Protein AF-0000000086145807 (afdb_homodimer)

pLDDT: mean 91.55, std 13.52, range [29.84, 98.88]

Radius of gyration: 33.83 Å; Cα contacts (8 Å, |Δi|>4): 3509; chains: 2; bounding box: 156×99×66 Å

Foldseek 3Di:
DPPPPPPPPPPPPPPPPPPAFDWDKAFPDLFFFFFALKAWEDDPQKIWIWGADFQKPPGTWIWIANWSRWIDGQEGLRHDCVLPPPLLLLQQAQGWAWARWYWDDDDQKIKIKTKGGSDPPDDIKIWIWMFNDSNDHVRIDRTQIADDPDGQWEWDQDPVRWIWIFFKLGKIWTADRVHRDTHDIARADRPPPFATWGNWYWDDDPLKIKIKTWGNDQWQRIFIWMWIDNDPSDNTHTDPPPPLEACHPHQWQWGSWYSKYWYAGPVRWIKMKTWTFRCGPVLQFTQSFIGIHIWGWDDDPPDIHTDYTFRMYIYGDTDDRPDDDDDDTDILLDKDWAQLAPPDDDGNQKIFGSDRDDPQAWDGQPPPFGSWIKGAAFQADLLFDPVDSLNNCSLHFSKMWGTDRALWKKWKKWKQAFADDFQKKKFKWFDQGSQFIWTWIWGFHDDPDDGTFIKIKIWTGHPDDDDDTDIDIDTDDPVLVPARTKMWMWTAPGNFKIWIWIDRPVDCVRIDTPDMDTSSSSDDTSRPRRHIIIIMGIHSNNPDDPSRHHDDPRSMMIIGRGIMHHQWHDRTPPDIDGSCNNDVPD/DPPPPPPPPPPPPPPPPPPAFDWDKAFPDLFFFFFALKAWEDDPQKIWIWGADFQKPPGTWIWIANWSRWIDGQEGLRHDCVLPPPLLLLQQAQGWAWARWYWDDDDQKIKIKTWGGSDPPDDIKIWIWMFNDSNDHVRIDRTQIADDPDGQWEWDQDPVRWIWIFFKLGKIWTADRVHRDTHDIARADRPPPFATWGNWYWDDDPLKIKIKTWGNDQFQRIFIWMWIDNDPSDNTHTDPPPPLEACHPHQWQWGSWYSKYWYAGPVRWIKMKTWTFRCGPVLQFTQSFIGIHIWGWDDDPPDIHTDYDFRMYIYGDTDDRPDDDDDDTDILLDKDWAQLAPPDDDGNQKIFGNDRDDPQAWDGQPPPFGSWIKGAAFQAALLADPVDSLNNCSLHFSKMWGTDRALWKKWKKWKQAFADDFQKKKFKWFDQGSQFIWTWIWGFHDDPDDGTFIKIKIWTGHPDDDDDTDIDIDTDDPVLVPARTKMWMWTAPGNFKIWIWIDRPVDCVRIDTPDMDTSSSSDDTSRPRRHIIIIMGIHSNNPDDGSRHHDDPRSMMIIGRGIMHHQWHDRTPPDIDGSCRNDDPD

Organism: NCBI:txid717836

Secondary structure (DSSP, 8-state):
-------------------PPPPEEEES-SB-SS--S-EEEEETTEEEEE---BTEESEEEEEEESSSSS-EEEEEEE--GGGSTTGGGG--STT-EEEEEEEEEETTEEEEEEEEEEETTTEEEEEEEEES-TT-GGGSPPPEEE--SSS----EE-TTS-EEEEETTTEEEEB-TTT--B---EE---TTS-SS-EEEEEEEETTEEEEEEEES-SSTT-EEEEEEESSTT-PPEEPTT--SEE-TTS--SEEEEEEEEEEE-TTS-EEEEEEEEE-TTTT---TT-SEEEEEEEEEETTEEEEPPP-SEEEES------SPPPSSSPBTTS-EEE---TT----TT-EEESS---TTTEEES-TT-TTSEEEPPBSS-SS--TTSGGGSSTT--SEEEEE---SEEEEEEEEEE---STT-EEEEEEEEETTEEEEEEEEE---SSSSPPEEEEEEEEE-STT---EEEEEEPPGGGTT-S-EEEEEEEEETTEEEEEEEETT-GGG-EEEEEEEGGGGSBTTBTT---EEEEEEE-TT-SEETTEE-STT--EEEEEEEEEEEEEE-SSS-EEEHHHHSS--/-------------------PPPPEEEES-SB-SS--S-EEEEETTEEEEE---BTEESEEEEEEESSSSS-EEEEEEE--GGGSTTGGGG--STT-EEEEEEEEEETTEEEEEEEEEEETTTEEEEEEEEES-TT-GGGSPPPEEE--SSS----EE-TTS-EEEEETTTEEEEB-TTT--B---EE---TTS-SS-EEEEEEEETTEEEEEEEES-SSTT-EEEEEEESSTT-PPEEPTT--SEE-TTS--SEEEEEEEEEEE-TTS-EEEEEEEEE-TTTT---TT-SEEEEEEEEEETTEEEEPPP-SEEEES------SPPPSSSPBTTS-EEE---TT----TT-EEESS---TTTEEES-TT-TTSEEEPPBSS-SS--TTSGGGSSTT--SEEEEE---SEEEEEEEEEE---STT-EEEEEEEEETTEEEEEEEEE---SSSSPPEEEEEEEEE-STTPPPEEEEEEPPGGGTT-S-EEEEEEEEETTEEEEEEEETT-GGG-EEEEEEEGGGGSBTTBTT---EEEEEEE-TT-SEETTEE-STT--EEEEEEEEEEEEEE-SSS-EEEHHHHH---

Sequence (1172 aa):
MYVISCWTLLLSRLLAISAEAVNSTFYNPILPGWNSDPTCTQVNGTFFCATSTFDAFPGLPIYASNDLINWKLISHAWNREEQLPGIGEKTIDQQAGMYAPTLRYHDGEFYIICTYLLNRVNSSVGVLFRTSDPFSNAAWSQPVLFDAPTIDPDLFWDDDGKLYMAYMGIGLAELNAETGELGKETRIWNGTGGVWPEGPHIYKKNDWYYLLIAEGGTELNHMATIARSRNITGPYEAYEKNPILSNANTTEYFQTVGHADLFQDQNGKWWGSALATRSGPEWDAYPMGREAVLYAAFWDGDWPVLDPVRGVMTGWPLRSASTELPGDVPYTWEPERLDFRPGSSLPANLYTWRYAPSDSAFQISPPGHENSLAILPSRANLTGSLESPEVSGLQGIAFVSRKQEHSLFTFAVDLTFNPRKAGQEAGISAFLTQQQHIDLSVRLANSSGTHGTRQLVLRTYADSANLTSSIETMPLPASWSSSAAVRLQIHTANEASYVFSAWPADNANERLVLGSVSAKILSGGTGPFTGTLLGAFATCNGANGRNNTCADAGGEAYFSVWRYTGAAQKISASEFVPSAALHEALMYVISCWTLLLSRLLAISAEAVNSTFYNPILPGWNSDPTCTQVNGTFFCATSTFDAFPGLPIYASNDLINWKLISHAWNREEQLPGIGEKTIDQQAGMYAPTLRYHDGEFYIICTYLLNRVNSSVGVLFRTSDPFSNAAWSQPVLFDAPTIDPDLFWDDDGKLYMAYMGIGLAELNAETGELGKETRIWNGTGGVWPEGPHIYKKNDWYYLLIAEGGTELNHMATIARSRNITGPYEAYEKNPILSNANTTEYFQTVGHADLFQDQNGKWWGSALATRSGPEWDAYPMGREAVLYAAFWDGDWPVLDPVRGVMTGWPLRSASTELPGDVPYTWEPERLDFRPGSSLPANLYTWRYAPSDSAFQISPPGHENSLAILPSRANLTGSLESPEVSGLQGIAFVSRKQEHSLFTFAVDLTFNPRKAGQEAGISAFLTQQQHIDLSVRLANSSGTHGTRQLVLRTYADSANLTSSIETMPLPASWSSSAAVRLQIHTANEASYVFSAWPADNANERLVLGSVSAKILSGGTGPFTGTLLGAFATCNGANGRNNTCADAGGEAYFSVWRYTGAAQKISASEFVPSAALHEAL

Nearest PDB structures (foldseek):
  5z5d-assembly1_A  TM=9.013E-01  e=6.586E-47  Geobacillus thermoleovorans
  6ms3-assembly1_B  TM=8.762E-01  e=3.606E-43  Bacillus licheniformis DSM 13 = ATCC 14580
  1yrz-assembly2_B  TM=8.719E-01  e=3.519E-41  Halalkalibacterium halodurans C-125
  6ms2-assembly1_A-2  TM=8.717E-01  e=2.383E-40  Bacillus licheniformis DSM 13 = ATCC 14580
  6mly-assembly3_C  TM=8.225E-01  e=1.097E-30  Bacteroides eggerthii

Structure (mmCIF, N/CA/C/O backbone):
data_AF-0000000086145807-model_v1
#
loop_
_entity.id
_entity.type
_entity.pdbx_description
1 polymer 'Glycoside hydrolase family 43 protein'
#
loop_
_atom_site.group_PDB
_atom_site.id
_atom_site.type_symbol
_atom_site.label_atom_id
_atom_site.label_alt_id
_atom_site.label_comp_id
_atom_site.label_asym_id
_atom_site.label_entity_id
_atom_site.label_seq_id
_atom_site.pdbx_PDB_ins_code
_atom_site.Cartn_x
_atom_site.Cartn_y
_atom_site.Cartn_z
_atom_site.occupancy
_atom_site.B_iso_or_equiv
_atom_site.auth_seq_id
_atom_site.auth_comp_id
_atom_site.auth_asym_id
_atom_site.auth_atom_id
_atom_site.pdbx_PDB_model_num
ATOM 1 N N . MET A 1 1 ? -75.812 -39 15.547 1 31.22 1 MET A N 1
ATOM 2 C CA . MET A 1 1 ? -75.375 -38.094 14.492 1 31.22 1 MET A CA 1
ATOM 3 C C . MET A 1 1 ? -74.125 -37.312 14.93 1 31.22 1 MET A C 1
ATOM 5 O O . MET A 1 1 ? -74.25 -36.344 15.656 1 31.22 1 MET A O 1
ATOM 9 N N . TYR A 1 2 ? -73.062 -38.062 15.289 1 32.16 2 TYR A N 1
ATOM 10 C CA . TYR A 1 2 ? -71.75 -37.719 15.797 1 32.16 2 TYR A CA 1
ATOM 11 C C . TYR A 1 2 ? -71 -36.844 14.797 1 32.16 2 TYR A C 1
ATOM 13 O O . TYR A 1 2 ? -70.75 -37.25 13.664 1 32.16 2 TYR A O 1
ATOM 21 N N . VAL A 1 3 ? -71.312 -35.531 14.812 1 33.19 3 VAL A N 1
ATOM 22 C CA . VAL A 1 3 ? -70.625 -34.5 14.008 1 33.19 3 VAL A CA 1
ATOM 23 C C . VAL A 1 3 ? -69.125 -34.531 14.273 1 33.19 3 VAL A C 1
ATOM 25 O O . VAL A 1 3 ? -68.688 -34.281 15.398 1 33.19 3 VAL A O 1
ATOM 28 N N . ILE A 1 4 ? -68.375 -35.438 13.719 1 33.44 4 ILE A N 1
ATOM 29 C CA . ILE A 1 4 ? -66.938 -35.531 13.711 1 33.44 4 ILE A CA 1
ATOM 30 C C . ILE A 1 4 ? -66.375 -34.25 13.094 1 33.44 4 ILE A C 1
ATOM 32 O O . ILE A 1 4 ? -66.625 -33.969 11.922 1 33.44 4 ILE A O 1
ATOM 36 N N . SER A 1 5 ? -66.312 -33.156 13.914 1 30.75 5 SER A N 1
ATOM 37 C CA . SER A 1 5 ? -65.688 -31.922 13.461 1 30.75 5 SER A CA 1
ATOM 38 C C . SER A 1 5 ? -64.25 -32.156 12.977 1 30.75 5 SER A C 1
ATOM 40 O O . SER A 1 5 ? -63.469 -32.844 13.648 1 30.75 5 SER A O 1
ATOM 42 N N . CYS A 1 6 ? -64 -32.219 11.641 1 34.5 6 CYS A N 1
ATOM 43 C CA . CYS A 1 6 ? -62.75 -32.219 10.875 1 34.5 6 CYS A CA 1
ATOM 44 C C . CYS A 1 6 ? -61.875 -31.047 11.242 1 34.5 6 CYS A C 1
ATOM 46 O O . CYS A 1 6 ? -62.25 -29.891 10.977 1 34.5 6 CYS A O 1
ATOM 48 N N . TRP A 1 7 ? -61.219 -31.125 12.352 1 31.22 7 TRP A N 1
ATOM 49 C CA . TRP A 1 7 ? -60.219 -30.109 12.633 1 31.22 7 TRP A CA 1
ATOM 50 C C . TRP A 1 7 ? -59.188 -30.016 11.5 1 31.22 7 TRP A C 1
ATOM 52 O O . TRP A 1 7 ? -58.531 -31 11.172 1 31.22 7 TRP A O 1
ATOM 62 N N . THR A 1 8 ? -59.5 -29.219 10.438 1 30.56 8 THR A N 1
ATOM 63 C CA . THR A 1 8 ? -58.531 -28.828 9.414 1 30.56 8 THR A CA 1
ATOM 64 C C . THR A 1 8 ? -57.281 -28.281 10.047 1 30.56 8 THR A C 1
ATOM 66 O O . THR A 1 8 ? -57.312 -27.328 10.812 1 30.56 8 THR A O 1
ATOM 69 N N . LEU A 1 9 ? -56.281 -29.156 10.352 1 31.44 9 LEU A N 1
ATOM 70 C CA . LEU A 1 9 ? -54.906 -28.719 10.68 1 31.44 9 LEU A CA 1
ATOM 71 C C . LEU A 1 9 ? -54.375 -27.797 9.602 1 31.44 9 LEU A C 1
ATOM 73 O O . LEU A 1 9 ? -54.156 -28.234 8.461 1 31.44 9 LEU A O 1
ATOM 77 N N . LEU A 1 10 ? -54.719 -26.547 9.633 1 32.22 10 LEU A N 1
ATOM 78 C CA . LEU A 1 10 ? -54 -25.562 8.844 1 32.22 10 LEU A CA 1
ATOM 79 C C . LEU A 1 10 ? -52.5 -25.688 9.07 1 32.22 10 LEU A C 1
ATOM 81 O O . LEU A 1 10 ? -52 -25.406 10.172 1 32.22 10 LEU A O 1
ATOM 85 N N . LEU A 1 11 ? -51.875 -26.656 8.344 1 31.38 11 LEU A N 1
ATOM 86 C CA . LEU A 1 11 ? -50.406 -26.625 8.258 1 31.38 11 LEU A CA 1
ATOM 87 C C . LEU A 1 11 ? -49.906 -25.266 7.773 1 31.38 11 LEU A C 1
ATOM 89 O O . LEU A 1 11 ? -50.25 -24.859 6.656 1 31.38 11 LEU A O 1
ATOM 93 N N . SER A 1 12 ? -49.688 -24.359 8.656 1 29.84 12 SER A N 1
ATOM 94 C CA . SER A 1 12 ? -48.938 -23.156 8.344 1 29.84 12 SER A CA 1
ATOM 95 C C . SER A 1 12 ? -47.656 -23.484 7.555 1 29.84 12 SER A C 1
ATOM 97 O O . SER A 1 12 ? -46.844 -24.266 8.008 1 29.84 12 SER A O 1
ATOM 99 N N . ARG A 1 13 ? -47.781 -23.547 6.25 1 32.03 13 ARG A N 1
ATOM 100 C CA . ARG A 1 13 ? -46.562 -23.438 5.453 1 32.03 13 ARG A CA 1
ATOM 101 C C . ARG A 1 13 ? -45.688 -22.312 5.957 1 32.03 13 ARG A C 1
ATOM 103 O O . ARG A 1 13 ? -46 -21.125 5.789 1 32.03 13 ARG A O 1
ATOM 110 N N . LEU A 1 14 ? -44.938 -22.578 6.938 1 32.72 14 LEU A N 1
ATOM 111 C CA . LEU A 1 14 ? -43.812 -21.688 7.203 1 32.72 14 LEU A CA 1
ATOM 112 C C . LEU A 1 14 ? -43.062 -21.359 5.914 1 32.72 14 LEU A C 1
ATOM 114 O O . LEU A 1 14 ? -42.469 -22.234 5.301 1 32.72 14 LEU A O 1
ATOM 118 N N . LEU A 1 15 ? -43.562 -20.469 5.195 1 32.03 15 LEU A N 1
ATOM 119 C CA . LEU A 1 15 ? -42.75 -19.859 4.164 1 32.03 15 LEU A CA 1
ATOM 120 C C . LEU A 1 15 ? -41.375 -19.469 4.73 1 32.03 15 LEU A C 1
ATOM 122 O O . LEU A 1 15 ? -41.281 -18.5 5.48 1 32.03 15 LEU A O 1
ATOM 126 N N . ALA A 1 16 ? -40.625 -20.5 4.934 1 37.5 16 ALA A N 1
ATOM 127 C CA . ALA A 1 16 ? -39.25 -20.078 5.047 1 37.5 16 ALA A CA 1
ATOM 128 C C . ALA A 1 16 ? -38.875 -19.078 3.961 1 37.5 16 ALA A C 1
ATOM 130 O O . ALA A 1 16 ? -38.781 -19.422 2.783 1 37.5 16 ALA A O 1
ATOM 131 N N . ILE A 1 17 ? -39.219 -17.922 4.082 1 37.69 17 ILE A N 1
ATOM 132 C CA . ILE A 1 17 ? -38.562 -16.891 3.271 1 37.69 17 ILE A CA 1
ATOM 133 C C . ILE A 1 17 ? -37.062 -17.062 3.303 1 37.69 17 ILE A C 1
ATOM 135 O O . ILE A 1 17 ? -36.438 -16.844 4.34 1 37.69 17 ILE A O 1
ATOM 139 N N . SER A 1 18 ? -36.562 -17.984 2.658 1 41.16 18 SER A N 1
ATOM 140 C CA . SER A 1 18 ? -35.125 -18.188 2.508 1 41.16 18 SER A CA 1
ATOM 141 C C . SER A 1 18 ? -34.438 -16.859 2.221 1 41.16 18 SER A C 1
ATOM 143 O O . SER A 1 18 ? -34.75 -16.188 1.24 1 41.16 18 SER A O 1
ATOM 145 N N . ALA A 1 19 ? -33.969 -16.172 3.168 1 53.16 19 ALA A N 1
ATOM 146 C CA . ALA A 1 19 ? -33.062 -15.047 3.041 1 53.16 19 ALA A CA 1
ATOM 147 C C . ALA A 1 19 ? -32.031 -15.289 1.937 1 53.16 19 ALA A C 1
ATOM 149 O O . ALA A 1 19 ? -31.109 -16.078 2.104 1 53.16 19 ALA A O 1
ATOM 150 N N . GLU A 1 20 ? -32.375 -15.086 0.693 1 61.97 20 GLU A N 1
ATOM 151 C CA . GLU A 1 20 ? -31.469 -15.289 -0.445 1 61.97 20 GLU A CA 1
ATOM 152 C C . GLU A 1 20 ? -30.156 -14.562 -0.251 1 61.97 20 GLU A C 1
ATOM 154 O O . GLU A 1 20 ? -30.141 -13.352 0.003 1 61.97 20 GLU A O 1
ATOM 159 N N . ALA A 1 21 ? -29.016 -15.297 -0.219 1 71.81 21 ALA A N 1
ATOM 160 C CA . ALA A 1 21 ? -27.672 -14.75 -0.091 1 71.81 21 ALA A CA 1
ATOM 161 C C . ALA A 1 21 ? -27.344 -13.836 -1.263 1 71.81 21 ALA A C 1
ATOM 163 O O . ALA A 1 21 ? -27.781 -14.062 -2.389 1 71.81 21 ALA A O 1
ATOM 164 N N . VAL A 1 22 ? -26.719 -12.789 -0.971 1 81.56 22 VAL A N 1
ATOM 165 C CA . VAL A 1 22 ? -26.297 -11.812 -1.973 1 81.56 22 VAL A CA 1
ATOM 166 C C . VAL A 1 22 ? -25.062 -12.328 -2.715 1 81.56 22 VAL A C 1
ATOM 168 O O . VAL A 1 22 ? -24.203 -12.984 -2.123 1 81.56 22 VAL A O 1
ATOM 171 N N . ASN A 1 23 ? -25.094 -12.117 -4.035 1 90.25 23 ASN A N 1
ATOM 172 C CA . ASN A 1 23 ? -23.891 -12.422 -4.812 1 90.25 23 ASN A CA 1
ATOM 173 C C . ASN A 1 23 ? -22.656 -11.766 -4.215 1 90.25 23 ASN A C 1
ATOM 175 O O . ASN A 1 23 ? -22.734 -10.688 -3.623 1 90.25 23 ASN A O 1
ATOM 179 N N . SER A 1 24 ? -21.609 -12.484 -4.359 1 91.5 24 SER A N 1
ATOM 180 C CA . SER A 1 24 ? -20.359 -12 -3.785 1 91.5 24 SER A CA 1
ATOM 181 C C . SER A 1 24 ? -19.578 -11.141 -4.785 1 91.5 24 SER A C 1
ATOM 183 O O . SER A 1 24 ? -19.562 -11.438 -5.98 1 91.5 24 SER A O 1
ATOM 185 N N . THR A 1 25 ? -19.031 -10.07 -4.301 1 92.62 25 THR A N 1
ATOM 186 C CA . THR A 1 25 ? -18.062 -9.281 -5.062 1 92.62 25 THR A CA 1
ATOM 187 C C . THR A 1 25 ? -16.641 -9.633 -4.664 1 92.62 25 THR A C 1
ATOM 189 O O . THR A 1 25 ? -16.328 -9.742 -3.477 1 92.62 25 THR A O 1
ATOM 192 N N . PHE A 1 26 ? -15.773 -9.883 -5.688 1 92.69 26 PHE A N 1
ATOM 193 C CA . PHE A 1 26 ? -14.383 -10.234 -5.402 1 92.69 26 PHE A CA 1
ATOM 194 C C . PHE A 1 26 ? -13.453 -9.641 -6.449 1 92.69 26 PHE A C 1
ATOM 196 O O . PHE A 1 26 ? -13.906 -9.086 -7.453 1 92.69 26 PHE A O 1
ATOM 203 N N . TYR A 1 27 ? -12.172 -9.703 -6.172 1 93.94 27 TYR A N 1
ATOM 204 C CA . TYR A 1 27 ? -11.18 -9.117 -7.059 1 93.94 27 TYR A CA 1
ATOM 205 C C . TYR A 1 27 ? -10.336 -10.195 -7.73 1 93.94 27 TYR A C 1
ATOM 207 O O . TYR A 1 27 ? -10.016 -11.211 -7.113 1 93.94 27 TYR A O 1
ATOM 215 N N . ASN A 1 28 ? -10.078 -10 -9 1 96.81 28 ASN A N 1
ATOM 216 C CA . ASN A 1 28 ? -9.008 -10.727 -9.68 1 96.81 28 ASN A CA 1
ATOM 217 C C . ASN A 1 28 ? -7.703 -9.938 -9.68 1 96.81 28 ASN A C 1
ATOM 219 O O . ASN A 1 28 ? -7.719 -8.703 -9.703 1 96.81 28 ASN A O 1
ATOM 223 N N . PRO A 1 29 ? -6.547 -10.734 -9.68 1 97.44 29 PRO A N 1
ATOM 224 C CA . PRO A 1 29 ? -6.445 -12.195 -9.664 1 97.44 29 PRO A CA 1
ATOM 225 C C . PRO A 1 29 ? -6.625 -12.797 -8.273 1 97.44 29 PRO A C 1
ATOM 227 O O . PRO A 1 29 ? -6.371 -12.117 -7.27 1 97.44 29 PRO A O 1
ATOM 230 N N . ILE A 1 30 ? -7 -14.031 -8.203 1 96.5 30 ILE A N 1
ATOM 231 C CA . ILE A 1 30 ? -7.125 -14.703 -6.914 1 96.5 30 ILE A CA 1
ATOM 232 C C . ILE A 1 30 ? -5.762 -15.234 -6.48 1 96.5 30 ILE A C 1
ATOM 234 O O . ILE A 1 30 ? -5.52 -15.43 -5.285 1 96.5 30 ILE A O 1
ATOM 238 N N . LEU A 1 31 ? -4.953 -15.539 -7.395 1 97.75 31 LEU A N 1
ATOM 239 C CA . LEU A 1 31 ? -3.539 -15.812 -7.152 1 97.75 31 LEU A CA 1
ATOM 240 C C . LEU A 1 31 ? -2.658 -14.82 -7.906 1 97.75 31 LEU A C 1
ATOM 242 O O . LEU A 1 31 ? -2.219 -15.102 -9.023 1 97.75 31 LEU A O 1
ATOM 246 N N . PRO A 1 32 ? -2.381 -13.711 -7.281 1 96.81 32 PRO A N 1
ATOM 247 C CA . PRO A 1 32 ? -1.571 -12.688 -7.949 1 96.81 32 PRO A CA 1
ATOM 248 C C . PRO A 1 32 ? -0.103 -13.086 -8.078 1 96.81 32 PRO A C 1
ATOM 250 O O . PRO A 1 32 ? 0.416 -13.82 -7.234 1 96.81 32 PRO A O 1
ATOM 253 N N . GLY A 1 33 ? 0.536 -12.508 -9.109 1 97.12 33 GLY A N 1
ATOM 254 C CA . GLY A 1 33 ? 1.882 -12.938 -9.445 1 97.12 33 GLY A CA 1
ATOM 255 C C . GLY A 1 33 ? 1.905 -14.164 -10.344 1 97.12 33 GLY A C 1
ATOM 256 O O . GLY A 1 33 ? 0.861 -14.602 -10.828 1 97.12 33 GLY A O 1
ATOM 257 N N . TRP A 1 34 ? 3.088 -14.656 -10.617 1 98 34 TRP A N 1
ATOM 258 C CA . TRP A 1 34 ? 3.254 -15.789 -11.516 1 98 34 TRP A CA 1
ATOM 259 C C . TRP A 1 34 ? 2.541 -17.031 -10.977 1 98 34 TRP A C 1
ATOM 261 O O . TRP A 1 34 ? 2.996 -17.641 -10.016 1 98 34 TRP A O 1
ATOM 271 N N . ASN A 1 35 ? 1.433 -17.391 -11.602 1 98.5 35 ASN A N 1
ATOM 272 C CA . ASN A 1 35 ? 0.638 -18.594 -11.391 1 98.5 35 ASN A CA 1
ATOM 273 C C . ASN A 1 35 ? -0.044 -19.047 -12.68 1 98.5 35 ASN A C 1
ATOM 275 O O . ASN A 1 35 ? -1.269 -18.969 -12.797 1 98.5 35 ASN A O 1
ATOM 279 N N . SER A 1 36 ? 0.708 -19.641 -13.484 1 98.38 36 SER A N 1
ATOM 280 C CA . SER A 1 36 ? 0.3 -19.984 -14.844 1 98.38 36 SER A CA 1
ATOM 281 C C . SER A 1 36 ? -0.521 -21.266 -14.867 1 98.38 36 SER A C 1
ATOM 283 O O . SER A 1 36 ? -0.265 -22.188 -14.086 1 98.38 36 SER A O 1
ATOM 285 N N . ASP A 1 37 ? -1.487 -21.297 -15.789 1 98.5 37 ASP A N 1
ATOM 286 C CA . ASP A 1 37 ? -2.225 -22.516 -16.156 1 98.5 37 ASP A CA 1
ATOM 287 C C . ASP A 1 37 ? -2.92 -23.109 -14.938 1 98.5 37 ASP A C 1
ATOM 289 O O . ASP A 1 37 ? -2.734 -24.297 -14.625 1 98.5 37 ASP A O 1
ATOM 293 N N . PRO A 1 38 ? -3.742 -22.344 -14.312 1 98.75 38 PRO A N 1
ATOM 294 C CA . PRO A 1 38 ? -4.359 -22.844 -13.086 1 98.75 38 PRO A CA 1
ATOM 295 C C . PRO A 1 38 ? -5.316 -24 -13.344 1 98.75 38 PRO A C 1
ATOM 297 O O . PRO A 1 38 ? -6 -24.031 -14.375 1 98.75 38 PRO A O 1
ATOM 300 N N . THR A 1 39 ? -5.34 -24.938 -12.469 1 98.81 39 THR A N 1
ATOM 301 C CA . THR A 1 39 ? -6.309 -26.016 -12.375 1 98.81 39 THR A CA 1
ATOM 302 C C . THR A 1 39 ? -6.82 -26.172 -10.945 1 98.81 39 THR A C 1
ATOM 304 O O . THR A 1 39 ? -6.043 -26.094 -9.992 1 98.81 39 THR A O 1
ATOM 307 N N . CYS A 1 40 ? -8.125 -26.266 -10.797 1 98.62 40 CYS A N 1
ATOM 308 C CA . CYS A 1 40 ? -8.688 -26.266 -9.445 1 98.62 40 CYS A CA 1
ATOM 309 C C . CYS A 1 40 ? -9.68 -27.406 -9.266 1 98.62 40 CYS A C 1
ATOM 311 O O . CYS A 1 40 ? -10.227 -27.922 -10.25 1 98.62 40 CYS A O 1
ATOM 313 N N . THR A 1 41 ? -9.875 -27.797 -8.109 1 98.25 41 THR A N 1
ATOM 314 C CA . THR A 1 41 ? -10.906 -28.75 -7.695 1 98.25 41 THR A CA 1
ATOM 315 C C . THR A 1 41 ? -11.383 -28.453 -6.281 1 98.25 41 THR A C 1
ATOM 317 O O . THR A 1 41 ? -10.836 -27.562 -5.609 1 98.25 41 THR A O 1
ATOM 320 N N . GLN A 1 42 ? -12.438 -28.984 -5.879 1 97.44 42 GLN A N 1
ATOM 321 C CA . GLN A 1 42 ? -13.023 -28.797 -4.559 1 97.44 42 GLN A CA 1
ATOM 322 C C . GLN A 1 42 ? -13.273 -30.125 -3.865 1 97.44 42 GLN A C 1
ATOM 324 O O . GLN A 1 42 ? -13.789 -31.062 -4.477 1 97.44 42 GLN A O 1
ATOM 329 N N . VAL A 1 43 ? -12.828 -30.281 -2.666 1 97 43 VAL A N 1
ATOM 330 C CA . VAL A 1 43 ? -13.055 -31.484 -1.864 1 97 43 VAL A CA 1
ATOM 331 C C . VAL A 1 43 ? -13.516 -31.094 -0.465 1 97 43 VAL A C 1
ATOM 333 O O . VAL A 1 43 ? -12.797 -30.422 0.273 1 97 43 VAL A O 1
ATOM 336 N N . ASN A 1 44 ? -14.703 -31.484 -0.083 1 93.38 44 ASN A N 1
ATOM 337 C CA . ASN A 1 44 ? -15.266 -31.297 1.248 1 93.38 44 ASN A CA 1
ATOM 338 C C . ASN A 1 44 ? -15.266 -29.828 1.656 1 93.38 44 ASN A C 1
ATOM 340 O O . ASN A 1 44 ? -14.859 -29.484 2.77 1 93.38 44 ASN A O 1
ATOM 344 N N . GLY A 1 45 ? -15.484 -29.016 0.762 1 92.88 45 GLY A N 1
ATOM 345 C CA . GLY A 1 45 ? -15.664 -27.609 1.064 1 92.88 45 GLY A CA 1
ATOM 346 C C . GLY A 1 45 ? -14.383 -26.797 0.931 1 92.88 45 GLY A C 1
ATOM 347 O O . GLY A 1 45 ? -14.406 -25.578 1.018 1 92.88 45 GLY A O 1
ATOM 348 N N . THR A 1 46 ? -13.266 -27.469 0.734 1 95.94 46 THR A N 1
ATOM 349 C CA . THR A 1 46 ? -11.992 -26.781 0.516 1 95.94 46 THR A CA 1
ATOM 350 C C . THR A 1 46 ? -11.625 -26.797 -0.965 1 95.94 46 THR A C 1
ATOM 352 O O . THR A 1 46 ? -11.781 -27.812 -1.646 1 95.94 46 THR A O 1
ATOM 355 N N . PHE A 1 47 ? -11.281 -25.672 -1.432 1 97.25 47 PHE A N 1
ATOM 356 C CA . PHE A 1 47 ? -10.836 -25.531 -2.814 1 97.25 47 PHE A CA 1
ATOM 357 C C . PHE A 1 47 ? -9.32 -25.688 -2.918 1 97.25 47 PHE A C 1
ATOM 359 O O . PHE A 1 47 ? -8.586 -25.203 -2.064 1 97.25 47 PHE A O 1
ATOM 366 N N . PHE A 1 48 ? -8.883 -26.375 -3.955 1 98.44 48 PHE A N 1
ATOM 367 C CA . PHE A 1 48 ? -7.465 -26.594 -4.23 1 98.44 48 PHE A CA 1
ATOM 368 C C . PHE A 1 48 ? -7.125 -26.188 -5.66 1 98.44 48 PHE A C 1
ATOM 370 O O . PHE A 1 48 ? -7.852 -26.531 -6.598 1 98.44 48 PHE A O 1
ATOM 377 N N . CYS A 1 49 ? -6.07 -25.438 -5.82 1 98.69 49 CYS A N 1
ATOM 378 C CA . CYS A 1 49 ? -5.586 -25.078 -7.145 1 98.69 49 CYS A CA 1
ATOM 379 C C . CYS A 1 49 ? -4.098 -25.391 -7.285 1 98.69 49 CYS A C 1
ATOM 381 O O . CYS A 1 49 ? -3.35 -25.312 -6.309 1 98.69 49 CYS A O 1
ATOM 383 N N . ALA A 1 50 ? -3.699 -25.734 -8.445 1 98.81 50 ALA A N 1
ATOM 384 C CA . ALA A 1 50 ? -2.295 -25.938 -8.797 1 98.81 50 ALA A CA 1
ATOM 385 C C . ALA A 1 50 ? -1.923 -25.141 -10.047 1 98.81 50 ALA A C 1
ATOM 387 O O . ALA A 1 50 ? -2.791 -24.781 -10.844 1 98.81 50 ALA A O 1
ATOM 388 N N . THR A 1 51 ? -0.652 -24.844 -10.18 1 98.75 51 THR A N 1
ATOM 389 C CA . THR A 1 51 ? -0.184 -24.031 -11.305 1 98.75 51 THR A CA 1
ATOM 390 C C . THR A 1 51 ? 1.163 -24.547 -11.812 1 98.75 51 THR A C 1
ATOM 392 O O . THR A 1 51 ? 1.81 -25.359 -11.156 1 98.75 51 THR A O 1
ATOM 395 N N . SER A 1 52 ? 1.536 -24.078 -12.984 1 98.5 52 SER A N 1
ATOM 396 C CA . SER A 1 52 ? 2.838 -24.406 -13.562 1 98.5 52 SER A CA 1
ATOM 397 C C . SER A 1 52 ? 3.965 -23.703 -12.812 1 98.5 52 SER A C 1
ATOM 399 O O . SER A 1 52 ? 3.762 -22.641 -12.234 1 98.5 52 SER A O 1
ATOM 401 N N . THR A 1 53 ? 5.148 -24.359 -12.867 1 97.5 53 THR A N 1
ATOM 402 C CA . THR A 1 53 ? 6.289 -23.719 -12.227 1 97.5 53 THR A CA 1
ATOM 403 C C . THR A 1 53 ? 7.473 -23.641 -13.18 1 97.5 53 THR A C 1
ATOM 405 O O . THR A 1 53 ? 8.484 -23.016 -12.875 1 97.5 53 THR A O 1
ATOM 408 N N . PHE A 1 54 ? 7.371 -24.375 -14.312 1 96.88 54 PHE A N 1
ATOM 409 C CA . PHE A 1 54 ? 8.438 -24.328 -15.312 1 96.88 54 PHE A CA 1
ATOM 410 C C . PHE A 1 54 ? 9.781 -24.703 -14.688 1 96.88 54 PHE A C 1
ATOM 412 O O . PHE A 1 54 ? 9.93 -25.781 -14.109 1 96.88 54 PHE A O 1
ATOM 419 N N . ASP A 1 55 ? 10.789 -23.797 -14.75 1 95.12 55 ASP A N 1
ATOM 420 C CA . ASP A 1 55 ? 12.141 -24.141 -14.336 1 95.12 55 ASP A CA 1
ATOM 421 C C . ASP A 1 55 ? 12.297 -24.031 -12.82 1 95.12 55 ASP A C 1
ATOM 423 O O . ASP A 1 55 ? 13.297 -24.469 -12.258 1 95.12 55 ASP A O 1
ATOM 427 N N . ALA A 1 56 ? 11.359 -23.516 -12.117 1 96.62 56 ALA A N 1
ATOM 428 C CA . ALA A 1 56 ? 11.523 -23.234 -10.695 1 96.62 56 ALA A CA 1
ATOM 429 C C . ALA A 1 56 ? 11.305 -24.484 -9.852 1 96.62 56 ALA A C 1
ATOM 431 O O . ALA A 1 56 ? 10.516 -25.359 -10.219 1 96.62 56 ALA A O 1
ATOM 432 N N . PHE A 1 57 ? 12.016 -24.562 -8.773 1 96.5 57 PHE A N 1
ATOM 433 C CA . PHE A 1 57 ? 11.867 -25.578 -7.734 1 96.5 57 PHE A CA 1
ATOM 434 C C . PHE A 1 57 ? 11.578 -24.922 -6.387 1 96.5 57 PHE A C 1
ATOM 436 O O . PHE A 1 57 ? 12.211 -23.922 -6.031 1 96.5 57 PHE A O 1
ATOM 443 N N . PRO A 1 58 ? 10.75 -25.531 -5.535 1 97.12 58 PRO A N 1
ATOM 444 C CA . PRO A 1 58 ? 9.875 -26.672 -5.781 1 97.12 58 PRO A CA 1
ATOM 445 C C . PRO A 1 58 ? 8.82 -26.391 -6.848 1 97.12 58 PRO A C 1
ATOM 447 O O . PRO A 1 58 ? 8.68 -25.266 -7.301 1 97.12 58 PRO A O 1
ATOM 450 N N . GLY A 1 59 ? 8.195 -27.484 -7.246 1 98.25 59 GLY A N 1
ATOM 451 C CA . GLY A 1 59 ? 7.262 -27.344 -8.352 1 98.25 59 GLY A CA 1
ATOM 452 C C . GLY A 1 59 ? 5.875 -27.875 -8.039 1 98.25 59 GLY A C 1
ATOM 453 O O . GLY A 1 59 ? 5.684 -28.578 -7.051 1 98.25 59 GLY A O 1
ATOM 454 N N . LEU A 1 60 ? 4.961 -27.422 -8.891 1 98.69 60 LEU A N 1
ATOM 455 C CA . LEU A 1 60 ? 3.562 -27.828 -8.805 1 98.69 60 LEU A CA 1
ATOM 456 C C . LEU A 1 60 ? 2.967 -27.453 -7.449 1 98.69 60 LEU A C 1
ATOM 458 O O . LEU A 1 60 ? 2.471 -28.312 -6.723 1 98.69 60 LEU A O 1
ATOM 462 N N . PRO A 1 61 ? 2.953 -26.156 -7.234 1 98.31 61 PRO A N 1
ATOM 463 C CA . PRO A 1 61 ? 2.385 -25.672 -5.969 1 98.31 61 PRO A CA 1
ATOM 464 C C . PRO A 1 61 ? 0.897 -25.984 -5.836 1 98.31 61 PRO A C 1
ATOM 466 O O . PRO A 1 61 ? 0.156 -25.922 -6.82 1 98.31 61 PRO A O 1
ATOM 469 N N . ILE A 1 62 ? 0.52 -26.359 -4.613 1 98.38 62 ILE A N 1
ATOM 470 C CA . ILE A 1 62 ? -0.879 -26.578 -4.262 1 98.38 62 ILE A CA 1
ATOM 471 C C . ILE A 1 62 ? -1.36 -25.453 -3.342 1 98.38 62 ILE A C 1
ATOM 473 O O . ILE A 1 62 ? -0.833 -25.281 -2.24 1 98.38 62 ILE A O 1
ATOM 477 N N . TYR A 1 63 ? -2.316 -24.734 -3.809 1 97.75 63 TYR A N 1
ATOM 478 C CA . TYR A 1 63 ? -2.979 -23.703 -3.016 1 97.75 63 TYR A CA 1
ATOM 479 C C . TYR A 1 63 ? -4.324 -24.188 -2.494 1 97.75 63 TYR A C 1
ATOM 481 O O . TYR A 1 63 ? -5.02 -24.953 -3.172 1 97.75 63 TYR A O 1
ATOM 489 N N . ALA A 1 64 ? -4.68 -23.703 -1.326 1 97.06 64 ALA A N 1
ATOM 490 C CA . ALA A 1 64 ? -5.977 -24.047 -0.751 1 97.06 64 ALA A CA 1
ATOM 491 C C . ALA A 1 64 ? -6.738 -22.797 -0.319 1 97.06 64 ALA A C 1
ATOM 493 O O . ALA A 1 64 ? -6.129 -21.797 0.077 1 97.06 64 ALA A O 1
ATOM 494 N N . SER A 1 65 ? -7.969 -22.844 -0.387 1 95.44 65 SER A N 1
ATOM 495 C CA . SER A 1 65 ? -8.891 -21.797 0.062 1 95.44 65 SER A CA 1
ATOM 496 C C . SER A 1 65 ? -10.203 -22.406 0.56 1 95.44 65 SER A C 1
ATOM 498 O O . SER A 1 65 ? -10.695 -23.391 -0.001 1 95.44 65 SER A O 1
ATOM 500 N N . ASN A 1 66 ? -10.805 -21.797 1.547 1 93.5 66 ASN A N 1
ATOM 501 C CA . ASN A 1 66 ? -12.117 -22.219 2.016 1 93.5 66 ASN A CA 1
ATOM 502 C C . ASN A 1 66 ? -13.234 -21.328 1.466 1 93.5 66 ASN A C 1
ATOM 504 O O . ASN A 1 66 ? -14.414 -21.625 1.636 1 93.5 66 ASN A O 1
ATOM 508 N N . ASP A 1 67 ? -12.859 -20.281 0.719 1 92.56 67 ASP A N 1
ATOM 509 C CA . ASP A 1 67 ? -13.898 -19.344 0.314 1 92.56 67 ASP A CA 1
ATOM 510 C C . ASP A 1 67 ? -13.656 -18.828 -1.105 1 92.56 67 ASP A C 1
ATOM 512 O O . ASP A 1 67 ? -14.305 -17.891 -1.554 1 92.56 67 ASP A O 1
ATOM 516 N N . LEU A 1 68 ? -12.594 -19.344 -1.818 1 94.25 68 LEU A N 1
ATOM 517 C CA . LEU A 1 68 ? -12.227 -19.031 -3.191 1 94.25 68 LEU A CA 1
ATOM 518 C C . LEU A 1 68 ? -11.578 -17.641 -3.27 1 94.25 68 LEU A C 1
ATOM 520 O O . LEU A 1 68 ? -11.234 -17.172 -4.355 1 94.25 68 LEU A O 1
ATOM 524 N N . ILE A 1 69 ? -11.391 -16.984 -2.172 1 91.12 69 ILE A N 1
ATOM 525 C CA . ILE A 1 69 ? -10.859 -15.625 -2.18 1 91.12 69 ILE A CA 1
ATOM 526 C C . ILE A 1 69 ? -9.508 -15.594 -1.476 1 91.12 69 ILE A C 1
ATOM 528 O O . ILE A 1 69 ? -8.531 -15.062 -2.016 1 91.12 69 ILE A O 1
ATOM 532 N N . ASN A 1 70 ? -9.469 -16.156 -0.323 1 91.62 70 ASN A N 1
ATOM 533 C CA . ASN A 1 70 ? -8.242 -16.234 0.457 1 91.62 70 ASN A CA 1
ATOM 534 C C . ASN A 1 70 ? -7.496 -17.531 0.219 1 91.62 70 ASN A C 1
ATOM 536 O O . ASN A 1 70 ? -7.98 -18.609 0.592 1 91.62 70 ASN A O 1
ATOM 540 N N . TRP A 1 71 ? -6.328 -17.406 -0.3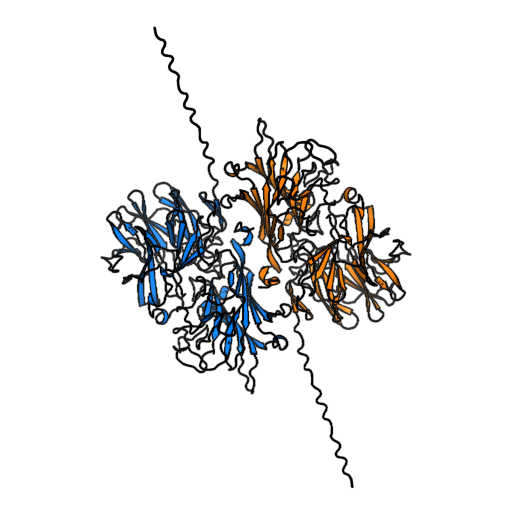12 1 94.56 71 TRP A N 1
ATOM 541 C CA . TRP A 1 71 ? -5.598 -18.609 -0.711 1 94.56 71 TRP A CA 1
ATOM 542 C C . TRP A 1 71 ? -4.293 -18.734 0.067 1 94.56 71 TRP A C 1
ATOM 544 O O . TRP A 1 71 ? -3.654 -17.734 0.39 1 94.56 71 TRP A O 1
ATOM 554 N N . LYS A 1 72 ? -3.951 -19.938 0.327 1 94.56 72 LYS A N 1
ATOM 555 C CA . LYS A 1 72 ? -2.703 -20.281 1.004 1 94.56 72 LYS A CA 1
ATOM 556 C C . LYS A 1 72 ? -1.933 -21.344 0.231 1 94.56 72 LYS A C 1
ATOM 558 O O . LYS A 1 72 ? -2.514 -22.328 -0.227 1 94.56 72 LYS A O 1
ATOM 563 N N . LEU A 1 73 ? -0.646 -21.094 0.024 1 97 73 LEU A N 1
ATOM 564 C CA . LEU A 1 73 ? 0.209 -22.172 -0.465 1 97 73 LEU A CA 1
ATOM 565 C C . LEU A 1 73 ? 0.412 -23.234 0.61 1 97 73 LEU A C 1
ATOM 567 O O . LEU A 1 73 ? 0.951 -22.953 1.681 1 97 73 LEU A O 1
ATOM 571 N N . ILE A 1 74 ? 0.071 -24.453 0.347 1 96.88 74 ILE A N 1
ATOM 572 C CA . ILE A 1 74 ? 0.031 -25.422 1.436 1 96.88 74 ILE A CA 1
ATOM 573 C C . ILE A 1 74 ? 1.062 -26.531 1.185 1 96.88 74 ILE A C 1
ATOM 575 O O . ILE A 1 74 ? 1.516 -27.188 2.123 1 96.88 74 ILE A O 1
ATOM 579 N N . SER A 1 75 ? 1.403 -26.734 -0.069 1 97.44 75 SER A N 1
ATOM 580 C CA . SER A 1 75 ? 2.416 -27.734 -0.395 1 97.44 75 SER A CA 1
ATOM 581 C C . SER A 1 75 ? 2.846 -27.625 -1.854 1 97.44 75 SER A C 1
ATOM 583 O O . SER A 1 75 ? 2.359 -26.766 -2.59 1 97.44 75 SER A O 1
ATOM 585 N N . HIS A 1 76 ? 3.812 -28.469 -2.199 1 98.19 76 HIS A N 1
ATOM 586 C CA . HIS A 1 76 ? 4.219 -28.75 -3.572 1 98.19 76 HIS A CA 1
ATOM 587 C C . HIS A 1 76 ? 4.199 -30.25 -3.859 1 98.19 76 HIS A C 1
ATOM 589 O O . HIS A 1 76 ? 4.656 -31.047 -3.041 1 98.19 76 HIS A O 1
ATOM 595 N N . ALA A 1 77 ? 3.703 -30.562 -5.012 1 98.75 77 ALA A N 1
ATOM 596 C CA . ALA A 1 77 ? 3.736 -31.984 -5.371 1 98.75 77 ALA A CA 1
ATOM 597 C C . ALA A 1 77 ? 5.16 -32.438 -5.668 1 98.75 77 ALA A C 1
ATOM 599 O O . ALA A 1 77 ? 5.543 -33.562 -5.332 1 98.75 77 ALA A O 1
ATOM 600 N N . TRP A 1 78 ? 5.926 -31.609 -6.332 1 98.38 78 TRP A N 1
ATOM 601 C CA . TRP A 1 78 ? 7.348 -31.828 -6.551 1 98.38 78 TRP A CA 1
ATOM 602 C C . TRP A 1 78 ? 8.188 -30.984 -5.602 1 98.38 78 TRP A C 1
ATOM 604 O O . TRP A 1 78 ? 8.352 -29.781 -5.82 1 98.38 78 TRP A O 1
ATOM 614 N N . ASN A 1 79 ? 8.742 -31.641 -4.543 1 97.12 79 ASN A N 1
ATOM 615 C CA . ASN A 1 79 ? 9.352 -30.844 -3.486 1 97.12 79 ASN A CA 1
ATOM 616 C C . ASN A 1 79 ? 10.633 -31.484 -2.967 1 97.12 79 ASN A C 1
ATOM 618 O O . ASN A 1 79 ? 11.25 -30.969 -2.027 1 97.12 79 ASN A O 1
ATOM 622 N N . ARG A 1 80 ? 10.961 -32.625 -3.609 1 95.31 80 ARG A N 1
ATOM 623 C CA . ARG A 1 80 ? 12.195 -33.281 -3.256 1 95.31 80 ARG A CA 1
ATOM 624 C C . ARG A 1 80 ? 12.969 -33.719 -4.504 1 95.31 80 ARG A C 1
ATOM 626 O O . ARG A 1 80 ? 12.367 -34.156 -5.492 1 95.31 80 ARG A O 1
ATOM 633 N N . GLU A 1 81 ? 14.266 -33.688 -4.324 1 93 81 GLU A N 1
ATOM 634 C CA . GLU A 1 81 ? 15.125 -34.062 -5.449 1 93 81 GLU A CA 1
ATOM 635 C C . GLU A 1 81 ? 14.914 -35.5 -5.859 1 93 81 GLU A C 1
ATOM 637 O O . GLU A 1 81 ? 15.008 -35.844 -7.043 1 93 81 GLU A O 1
ATOM 642 N N . GLU A 1 82 ? 14.656 -36.344 -4.93 1 95.19 82 GLU A N 1
ATOM 643 C CA . GLU A 1 82 ? 14.57 -37.781 -5.176 1 95.19 82 GLU A CA 1
ATOM 644 C C . GLU A 1 82 ? 13.367 -38.125 -6.055 1 95.19 82 GLU A C 1
ATOM 646 O O . GLU A 1 82 ? 13.289 -39.219 -6.613 1 95.19 82 GLU A O 1
ATOM 651 N N . GLN A 1 83 ? 12.414 -37.25 -6.141 1 97.06 83 GLN A N 1
ATOM 652 C CA . GLN A 1 83 ? 11.234 -37.5 -6.957 1 97.06 83 GLN A CA 1
ATOM 653 C C . GLN A 1 83 ? 11.57 -37.469 -8.445 1 97.06 83 GLN A C 1
ATOM 655 O O . GLN A 1 83 ? 10.945 -38.156 -9.25 1 97.06 83 GLN A O 1
ATOM 660 N N . LEU A 1 84 ? 12.461 -36.625 -8.797 1 95.62 84 LEU A N 1
ATOM 661 C CA . LEU A 1 84 ? 12.992 -36.562 -10.156 1 95.62 84 LEU A CA 1
ATOM 662 C C . LEU A 1 84 ? 14.5 -36.344 -10.141 1 95.62 84 LEU A C 1
ATOM 664 O O . LEU A 1 84 ? 14.977 -35.281 -10.562 1 95.62 84 LEU A O 1
ATOM 668 N N . PRO A 1 85 ? 15.195 -37.375 -9.812 1 93.19 85 PRO A N 1
ATOM 669 C CA . PRO A 1 85 ? 16.641 -37.219 -9.609 1 93.19 85 PRO A CA 1
ATOM 670 C C . PRO A 1 85 ? 17.359 -36.75 -10.867 1 93.19 85 PRO A C 1
ATOM 672 O O . PRO A 1 85 ? 17.25 -37.375 -11.922 1 93.19 85 PRO A O 1
ATOM 675 N N . GLY A 1 86 ? 18.062 -35.656 -10.766 1 88.38 86 GLY A N 1
ATOM 676 C CA . GLY A 1 86 ? 18.969 -35.188 -11.805 1 88.38 86 GLY A CA 1
ATOM 677 C C . GLY A 1 86 ? 18.266 -34.406 -12.906 1 88.38 86 GLY A C 1
ATOM 678 O O . GLY A 1 86 ? 18.891 -33.969 -13.875 1 88.38 86 GLY A O 1
ATOM 679 N N . ILE A 1 87 ? 17.031 -34.188 -12.797 1 91 87 ILE A N 1
ATOM 680 C CA . ILE A 1 87 ? 16.266 -33.594 -13.883 1 91 87 ILE A CA 1
ATOM 681 C C . ILE A 1 87 ? 16.688 -32.125 -14.086 1 91 87 ILE A C 1
ATOM 683 O O . ILE A 1 87 ? 16.656 -31.625 -15.211 1 91 87 ILE A O 1
ATOM 687 N N . GLY A 1 88 ? 17.125 -31.484 -13.062 1 86.88 88 GLY A N 1
ATOM 688 C CA . GLY A 1 88 ? 17.562 -30.094 -13.148 1 86.88 88 GLY A CA 1
ATOM 689 C C . GLY A 1 88 ? 18.734 -29.906 -14.094 1 86.88 88 GLY A C 1
ATOM 690 O O . GLY A 1 88 ? 18.781 -28.938 -14.859 1 86.88 88 GLY A O 1
ATOM 691 N N . GLU A 1 89 ? 19.672 -30.766 -14.062 1 84.25 89 GLU A N 1
ATOM 692 C CA . GLU A 1 89 ? 20.859 -30.672 -14.898 1 84.25 89 GLU A CA 1
ATOM 693 C C . GLU A 1 89 ? 20.5 -30.828 -16.375 1 84.25 89 GLU A C 1
ATOM 695 O O . GLU A 1 89 ? 21.219 -30.344 -17.25 1 84.25 89 GLU A O 1
ATOM 700 N N . LYS A 1 90 ? 19.422 -31.406 -16.578 1 85.94 90 LYS A N 1
ATOM 701 C CA . LYS A 1 90 ? 19 -31.672 -17.953 1 85.94 90 LYS A CA 1
ATOM 702 C C . LYS A 1 90 ? 18.078 -30.578 -18.469 1 85.94 90 LYS A C 1
ATOM 704 O O . LYS A 1 90 ? 17.672 -30.594 -19.641 1 85.94 90 LYS A O 1
ATOM 709 N N . THR A 1 91 ? 17.75 -29.672 -17.672 1 89.56 91 THR A N 1
ATOM 710 C CA . THR A 1 91 ? 16.859 -28.578 -18.047 1 89.56 91 THR A CA 1
ATOM 711 C C . THR A 1 91 ? 17.656 -27.375 -18.516 1 89.56 91 THR A C 1
ATOM 713 O O . THR A 1 91 ? 18.016 -26.516 -17.719 1 89.56 91 THR A O 1
ATOM 716 N N . ILE A 1 92 ? 17.828 -27.25 -19.781 1 83.38 92 ILE A N 1
ATOM 717 C CA . ILE A 1 92 ? 18.797 -26.312 -20.328 1 83.38 92 ILE A CA 1
ATOM 718 C C . ILE A 1 92 ? 18.109 -24.984 -20.625 1 83.38 92 ILE A C 1
ATOM 720 O O . ILE A 1 92 ? 18.672 -23.906 -20.375 1 83.38 92 ILE A O 1
ATOM 724 N N . ASP A 1 93 ? 16.891 -25.031 -21.094 1 87.25 93 ASP A N 1
ATOM 725 C CA . ASP A 1 93 ? 16.188 -23.844 -21.547 1 87.25 93 ASP A CA 1
ATOM 726 C C . ASP A 1 93 ? 15.719 -22.984 -20.375 1 87.25 93 ASP A C 1
ATOM 728 O O . ASP A 1 93 ? 15.609 -23.484 -19.25 1 87.25 93 ASP A O 1
ATOM 732 N N . GLN A 1 94 ? 15.484 -21.719 -20.625 1 89.19 94 GLN A N 1
ATOM 733 C CA . GLN A 1 94 ? 15.047 -20.766 -19.609 1 89.19 94 GLN A CA 1
ATOM 734 C C . GLN A 1 94 ? 13.57 -20.922 -19.297 1 89.19 94 GLN A C 1
ATOM 736 O O . GLN A 1 94 ? 13.078 -20.406 -18.297 1 89.19 94 GLN A O 1
ATOM 741 N N . GLN A 1 95 ? 12.891 -21.625 -20.141 1 91.12 95 GLN A N 1
ATOM 742 C CA . GLN A 1 95 ? 11.453 -21.844 -20 1 91.12 95 GLN A CA 1
ATOM 743 C C . GLN A 1 95 ? 11.094 -23.297 -20.266 1 91.12 95 GLN A C 1
ATOM 745 O O . GLN A 1 95 ? 10.359 -23.609 -21.219 1 91.12 95 GLN A O 1
ATOM 750 N N . ALA A 1 96 ? 11.586 -24.188 -19.547 1 94.06 96 ALA A N 1
ATOM 751 C CA . ALA A 1 96 ? 11.273 -25.609 -19.531 1 94.06 96 ALA A CA 1
ATOM 752 C C . ALA A 1 96 ? 10.641 -26.031 -18.203 1 94.06 96 ALA A C 1
ATOM 754 O O . ALA A 1 96 ? 9.883 -25.266 -17.609 1 94.06 96 ALA A O 1
ATOM 755 N N . GLY A 1 97 ? 10.797 -27.203 -17.891 1 95.44 97 GLY A N 1
ATOM 756 C CA . GLY A 1 97 ? 10.305 -27.656 -16.609 1 95.44 97 GLY A CA 1
ATOM 757 C C . GLY A 1 97 ? 8.852 -28.078 -16.641 1 95.44 97 GLY A C 1
ATOM 758 O O . GLY A 1 97 ? 8.422 -28.781 -17.562 1 95.44 97 GLY A O 1
ATOM 759 N N . MET A 1 98 ? 8.086 -27.797 -15.594 1 97.06 98 MET A N 1
ATOM 760 C CA . MET A 1 98 ? 6.723 -28.281 -15.383 1 97.06 98 MET A CA 1
ATOM 761 C C . MET A 1 98 ? 5.715 -27.422 -16.141 1 97.06 98 MET A C 1
ATOM 763 O O . MET A 1 98 ? 5.512 -26.25 -15.805 1 97.06 98 MET A O 1
ATOM 767 N N . TYR A 1 99 ? 4.934 -28.047 -17.062 1 96.5 99 TYR A N 1
ATOM 768 C CA . TYR A 1 99 ? 4.016 -27.312 -17.922 1 96.5 99 TYR A CA 1
ATOM 769 C C . TYR A 1 99 ? 2.578 -27.766 -17.688 1 96.5 99 TYR A C 1
ATOM 771 O O . TYR A 1 99 ? 2.229 -28.922 -17.969 1 96.5 99 TYR A O 1
ATOM 779 N N . ALA A 1 100 ? 1.768 -26.859 -17.188 1 97.94 100 ALA A N 1
ATOM 780 C CA . ALA A 1 100 ? 0.308 -26.906 -17.219 1 97.94 100 ALA A CA 1
ATOM 781 C C . ALA A 1 100 ? -0.211 -28.172 -16.547 1 97.94 100 ALA A C 1
ATOM 783 O O . ALA A 1 100 ? -0.725 -29.062 -17.203 1 97.94 100 ALA A O 1
ATOM 784 N N . PRO A 1 101 ? -0.227 -28.188 -15.25 1 98.69 101 PRO A N 1
ATOM 785 C CA . PRO A 1 101 ? -0.729 -29.344 -14.523 1 98.69 101 PRO A CA 1
ATOM 786 C C . PRO A 1 101 ? -2.25 -29.469 -14.562 1 98.69 101 PRO A C 1
ATOM 788 O O . PRO A 1 101 ? -2.936 -28.5 -14.922 1 98.69 101 PRO A O 1
ATOM 791 N N . THR A 1 102 ? -2.713 -30.672 -14.281 1 98.88 102 THR A N 1
ATOM 792 C CA . THR A 1 102 ? -4.113 -30.891 -13.961 1 98.88 102 THR A CA 1
ATOM 793 C C . THR A 1 102 ? -4.25 -31.578 -12.594 1 98.88 102 THR A C 1
ATOM 795 O O . THR A 1 102 ? -3.623 -32.594 -12.344 1 98.88 102 THR A O 1
ATOM 798 N N . LEU A 1 103 ? -4.961 -30.938 -11.711 1 98.88 103 LEU A N 1
ATOM 799 C CA . LEU A 1 103 ? -5.242 -31.438 -10.375 1 98.88 103 LEU A CA 1
ATOM 800 C C . LEU A 1 103 ? -6.652 -32 -10.289 1 98.88 103 LEU A C 1
ATOM 802 O O . LEU A 1 103 ? -7.625 -31.344 -10.633 1 98.88 103 LEU A O 1
ATOM 806 N N . ARG A 1 104 ? -6.781 -33.312 -9.867 1 98.75 104 ARG A N 1
ATOM 807 C CA . ARG A 1 104 ? -8.078 -33.969 -9.695 1 98.75 104 ARG A CA 1
ATOM 808 C C . ARG A 1 104 ? -8.109 -34.781 -8.398 1 98.75 104 ARG A C 1
ATOM 810 O O . ARG A 1 104 ? -7.066 -35.094 -7.84 1 98.75 104 ARG A O 1
ATOM 817 N N . TYR A 1 105 ? -9.242 -34.938 -7.918 1 98.44 105 TYR A N 1
ATOM 818 C CA . TYR A 1 105 ? -9.508 -35.781 -6.77 1 98.44 105 TYR A CA 1
ATOM 819 C C . TYR A 1 105 ? -10.328 -37 -7.18 1 98.44 105 TYR A C 1
ATOM 821 O O . TYR A 1 105 ? -11.336 -36.875 -7.879 1 98.44 105 TYR A O 1
ATOM 829 N N . HIS A 1 106 ? -9.867 -38.219 -6.809 1 97.75 106 HIS A N 1
ATOM 830 C CA . HIS A 1 106 ? -10.547 -39.438 -7.145 1 97.75 106 HIS A CA 1
ATOM 831 C C . HIS A 1 106 ? -10.312 -40.5 -6.074 1 97.75 106 HIS A C 1
ATOM 833 O O . HIS A 1 106 ? -9.164 -40.812 -5.723 1 97.75 106 HIS A O 1
ATOM 839 N N . ASP A 1 107 ? -11.375 -41.031 -5.523 1 96.75 107 ASP A N 1
ATOM 840 C CA . ASP A 1 107 ? -11.367 -42.156 -4.602 1 96.75 107 ASP A CA 1
ATOM 841 C C . ASP A 1 107 ? -10.438 -41.906 -3.418 1 96.75 107 ASP A C 1
ATOM 843 O O . ASP A 1 107 ? -9.562 -42.719 -3.117 1 96.75 107 ASP A O 1
ATOM 847 N N . GLY A 1 108 ? -10.484 -40.781 -2.881 1 97.5 108 GLY A N 1
ATOM 848 C CA . GLY A 1 108 ? -9.812 -40.5 -1.625 1 97.5 108 GLY A CA 1
ATOM 849 C C . GLY A 1 108 ? -8.422 -39.906 -1.812 1 97.5 108 GLY A C 1
ATOM 850 O O . GLY A 1 108 ? -7.727 -39.625 -0.835 1 97.5 108 GLY A O 1
ATOM 851 N N . GLU A 1 109 ? -8.039 -39.719 -3.078 1 97.94 109 GLU A N 1
ATOM 852 C CA . GLU A 1 109 ? -6.688 -39.219 -3.32 1 97.94 109 GLU A CA 1
ATOM 853 C C . GLU A 1 109 ? -6.703 -38.031 -4.289 1 97.94 109 GLU A C 1
ATOM 855 O O . GLU A 1 109 ? -7.539 -38 -5.191 1 97.94 109 GLU A O 1
ATOM 860 N N . PHE A 1 110 ? -5.797 -37.156 -4.027 1 98.81 110 PHE A N 1
ATOM 861 C CA . PHE A 1 110 ? -5.48 -36.125 -5.012 1 98.81 110 PHE A CA 1
ATOM 862 C C . PHE A 1 110 ? -4.469 -36.625 -6.027 1 98.81 110 PHE A C 1
ATOM 864 O O . PHE A 1 110 ? -3.506 -37.312 -5.66 1 98.81 110 PHE A O 1
ATOM 871 N N . TYR A 1 111 ? -4.738 -36.375 -7.305 1 98.88 111 TYR A N 1
ATOM 872 C CA . TYR A 1 111 ? -3.822 -36.656 -8.406 1 98.88 111 TYR A CA 1
ATOM 873 C C . TYR A 1 111 ? -3.41 -35.375 -9.109 1 98.88 111 TYR A C 1
ATOM 875 O O . TYR A 1 111 ? -4.242 -34.5 -9.344 1 98.88 111 TYR A O 1
ATOM 883 N N . ILE A 1 112 ? -2.168 -35.25 -9.367 1 98.88 112 ILE A N 1
ATOM 884 C CA . ILE A 1 112 ? -1.725 -34.156 -10.219 1 98.88 112 ILE A CA 1
ATOM 885 C C . ILE A 1 112 ? -0.828 -34.688 -11.328 1 98.88 112 ILE A C 1
ATOM 887 O O . ILE A 1 112 ? 0.135 -35.406 -11.062 1 98.88 112 ILE A O 1
ATOM 891 N N . ILE A 1 113 ? -1.224 -34.438 -12.57 1 98.88 113 ILE A N 1
ATOM 892 C CA . ILE A 1 113 ? -0.492 -34.875 -13.758 1 98.88 113 ILE A CA 1
ATOM 893 C C . ILE A 1 113 ? 0.13 -33.656 -14.445 1 98.88 113 ILE A C 1
ATOM 895 O O . ILE A 1 113 ? -0.444 -32.562 -14.43 1 98.88 113 ILE A O 1
ATOM 899 N N . CYS A 1 114 ? 1.301 -33.844 -14.953 1 98.5 114 CYS A N 1
ATOM 900 C CA . CYS A 1 114 ? 2.006 -32.75 -15.648 1 98.5 114 CYS A CA 1
ATOM 901 C C . CYS A 1 114 ? 3.053 -33.312 -16.609 1 98.5 114 CYS A C 1
ATOM 903 O O . CYS A 1 114 ? 3.318 -34.531 -16.594 1 98.5 114 CYS A O 1
ATOM 905 N N . THR A 1 115 ? 3.508 -32.5 -17.5 1 97.38 115 THR A N 1
ATOM 906 C CA . THR A 1 115 ? 4.652 -32.844 -18.344 1 97.38 115 THR A CA 1
ATOM 907 C C . THR A 1 115 ? 5.852 -31.969 -17.984 1 97.38 115 THR A C 1
ATOM 909 O O . THR A 1 115 ? 5.719 -30.75 -17.875 1 97.38 115 THR A O 1
ATOM 912 N N . TYR A 1 116 ? 6.957 -32.594 -17.75 1 96.5 116 TYR A N 1
ATOM 913 C CA . TYR A 1 116 ? 8.219 -31.891 -17.562 1 96.5 116 TYR A CA 1
ATOM 914 C C . TYR A 1 116 ? 9 -31.812 -18.875 1 96.5 116 TYR A C 1
ATOM 916 O O . TYR A 1 116 ? 9.359 -32.844 -19.453 1 96.5 116 TYR A O 1
ATOM 924 N N . LEU A 1 117 ? 9.266 -30.625 -19.312 1 94.31 117 LEU A N 1
ATOM 925 C CA . LEU A 1 117 ? 10.055 -30.422 -20.516 1 94.31 117 LEU A CA 1
ATOM 926 C C . LEU A 1 117 ? 11.539 -30.328 -20.188 1 94.31 117 LEU A C 1
ATOM 928 O O . LEU A 1 117 ? 11.938 -29.547 -19.312 1 94.31 117 LEU A O 1
ATOM 932 N N . LEU A 1 118 ? 12.367 -31.156 -20.75 1 85.06 118 LEU A N 1
ATOM 933 C CA . LEU A 1 118 ? 13.812 -31.094 -20.562 1 85.06 118 LEU A CA 1
ATOM 934 C C . LEU A 1 118 ? 14.43 -30.016 -21.453 1 85.06 118 LEU A C 1
ATOM 936 O O . LEU A 1 118 ? 15.359 -29.312 -21.016 1 85.06 118 LEU A O 1
ATOM 940 N N . ASN A 1 119 ? 14.125 -30.047 -22.656 1 73.81 119 ASN A N 1
ATOM 941 C CA . ASN A 1 119 ? 14.398 -29 -23.625 1 73.81 119 ASN A CA 1
ATOM 942 C C . ASN A 1 119 ? 13.188 -28.719 -24.516 1 73.81 119 ASN A C 1
ATOM 944 O O . ASN A 1 119 ? 12.32 -29.594 -24.688 1 73.81 119 ASN A O 1
ATOM 948 N N . ARG A 1 120 ? 12.953 -27.562 -24.906 1 56.59 120 ARG A N 1
ATOM 949 C CA . ARG A 1 120 ? 11.719 -27.234 -25.609 1 56.59 120 ARG A CA 1
ATOM 950 C C . ARG A 1 120 ? 11.555 -28.125 -26.844 1 56.59 120 ARG A C 1
ATOM 952 O O . ARG A 1 120 ? 10.453 -28.234 -27.391 1 56.59 120 ARG A O 1
ATOM 959 N N . VAL A 1 121 ? 12.477 -28.625 -27.406 1 50.97 121 VAL A N 1
ATOM 960 C CA . VAL A 1 121 ? 12.258 -29.266 -28.703 1 50.97 121 VAL A CA 1
ATOM 961 C C . VAL A 1 121 ? 12.172 -30.781 -28.531 1 50.97 121 VAL A C 1
ATOM 963 O O . VAL A 1 121 ? 11.414 -31.438 -29.234 1 50.97 121 VAL A O 1
ATOM 966 N N . ASN A 1 122 ? 13.031 -31.344 -27.641 1 58.47 122 ASN A N 1
ATOM 967 C CA . ASN A 1 122 ? 13.047 -32.75 -28.016 1 58.47 122 ASN A CA 1
ATOM 968 C C . ASN A 1 122 ? 13.102 -33.656 -26.797 1 58.47 122 ASN A C 1
ATOM 970 O O . ASN A 1 122 ? 13.516 -34.812 -26.906 1 58.47 122 ASN A O 1
ATOM 974 N N . SER A 1 123 ? 12.484 -33.281 -25.656 1 78.88 123 SER A N 1
ATOM 975 C CA . SER A 1 123 ? 12.508 -34.312 -24.609 1 78.88 123 SER A CA 1
ATOM 976 C C . SER A 1 123 ? 11.648 -33.875 -23.422 1 78.88 123 SER A C 1
ATOM 978 O O . SER A 1 123 ? 11.828 -32.812 -22.859 1 78.88 123 SER A O 1
ATOM 980 N N . SER A 1 124 ? 10.555 -34.781 -23.328 1 89.25 124 SER A N 1
ATOM 981 C CA . SER A 1 124 ? 9.648 -34.562 -22.203 1 89.25 124 SER A CA 1
ATOM 982 C C . SER A 1 124 ? 9.375 -35.844 -21.438 1 89.25 124 SER A C 1
ATOM 984 O O . SER A 1 124 ? 9.578 -36.938 -21.953 1 89.25 124 SER A O 1
ATOM 986 N N . VAL A 1 125 ? 9.094 -35.688 -20.25 1 92.88 125 VAL A N 1
ATOM 987 C CA . VAL A 1 125 ? 8.672 -36.781 -19.406 1 92.88 125 VAL A CA 1
ATOM 988 C C . VAL A 1 125 ? 7.355 -36.438 -18.719 1 92.88 125 VAL A C 1
ATOM 990 O O . VAL A 1 125 ? 7.203 -35.344 -18.188 1 92.88 125 VAL A O 1
ATOM 993 N N . GLY A 1 126 ? 6.391 -37.375 -18.844 1 97.25 126 GLY A N 1
ATOM 994 C CA . GLY A 1 126 ? 5.16 -37.219 -18.078 1 97.25 126 GLY A CA 1
ATOM 995 C C . GLY A 1 126 ? 5.293 -37.656 -16.625 1 97.25 126 GLY A C 1
ATOM 996 O O . GLY A 1 126 ? 5.973 -38.625 -16.328 1 97.25 126 GLY A O 1
ATOM 997 N N . VAL A 1 127 ? 4.691 -36.875 -15.734 1 98.44 127 VAL A N 1
ATOM 998 C CA . VAL A 1 127 ? 4.758 -37.188 -14.305 1 98.44 127 VAL A CA 1
ATOM 999 C C . VAL A 1 127 ? 3.35 -37.219 -13.711 1 98.44 127 VAL A C 1
ATOM 1001 O O . VAL A 1 127 ? 2.518 -36.375 -14.055 1 98.44 127 VAL A O 1
ATOM 1004 N N . LEU A 1 128 ? 3.037 -38.156 -12.93 1 98.88 128 LEU A N 1
ATOM 1005 C CA . LEU A 1 128 ? 1.797 -38.281 -12.172 1 98.88 128 LEU A CA 1
ATOM 1006 C C . LEU A 1 128 ? 2.084 -38.469 -10.688 1 98.88 128 LEU A C 1
ATOM 1008 O O . LEU A 1 128 ? 2.645 -39.5 -10.289 1 98.88 128 LEU A O 1
ATOM 1012 N N . PHE A 1 129 ? 1.761 -37.438 -9.852 1 98.88 129 PHE A N 1
ATOM 1013 C CA . PHE A 1 129 ? 1.879 -37.531 -8.398 1 98.88 129 PHE A CA 1
ATOM 1014 C C . PHE A 1 129 ? 0.522 -37.781 -7.762 1 98.88 129 PHE A C 1
ATOM 1016 O O . PHE A 1 129 ? -0.519 -37.5 -8.352 1 98.88 129 PHE A O 1
ATOM 1023 N N . ARG A 1 130 ? 0.494 -38.375 -6.594 1 98.69 130 ARG A N 1
ATOM 1024 C CA . ARG A 1 130 ? -0.743 -38.562 -5.84 1 98.69 130 ARG A CA 1
ATOM 1025 C C . ARG A 1 130 ? -0.502 -38.375 -4.344 1 98.69 130 ARG A C 1
ATOM 1027 O O . ARG A 1 130 ? 0.631 -38.5 -3.873 1 98.69 130 ARG A O 1
ATOM 1034 N N . THR A 1 131 ? -1.458 -38 -3.564 1 98.75 131 THR A N 1
ATOM 1035 C CA . THR A 1 131 ? -1.4 -37.875 -2.111 1 98.75 131 THR A CA 1
ATOM 1036 C C . THR A 1 131 ? -2.799 -37.969 -1.505 1 98.75 131 THR A C 1
ATOM 1038 O O . THR A 1 131 ? -3.785 -37.625 -2.146 1 98.75 131 THR A O 1
ATOM 1041 N N . SER A 1 132 ? -2.877 -38.5 -0.309 1 98.19 132 SER A N 1
ATOM 1042 C CA . SER A 1 132 ? -4.117 -38.469 0.458 1 98.19 132 SER A CA 1
ATOM 1043 C C . SER A 1 132 ? -4.148 -37.25 1.385 1 98.19 132 SER A C 1
ATOM 1045 O O . SER A 1 132 ? -5.191 -36.938 1.954 1 98.19 132 SER A O 1
ATOM 1047 N N . ASP A 1 133 ? -3.004 -36.594 1.506 1 98 133 ASP A N 1
ATOM 1048 C CA . ASP A 1 133 ? -2.908 -35.406 2.344 1 98 133 ASP A CA 1
ATOM 1049 C C . ASP A 1 133 ? -2.248 -34.25 1.589 1 98 133 ASP A C 1
ATOM 1051 O O . ASP A 1 133 ? -1.038 -34.031 1.696 1 98 133 ASP A O 1
ATOM 1055 N N . PRO A 1 134 ? -3.055 -33.438 0.953 1 97.38 134 PRO A N 1
ATOM 1056 C CA . PRO A 1 134 ? -2.488 -32.375 0.125 1 97.38 134 PRO A CA 1
ATOM 1057 C C . PRO A 1 134 ? -1.821 -31.281 0.952 1 97.38 134 PRO A C 1
ATOM 1059 O O . PRO A 1 134 ? -1.146 -30.406 0.398 1 97.38 134 PRO A O 1
ATOM 1062 N N . PHE A 1 135 ? -1.929 -31.266 2.305 1 96.75 135 PHE A N 1
ATOM 1063 C CA . PHE A 1 135 ? -1.397 -30.203 3.158 1 96.75 135 PHE A CA 1
ATOM 1064 C C . PHE A 1 135 ? 0.037 -30.516 3.568 1 96.75 135 PHE A C 1
ATOM 1066 O O . PHE A 1 135 ? 0.669 -29.719 4.273 1 96.75 135 PHE A O 1
ATOM 1073 N N . SER A 1 136 ? 0.565 -31.625 3.096 1 96.62 136 SER A N 1
ATOM 1074 C CA . SER A 1 136 ? 1.894 -32.062 3.518 1 96.62 136 SER A CA 1
ATOM 1075 C C . SER A 1 136 ? 2.811 -32.281 2.318 1 96.62 136 SER A C 1
ATOM 1077 O O . SER A 1 136 ? 2.547 -33.125 1.477 1 96.62 136 SER A O 1
ATOM 1079 N N . ASN A 1 137 ? 3.881 -31.609 2.326 1 96.31 137 ASN A N 1
ATOM 1080 C CA . ASN A 1 137 ? 4.887 -31.844 1.295 1 96.31 137 ASN A CA 1
ATOM 1081 C C . ASN A 1 137 ? 5.348 -33.281 1.273 1 96.31 137 ASN A C 1
ATOM 1083 O O . ASN A 1 137 ? 5.461 -33.906 0.205 1 96.31 137 ASN A O 1
ATOM 1087 N N . ALA A 1 138 ? 5.555 -33.812 2.408 1 96.12 138 ALA A N 1
ATOM 1088 C CA . ALA A 1 138 ? 6.121 -35.156 2.557 1 96.12 138 ALA A CA 1
ATOM 1089 C C . ALA A 1 138 ? 5.133 -36.219 2.086 1 96.12 138 ALA A C 1
ATOM 1091 O O . ALA A 1 138 ? 5.531 -37.344 1.749 1 96.12 138 ALA A O 1
ATOM 1092 N N . ALA A 1 139 ? 3.902 -35.844 2.018 1 98.06 139 ALA A N 1
ATOM 1093 C CA . ALA A 1 139 ? 2.865 -36.844 1.729 1 98.06 139 ALA A CA 1
ATOM 1094 C C . ALA A 1 139 ? 2.738 -37.062 0.228 1 98.06 139 ALA A C 1
ATOM 1096 O O . ALA A 1 139 ? 2.096 -38.031 -0.202 1 98.06 139 ALA A O 1
ATOM 1097 N N . TRP A 1 140 ? 3.299 -36.281 -0.554 1 98.69 140 TRP A N 1
ATOM 1098 C CA . TRP A 1 140 ? 3.217 -36.469 -1.997 1 98.69 140 TRP A CA 1
ATOM 1099 C C . TRP A 1 140 ? 4.105 -37.625 -2.441 1 98.69 140 TRP A C 1
ATOM 1101 O O . TRP A 1 140 ? 5.242 -37.781 -1.975 1 98.69 140 TRP A O 1
ATOM 1111 N N . SER A 1 141 ? 3.707 -38.438 -3.32 1 98.62 141 SER A N 1
ATOM 1112 C CA . SER A 1 141 ? 4.348 -39.688 -3.744 1 98.62 141 SER A CA 1
ATOM 1113 C C . SER A 1 141 ? 5.551 -39.406 -4.641 1 98.62 141 SER A C 1
ATOM 1115 O O . SER A 1 141 ? 5.762 -38.281 -5.07 1 98.62 141 SER A O 1
ATOM 1117 N N . GLN A 1 142 ? 6.305 -40.5 -4.809 1 98.12 142 GLN A N 1
ATOM 1118 C CA . GLN A 1 142 ? 7.098 -40.531 -6.035 1 98.12 142 GLN A CA 1
ATOM 1119 C C . GLN A 1 142 ? 6.199 -40.5 -7.27 1 98.12 142 GLN A C 1
ATOM 1121 O O . GLN A 1 142 ? 5.105 -41.062 -7.258 1 98.12 142 GLN A O 1
ATOM 1126 N N . PRO A 1 143 ? 6.668 -39.875 -8.289 1 98.44 143 PRO A N 1
ATOM 1127 C CA . PRO A 1 143 ? 5.793 -39.844 -9.461 1 98.44 143 PRO A CA 1
ATOM 1128 C C . PRO A 1 143 ? 5.805 -41.156 -10.266 1 98.44 143 PRO A C 1
ATOM 1130 O O . PRO A 1 143 ? 6.836 -41.812 -10.336 1 98.44 143 PRO A O 1
ATOM 1133 N N . VAL A 1 144 ? 4.668 -41.469 -10.836 1 98.44 144 VAL A N 1
ATOM 1134 C CA . VAL A 1 144 ? 4.621 -42.406 -11.953 1 98.44 144 VAL A CA 1
ATOM 1135 C C . VAL A 1 144 ? 5.02 -41.719 -13.242 1 98.44 144 VAL A C 1
ATOM 1137 O O . VAL A 1 144 ? 4.406 -40.719 -13.625 1 98.44 144 VAL A O 1
ATOM 1140 N N . LEU A 1 145 ? 6.082 -42.188 -13.82 1 97 145 LEU A N 1
ATOM 1141 C CA . LEU A 1 145 ? 6.555 -41.594 -15.062 1 97 145 LEU A CA 1
ATOM 1142 C C . LEU A 1 145 ? 5.875 -42.25 -16.266 1 97 145 LEU A C 1
ATOM 1144 O O . LEU A 1 145 ? 5.578 -43.438 -16.25 1 97 145 LEU A O 1
ATOM 1148 N N . PHE A 1 146 ? 5.59 -41.5 -17.25 1 96.25 146 PHE A N 1
ATOM 1149 C CA . PHE A 1 146 ? 5.035 -42.031 -18.5 1 96.25 146 PHE A CA 1
ATOM 1150 C C . PHE A 1 146 ? 5.57 -41.25 -19.703 1 96.25 146 PHE A C 1
ATOM 1152 O O . PHE A 1 146 ? 6.105 -40.156 -19.562 1 96.25 146 PHE A O 1
ATOM 1159 N N . ASP A 1 147 ? 5.508 -41.906 -20.859 1 93.75 147 ASP A N 1
ATOM 1160 C CA . ASP A 1 147 ? 5.945 -41.281 -22.109 1 93.75 147 ASP A CA 1
ATOM 1161 C C . ASP A 1 147 ? 4.891 -40.312 -22.625 1 93.75 147 ASP A C 1
ATOM 1163 O O . ASP A 1 147 ? 4.023 -40.688 -23.422 1 93.75 147 ASP A O 1
ATOM 1167 N N . ALA A 1 148 ? 5.016 -39.094 -22.234 1 91.5 148 ALA A N 1
ATOM 1168 C CA . ALA A 1 148 ? 4.016 -38.094 -22.578 1 91.5 148 ALA A CA 1
ATOM 1169 C C . ALA A 1 148 ? 4.066 -37.781 -24.078 1 91.5 148 ALA A C 1
ATOM 1171 O O . ALA A 1 148 ? 5.121 -37.406 -24.594 1 91.5 148 ALA A O 1
ATOM 1172 N N . PRO A 1 149 ? 2.936 -37.844 -24.766 1 93.5 149 PRO A N 1
ATOM 1173 C CA . PRO A 1 149 ? 2.941 -37.469 -26.172 1 93.5 149 PRO A CA 1
ATOM 1174 C C . PRO A 1 149 ? 3.262 -36 -26.406 1 93.5 149 PRO A C 1
ATOM 1176 O O . PRO A 1 149 ? 3.936 -35.656 -27.375 1 93.5 149 PRO A O 1
ATOM 1179 N N . THR A 1 150 ? 2.736 -35.156 -25.625 1 94.31 150 THR A N 1
ATOM 1180 C CA . THR A 1 150 ? 2.971 -33.719 -25.641 1 94.31 150 THR A CA 1
ATOM 1181 C C . THR A 1 150 ? 2.73 -33.125 -24.25 1 94.31 150 THR A C 1
ATOM 1183 O O . THR A 1 150 ? 2.82 -33.812 -23.234 1 94.31 150 THR A O 1
ATOM 1186 N N . ILE A 1 151 ? 2.477 -31.812 -24.203 1 95.38 151 ILE A N 1
ATOM 1187 C CA . ILE A 1 151 ? 2.297 -31.109 -22.938 1 95.38 151 ILE A CA 1
ATOM 1188 C C . ILE A 1 151 ? 0.813 -31.062 -22.578 1 95.38 151 ILE A C 1
ATOM 1190 O O . ILE A 1 151 ? -0.028 -31.562 -23.328 1 95.38 151 ILE A O 1
ATOM 1194 N N . ASP A 1 152 ? 0.516 -30.562 -21.391 1 97.69 152 ASP A N 1
ATOM 1195 C CA . ASP A 1 152 ? -0.811 -30.203 -20.891 1 97.69 152 ASP A CA 1
ATOM 1196 C C . ASP A 1 152 ? -1.694 -31.438 -20.734 1 97.69 152 ASP A C 1
ATOM 1198 O O . ASP A 1 152 ? -2.824 -31.469 -21.234 1 97.69 152 ASP A O 1
ATOM 1202 N N . PRO A 1 153 ? -1.271 -32.406 -20.047 1 98.44 153 PRO A N 1
ATOM 1203 C CA . PRO A 1 153 ? -2.123 -33.594 -19.859 1 98.44 153 PRO A CA 1
ATOM 1204 C C . PRO A 1 153 ? -3.297 -33.344 -18.922 1 98.44 153 PRO A C 1
ATOM 1206 O O . PRO A 1 153 ? -3.154 -32.594 -17.938 1 98.44 153 PRO A O 1
ATOM 1209 N N . ASP A 1 154 ? -4.438 -33.938 -19.203 1 98.5 154 ASP A N 1
ATOM 1210 C CA . ASP A 1 154 ? -5.641 -33.938 -18.391 1 98.5 154 ASP A CA 1
ATOM 1211 C C . ASP A 1 154 ? -5.906 -35.312 -17.766 1 98.5 154 ASP A C 1
ATOM 1213 O O . ASP A 1 154 ? -5.363 -36.312 -18.234 1 98.5 154 ASP A O 1
ATOM 1217 N N . LEU A 1 155 ? -6.676 -35.312 -16.672 1 98.62 155 LEU A N 1
ATOM 1218 C CA . LEU A 1 155 ? -7.152 -36.531 -16.047 1 98.62 155 LEU A CA 1
ATOM 1219 C C . LEU A 1 155 ? -8.672 -36.594 -16.031 1 98.62 155 LEU A C 1
ATOM 1221 O O . LEU A 1 155 ? -9.32 -35.688 -15.492 1 98.62 155 LEU A O 1
ATOM 1225 N N . PHE A 1 156 ? -9.203 -37.656 -16.531 1 98.62 156 PHE A N 1
ATOM 1226 C CA . PHE A 1 156 ? -10.641 -37.875 -16.484 1 98.62 156 PHE A CA 1
ATOM 1227 C C . PHE A 1 156 ? -10.977 -39.312 -16.188 1 98.62 156 PHE A C 1
ATOM 1229 O O . PHE A 1 156 ? -10.703 -40.219 -16.984 1 98.62 156 PHE A O 1
ATOM 1236 N N . TRP A 1 157 ? -11.523 -39.562 -15.023 1 98.19 157 TRP A N 1
ATOM 1237 C CA . TRP A 1 157 ? -12.062 -40.875 -14.695 1 98.19 157 TRP A CA 1
ATOM 1238 C C . TRP A 1 157 ? -13.492 -41.031 -15.211 1 98.19 157 TRP A C 1
ATOM 1240 O O . TRP A 1 157 ? -14.398 -40.312 -14.758 1 98.19 157 TRP A O 1
ATOM 1250 N N . ASP A 1 158 ? -13.688 -42 -15.992 1 97.25 158 ASP A N 1
ATOM 1251 C CA . ASP A 1 158 ? -15.016 -42.188 -16.578 1 97.25 158 ASP A CA 1
ATOM 1252 C C . ASP A 1 158 ? -15.828 -43.219 -15.812 1 97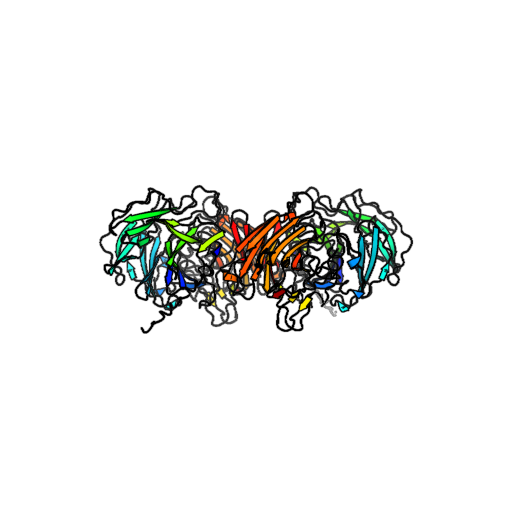.25 158 ASP A C 1
ATOM 1254 O O . ASP A 1 158 ? -15.312 -43.844 -14.898 1 97.25 158 ASP A O 1
ATOM 1258 N N . ASP A 1 159 ? -17.109 -43.375 -16.203 1 94.5 159 ASP A N 1
ATOM 1259 C CA . ASP A 1 159 ? -18.062 -44.25 -15.523 1 94.5 159 ASP A CA 1
ATOM 1260 C C . ASP A 1 159 ? -17.703 -45.719 -15.75 1 94.5 159 ASP A C 1
ATOM 1262 O O . ASP A 1 159 ? -18.109 -46.594 -14.977 1 94.5 159 ASP A O 1
ATOM 1266 N N . ASP A 1 160 ? -17.016 -46 -16.75 1 93.25 160 ASP A N 1
ATOM 1267 C CA . ASP A 1 160 ? -16.625 -47.375 -17.047 1 93.25 160 ASP A CA 1
ATOM 1268 C C . ASP A 1 160 ? -15.445 -47.844 -16.188 1 93.25 160 ASP A C 1
ATOM 1270 O O . ASP A 1 160 ? -14.961 -48.969 -16.312 1 93.25 160 ASP A O 1
ATOM 1274 N N . GLY A 1 161 ? -14.984 -46.875 -15.367 1 92.81 161 GLY A N 1
ATOM 1275 C CA . GLY A 1 161 ? -13.906 -47.188 -14.438 1 92.81 161 GLY A CA 1
ATOM 1276 C C . GLY A 1 161 ? -12.531 -46.906 -15 1 92.81 161 GLY A C 1
ATOM 1277 O O . GLY A 1 161 ? -11.523 -47 -14.297 1 92.81 161 GLY A O 1
ATOM 1278 N N . LYS A 1 162 ? -12.484 -46.469 -16.234 1 96 162 LYS A N 1
ATOM 1279 C CA . LYS A 1 162 ? -11.195 -46.219 -16.875 1 96 162 LYS A CA 1
ATOM 1280 C C . LYS A 1 162 ? -10.75 -44.781 -16.641 1 96 162 LYS A C 1
ATOM 1282 O O . LYS A 1 162 ? -11.578 -43.875 -16.438 1 96 162 LYS A O 1
ATOM 1287 N N . LEU A 1 163 ? -9.398 -44.594 -16.609 1 98.44 163 LEU A N 1
ATOM 1288 C CA . LEU A 1 163 ? -8.789 -43.281 -16.562 1 98.44 163 LEU A CA 1
ATOM 1289 C C . LEU A 1 163 ? -8.312 -42.844 -17.953 1 98.44 163 LEU A C 1
ATOM 1291 O O . LEU A 1 163 ? -7.57 -43.562 -18.609 1 98.44 163 LEU A O 1
ATOM 1295 N N . TYR A 1 164 ? -8.82 -41.719 -18.422 1 98.62 164 TYR A N 1
ATOM 1296 C CA . TYR A 1 164 ? -8.414 -41.125 -19.703 1 98.62 164 TYR A CA 1
ATOM 1297 C C . TYR A 1 164 ? -7.539 -39.906 -19.5 1 98.62 164 TYR A C 1
ATOM 1299 O O . TYR A 1 164 ? -7.742 -39.156 -18.547 1 98.62 164 TYR A O 1
ATOM 1307 N N . MET A 1 165 ? -6.582 -39.781 -20.359 1 98.69 165 MET A N 1
ATOM 1308 C CA . MET A 1 165 ? -5.703 -38.625 -20.406 1 98.69 165 MET A CA 1
ATOM 1309 C C . MET A 1 165 ? -5.852 -37.875 -21.734 1 98.69 165 MET A C 1
ATOM 1311 O O . MET A 1 165 ? -5.555 -38.438 -22.797 1 98.69 165 MET A O 1
ATOM 1315 N N . ALA A 1 166 ? -6.387 -36.688 -21.781 1 98.5 166 ALA A N 1
ATOM 1316 C CA . ALA A 1 166 ? -6.316 -35.812 -22.938 1 98.5 166 ALA A CA 1
ATOM 1317 C C . ALA A 1 166 ? -5.066 -34.938 -22.875 1 98.5 166 ALA A C 1
ATOM 1319 O O . ALA A 1 166 ? -4.5 -34.719 -21.797 1 98.5 166 ALA A O 1
ATOM 1320 N N . TYR A 1 167 ? -4.543 -34.469 -23.938 1 97.75 167 TYR A N 1
ATOM 1321 C CA . TYR A 1 167 ? -3.312 -33.688 -23.969 1 97.75 167 TYR A CA 1
ATOM 1322 C C . TYR A 1 167 ? -3.293 -32.75 -25.172 1 97.75 167 TYR A C 1
ATOM 1324 O O . TYR A 1 167 ? -4.195 -32.781 -26 1 97.75 167 TYR A O 1
ATOM 1332 N N . MET A 1 168 ? -2.312 -31.844 -25.188 1 97.12 168 MET A N 1
ATOM 1333 C CA . MET A 1 168 ? -2.184 -30.859 -26.25 1 97.12 168 MET A CA 1
ATOM 1334 C C . MET A 1 168 ? -2.232 -31.531 -27.625 1 97.12 168 MET A C 1
ATOM 1336 O O . MET A 1 168 ? -1.704 -32.625 -27.797 1 97.12 168 MET A O 1
ATOM 1340 N N . GLY A 1 169 ? -2.627 -30.781 -28.688 1 95.38 169 GLY A N 1
ATOM 1341 C CA . GLY A 1 169 ? -2.988 -31.391 -29.953 1 95.38 169 GLY A CA 1
ATOM 1342 C C . GLY A 1 169 ? -4.301 -32.156 -29.906 1 95.38 169 GLY A C 1
ATOM 1343 O O . GLY A 1 169 ? -4.766 -32.688 -30.922 1 95.38 169 GLY A O 1
ATOM 1344 N N . ILE A 1 170 ? -4.785 -32.156 -28.875 1 97.12 170 ILE A N 1
ATOM 1345 C CA . ILE A 1 170 ? -6.062 -32.656 -28.391 1 97.12 170 ILE A CA 1
ATOM 1346 C C . ILE A 1 170 ? -6.172 -34.125 -28.672 1 97.12 170 ILE A C 1
ATOM 1348 O O . ILE A 1 170 ? -7.125 -34.594 -29.312 1 97.12 170 ILE A O 1
ATOM 1352 N N . GLY A 1 171 ? -5.27 -34.844 -28.25 1 97.56 171 GLY A N 1
ATOM 1353 C CA . GLY A 1 171 ? -5.262 -36.281 -28.25 1 97.56 171 GLY A CA 1
ATOM 1354 C C . GLY A 1 171 ? -5.832 -36.906 -26.984 1 97.56 171 GLY A C 1
ATOM 1355 O O . GLY A 1 171 ? -6.027 -36.188 -25.984 1 97.56 171 GLY A O 1
ATOM 1356 N N . LEU A 1 172 ? -6.215 -38.156 -27.078 1 98.25 172 LEU A N 1
ATOM 1357 C CA . LEU A 1 172 ? -6.797 -38.906 -25.969 1 98.25 172 LEU A CA 1
ATOM 1358 C C . LEU A 1 172 ? -6.191 -40.312 -25.891 1 98.25 172 LEU A C 1
ATOM 1360 O O . LEU A 1 172 ? -5.98 -40.969 -26.922 1 98.25 172 LEU A O 1
ATOM 1364 N N . ALA A 1 173 ? -5.867 -40.75 -24.734 1 98.31 173 ALA A N 1
ATOM 1365 C CA . ALA A 1 173 ? -5.41 -42.094 -24.469 1 98.31 173 ALA A CA 1
ATOM 1366 C C . ALA A 1 173 ? -5.84 -42.562 -23.078 1 98.31 173 ALA A C 1
ATOM 1368 O O . ALA A 1 173 ? -6.02 -41.75 -22.172 1 98.31 173 ALA A O 1
ATOM 1369 N N . GLU A 1 174 ? -6.055 -43.875 -22.969 1 98.12 174 GLU A N 1
ATOM 1370 C CA . GLU A 1 174 ? -6.172 -44.438 -21.625 1 98.12 174 GLU A CA 1
ATOM 1371 C C . GLU A 1 174 ? -4.844 -44.344 -20.875 1 98.12 174 GLU A C 1
ATOM 1373 O O . GLU A 1 174 ? -3.779 -44.531 -21.484 1 98.12 174 GLU A O 1
ATOM 1378 N N . LEU A 1 175 ? -4.902 -44.094 -19.594 1 98.56 175 LEU A N 1
ATOM 1379 C CA . LEU A 1 175 ? -3.707 -44.031 -18.766 1 98.56 175 LEU A CA 1
ATOM 1380 C C . LEU A 1 175 ? -3.834 -44.969 -17.562 1 98.56 175 LEU A C 1
ATOM 1382 O O . LEU A 1 175 ? -4.855 -44.969 -16.875 1 98.56 175 LEU A O 1
ATOM 1386 N N . ASN A 1 176 ? -2.832 -45.812 -17.391 1 98.25 176 ASN A N 1
ATOM 1387 C CA . ASN A 1 176 ? -2.729 -46.594 -16.156 1 98.25 176 ASN A CA 1
ATOM 1388 C C . ASN A 1 176 ? -2.029 -45.781 -15.062 1 98.25 176 ASN A C 1
ATOM 1390 O O . ASN A 1 176 ? -0.827 -45.531 -15.148 1 98.25 176 ASN A O 1
ATOM 1394 N N . ALA A 1 177 ? -2.736 -45.406 -14.055 1 97.69 177 ALA A N 1
ATOM 1395 C CA . ALA A 1 177 ? -2.229 -44.5 -13.023 1 97.69 177 ALA A CA 1
ATOM 1396 C C . ALA A 1 177 ? -1.143 -45.156 -12.195 1 97.69 177 ALA A C 1
ATOM 1398 O O . ALA A 1 177 ? -0.381 -44.5 -11.492 1 97.69 177 ALA A O 1
ATOM 1399 N N . GLU A 1 178 ? -1.059 -46.469 -12.211 1 97.06 178 GLU A N 1
ATOM 1400 C CA . GLU A 1 178 ? -0.084 -47.188 -11.414 1 97.06 178 GLU A CA 1
ATOM 1401 C C . GLU A 1 178 ? 1.224 -47.406 -12.172 1 97.06 178 GLU A C 1
ATOM 1403 O O . GLU A 1 178 ? 2.305 -47.344 -11.586 1 97.06 178 GLU A O 1
ATOM 1408 N N . THR A 1 179 ? 1.085 -47.562 -13.469 1 97.56 179 THR A N 1
ATOM 1409 C CA . THR A 1 179 ? 2.275 -47.969 -14.219 1 97.56 179 THR A CA 1
ATOM 1410 C C . THR A 1 179 ? 2.713 -46.844 -15.156 1 97.56 179 THR A C 1
ATOM 1412 O O . THR A 1 179 ? 3.85 -46.844 -15.633 1 97.56 179 THR A O 1
ATOM 1415 N N . GLY A 1 180 ? 1.784 -46.031 -15.516 1 97.69 180 GLY A N 1
ATOM 1416 C CA . GLY A 1 180 ? 2.078 -44.969 -16.484 1 97.69 180 GLY A CA 1
ATOM 1417 C C . GLY A 1 180 ? 1.861 -45.406 -17.922 1 97.69 180 GLY A C 1
ATOM 1418 O O . GLY A 1 180 ? 2.029 -44.625 -18.844 1 97.69 180 GLY A O 1
ATOM 1419 N N . GLU A 1 181 ? 1.436 -46.625 -18.078 1 97.88 181 GLU A N 1
ATOM 1420 C CA . GLU A 1 181 ? 1.228 -47.125 -19.422 1 97.88 181 GLU A CA 1
ATOM 1421 C C . GLU A 1 181 ? 0.089 -46.406 -20.125 1 97.88 181 GLU A C 1
ATOM 1423 O O . GLU A 1 181 ? -0.948 -46.125 -19.516 1 97.88 181 GLU A O 1
ATOM 1428 N N . LEU A 1 182 ? 0.315 -46.094 -21.375 1 97.56 182 LEU A N 1
ATOM 1429 C CA . LEU A 1 182 ? -0.681 -45.438 -22.203 1 97.56 182 LEU A CA 1
ATOM 1430 C C . LEU A 1 182 ? -1.326 -46.406 -23.188 1 97.56 182 LEU A C 1
ATOM 1432 O O . LEU A 1 182 ? -0.651 -47.25 -23.75 1 97.56 182 LEU A O 1
ATOM 1436 N N . GLY A 1 183 ? -2.578 -46.219 -23.391 1 97.44 183 GLY A N 1
ATOM 1437 C CA . GLY A 1 183 ? -3.273 -46.969 -24.438 1 97.44 183 GLY A CA 1
ATOM 1438 C C . GLY A 1 183 ? -3.129 -46.312 -25.797 1 97.44 183 GLY A C 1
ATOM 1439 O O . GLY A 1 183 ? -2.254 -45.469 -26 1 97.44 183 GLY A O 1
ATOM 1440 N N . LYS A 1 184 ? -4 -46.812 -26.719 1 96.38 184 LYS A N 1
ATOM 1441 C CA . LYS A 1 184 ? -3.994 -46.281 -28.078 1 96.38 184 LYS A CA 1
ATOM 1442 C C . LYS A 1 184 ? -4.395 -44.812 -28.109 1 96.38 184 LYS A C 1
ATOM 1444 O O . LYS A 1 184 ? -5.379 -44.438 -27.469 1 96.38 184 LYS A O 1
ATOM 1449 N N . GLU A 1 185 ? -3.57 -44.031 -28.766 1 95.94 185 GLU A N 1
ATOM 1450 C CA . GLU A 1 185 ? -3.836 -42.594 -28.891 1 95.94 185 GLU A CA 1
ATOM 1451 C C . GLU A 1 185 ? -4.848 -42.312 -30 1 95.94 185 GLU A C 1
ATOM 1453 O O . GLU A 1 185 ? -4.828 -42.969 -31.047 1 95.94 185 GLU A O 1
ATOM 1458 N N . THR A 1 186 ? -5.727 -41.375 -29.812 1 95.94 186 THR A N 1
ATOM 1459 C CA . THR A 1 186 ? -6.695 -40.906 -30.797 1 95.94 186 THR A CA 1
ATOM 1460 C C . THR A 1 186 ? -6.855 -39.375 -30.719 1 95.94 186 THR A C 1
ATOM 1462 O O . THR A 1 186 ? -7 -38.812 -29.641 1 95.94 186 THR A O 1
ATOM 1465 N N . ARG A 1 187 ? -6.797 -38.719 -31.859 1 96.44 1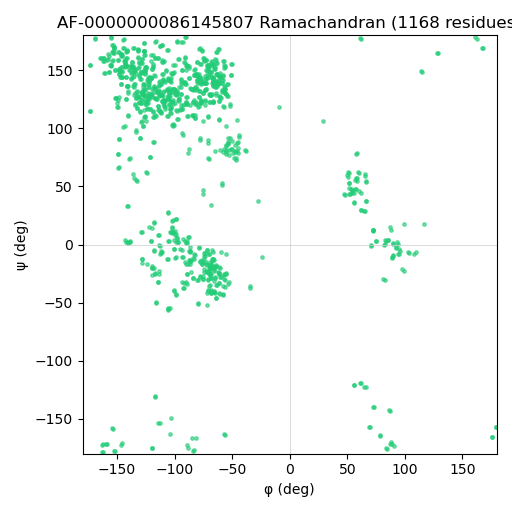87 ARG A N 1
ATOM 1466 C CA . ARG A 1 187 ? -7.145 -37.312 -31.906 1 96.44 187 ARG A CA 1
ATOM 1467 C C . ARG A 1 187 ? -8.656 -37.094 -31.922 1 96.44 187 ARG A C 1
ATOM 1469 O O . ARG A 1 187 ? -9.352 -37.688 -32.75 1 96.44 187 ARG A O 1
ATOM 1476 N N . ILE A 1 188 ? -9.133 -36.219 -31.094 1 97.12 188 ILE A N 1
ATOM 1477 C CA . ILE A 1 188 ? -10.586 -36.219 -30.922 1 97.12 188 ILE A CA 1
ATOM 1478 C C . ILE A 1 188 ? -11.188 -34.906 -31.359 1 97.12 188 ILE A C 1
ATOM 1480 O O . ILE A 1 188 ? -12.391 -34.812 -31.625 1 97.12 188 ILE A O 1
ATOM 1484 N N . TRP A 1 189 ? -10.461 -33.812 -31.453 1 97.12 189 TRP A N 1
ATOM 1485 C CA . TRP A 1 189 ? -10.969 -32.5 -31.859 1 97.12 189 TRP A CA 1
ATOM 1486 C C . TRP A 1 189 ? -9.828 -31.609 -32.312 1 97.12 189 TRP A C 1
ATOM 1488 O O . TRP A 1 189 ? -8.695 -31.734 -31.828 1 97.12 189 TRP A O 1
ATOM 1498 N N . ASN A 1 190 ? -10.062 -30.766 -33.219 1 94.62 190 ASN A N 1
ATOM 1499 C CA . ASN A 1 190 ? -9.023 -29.891 -33.75 1 94.62 190 ASN A CA 1
ATOM 1500 C C . ASN A 1 190 ? -9.172 -28.453 -33.25 1 94.62 190 ASN A C 1
ATOM 1502 O O . ASN A 1 190 ? -8.359 -27.594 -33.562 1 94.62 190 ASN A O 1
ATOM 1506 N N . GLY A 1 191 ? -10.125 -28.234 -32.406 1 96.44 191 GLY A N 1
ATOM 1507 C CA . GLY A 1 191 ? -10.406 -26.875 -31.984 1 96.44 191 GLY A CA 1
ATOM 1508 C C . GLY A 1 191 ? -11.188 -26.078 -33 1 96.44 191 GLY A C 1
ATOM 1509 O O . GLY A 1 191 ? -11.844 -26.672 -33.875 1 96.44 191 GLY A O 1
ATOM 1510 N N . THR A 1 192 ? -11.227 -24.75 -32.875 1 96.88 192 THR A N 1
ATOM 1511 C CA . THR A 1 192 ? -12.008 -23.875 -33.75 1 96.88 192 THR A CA 1
ATOM 1512 C C . THR A 1 192 ? -11.102 -23.219 -34.781 1 96.88 192 THR A C 1
ATOM 1514 O O . THR A 1 192 ? -11.508 -22.266 -35.469 1 96.88 192 THR A O 1
ATOM 1517 N N . GLY A 1 193 ? -9.938 -23.672 -34.844 1 93.44 193 GLY A N 1
ATOM 1518 C CA . GLY A 1 193 ? -9.023 -23.125 -35.844 1 93.44 193 GLY A CA 1
ATOM 1519 C C . GLY A 1 193 ? -7.941 -22.25 -35.25 1 93.44 193 GLY A C 1
ATOM 1520 O O . GLY A 1 193 ? -7.023 -21.812 -35.938 1 93.44 193 GLY A O 1
ATOM 1521 N N . GLY A 1 194 ? -8 -21.938 -34 1 92.81 194 GLY A N 1
ATOM 1522 C CA . GLY A 1 194 ? -6.957 -21.156 -33.344 1 92.81 194 GLY A CA 1
ATOM 1523 C C . GLY A 1 194 ? -5.637 -21.906 -33.25 1 92.81 194 GLY A C 1
ATOM 1524 O O . GLY A 1 194 ? -5.613 -23.141 -33.188 1 92.81 194 GLY A O 1
ATOM 1525 N N . VAL A 1 195 ? -4.633 -21.094 -33.156 1 93.38 195 VAL A N 1
ATOM 1526 C CA . VAL A 1 195 ? -3.293 -21.672 -33.094 1 93.38 195 VAL A CA 1
ATOM 1527 C C . VAL A 1 195 ? -3.076 -22.328 -31.719 1 93.38 195 VAL A C 1
ATOM 1529 O O . VAL A 1 195 ? -3.52 -21.797 -30.688 1 93.38 195 VAL A O 1
ATOM 1532 N N . TRP A 1 196 ? -2.42 -23.547 -31.672 1 93.19 196 TRP A N 1
ATOM 1533 C CA . TRP A 1 196 ? -1.961 -24.281 -30.5 1 93.19 196 TRP A CA 1
ATOM 1534 C C . TRP A 1 196 ? -3.139 -24.734 -29.641 1 93.19 196 TRP A C 1
ATOM 1536 O O . TRP A 1 196 ? -3.268 -24.312 -28.484 1 93.19 196 TRP A O 1
ATOM 1546 N N . PRO A 1 197 ? -4.012 -25.531 -30.188 1 97 197 PRO A N 1
ATOM 1547 C CA . PRO A 1 197 ? -5.02 -26.125 -29.312 1 97 197 PRO A CA 1
ATOM 1548 C C . PRO A 1 197 ? -4.402 -26.938 -28.188 1 97 197 PRO A C 1
ATOM 1550 O O . PRO A 1 197 ? -3.678 -27.906 -28.438 1 97 197 PRO A O 1
ATOM 1553 N N . GLU A 1 198 ? -4.66 -26.547 -26.953 1 97.38 198 GLU A N 1
ATOM 1554 C CA . GLU A 1 198 ? -3.955 -27.109 -25.812 1 97.38 198 GLU A CA 1
ATOM 1555 C C . GLU A 1 198 ? -4.789 -27 -24.531 1 97.38 198 GLU A C 1
ATOM 1557 O O . GLU A 1 198 ? -5.926 -26.531 -24.578 1 97.38 198 GLU A O 1
ATOM 1562 N N . GLY A 1 199 ? -4.23 -27.531 -23.469 1 98 199 GLY A N 1
ATOM 1563 C CA . GLY A 1 199 ? -4.848 -27.422 -22.156 1 98 199 GLY A CA 1
ATOM 1564 C C . GLY A 1 199 ? -6.223 -28.047 -22.094 1 98 199 GLY A C 1
ATOM 1565 O O . GLY A 1 199 ? -7.176 -27.422 -21.609 1 98 199 GLY A O 1
ATOM 1566 N N . PRO A 1 200 ? -6.422 -29.219 -22.609 1 98.56 200 PRO A N 1
ATOM 1567 C CA . PRO A 1 200 ? -7.75 -29.828 -22.609 1 98.56 200 PRO A CA 1
ATOM 1568 C C . PRO A 1 200 ? -8.203 -30.25 -21.203 1 98.56 200 PRO A C 1
ATOM 1570 O O . PRO A 1 200 ? -7.391 -30.672 -20.391 1 98.56 200 PRO A O 1
ATOM 1573 N N . HIS A 1 201 ? -9.445 -30.109 -20.953 1 98.69 201 HIS A N 1
ATOM 1574 C CA . HIS A 1 201 ? -10.148 -30.656 -19.812 1 98.69 201 HIS A CA 1
ATOM 1575 C C . HIS A 1 201 ? -11.469 -31.297 -20.219 1 98.69 201 HIS A C 1
ATOM 1577 O O . HIS A 1 201 ? -12.281 -30.672 -20.906 1 98.69 201 HIS A O 1
ATOM 1583 N N . ILE A 1 202 ? -11.68 -32.5 -19.766 1 98.69 202 ILE A N 1
ATOM 1584 C CA . ILE A 1 202 ? -12.922 -33.188 -20.078 1 98.69 202 ILE A CA 1
ATOM 1585 C C . ILE A 1 202 ? -13.836 -33.188 -18.859 1 98.69 202 ILE A C 1
ATOM 1587 O O . ILE A 1 202 ? -13.383 -33.406 -17.734 1 98.69 202 ILE A O 1
ATOM 1591 N N . TYR A 1 203 ? -15.07 -32.875 -19.094 1 97.81 203 TYR A N 1
ATOM 1592 C CA . TYR A 1 203 ? -16.141 -32.906 -18.109 1 97.81 203 TYR A CA 1
ATOM 1593 C C . TYR A 1 203 ? -17.297 -33.781 -18.609 1 97.81 203 TYR A C 1
ATOM 1595 O O . TYR A 1 203 ? -17.5 -33.938 -19.812 1 97.81 203 TYR A O 1
ATOM 1603 N N . LYS A 1 204 ? -17.969 -34.312 -17.672 1 97.19 204 LYS A N 1
ATOM 1604 C CA . LYS A 1 204 ? -19.188 -35.031 -18.031 1 97.19 204 LYS A CA 1
ATOM 1605 C C . LYS A 1 204 ? -20.406 -34.469 -17.328 1 97.19 204 LYS A C 1
ATOM 1607 O O . LYS A 1 204 ? -20.375 -34.219 -16.109 1 97.19 204 LYS A O 1
ATOM 1612 N N . LYS A 1 205 ? -21.406 -34.156 -18.062 1 95.5 205 LYS A N 1
ATOM 1613 C CA . LYS A 1 205 ? -22.672 -33.625 -17.562 1 95.5 205 LYS A CA 1
ATOM 1614 C C . LYS A 1 205 ? -23.844 -34.062 -18.438 1 95.5 205 LYS A C 1
ATOM 1616 O O . LYS A 1 205 ? -23.797 -33.875 -19.656 1 95.5 205 LYS A O 1
ATOM 1621 N N . ASN A 1 206 ? -24.891 -34.656 -17.844 1 94.69 206 ASN A N 1
ATOM 1622 C CA . ASN A 1 206 ? -26.094 -35.125 -18.547 1 94.69 206 ASN A CA 1
ATOM 1623 C C . ASN A 1 206 ? -25.766 -36 -19.734 1 94.69 206 ASN A C 1
ATOM 1625 O O . ASN A 1 206 ? -26.234 -35.781 -20.844 1 94.69 206 ASN A O 1
ATOM 1629 N N . ASP A 1 207 ? -24.875 -36.875 -19.578 1 93.75 207 ASP A N 1
ATOM 1630 C CA . ASP A 1 207 ? -24.484 -37.938 -20.516 1 93.75 207 ASP A CA 1
ATOM 1631 C C . ASP A 1 207 ? -23.734 -37.344 -21.703 1 93.75 207 ASP A C 1
ATOM 1633 O O . ASP A 1 207 ? -23.625 -38 -22.766 1 93.75 207 ASP A O 1
ATOM 1637 N N . TRP A 1 208 ? -23.344 -36.062 -21.547 1 97.62 208 TRP A N 1
ATOM 1638 C CA . TRP A 1 208 ? -22.438 -35.469 -22.516 1 97.62 208 TRP A CA 1
ATOM 1639 C C . TRP A 1 208 ? -21.031 -35.375 -21.953 1 97.62 208 TRP A C 1
ATOM 1641 O O . TRP A 1 208 ? -20.844 -35.062 -20.781 1 97.62 208 TRP A O 1
ATOM 1651 N N . TYR A 1 209 ? -20.094 -35.656 -22.844 1 98.44 209 TYR A N 1
ATOM 1652 C CA . TYR A 1 209 ? -18.719 -35.25 -22.562 1 98.44 209 TYR A CA 1
ATOM 1653 C C . TYR A 1 209 ? -18.422 -33.875 -23.109 1 98.44 209 TYR A C 1
ATOM 1655 O O . TYR A 1 209 ? -18.609 -33.594 -24.297 1 98.44 209 TYR A O 1
ATOM 1663 N N . TYR A 1 210 ? -18.062 -33.031 -22.297 1 98.69 210 TYR A N 1
ATOM 1664 C CA . TYR A 1 210 ? -17.641 -31.688 -22.688 1 98.69 210 TYR A CA 1
ATOM 1665 C C . TYR A 1 210 ? -16.109 -31.578 -22.688 1 98.69 210 TYR A C 1
ATOM 1667 O O . TYR A 1 210 ? -15.453 -32.094 -21.781 1 98.69 210 TYR A O 1
ATOM 1675 N N . LEU A 1 211 ? -15.586 -31.016 -23.703 1 98.81 211 LEU A N 1
ATOM 1676 C CA . LEU A 1 211 ? -14.148 -30.781 -23.844 1 98.81 211 LEU A CA 1
ATOM 1677 C C . LEU A 1 211 ? -13.836 -29.297 -23.938 1 98.81 211 LEU A C 1
ATOM 1679 O O . LEU A 1 211 ? -14.234 -28.625 -24.891 1 98.81 211 LEU A O 1
ATOM 1683 N N . LEU A 1 212 ? -13.234 -28.766 -22.906 1 98.81 212 LEU A N 1
ATOM 1684 C CA . LEU A 1 212 ? -12.75 -27.391 -22.844 1 98.81 212 LEU A CA 1
ATOM 1685 C C . LEU A 1 212 ? -11.266 -27.328 -23.203 1 98.81 212 LEU A C 1
ATOM 1687 O O . LEU A 1 212 ? -10.453 -28.094 -22.672 1 98.81 212 LEU A O 1
ATOM 1691 N N . ILE A 1 213 ? -10.875 -26.484 -24.188 1 98.69 213 ILE A N 1
ATOM 1692 C CA . ILE A 1 213 ? -9.469 -26.359 -24.547 1 98.69 213 ILE A CA 1
ATOM 1693 C C . ILE A 1 213 ? -9.086 -24.891 -24.625 1 98.69 213 ILE A C 1
ATOM 1695 O O . ILE A 1 213 ? -9.945 -24.016 -24.562 1 98.69 213 ILE A O 1
ATOM 1699 N N . ALA A 1 214 ? -7.816 -24.609 -24.703 1 98.56 214 ALA A N 1
ATOM 1700 C CA . ALA A 1 214 ? -7.262 -23.297 -25.047 1 98.56 214 ALA A CA 1
ATOM 1701 C C . ALA A 1 214 ? -6.77 -23.281 -26.484 1 98.56 214 ALA A C 1
ATOM 1703 O O . ALA A 1 214 ? -6.297 -24.281 -27 1 98.56 214 ALA A O 1
ATOM 1704 N N . GLU A 1 215 ? -6.875 -22.172 -27.062 1 98.06 215 GLU A N 1
ATOM 1705 C CA . GLU A 1 215 ? -6.289 -21.969 -28.391 1 98.06 215 GLU A CA 1
ATOM 1706 C C . GLU A 1 215 ? -6.176 -20.484 -28.719 1 98.06 215 GLU A C 1
ATOM 1708 O O . GLU A 1 215 ? -6.387 -19.625 -27.844 1 98.06 215 GLU A O 1
ATOM 1713 N N . GLY A 1 216 ? -5.668 -20.109 -29.938 1 97.06 216 GLY A N 1
ATOM 1714 C CA . GLY A 1 216 ? -5.441 -18.719 -30.328 1 97.06 216 GLY A CA 1
ATOM 1715 C C . GLY A 1 216 ? -4.074 -18.203 -29.922 1 97.06 216 GLY A C 1
ATOM 1716 O O . GLY A 1 216 ? -3.82 -17 -29.969 1 97.06 216 GLY A O 1
ATOM 1717 N N . GLY A 1 217 ? -3.291 -19.141 -29.547 1 93.69 217 GLY A N 1
ATOM 1718 C CA . GLY A 1 217 ? -1.974 -18.766 -29.062 1 93.69 217 GLY A CA 1
ATOM 1719 C C . GLY A 1 217 ? -1.939 -18.531 -27.562 1 93.69 217 GLY A C 1
ATOM 1720 O O . GLY A 1 217 ? -2.85 -18.953 -26.844 1 93.69 217 GLY A O 1
ATOM 1721 N N . THR A 1 218 ? -0.807 -18.047 -27.078 1 92.5 218 THR A N 1
ATOM 1722 C CA . THR A 1 218 ? -0.61 -17.922 -25.641 1 92.5 218 THR A CA 1
ATOM 1723 C C . THR A 1 218 ? -0.524 -16.438 -25.234 1 92.5 218 THR A C 1
ATOM 1725 O O . THR A 1 218 ? -0.175 -16.125 -24.109 1 92.5 218 THR A O 1
ATOM 1728 N N . GLU A 1 219 ? -0.789 -15.555 -26.156 1 96.5 219 GLU A N 1
ATOM 1729 C CA . GLU A 1 219 ? -0.631 -14.117 -25.938 1 96.5 219 GLU A CA 1
ATOM 1730 C C . GLU A 1 219 ? -1.97 -13.391 -26.047 1 96.5 219 GLU A C 1
ATOM 1732 O O . GLU A 1 219 ? -2.953 -13.797 -25.422 1 96.5 219 GLU A O 1
ATOM 1737 N N . LEU A 1 220 ? -2.061 -12.328 -26.812 1 97.44 220 LEU A N 1
ATOM 1738 C CA . LEU A 1 220 ? -3.213 -11.43 -26.797 1 97.44 220 LEU A CA 1
ATOM 1739 C C . LEU A 1 220 ? -4.422 -12.086 -27.469 1 97.44 220 LEU A C 1
ATOM 1741 O O . LEU A 1 220 ? -5.559 -11.664 -27.25 1 97.44 220 LEU A O 1
ATOM 1745 N N . ASN A 1 221 ? -4.223 -13.125 -28.234 1 97.94 221 ASN A N 1
ATOM 1746 C CA . ASN A 1 221 ? -5.332 -13.773 -28.938 1 97.94 221 ASN A CA 1
ATOM 1747 C C . ASN A 1 221 ? -5.797 -15.023 -28.188 1 97.94 221 ASN A C 1
ATOM 1749 O O . ASN A 1 221 ? -6.621 -15.781 -28.719 1 97.94 221 ASN A O 1
ATOM 1753 N N . HIS A 1 222 ? -5.289 -15.227 -27.031 1 98.25 222 HIS A N 1
ATOM 1754 C CA . HIS A 1 222 ? -5.598 -16.422 -26.25 1 98.25 222 HIS A CA 1
ATOM 1755 C C . HIS A 1 222 ? -7.094 -16.516 -25.969 1 98.25 222 HIS A C 1
ATOM 1757 O O . HIS A 1 222 ? -7.777 -15.5 -25.844 1 98.25 222 HIS A O 1
ATOM 1763 N N . MET A 1 223 ? -7.605 -17.734 -25.969 1 98.56 223 MET A N 1
ATOM 1764 C CA . MET A 1 223 ? -9.031 -17.938 -25.719 1 98.56 223 MET A CA 1
ATOM 1765 C C . MET A 1 223 ? -9.305 -19.359 -25.25 1 98.56 223 MET A C 1
ATOM 1767 O O . MET A 1 223 ? -8.492 -20.266 -25.484 1 98.56 223 MET A O 1
ATOM 1771 N N . ALA A 1 224 ? -10.414 -19.547 -24.609 1 98.75 224 ALA A N 1
ATOM 1772 C CA . ALA A 1 224 ? -10.969 -20.859 -24.297 1 98.75 224 ALA A CA 1
ATOM 1773 C C . ALA A 1 224 ? -12.148 -21.203 -25.203 1 98.75 224 ALA A C 1
ATOM 1775 O O . ALA A 1 224 ? -13.039 -20.359 -25.406 1 98.75 224 ALA A O 1
ATOM 1776 N N . THR A 1 225 ? -12.133 -22.406 -25.75 1 98.69 225 THR A N 1
ATOM 1777 C CA . THR A 1 225 ? -13.219 -22.906 -26.578 1 98.69 225 THR A CA 1
ATOM 1778 C C . THR A 1 225 ? -13.688 -24.266 -26.078 1 98.69 225 THR A C 1
ATOM 1780 O O . THR A 1 225 ? -12.969 -24.953 -25.359 1 98.69 225 THR A O 1
ATOM 1783 N N . ILE A 1 226 ? -14.906 -24.625 -26.469 1 98.75 226 ILE A N 1
ATOM 1784 C CA . ILE A 1 226 ? -15.492 -25.828 -25.906 1 98.75 226 ILE A CA 1
ATOM 1785 C C . ILE A 1 226 ? -16.234 -26.609 -27 1 98.75 226 ILE A C 1
ATOM 1787 O O . ILE A 1 226 ? -16.719 -26.016 -27.969 1 98.75 226 ILE A O 1
ATOM 1791 N N . ALA A 1 227 ? -16.281 -27.906 -26.859 1 98.75 227 ALA A N 1
ATOM 1792 C CA . ALA A 1 227 ? -17.031 -28.844 -27.688 1 98.75 227 ALA A CA 1
ATOM 1793 C C . ALA A 1 227 ? -17.641 -29.969 -26.859 1 98.75 227 ALA A C 1
ATOM 1795 O O . ALA A 1 227 ? -17.344 -30.094 -25.672 1 98.75 227 ALA A O 1
ATOM 1796 N N . ARG A 1 228 ? -18.547 -30.734 -27.453 1 98.56 228 ARG A N 1
ATOM 1797 C CA . ARG A 1 228 ? -19.156 -31.844 -26.703 1 98.56 228 ARG A CA 1
ATOM 1798 C C . ARG A 1 228 ? -19.359 -33.062 -27.609 1 98.56 228 ARG A C 1
ATOM 1800 O O . ARG A 1 228 ? -19.344 -32.938 -28.844 1 98.56 228 ARG A O 1
ATOM 1807 N N . SER A 1 229 ? -19.5 -34.188 -26.953 1 98.5 229 SER A N 1
ATOM 1808 C CA . SER A 1 229 ? -19.766 -35.438 -27.625 1 98.5 229 SER A CA 1
ATOM 1809 C C . SER A 1 229 ? -20.5 -36.406 -26.703 1 98.5 229 SER A C 1
ATOM 1811 O O . SER A 1 229 ? -20.453 -36.25 -25.469 1 98.5 229 SER A O 1
ATOM 1813 N N . ARG A 1 230 ? -21.172 -37.375 -27.281 1 97.31 230 ARG A N 1
ATOM 1814 C CA . ARG A 1 230 ? -21.812 -38.438 -26.5 1 97.31 230 ARG A CA 1
ATOM 1815 C C . ARG A 1 230 ? -20.844 -39.594 -26.25 1 97.31 230 ARG A C 1
ATOM 1817 O O . ARG A 1 230 ? -21.078 -40.438 -25.375 1 97.31 230 ARG A O 1
ATOM 1824 N N . ASN A 1 231 ? -19.812 -39.562 -27.047 1 96.88 231 ASN A N 1
ATOM 1825 C CA . ASN A 1 231 ? -18.734 -40.531 -26.891 1 96.88 231 ASN A CA 1
ATOM 1826 C C . ASN A 1 231 ? -17.422 -39.844 -26.562 1 96.88 231 ASN A C 1
ATOM 1828 O O . ASN A 1 231 ? -17.031 -38.875 -27.219 1 96.88 231 ASN A O 1
ATOM 1832 N N . ILE A 1 232 ? -16.688 -40.375 -25.562 1 97.75 232 ILE A N 1
ATOM 1833 C CA . ILE A 1 232 ? -15.492 -39.719 -25.094 1 97.75 232 ILE A CA 1
ATOM 1834 C C . ILE A 1 232 ? -14.461 -39.625 -26.219 1 97.75 232 ILE A C 1
ATOM 1836 O O . ILE A 1 232 ? -13.625 -38.719 -26.234 1 97.75 232 ILE A O 1
ATOM 1840 N N . THR A 1 233 ? -14.531 -40.531 -27.25 1 96.69 233 THR A N 1
ATOM 1841 C CA . THR A 1 233 ? -13.562 -40.531 -28.344 1 96.69 233 THR A CA 1
ATOM 1842 C C . THR A 1 233 ? -14.062 -39.688 -29.5 1 96.69 233 THR A C 1
ATOM 1844 O O . THR A 1 233 ? -13.422 -39.625 -30.562 1 96.69 233 THR A O 1
ATOM 1847 N N . GLY A 1 234 ? -15.156 -39.062 -29.281 1 94.06 234 GLY A N 1
ATOM 1848 C CA . GLY A 1 234 ? -15.688 -38.188 -30.312 1 94.06 234 GLY A CA 1
ATOM 1849 C C . GLY A 1 234 ? -16.578 -38.906 -31.312 1 94.06 234 GLY A C 1
ATOM 1850 O O . GLY A 1 234 ? -17 -40.031 -31.078 1 94.06 234 GLY A O 1
ATOM 1851 N N . PRO A 1 235 ? -16.953 -38.156 -32.406 1 93.31 235 PRO A N 1
ATOM 1852 C CA . PRO A 1 235 ? -16.531 -36.781 -32.781 1 93.31 235 PRO A CA 1
ATOM 1853 C C . PRO A 1 235 ? -17.141 -35.719 -31.859 1 93.31 235 PRO A C 1
ATOM 1855 O O . PRO A 1 235 ? -18.281 -35.844 -31.422 1 93.31 235 PRO A O 1
ATOM 1858 N N . TYR A 1 236 ? -16.359 -34.656 -31.625 1 98.12 236 TYR A N 1
ATOM 1859 C CA . TYR A 1 236 ? -16.812 -33.531 -30.797 1 98.12 236 TYR A CA 1
ATOM 1860 C C . TYR A 1 236 ? -17.406 -32.438 -31.641 1 98.12 236 TYR A C 1
ATOM 1862 O O . TYR A 1 236 ? -16.875 -32.094 -32.688 1 98.12 236 TYR A O 1
ATOM 1870 N N . GLU A 1 237 ? -18.516 -31.875 -31.266 1 96.88 237 GLU A N 1
ATOM 1871 C CA . GLU A 1 237 ? -19.172 -30.734 -31.906 1 96.88 237 GLU A CA 1
ATOM 1872 C C . GLU A 1 237 ? -18.859 -29.438 -31.172 1 96.88 237 GLU A C 1
ATOM 1874 O O . GLU A 1 237 ? -19.094 -29.344 -29.953 1 96.88 237 GLU A O 1
ATOM 1879 N N . ALA A 1 238 ? -18.438 -28.516 -31.891 1 98.25 238 ALA A N 1
ATOM 1880 C CA . ALA A 1 238 ? -18.047 -27.234 -31.312 1 98.25 238 ALA A CA 1
ATOM 1881 C C . ALA A 1 238 ? -19.281 -26.438 -30.875 1 98.25 238 ALA A C 1
ATOM 1883 O O . ALA A 1 238 ? -20.297 -26.438 -31.562 1 98.25 238 ALA A O 1
ATOM 1884 N N . TYR A 1 239 ? -19.172 -25.734 -29.766 1 98.19 239 TYR A N 1
ATOM 1885 C CA . TYR A 1 239 ? -20.188 -24.75 -29.406 1 98.19 239 TYR A CA 1
ATOM 1886 C C . TYR A 1 239 ? -20.25 -23.625 -30.438 1 98.19 239 TYR A C 1
ATOM 1888 O O . TYR A 1 239 ? -19.219 -23.031 -30.781 1 98.19 239 TYR A O 1
ATOM 1896 N N . GLU A 1 240 ? -21.406 -23.234 -30.812 1 97.06 240 GLU A N 1
ATOM 1897 C CA . GLU A 1 240 ? -21.578 -22.266 -31.891 1 97.06 240 GLU A CA 1
ATOM 1898 C C . GLU A 1 240 ? -21.141 -20.859 -31.453 1 97.06 240 GLU A C 1
ATOM 1900 O O . GLU A 1 240 ? -20.766 -20.031 -32.281 1 97.06 240 GLU A O 1
ATOM 1905 N N . LYS A 1 241 ? -21.141 -20.562 -30.188 1 96.88 241 LYS A N 1
ATOM 1906 C CA . LYS A 1 241 ? -20.828 -19.234 -29.703 1 96.88 241 LYS A CA 1
ATOM 1907 C C . LYS A 1 241 ? -19.406 -19.172 -29.156 1 96.88 241 LYS A C 1
ATOM 1909 O O . LYS A 1 241 ? -19.062 -18.266 -28.391 1 96.88 241 LYS A O 1
ATOM 1914 N N . ASN A 1 242 ? -18.578 -20.062 -29.516 1 98.31 242 ASN A N 1
ATOM 1915 C CA . ASN A 1 242 ? -17.156 -19.953 -29.172 1 98.31 242 ASN A CA 1
ATOM 1916 C C . ASN A 1 242 ? -16.562 -18.641 -29.672 1 98.31 242 ASN A C 1
ATOM 1918 O O . ASN A 1 242 ? -16.938 -18.156 -30.75 1 98.31 242 ASN A O 1
ATOM 1922 N N . PRO A 1 243 ? -15.5 -18.125 -29 1 98.38 243 PRO A N 1
ATOM 1923 C CA . PRO A 1 243 ? -14.922 -18.625 -27.75 1 98.38 243 PRO A CA 1
ATOM 1924 C C . PRO A 1 243 ? -15.828 -18.391 -26.547 1 98.38 243 PRO A C 1
ATOM 1926 O O . PRO A 1 243 ? -16.562 -17.391 -26.516 1 98.38 243 PRO A O 1
ATOM 1929 N N . ILE A 1 244 ? -15.734 -19.234 -25.641 1 98.38 244 ILE A N 1
ATOM 1930 C CA . ILE A 1 244 ? -16.625 -19.141 -24.484 1 98.38 244 ILE A CA 1
ATOM 1931 C C . ILE A 1 244 ? -15.969 -18.281 -23.406 1 98.38 244 ILE A C 1
ATOM 1933 O O . ILE A 1 244 ? -16.641 -17.828 -22.469 1 98.38 244 ILE A O 1
ATOM 1937 N N . LEU A 1 245 ? -14.711 -18.031 -23.453 1 98.75 245 LEU A N 1
ATOM 1938 C CA . LEU A 1 245 ? -13.992 -17.125 -22.562 1 98.75 245 LEU A CA 1
ATOM 1939 C C . LEU A 1 245 ? -12.773 -16.516 -23.266 1 98.75 245 LEU A C 1
ATOM 1941 O O . LEU A 1 245 ? -11.922 -17.25 -23.766 1 98.75 245 LEU A O 1
ATOM 1945 N N . SER A 1 246 ? -12.625 -15.227 -23.312 1 98.62 246 SER A N 1
ATOM 1946 C CA . SER A 1 246 ? -11.484 -14.523 -23.891 1 98.62 246 SER A CA 1
ATOM 1947 C C . SER A 1 246 ? -11.57 -13.023 -23.625 1 98.62 246 SER A C 1
ATOM 1949 O O . SER A 1 246 ? -12.633 -12.5 -23.281 1 98.62 246 SER A O 1
ATOM 1951 N N . ASN A 1 247 ? -10.453 -12.375 -23.609 1 98.56 247 ASN A N 1
ATOM 1952 C CA . ASN A 1 247 ? -10.414 -10.914 -23.688 1 98.56 247 ASN A CA 1
ATOM 1953 C C . ASN A 1 247 ? -9.688 -10.438 -24.938 1 98.56 247 ASN A C 1
ATOM 1955 O O . ASN A 1 247 ? -9.195 -9.312 -24.984 1 98.56 247 ASN A O 1
ATOM 1959 N N . ALA A 1 248 ? -9.562 -11.344 -25.922 1 98.12 248 ALA A N 1
ATOM 1960 C CA . ALA A 1 248 ? -8.906 -10.977 -27.172 1 98.12 248 ALA A CA 1
ATOM 1961 C C . ALA A 1 248 ? -9.656 -9.844 -27.875 1 98.12 248 ALA A C 1
ATOM 1963 O O . ALA A 1 248 ? -10.891 -9.828 -27.906 1 98.12 248 ALA A O 1
ATOM 1964 N N . ASN A 1 249 ? -8.891 -8.914 -28.422 1 97.31 249 ASN A N 1
ATOM 1965 C CA . ASN A 1 249 ? -9.414 -7.801 -29.219 1 97.31 249 ASN A CA 1
ATOM 1966 C C . ASN A 1 249 ? -10.281 -6.871 -28.375 1 97.31 249 ASN A C 1
ATOM 1968 O O . ASN A 1 249 ? -11.297 -6.359 -28.844 1 97.31 249 ASN A O 1
ATOM 1972 N N . THR A 1 250 ? -10.008 -6.781 -27.078 1 97.88 250 THR A N 1
ATOM 1973 C CA . THR A 1 250 ? -10.656 -5.82 -26.203 1 97.88 250 THR A CA 1
ATOM 1974 C C . THR A 1 250 ? -9.641 -4.836 -25.641 1 97.88 250 THR A C 1
ATOM 1976 O O . THR A 1 250 ? -8.438 -4.969 -25.875 1 97.88 250 THR A O 1
ATOM 1979 N N . THR A 1 251 ? -10.148 -3.854 -24.906 1 97.56 251 THR A N 1
ATOM 1980 C CA . THR A 1 251 ? -9.281 -2.887 -24.234 1 97.56 251 THR A CA 1
ATOM 1981 C C . THR A 1 251 ? -9.164 -3.203 -22.75 1 97.56 251 THR A C 1
ATOM 1983 O O . THR A 1 251 ? -8.766 -2.344 -21.953 1 97.56 251 THR A O 1
ATOM 1986 N N . GLU A 1 252 ? -9.57 -4.41 -22.359 1 98 252 GLU A N 1
ATOM 1987 C CA . GLU A 1 252 ? -9.523 -4.797 -20.953 1 98 252 GLU A CA 1
ATOM 1988 C C . GLU A 1 252 ? -8.094 -4.82 -20.422 1 98 252 GLU A C 1
ATOM 1990 O O . GLU A 1 252 ? -7.152 -5.074 -21.188 1 98 252 GLU A O 1
ATOM 1995 N N . TYR A 1 253 ? -7.969 -4.469 -19.141 1 98.25 253 TYR A N 1
ATOM 1996 C CA . TYR A 1 253 ? -6.66 -4.496 -18.5 1 98.25 253 TYR A CA 1
ATOM 1997 C C . TYR A 1 253 ? -6.129 -5.918 -18.391 1 98.25 253 TYR A C 1
ATOM 1999 O O . TYR A 1 253 ? -4.934 -6.16 -18.578 1 98.25 253 TYR A O 1
ATOM 2007 N N . PHE A 1 254 ? -7.016 -6.867 -18.062 1 98.69 254 PHE A N 1
ATOM 2008 C CA . PHE A 1 254 ? -6.676 -8.281 -18.078 1 98.69 254 PHE A CA 1
ATOM 2009 C C . PHE A 1 254 ? -6.676 -8.82 -19.5 1 98.69 254 PHE A C 1
ATOM 2011 O O . PHE A 1 254 ? -7.695 -8.766 -20.188 1 98.69 254 PHE A O 1
ATOM 2018 N N . GLN A 1 255 ? -5.527 -9.359 -19.891 1 98.5 255 GLN A N 1
ATOM 2019 C CA . GLN A 1 255 ? -5.355 -9.898 -21.234 1 98.5 255 GLN A CA 1
ATOM 2020 C C . GLN A 1 255 ? -4.852 -11.336 -21.188 1 98.5 255 GLN A C 1
ATOM 2022 O O . GLN A 1 255 ? -4.617 -11.891 -20.109 1 98.5 255 GLN A O 1
ATOM 2027 N N . THR A 1 256 ? -4.789 -11.969 -22.359 1 98.44 256 THR A N 1
ATOM 2028 C CA . THR A 1 256 ? -4.297 -13.328 -22.562 1 98.44 256 THR A CA 1
ATOM 2029 C C . THR A 1 256 ? -5.152 -14.336 -21.797 1 98.44 256 THR A C 1
ATOM 2031 O O . THR A 1 256 ? -4.641 -15.336 -21.297 1 98.44 256 THR A O 1
ATOM 2034 N N . VAL A 1 257 ? -6.383 -13.992 -21.641 1 98.69 257 VAL A N 1
ATOM 2035 C CA . VAL A 1 257 ? -7.297 -14.852 -20.891 1 98.69 257 VAL A CA 1
ATOM 2036 C C . VAL A 1 257 ? -7.516 -16.156 -21.641 1 98.69 257 VAL A C 1
ATOM 2038 O O . VAL A 1 257 ? -7.895 -16.156 -22.812 1 98.69 257 VAL A O 1
ATOM 2041 N N . GLY A 1 258 ? -7.242 -17.219 -21.047 1 98.25 258 GLY A N 1
ATOM 2042 C CA . GLY A 1 258 ? -7.398 -18.547 -21.609 1 98.25 258 GLY A CA 1
ATOM 2043 C C . GLY A 1 258 ? -6.895 -19.656 -20.703 1 98.25 258 GLY A C 1
ATOM 2044 O O . GLY A 1 258 ? -6.762 -19.453 -19.484 1 98.25 258 GLY A O 1
ATOM 2045 N N . HIS A 1 259 ? -6.75 -20.844 -21.312 1 98 259 HIS A N 1
ATOM 2046 C CA . HIS A 1 259 ? -6.312 -22 -20.531 1 98 259 HIS A CA 1
ATOM 2047 C C . HIS A 1 259 ? -7.156 -22.172 -19.266 1 98 259 HIS A C 1
ATOM 2049 O O . HIS A 1 259 ? -6.621 -22.234 -18.156 1 98 259 HIS A O 1
ATOM 2055 N N . ALA A 1 260 ? -8.375 -22.391 -19.438 1 98.5 260 ALA A N 1
ATOM 2056 C CA . ALA A 1 260 ? -9.383 -22.328 -18.391 1 98.5 260 ALA A CA 1
ATOM 2057 C C . ALA A 1 260 ? -9.68 -23.703 -17.828 1 98.5 260 ALA A C 1
ATOM 2059 O O . ALA A 1 260 ? -9.375 -24.719 -18.469 1 98.5 260 ALA A O 1
ATOM 2060 N N . ASP A 1 261 ? -10.203 -23.75 -16.703 1 98.5 261 ASP A N 1
ATOM 2061 C CA . ASP A 1 261 ? -10.711 -24.922 -15.992 1 98.5 261 ASP A CA 1
ATOM 2062 C C . ASP A 1 261 ? -12.055 -24.625 -15.336 1 98.5 261 ASP A C 1
ATOM 2064 O O . ASP A 1 261 ? -12.406 -23.469 -15.117 1 98.5 261 ASP A O 1
ATOM 2068 N N . LEU A 1 262 ? -12.875 -25.672 -15.164 1 98.5 262 LEU A N 1
ATOM 2069 C CA . LEU A 1 262 ? -14.172 -25.562 -14.5 1 98.5 262 LEU A CA 1
ATOM 2070 C C . LEU A 1 262 ? -14.258 -26.5 -13.305 1 98.5 262 LEU A C 1
ATOM 2072 O O . LEU A 1 262 ? -13.734 -27.609 -13.352 1 98.5 262 LEU A O 1
ATOM 2076 N N . PHE A 1 263 ? -14.914 -26.062 -12.266 1 98.12 263 PHE A N 1
ATOM 2077 C CA . PHE A 1 263 ? -15.172 -26.859 -11.078 1 98.12 263 PHE A CA 1
ATOM 2078 C C . PHE A 1 263 ? -16.422 -26.391 -10.359 1 98.12 263 PHE A C 1
ATOM 2080 O O . PHE A 1 263 ? -17 -25.359 -10.719 1 98.12 263 PHE A O 1
ATOM 2087 N N . GLN A 1 264 ? -16.875 -27.188 -9.477 1 97.19 264 GLN A N 1
ATOM 2088 C CA . GLN A 1 264 ? -18.062 -26.828 -8.711 1 97.19 264 GLN A CA 1
ATOM 2089 C C . GLN A 1 264 ? -17.719 -26.547 -7.254 1 97.19 264 GLN A C 1
ATOM 2091 O O . GLN A 1 264 ? -16.812 -27.172 -6.703 1 97.19 264 GLN A O 1
ATOM 2096 N N . ASP A 1 265 ? -18.438 -25.641 -6.664 1 95.56 265 ASP A N 1
ATOM 2097 C CA . ASP A 1 265 ? -18.312 -25.453 -5.219 1 95.56 265 ASP A CA 1
ATOM 2098 C C . ASP A 1 265 ? -19.188 -26.453 -4.469 1 95.56 265 ASP A C 1
ATOM 2100 O O . ASP A 1 265 ? -19.781 -27.359 -5.074 1 95.56 265 ASP A O 1
ATOM 2104 N N . GLN A 1 266 ? -19.219 -26.375 -3.16 1 91.81 266 GLN A N 1
ATOM 2105 C CA . GLN A 1 266 ? -19.891 -27.359 -2.32 1 91.81 266 GLN A CA 1
ATOM 2106 C C . GLN A 1 266 ? -21.406 -27.312 -2.531 1 91.81 266 GLN A C 1
ATOM 2108 O O . GLN A 1 266 ? -22.109 -28.281 -2.207 1 91.81 266 GLN A O 1
ATOM 2113 N N . ASN A 1 267 ? -21.938 -26.234 -3.09 1 92.75 267 ASN A N 1
ATOM 2114 C CA . ASN A 1 267 ? -23.375 -26.078 -3.338 1 92.75 267 ASN A CA 1
ATOM 2115 C C . ASN A 1 267 ? -23.719 -26.422 -4.781 1 92.75 267 ASN A C 1
ATOM 2117 O O . ASN A 1 267 ? -24.844 -26.156 -5.227 1 92.75 267 ASN A O 1
ATOM 2121 N N . GLY A 1 268 ? -22.797 -26.875 -5.508 1 94.81 268 GLY A N 1
ATOM 2122 C CA . GLY A 1 268 ? -23.031 -27.297 -6.875 1 94.81 268 GLY A CA 1
ATOM 2123 C C . GLY A 1 268 ? -22.953 -26.156 -7.875 1 94.81 268 GLY A C 1
ATOM 2124 O O . GLY A 1 268 ? -23.266 -26.344 -9.055 1 94.81 268 GLY A O 1
ATOM 2125 N N . LYS A 1 269 ? -22.609 -25 -7.379 1 96.44 269 LYS A N 1
ATOM 2126 C CA . LYS A 1 269 ? -22.438 -23.875 -8.289 1 96.44 269 LYS A CA 1
ATOM 2127 C C . LYS A 1 269 ? -21.125 -23.984 -9.055 1 96.44 269 LYS A C 1
ATOM 2129 O O . LYS A 1 269 ? -20.094 -24.375 -8.492 1 96.44 269 LYS A O 1
ATOM 2134 N N . TRP A 1 270 ? -21.172 -23.641 -10.359 1 98 270 TRP A N 1
ATOM 2135 C CA . TRP A 1 270 ? -20 -23.781 -11.227 1 98 270 TRP A CA 1
ATOM 2136 C C . TRP A 1 270 ? -19.125 -22.531 -11.148 1 98 270 TRP A C 1
ATOM 2138 O O . TRP A 1 270 ? -19.625 -21.406 -11.133 1 98 270 TRP A O 1
ATOM 2148 N N . TRP A 1 271 ? -17.922 -22.75 -11.031 1 98.38 271 TRP A N 1
ATOM 2149 C CA . TRP A 1 271 ? -16.844 -21.766 -11.078 1 98.38 271 TRP A CA 1
ATOM 2150 C C . TRP A 1 271 ? -15.781 -22.156 -12.102 1 98.38 271 TRP A C 1
ATOM 2152 O O . TRP A 1 271 ? -15.789 -23.281 -12.609 1 98.38 271 TRP A O 1
ATOM 2162 N N . GLY A 1 272 ? -14.953 -21.219 -12.383 1 98.44 272 GLY A N 1
ATOM 2163 C CA . GLY A 1 272 ? -13.797 -21.562 -13.203 1 98.44 272 GLY A CA 1
ATOM 2164 C C . GLY A 1 272 ? -12.578 -20.719 -12.898 1 98.44 272 GLY A C 1
ATOM 2165 O O . GLY A 1 272 ? -12.68 -19.672 -12.242 1 98.44 272 GLY A O 1
ATOM 2166 N N . SER A 1 273 ? -11.43 -21.219 -13.25 1 98.56 273 SER A N 1
ATOM 2167 C CA . SER A 1 273 ? -10.156 -20.516 -13.219 1 98.56 273 SER A CA 1
ATOM 2168 C C . SER A 1 273 ? -9.547 -20.406 -14.609 1 98.56 273 SER A C 1
ATOM 2170 O O . SER A 1 273 ? -9.883 -21.188 -15.5 1 98.56 273 SER A O 1
ATOM 2172 N N . ALA A 1 274 ? -8.75 -19.406 -14.844 1 98.81 274 ALA A N 1
ATOM 2173 C CA . ALA A 1 274 ? -8.016 -19.203 -16.078 1 98.81 274 ALA A CA 1
ATOM 2174 C C . ALA A 1 274 ? -6.738 -18.391 -15.844 1 98.81 274 ALA A C 1
ATOM 2176 O O . ALA A 1 274 ? -6.52 -17.875 -14.742 1 98.81 274 ALA A O 1
ATOM 2177 N N . LEU A 1 275 ? -5.883 -18.422 -16.797 1 98.56 275 LEU A N 1
ATOM 2178 C CA . LEU A 1 275 ? -4.738 -17.531 -16.703 1 98.56 275 LEU A CA 1
ATOM 2179 C C . LEU A 1 275 ? -5.039 -16.188 -17.344 1 98.56 275 LEU A C 1
ATOM 2181 O O . LEU A 1 275 ? -5.918 -16.094 -18.203 1 98.56 275 LEU A O 1
ATOM 2185 N N . ALA A 1 276 ? -4.398 -15.156 -16.922 1 98.69 276 ALA A N 1
ATOM 2186 C CA . ALA A 1 276 ? -4.465 -13.812 -17.484 1 98.69 276 ALA A CA 1
ATOM 2187 C C . ALA A 1 276 ? -3.201 -13.023 -17.156 1 98.69 276 ALA A C 1
ATOM 2189 O O . ALA A 1 276 ? -2.473 -13.352 -16.219 1 98.69 276 ALA A O 1
ATOM 2190 N N . THR A 1 277 ? -2.908 -12.086 -17.969 1 98.44 277 THR A N 1
ATOM 2191 C CA . THR A 1 277 ? -1.857 -11.117 -17.672 1 98.44 277 THR A CA 1
ATOM 2192 C C . THR A 1 277 ? -2.447 -9.719 -17.484 1 98.44 277 THR A C 1
ATOM 2194 O O . THR A 1 277 ? -3.402 -9.344 -18.156 1 98.44 277 THR A O 1
ATOM 2197 N N . ARG A 1 278 ? -1.984 -9 -16.562 1 97.81 278 ARG A N 1
ATOM 2198 C CA . ARG A 1 278 ? -2.324 -7.586 -16.391 1 97.81 278 ARG A CA 1
ATOM 2199 C C . ARG A 1 278 ? -1.394 -6.699 -17.219 1 97.81 278 ARG A C 1
ATOM 2201 O O . ARG A 1 278 ? -0.446 -6.121 -16.688 1 97.81 278 ARG A O 1
ATOM 2208 N N . SER A 1 279 ? -1.651 -6.531 -18.438 1 97.19 279 SER A N 1
ATOM 2209 C CA . SER A 1 279 ? -0.77 -5.871 -19.406 1 97.19 279 SER A CA 1
ATOM 2210 C C . SER A 1 279 ? -1.503 -4.773 -20.172 1 97.19 279 SER A C 1
ATOM 2212 O O . SER A 1 279 ? -0.873 -3.91 -20.781 1 97.19 279 SER A O 1
ATOM 2214 N N . GLY A 1 280 ? -2.834 -4.805 -20.094 1 96.69 280 GLY A N 1
ATOM 2215 C CA . GLY A 1 280 ? -3.572 -4.016 -21.078 1 96.69 280 GLY A CA 1
ATOM 2216 C C . GLY A 1 280 ? -3.322 -4.449 -22.5 1 96.69 280 GLY A C 1
ATOM 2217 O O . GLY A 1 280 ? -2.543 -5.371 -22.75 1 96.69 280 GLY A O 1
ATOM 2218 N N . PRO A 1 281 ? -4.027 -3.771 -23.375 1 96.12 281 PRO A N 1
ATOM 2219 C CA . PRO A 1 281 ? -3.906 -4.188 -24.766 1 96.12 281 PRO A CA 1
ATOM 2220 C C . PRO A 1 281 ? -2.529 -3.887 -25.359 1 96.12 281 PRO A C 1
ATOM 2222 O O . PRO A 1 281 ? -2.158 -4.449 -26.391 1 96.12 281 PRO A O 1
ATOM 2225 N N . GLU A 1 282 ? -1.798 -3.021 -24.719 1 94.69 282 GLU A N 1
ATOM 2226 C CA . GLU A 1 282 ? -0.478 -2.662 -25.219 1 94.69 282 GLU A CA 1
ATOM 2227 C C . GLU A 1 282 ? 0.513 -3.809 -25.047 1 94.69 282 GLU A C 1
ATOM 2229 O O . GLU A 1 282 ? 1.463 -3.941 -25.828 1 94.69 282 GLU A O 1
ATOM 2234 N N . TRP A 1 283 ? 0.312 -4.621 -24.016 1 95.19 283 TRP A N 1
ATOM 2235 C CA . TRP A 1 283 ? 1.145 -5.793 -23.766 1 95.19 283 TRP A CA 1
ATOM 2236 C C . TRP A 1 283 ? 2.623 -5.422 -23.766 1 95.19 283 TRP A C 1
ATOM 2238 O O . TRP A 1 283 ? 3.434 -6.051 -24.438 1 95.19 283 TRP A O 1
ATOM 2248 N N . ASP A 1 284 ? 2.922 -4.363 -23.016 1 92.69 284 ASP A N 1
ATOM 2249 C CA . ASP A 1 284 ? 4.273 -3.811 -22.969 1 92.69 284 ASP A CA 1
ATOM 2250 C C . ASP A 1 284 ? 4.977 -4.191 -21.672 1 92.69 284 ASP A C 1
ATOM 2252 O O . ASP A 1 284 ? 6.074 -4.75 -21.703 1 92.69 284 ASP A O 1
ATOM 2256 N N . ALA A 1 285 ? 4.43 -3.926 -20.547 1 95.44 285 ALA A N 1
ATOM 2257 C CA . ALA A 1 285 ? 4.977 -4.238 -19.234 1 95.44 285 ALA A CA 1
ATOM 2258 C C . ALA A 1 285 ? 3.996 -5.074 -18.422 1 95.44 285 ALA A C 1
ATOM 2260 O O . ALA A 1 285 ? 2.895 -4.617 -18.109 1 95.44 285 ALA A O 1
ATOM 2261 N N . TYR A 1 286 ? 4.363 -6.25 -18.094 1 97.38 286 TYR A N 1
ATOM 2262 C CA . TYR A 1 286 ? 3.557 -7.16 -17.297 1 97.38 286 TYR A CA 1
ATOM 2263 C C . TYR A 1 286 ? 4.438 -8.07 -16.453 1 97.38 286 TYR A C 1
ATOM 2265 O O . TYR A 1 286 ? 4.391 -9.297 -16.578 1 97.38 286 TYR A O 1
ATOM 2273 N N . PRO A 1 287 ? 5.152 -7.477 -15.469 1 97.88 287 PRO A N 1
ATOM 2274 C CA . PRO A 1 287 ? 6.145 -8.219 -14.688 1 97.88 287 PRO A CA 1
ATOM 2275 C C . PRO A 1 287 ? 5.516 -9.289 -13.797 1 97.88 287 PRO A C 1
ATOM 2277 O O . PRO A 1 287 ? 6.223 -10.156 -13.281 1 97.88 287 PRO A O 1
ATOM 2280 N N . MET A 1 288 ? 4.207 -9.242 -13.641 1 97.62 288 MET A N 1
ATOM 2281 C CA . MET A 1 288 ? 3.518 -10.227 -12.812 1 97.62 288 MET A CA 1
ATOM 2282 C C . MET A 1 288 ? 3.4 -11.562 -13.547 1 97.62 288 MET A C 1
ATOM 2284 O O . MET A 1 288 ? 3.104 -12.586 -12.93 1 97.62 288 MET A O 1
ATOM 2288 N N . GLY A 1 289 ? 3.604 -11.547 -14.891 1 98 289 GLY A N 1
ATOM 2289 C CA . GLY A 1 289 ? 3.447 -12.742 -15.703 1 98 289 GLY A CA 1
ATOM 2290 C C . GLY A 1 289 ? 2.006 -13.211 -15.805 1 98 289 GLY A C 1
ATOM 2291 O O . GLY A 1 289 ? 1.083 -12.391 -15.797 1 98 289 GLY A O 1
ATOM 2292 N N . ARG A 1 290 ? 1.87 -14.523 -16.109 1 98.56 290 ARG A N 1
ATOM 2293 C CA . ARG A 1 290 ? 0.543 -15.133 -16.141 1 98.56 290 ARG A CA 1
ATOM 2294 C C . ARG A 1 290 ? 0.041 -15.414 -14.719 1 98.56 290 ARG A C 1
ATOM 2296 O O . ARG A 1 290 ? 0.723 -16.062 -13.93 1 98.56 290 ARG A O 1
ATOM 2303 N N . GLU A 1 291 ? -1.081 -14.867 -14.461 1 98.5 291 GLU A N 1
ATOM 2304 C CA . GLU A 1 291 ? -1.69 -15.008 -13.141 1 98.5 291 GLU A CA 1
ATOM 2305 C C . GLU A 1 291 ? -2.939 -15.883 -13.203 1 98.5 291 GLU A C 1
ATOM 2307 O O . GLU A 1 291 ? -3.332 -16.344 -14.273 1 98.5 291 GLU A O 1
ATOM 2312 N N . ALA A 1 292 ? -3.492 -16.219 -12.016 1 98.75 292 ALA A N 1
ATOM 2313 C CA . ALA A 1 292 ? -4.703 -17.031 -11.977 1 98.75 292 ALA A CA 1
ATOM 2314 C C . ALA A 1 292 ? -5.918 -16.172 -11.609 1 98.75 292 ALA A C 1
ATOM 2316 O O . ALA A 1 292 ? -5.91 -15.469 -10.602 1 98.75 292 ALA A O 1
ATOM 2317 N N . VAL A 1 293 ? -6.906 -16.234 -12.43 1 98.62 293 VAL A N 1
ATOM 2318 C CA . VAL A 1 293 ? -8.141 -15.477 -12.219 1 98.62 293 VAL A CA 1
ATOM 2319 C C . VAL A 1 293 ? -9.297 -16.438 -11.977 1 98.62 293 VAL A C 1
ATOM 2321 O O . VAL A 1 293 ? -9.195 -17.641 -12.266 1 98.62 293 VAL A O 1
ATOM 2324 N N . LEU A 1 294 ? -10.336 -15.914 -11.391 1 98.44 294 LEU A N 1
ATOM 2325 C CA . LEU A 1 294 ? -11.555 -16.641 -11.078 1 98.44 294 LEU A CA 1
ATOM 2326 C C . LEU A 1 294 ? -12.758 -16.016 -11.766 1 98.44 294 LEU A C 1
ATOM 2328 O O . LEU A 1 294 ? -12.828 -14.789 -11.906 1 98.44 294 LEU A O 1
ATOM 2332 N N . TYR A 1 295 ? -13.664 -16.844 -12.203 1 98.44 295 TYR A N 1
ATOM 2333 C CA . TYR A 1 295 ? -14.938 -16.375 -12.75 1 98.44 295 TYR A CA 1
ATOM 2334 C C . TYR A 1 295 ? -16.078 -17.312 -12.359 1 98.44 295 TYR A C 1
ATOM 2336 O O . TYR A 1 295 ? -15.844 -18.5 -12.078 1 98.44 295 TYR A O 1
ATOM 2344 N N . ALA A 1 296 ? -17.234 -16.828 -12.281 1 98.12 296 ALA A N 1
ATOM 2345 C CA . ALA A 1 296 ? -18.422 -17.656 -12.094 1 98.12 296 ALA A CA 1
ATOM 2346 C C . ALA A 1 296 ? -18.906 -18.234 -13.422 1 98.12 296 ALA A C 1
ATOM 2348 O O . ALA A 1 296 ? -18.609 -17.703 -14.492 1 98.12 296 ALA A O 1
ATOM 2349 N N . ALA A 1 297 ? -19.5 -19.359 -13.305 1 98.19 297 ALA A N 1
ATOM 2350 C CA . ALA A 1 297 ? -20.062 -20.031 -14.469 1 98.19 297 ALA A CA 1
ATOM 2351 C C . ALA A 1 297 ? -21.453 -20.562 -14.156 1 98.19 297 ALA A C 1
ATOM 2353 O O . ALA A 1 297 ? -21.781 -20.844 -13 1 98.19 297 ALA A O 1
ATOM 2354 N N . PHE A 1 298 ? -22.266 -20.609 -15.172 1 96.69 298 PHE A N 1
ATOM 2355 C CA . PHE A 1 298 ? -23.562 -21.234 -15.07 1 96.69 298 PHE A CA 1
ATOM 2356 C C . PHE A 1 298 ? -23.969 -21.891 -16.391 1 96.69 298 PHE A C 1
ATOM 2358 O O . PHE A 1 298 ? -23.312 -21.672 -17.406 1 96.69 298 PHE A O 1
ATOM 2365 N N . TRP A 1 299 ? -24.938 -22.75 -16.344 1 96.06 299 TRP A N 1
ATOM 2366 C CA . TRP A 1 299 ? -25.375 -23.469 -17.531 1 96.06 299 TRP A CA 1
ATOM 2367 C C . TRP A 1 299 ? -26.672 -22.875 -18.078 1 96.06 299 TRP A C 1
ATOM 2369 O O . TRP A 1 299 ? -27.656 -22.75 -17.359 1 96.06 299 TRP A O 1
ATOM 2379 N N . ASP A 1 300 ? -26.578 -22.422 -19.203 1 91.81 300 ASP A N 1
ATOM 2380 C CA . ASP A 1 300 ? -27.734 -22.031 -20 1 91.81 300 ASP A CA 1
ATOM 2381 C C . ASP A 1 300 ? -28.062 -23.109 -21.031 1 91.81 300 ASP A C 1
ATOM 2383 O O . ASP A 1 300 ? -27.453 -23.172 -22.094 1 91.81 300 ASP A O 1
ATOM 2387 N N . GLY A 1 301 ? -29.047 -23.844 -20.719 1 92.56 301 GLY A N 1
ATOM 2388 C CA . GLY A 1 301 ? -29.281 -25.031 -21.531 1 92.56 301 GLY A CA 1
ATOM 2389 C C . GLY A 1 301 ? -28.172 -26.062 -21.406 1 92.56 301 GLY A C 1
ATOM 2390 O O . GLY A 1 301 ? -27.812 -26.469 -20.297 1 92.56 301 GLY A O 1
ATOM 2391 N N . ASP A 1 302 ? -27.594 -26.359 -22.672 1 93.81 302 ASP A N 1
ATOM 2392 C CA . ASP A 1 302 ? -26.641 -27.469 -22.656 1 93.81 302 ASP A CA 1
ATOM 2393 C C . ASP A 1 302 ? -25.203 -26.938 -22.641 1 93.81 302 ASP A C 1
ATOM 2395 O O . ASP A 1 302 ? -24.25 -27.719 -22.719 1 93.81 302 ASP A O 1
ATOM 2399 N N . TRP A 1 303 ? -25.062 -25.703 -22.562 1 97.69 303 TRP A N 1
ATOM 2400 C CA . TRP A 1 303 ? -23.703 -25.172 -22.625 1 97.69 303 TRP A CA 1
ATOM 2401 C C . TRP A 1 303 ? -23.406 -24.281 -21.422 1 97.69 303 TRP A C 1
ATOM 2403 O O . TRP A 1 303 ? -24.281 -23.578 -20.938 1 97.69 303 TRP A O 1
ATOM 2413 N N . PRO A 1 304 ? -22.203 -24.297 -21.016 1 97.75 304 PRO A N 1
ATOM 2414 C CA . PRO A 1 304 ? -21.828 -23.375 -19.938 1 97.75 304 PRO A CA 1
ATOM 2415 C C . PRO A 1 304 ? -21.609 -21.938 -20.406 1 97.75 304 PRO A C 1
ATOM 2417 O O . PRO A 1 304 ? -21.109 -21.734 -21.516 1 97.75 304 PRO A O 1
ATOM 2420 N N . VAL A 1 305 ? -22.016 -21.016 -19.641 1 98 305 VAL A N 1
ATOM 2421 C CA . VAL A 1 305 ? -21.766 -19.594 -19.812 1 98 305 VAL A CA 1
ATOM 2422 C C . VAL A 1 305 ? -20.781 -19.109 -18.734 1 98 305 VAL A C 1
ATOM 2424 O O . VAL A 1 305 ? -21.016 -19.297 -17.547 1 98 305 VAL A O 1
ATOM 2427 N N . LEU A 1 306 ? -19.703 -18.562 -19.172 1 98.5 306 LEU A N 1
ATOM 2428 C CA . LEU A 1 306 ? -18.641 -18.109 -18.266 1 98.5 306 LEU A CA 1
ATOM 2429 C C . LEU A 1 306 ? -18.625 -16.594 -18.172 1 98.5 306 LEU A C 1
ATOM 2431 O O . LEU A 1 306 ? -18.656 -15.898 -19.203 1 98.5 306 LEU A O 1
ATOM 2435 N N . ASP A 1 307 ? -18.531 -16.016 -16.938 1 98.12 307 ASP A N 1
ATOM 2436 C CA . ASP A 1 307 ? -18.438 -14.578 -16.766 1 98.12 307 ASP A CA 1
ATOM 2437 C C . ASP A 1 307 ? -17.125 -14.047 -17.328 1 98.12 307 ASP A C 1
ATOM 2439 O O . ASP A 1 307 ? -16.062 -14.648 -17.141 1 98.12 307 ASP A O 1
ATOM 2443 N N . PRO A 1 308 ? -17.156 -12.914 -18.062 1 98.19 308 PRO A N 1
ATOM 2444 C CA . PRO A 1 308 ? -15.906 -12.336 -18.562 1 98.19 308 PRO A CA 1
ATOM 2445 C C . PRO A 1 308 ? -14.953 -11.93 -17.453 1 98.19 308 PRO A C 1
ATOM 2447 O O . PRO A 1 308 ? -15.391 -11.445 -16.406 1 98.19 308 PRO A O 1
ATOM 2450 N N . VAL A 1 309 ? -13.742 -12.094 -17.672 1 98.62 309 VAL A N 1
ATOM 2451 C CA . VAL A 1 309 ? -12.719 -11.828 -16.656 1 98.62 309 VAL A CA 1
ATOM 2452 C C . VAL A 1 309 ? -12.492 -10.32 -16.547 1 98.62 309 VAL A C 1
ATOM 2454 O O . VAL A 1 309 ? -12.203 -9.656 -17.547 1 98.62 309 VAL A O 1
ATOM 2457 N N . ARG A 1 310 ? -12.672 -9.758 -15.375 1 98.19 310 ARG A N 1
ATOM 2458 C CA . ARG A 1 310 ? -12.43 -8.367 -15.008 1 98.19 310 ARG A CA 1
ATOM 2459 C C . ARG A 1 310 ? -11.719 -8.273 -13.664 1 98.19 310 ARG A C 1
ATOM 2461 O O . ARG A 1 310 ? -11.586 -9.273 -12.953 1 98.19 310 ARG A O 1
ATOM 2468 N N . GLY A 1 311 ? -11.266 -7.043 -13.375 1 96.94 311 GLY A N 1
ATOM 2469 C CA . GLY A 1 311 ? -10.648 -6.832 -12.07 1 96.94 311 GLY A CA 1
ATOM 2470 C C . GLY A 1 311 ? -11.641 -6.93 -10.922 1 96.94 311 GLY A C 1
ATOM 2471 O O . GLY A 1 311 ? -11.305 -7.43 -9.852 1 96.94 311 GLY A O 1
ATOM 2472 N N . VAL A 1 312 ? -12.75 -6.402 -11.086 1 95.19 312 VAL A N 1
ATOM 2473 C CA . VAL A 1 312 ? -13.859 -6.547 -10.148 1 95.19 312 VAL A CA 1
ATOM 2474 C C . VAL A 1 312 ? -14.875 -7.551 -10.703 1 95.19 312 VAL A C 1
ATOM 2476 O O . VAL A 1 312 ? -15.375 -7.391 -11.812 1 95.19 312 VAL A O 1
ATOM 2479 N N . MET A 1 313 ? -15.125 -8.578 -9.922 1 96.25 313 MET A N 1
ATOM 2480 C CA . MET A 1 313 ? -16.016 -9.641 -10.352 1 96.25 313 MET A CA 1
ATOM 2481 C C . MET A 1 313 ? -17.203 -9.766 -9.398 1 96.25 313 MET A C 1
ATOM 2483 O O . MET A 1 313 ? -17.125 -9.375 -8.234 1 96.25 313 MET A O 1
ATOM 2487 N N . THR A 1 314 ? -18.281 -10.203 -9.922 1 93.5 314 THR A N 1
ATOM 2488 C CA . THR A 1 314 ? -19.406 -10.688 -9.141 1 93.5 314 THR A CA 1
ATOM 2489 C C . THR A 1 314 ? -19.672 -12.156 -9.43 1 93.5 314 THR A C 1
ATOM 2491 O O . THR A 1 314 ? -19.594 -12.594 -10.578 1 93.5 314 THR A O 1
ATOM 2494 N N . GLY A 1 315 ? -19.906 -12.891 -8.406 1 94.69 315 GLY A N 1
ATOM 2495 C CA . GLY A 1 315 ? -20.172 -14.312 -8.57 1 94.69 315 GLY A CA 1
ATOM 2496 C C . GLY A 1 315 ? -21.172 -14.852 -7.559 1 94.69 315 GLY A C 1
ATOM 2497 O O . GLY A 1 315 ? -21.906 -14.086 -6.934 1 94.69 315 GLY A O 1
ATOM 2498 N N . TRP A 1 316 ? -21.312 -16.172 -7.539 1 95.81 316 TRP A N 1
ATOM 2499 C CA . TRP A 1 316 ? -22.219 -16.844 -6.617 1 95.81 316 TRP A CA 1
ATOM 2500 C C . TRP A 1 316 ? -21.891 -16.484 -5.172 1 95.81 316 TRP A C 1
ATOM 2502 O O . TRP A 1 316 ? -20.766 -16.094 -4.867 1 95.81 316 TRP A O 1
ATOM 2512 N N . PRO A 1 317 ? -22.906 -16.562 -4.262 1 91.81 317 PRO A N 1
ATOM 2513 C CA . PRO A 1 317 ? -22.609 -16.328 -2.846 1 91.81 317 PRO A CA 1
ATOM 2514 C C . PRO A 1 317 ? -21.5 -17.234 -2.309 1 91.81 317 PRO A C 1
ATOM 2516 O O . PRO A 1 317 ? -21.516 -18.438 -2.572 1 91.81 317 PRO A O 1
ATOM 2519 N N . LEU A 1 318 ? -20.609 -16.625 -1.714 1 89.25 318 LEU A N 1
ATOM 2520 C CA . LEU A 1 318 ? -19.5 -17.359 -1.105 1 89.25 318 LEU A CA 1
ATOM 2521 C C . LEU A 1 318 ? -19.625 -17.359 0.415 1 89.25 318 LEU A C 1
ATOM 2523 O O . LEU A 1 318 ? -20.172 -16.438 1 1 89.25 318 LEU A O 1
ATOM 2527 N N . ARG A 1 319 ? -19.109 -18.438 1.048 1 83.06 319 ARG A N 1
ATOM 2528 C CA . ARG A 1 319 ? -19.109 -18.531 2.504 1 83.06 319 ARG A CA 1
ATOM 2529 C C . ARG A 1 319 ? -18.016 -17.688 3.111 1 83.06 319 ARG A C 1
ATOM 2531 O O . ARG A 1 319 ? -17.047 -17.328 2.43 1 83.06 319 ARG A O 1
ATOM 2538 N N . SER A 1 320 ? -18.234 -17.297 4.387 1 79.69 320 SER A N 1
ATOM 2539 C CA . SER A 1 320 ? -17.172 -16.594 5.102 1 79.69 320 SER A CA 1
ATOM 2540 C C . SER A 1 320 ? -15.969 -17.484 5.336 1 79.69 320 SER A C 1
ATOM 2542 O O . SER A 1 320 ? -16.109 -18.719 5.438 1 79.69 320 SER A O 1
ATOM 2544 N N . ALA A 1 321 ? -14.734 -16.734 5.406 1 69.25 321 ALA A N 1
ATOM 2545 C CA . ALA A 1 321 ? -13.5 -17.5 5.613 1 69.25 321 ALA A CA 1
ATOM 2546 C C . ALA A 1 321 ? -13.391 -17.969 7.059 1 69.25 321 ALA A C 1
ATOM 2548 O O . ALA A 1 321 ? -12.523 -17.516 7.805 1 69.25 321 ALA A O 1
ATOM 2549 N N . SER A 1 322 ? -14.234 -18.469 7.652 1 66.38 322 SER A N 1
ATOM 2550 C CA . SER A 1 322 ? -14.32 -18.625 9.102 1 66.38 322 SER A CA 1
ATOM 2551 C C . SER A 1 322 ? -13.289 -19.609 9.617 1 66.38 322 SER A C 1
ATOM 2553 O O . SER A 1 322 ? -12.945 -19.609 10.805 1 66.38 322 SER A O 1
ATOM 2555 N N . THR A 1 323 ? -12.664 -20.406 8.797 1 74.25 323 THR A N 1
ATOM 2556 C CA . THR A 1 323 ? -11.719 -21.359 9.359 1 74.25 323 THR A CA 1
ATOM 2557 C C . THR A 1 323 ? -10.336 -21.172 8.742 1 74.25 323 THR A C 1
ATOM 2559 O O . THR A 1 323 ? -10.203 -21.094 7.516 1 74.25 323 THR A O 1
ATOM 2562 N N . GLU A 1 324 ? -9.336 -21.078 9.656 1 82.31 324 GLU A N 1
ATOM 2563 C CA . GLU A 1 324 ? -7.961 -20.938 9.188 1 82.31 324 GLU A CA 1
ATOM 2564 C C . GLU A 1 324 ? -7.43 -22.234 8.609 1 82.31 324 GLU A C 1
ATOM 2566 O O . GLU A 1 324 ? -7.664 -23.312 9.172 1 82.31 324 GLU A O 1
ATOM 2571 N N . LEU A 1 325 ? -6.781 -22.156 7.426 1 89.19 325 LEU A N 1
ATOM 2572 C CA . LEU A 1 325 ? -6.133 -23.297 6.797 1 89.19 325 LEU A CA 1
ATOM 2573 C C . LEU A 1 325 ? -4.793 -23.609 7.461 1 89.19 325 LEU A C 1
ATOM 2575 O O . LEU A 1 325 ? -4.082 -22.688 7.871 1 89.19 325 LEU A O 1
ATOM 2579 N N . PRO A 1 326 ? -4.461 -24.781 7.582 1 87.62 326 PRO A N 1
ATOM 2580 C CA . PRO A 1 326 ? -3.15 -25.125 8.148 1 87.62 326 PRO A CA 1
ATOM 2581 C C . PRO A 1 326 ? -1.993 -24.719 7.238 1 87.62 326 PRO A C 1
ATOM 2583 O O . PRO A 1 326 ? -2.188 -24.5 6.039 1 87.62 326 PRO A O 1
ATOM 2586 N N . GLY A 1 327 ? -0.834 -24.578 7.902 1 84.75 327 GLY A N 1
ATOM 2587 C CA . GLY A 1 327 ? 0.375 -24.266 7.156 1 84.75 327 GLY A CA 1
ATOM 2588 C C . GLY A 1 327 ? 1.128 -23.062 7.711 1 84.75 327 GLY A C 1
ATOM 2589 O O . GLY A 1 327 ? 0.548 -22.234 8.406 1 84.75 327 GLY A O 1
ATOM 2590 N N . ASP A 1 328 ? 2.375 -22.953 7.25 1 82.94 328 ASP A N 1
ATOM 2591 C CA . ASP A 1 328 ? 3.238 -21.938 7.824 1 82.94 328 ASP A CA 1
ATOM 2592 C C . ASP A 1 328 ? 3.432 -20.766 6.848 1 82.94 328 ASP A C 1
ATOM 2594 O O . ASP A 1 328 ? 3.988 -19.734 7.215 1 82.94 328 ASP A O 1
ATOM 2598 N N . VAL A 1 329 ? 3.016 -21.016 5.645 1 88.12 329 VAL A N 1
ATOM 2599 C CA . VAL A 1 329 ? 3.107 -19.938 4.664 1 88.12 329 VAL A CA 1
ATOM 2600 C C . VAL A 1 329 ? 1.919 -19 4.824 1 88.12 329 VAL A C 1
ATOM 2602 O O . VAL A 1 329 ? 0.776 -19.438 4.953 1 88.12 329 VAL A O 1
ATOM 2605 N N . PRO A 1 330 ? 2.195 -17.75 4.836 1 84.25 330 PRO A N 1
ATOM 2606 C CA . PRO A 1 330 ? 1.091 -16.781 4.949 1 84.25 330 PRO A CA 1
ATOM 2607 C C . PRO A 1 330 ? 0.148 -16.828 3.748 1 84.25 330 PRO A C 1
ATOM 2609 O O . PRO A 1 330 ? 0.507 -17.375 2.695 1 84.25 330 PRO A O 1
ATOM 2612 N N . TYR A 1 331 ? -1.036 -16.328 4.008 1 88 331 TYR A N 1
ATOM 2613 C CA . TYR A 1 331 ? -1.928 -16.094 2.877 1 88 331 TYR A CA 1
ATOM 2614 C C . TYR A 1 331 ? -1.283 -15.164 1.854 1 88 331 TYR A C 1
ATOM 2616 O O . TYR A 1 331 ? -0.37 -14.406 2.186 1 88 331 TYR A O 1
ATOM 2624 N N . THR A 1 332 ? -1.724 -15.211 0.653 1 83.38 332 THR A N 1
ATOM 2625 C CA . THR A 1 332 ? -1.085 -14.539 -0.475 1 83.38 332 THR A CA 1
ATOM 2626 C C . THR A 1 332 ? -1.11 -13.031 -0.291 1 83.38 332 THR A C 1
ATOM 2628 O O . THR A 1 332 ? -0.319 -12.312 -0.904 1 83.38 332 THR A O 1
ATOM 2631 N N . TRP A 1 333 ? -1.969 -12.5 0.566 1 82.5 333 TRP A N 1
ATOM 2632 C CA . TRP A 1 333 ? -2.088 -11.062 0.749 1 82.5 333 TRP A CA 1
ATOM 2633 C C . TRP A 1 333 ? -1.312 -10.602 1.977 1 82.5 333 TRP A C 1
ATOM 2635 O O . TRP A 1 333 ? -1.131 -9.398 2.191 1 82.5 333 TRP A O 1
ATOM 2645 N N . GLU A 1 334 ? -0.851 -11.492 2.799 1 88.06 334 GLU A N 1
ATOM 2646 C CA . GLU A 1 334 ? -0.146 -11.156 4.031 1 88.06 334 GLU A CA 1
ATOM 2647 C C . GLU A 1 334 ? 1.319 -10.828 3.758 1 88.06 334 GLU A C 1
ATOM 2649 O O . GLU A 1 334 ? 1.928 -11.391 2.848 1 88.06 334 GLU A O 1
ATOM 2654 N N . PRO A 1 335 ? 1.84 -9.93 4.527 1 91.44 335 PRO A N 1
ATOM 2655 C CA . PRO A 1 335 ? 3.279 -9.695 4.402 1 91.44 335 PRO A CA 1
ATOM 2656 C C . PRO A 1 335 ? 4.117 -10.906 4.816 1 91.44 335 PRO A C 1
ATOM 2658 O O . PRO A 1 335 ? 3.645 -11.758 5.574 1 91.44 335 PRO A O 1
ATOM 2661 N N . GLU A 1 336 ? 5.277 -11.008 4.262 1 93.88 336 GLU A N 1
ATOM 2662 C CA . GLU A 1 336 ? 6.227 -12.047 4.633 1 93.88 336 GLU A CA 1
ATOM 2663 C C . GLU A 1 336 ? 7.371 -11.484 5.469 1 93.88 336 GLU A C 1
ATOM 2665 O O . GLU A 1 336 ? 7.984 -10.484 5.094 1 93.88 336 GLU A O 1
ATOM 2670 N N . ARG A 1 337 ? 7.617 -12.078 6.59 1 94.75 337 ARG A N 1
ATOM 2671 C CA . ARG A 1 337 ? 8.719 -11.734 7.484 1 94.75 337 ARG A CA 1
ATOM 2672 C C . ARG A 1 337 ? 9.547 -12.961 7.84 1 94.75 337 ARG A C 1
ATOM 2674 O O . ARG A 1 337 ? 9.18 -13.727 8.734 1 94.75 337 ARG A O 1
ATOM 2681 N N . LEU A 1 338 ? 10.672 -13.102 7.227 1 96.5 338 LEU A N 1
ATOM 2682 C CA . LEU A 1 338 ? 11.547 -14.242 7.496 1 96.5 338 LEU A CA 1
ATOM 2683 C C . LEU A 1 338 ? 12.789 -13.805 8.266 1 96.5 338 LEU A C 1
ATOM 2685 O O . LEU A 1 338 ? 13.562 -12.977 7.789 1 96.5 338 LEU A O 1
ATOM 2689 N N . ASP A 1 339 ? 13.016 -14.422 9.43 1 97.06 339 ASP A N 1
ATOM 2690 C CA . ASP A 1 339 ? 14.172 -14.102 10.258 1 97.06 339 ASP A CA 1
ATOM 2691 C C . ASP A 1 339 ? 15.141 -15.281 10.32 1 97.06 339 ASP A C 1
ATOM 2693 O O . ASP A 1 339 ? 16.188 -15.195 10.977 1 97.06 339 ASP A O 1
ATOM 2697 N N . PHE A 1 340 ? 14.758 -16.281 9.688 1 97.81 340 PHE A N 1
ATOM 2698 C CA . PHE A 1 340 ? 15.602 -17.469 9.562 1 97.81 340 PHE A CA 1
ATOM 2699 C C . PHE A 1 340 ? 16.125 -17.906 10.93 1 97.81 340 PHE A C 1
ATOM 2701 O O . PHE A 1 340 ? 17.312 -18.125 11.109 1 97.81 340 PHE A O 1
ATOM 2708 N N . ARG A 1 341 ? 15.305 -18.219 11.852 1 96.94 341 ARG A N 1
ATOM 2709 C CA . ARG A 1 341 ? 15.641 -18.594 13.219 1 96.94 341 ARG A CA 1
ATOM 2710 C C . ARG A 1 341 ? 16.328 -19.969 13.25 1 96.94 341 ARG A C 1
ATOM 2712 O O . ARG A 1 341 ? 16.078 -20.797 12.375 1 96.94 341 ARG A O 1
ATOM 2719 N N . PRO A 1 342 ? 17.109 -20.156 14.289 1 97.31 342 PRO A N 1
ATOM 2720 C CA . PRO A 1 342 ? 17.719 -21.484 14.406 1 97.31 342 PRO A CA 1
ATOM 2721 C C . PRO A 1 342 ? 16.688 -22.609 14.422 1 97.31 342 PRO A C 1
ATOM 2723 O O . PRO A 1 342 ? 15.664 -22.516 15.109 1 97.31 342 PRO A O 1
ATOM 2726 N N . GLY A 1 343 ? 16.969 -23.625 13.648 1 94.69 343 GLY A N 1
ATOM 2727 C CA . GLY A 1 343 ? 16.078 -24.781 13.625 1 94.69 343 GLY A CA 1
ATOM 2728 C C . GLY A 1 343 ? 14.969 -24.672 12.609 1 94.69 343 GLY A C 1
ATOM 2729 O O . GLY A 1 343 ? 14.25 -25.641 12.344 1 94.69 343 GLY A O 1
ATOM 2730 N N . SER A 1 344 ? 14.789 -23.5 12.039 1 94.25 344 SER A N 1
ATOM 2731 C CA . SER A 1 344 ? 13.758 -23.344 11.016 1 94.25 344 SER A CA 1
ATOM 2732 C C . SER A 1 344 ? 14.227 -23.891 9.672 1 94.25 344 SER A C 1
ATOM 2734 O O . SER A 1 344 ? 15.375 -24.328 9.531 1 94.25 344 SER A O 1
ATOM 2736 N N . SER A 1 345 ? 13.266 -24.016 8.719 1 92.31 345 SER A N 1
ATOM 2737 C CA . SER A 1 345 ? 13.547 -24.438 7.352 1 92.31 345 SER A CA 1
ATOM 2738 C C . SER A 1 345 ? 13.156 -23.359 6.344 1 92.31 345 SER A C 1
ATOM 2740 O O . SER A 1 345 ? 12.461 -22.406 6.691 1 92.31 345 SER A O 1
ATOM 2742 N N . LEU A 1 346 ? 13.672 -23.5 5.16 1 93 346 LEU A N 1
ATOM 2743 C CA . LEU A 1 346 ? 13.219 -22.594 4.109 1 93 346 LEU A CA 1
ATOM 2744 C C . LEU A 1 346 ? 11.727 -22.75 3.863 1 93 346 LEU A C 1
ATOM 2746 O O . LEU A 1 346 ? 11.234 -23.875 3.684 1 93 346 LEU A O 1
ATOM 2750 N N . PRO A 1 347 ? 11.023 -21.688 3.889 1 93.38 347 PRO A N 1
ATOM 2751 C CA . PRO A 1 347 ? 9.586 -21.797 3.643 1 93.38 347 PRO A CA 1
ATOM 2752 C C . PRO A 1 347 ? 9.266 -22.281 2.23 1 93.38 347 PRO A C 1
ATOM 2754 O O . PRO A 1 347 ? 10.047 -22.047 1.303 1 93.38 347 PRO A O 1
ATOM 2757 N N . ALA A 1 348 ? 8.094 -22.844 2.121 1 93.25 348 ALA A N 1
ATOM 2758 C CA . ALA A 1 348 ? 7.695 -23.516 0.883 1 93.25 348 ALA A CA 1
ATOM 2759 C C . ALA A 1 348 ? 7.48 -22.5 -0.239 1 93.25 348 ALA A C 1
ATOM 2761 O O . ALA A 1 348 ? 7.465 -22.859 -1.417 1 93.25 348 ALA A O 1
ATOM 2762 N N . ASN A 1 349 ? 7.285 -21.266 0.102 1 95.69 349 ASN A N 1
ATOM 2763 C CA . ASN A 1 349 ? 7.023 -20.281 -0.94 1 95.69 349 ASN A CA 1
ATOM 2764 C C . ASN A 1 349 ? 8.312 -19.672 -1.481 1 95.69 349 ASN A C 1
ATOM 2766 O O . ASN A 1 349 ? 8.281 -18.734 -2.291 1 95.69 349 ASN A O 1
ATOM 2770 N N . LEU A 1 350 ? 9.469 -20.172 -1.069 1 97 350 LEU A N 1
ATOM 2771 C CA . LEU A 1 350 ? 10.734 -19.766 -1.675 1 97 350 LEU A CA 1
ATOM 2772 C C . LEU A 1 350 ? 11.133 -20.734 -2.785 1 97 350 LEU A C 1
ATOM 2774 O O . LEU A 1 350 ? 10.961 -21.953 -2.652 1 97 350 LEU A O 1
ATOM 2778 N N . TYR A 1 351 ? 11.695 -20.156 -3.834 1 97.31 351 TYR A N 1
ATOM 2779 C CA . TYR A 1 351 ? 12.023 -20.922 -5.027 1 97.31 351 TYR A CA 1
ATOM 2780 C C . TYR A 1 351 ? 13.516 -20.812 -5.352 1 97.31 351 TYR A C 1
ATOM 2782 O O . TYR A 1 351 ? 14.117 -19.75 -5.184 1 97.31 351 TYR A O 1
ATOM 2790 N N . THR A 1 352 ? 14.047 -21.906 -5.77 1 96.5 352 THR A N 1
ATOM 2791 C CA . THR A 1 352 ? 15.352 -21.938 -6.422 1 96.5 352 THR A CA 1
ATOM 2792 C C . THR A 1 352 ? 15.203 -22.188 -7.918 1 96.5 352 THR A C 1
ATOM 2794 O O . THR A 1 352 ? 14.102 -22.484 -8.398 1 96.5 352 THR A O 1
ATOM 2797 N N . TRP A 1 353 ? 16.25 -21.984 -8.586 1 93.44 353 TRP A N 1
ATOM 2798 C CA . TRP A 1 353 ? 16.219 -22.078 -10.039 1 93.44 353 TRP A CA 1
ATOM 2799 C C . TRP A 1 353 ? 16.703 -23.453 -10.508 1 93.44 353 TRP A C 1
ATOM 2801 O O . TRP A 1 353 ? 17.875 -23.781 -10.336 1 93.44 353 TRP A O 1
ATOM 2811 N N . ARG A 1 354 ? 15.883 -24.375 -11.016 1 89.12 354 ARG A N 1
ATOM 2812 C CA . ARG A 1 354 ? 16.109 -25.672 -11.641 1 89.12 354 ARG A CA 1
ATOM 2813 C C . ARG A 1 354 ? 16.344 -26.766 -10.602 1 89.12 354 ARG A C 1
ATOM 2815 O O . ARG A 1 354 ? 16 -27.922 -10.828 1 89.12 354 ARG A O 1
ATOM 2822 N N . TYR A 1 355 ? 16.938 -26.312 -9.398 1 86.75 355 TYR A N 1
ATOM 2823 C CA . TYR A 1 355 ? 17.406 -27.344 -8.484 1 86.75 355 TYR A CA 1
ATOM 2824 C C . TYR A 1 355 ? 16.797 -27.172 -7.102 1 86.75 355 TYR A C 1
ATOM 2826 O O . TYR A 1 355 ? 16.516 -26.047 -6.684 1 86.75 355 TYR A O 1
ATOM 2834 N N . ALA A 1 356 ? 16.734 -28.344 -6.496 1 89.38 356 ALA A N 1
ATOM 2835 C CA . ALA A 1 356 ? 16.406 -28.297 -5.074 1 89.38 356 ALA A CA 1
ATOM 2836 C C . ALA A 1 356 ? 17.516 -27.625 -4.273 1 89.38 356 ALA A C 1
ATOM 2838 O O . ALA A 1 356 ? 18.703 -27.812 -4.562 1 89.38 356 ALA A O 1
ATOM 2839 N N . PRO A 1 357 ? 17.062 -26.875 -3.314 1 86.81 357 PRO A N 1
ATOM 2840 C CA . PRO A 1 357 ? 18.094 -26.266 -2.469 1 86.81 357 PRO A CA 1
ATOM 2841 C C . PRO A 1 357 ? 18.938 -27.297 -1.724 1 86.81 357 PRO A C 1
ATOM 2843 O O . PRO A 1 357 ? 18.438 -28.359 -1.347 1 86.81 357 PRO A O 1
ATOM 2846 N N . SER A 1 358 ? 20.203 -27.016 -1.66 1 86.81 358 SER A N 1
ATOM 2847 C CA . SER A 1 358 ? 21.125 -27.906 -0.94 1 86.81 358 SER A CA 1
ATOM 2848 C C . SER A 1 358 ? 21.797 -27.172 0.214 1 86.81 358 SER A C 1
ATOM 2850 O O . SER A 1 358 ? 21.938 -25.953 0.186 1 86.81 358 SER A O 1
ATOM 2852 N N . ASP A 1 359 ? 22.203 -27.922 1.146 1 85.75 359 ASP A N 1
ATOM 2853 C CA . ASP A 1 359 ? 22.922 -27.359 2.289 1 85.75 359 ASP A CA 1
ATOM 2854 C C . ASP A 1 359 ? 24.266 -26.766 1.865 1 85.75 359 ASP A C 1
ATOM 2856 O O . ASP A 1 359 ? 24.844 -25.969 2.59 1 85.75 359 ASP A O 1
ATOM 2860 N N . SER A 1 360 ? 24.672 -27.172 0.777 1 87.44 360 SER A N 1
ATOM 2861 C CA . SER A 1 360 ? 25.938 -26.609 0.275 1 87.44 360 SER A CA 1
ATOM 2862 C C . SER A 1 360 ? 25.734 -25.203 -0.265 1 87.44 360 SER A C 1
ATOM 2864 O O . SER A 1 360 ? 26.719 -24.469 -0.466 1 87.44 360 SER A O 1
ATOM 2866 N N . ALA A 1 361 ? 24.562 -24.844 -0.449 1 92.5 361 ALA A N 1
ATOM 2867 C CA . ALA A 1 361 ? 24.312 -23.516 -1 1 92.5 361 ALA A CA 1
ATOM 2868 C C . ALA A 1 361 ? 23.609 -22.625 0.015 1 92.5 361 ALA A C 1
ATOM 2870 O O . ALA A 1 361 ? 23.797 -21.406 0.014 1 92.5 361 ALA A O 1
ATOM 2871 N N . PHE A 1 362 ? 22.766 -23.25 0.857 1 96.75 362 PHE A N 1
ATOM 2872 C CA . PHE A 1 362 ? 21.938 -22.484 1.768 1 96.75 362 PHE A CA 1
ATOM 2873 C C . PHE A 1 362 ? 21.984 -23.062 3.176 1 96.75 362 PHE A C 1
ATOM 2875 O O . PHE A 1 362 ? 21.734 -24.25 3.373 1 96.75 362 PHE A O 1
ATOM 2882 N N . GLN A 1 363 ? 22.297 -22.266 4.129 1 97.44 363 GLN A N 1
ATOM 2883 C CA . GLN A 1 363 ? 22.328 -22.672 5.531 1 97.44 363 GLN A CA 1
ATOM 2884 C C . GLN A 1 363 ? 21.562 -21.656 6.402 1 97.44 363 GLN A C 1
ATOM 2886 O O . GLN A 1 363 ? 21.828 -20.453 6.336 1 97.44 363 GLN A O 1
ATOM 2891 N N . ILE A 1 364 ? 20.688 -22.172 7.113 1 97.88 364 ILE A N 1
ATOM 2892 C CA . ILE A 1 364 ? 19.922 -21.297 8.008 1 97.88 364 ILE A CA 1
ATOM 2893 C C . ILE A 1 364 ? 20.625 -21.203 9.359 1 97.88 364 ILE A C 1
ATOM 2895 O O . ILE A 1 364 ? 20.938 -22.219 9.977 1 97.88 364 ILE A O 1
ATOM 2899 N N . SER A 1 365 ? 20.859 -20.047 9.766 1 98 365 SER A N 1
ATOM 2900 C CA . SER A 1 365 ? 21.422 -19.734 11.07 1 98 365 SER A CA 1
ATOM 2901 C C . SER A 1 365 ? 22.703 -20.531 11.336 1 98 365 SER A C 1
ATOM 2903 O O . SER A 1 365 ? 22.812 -21.188 12.375 1 98 365 SER A O 1
ATOM 2905 N N . PRO A 1 366 ? 23.641 -20.484 10.461 1 97 366 PRO A N 1
ATOM 2906 C CA . PRO A 1 366 ? 24.875 -21.203 10.781 1 97 366 PRO A CA 1
ATOM 2907 C C . PRO A 1 366 ? 25.578 -20.625 12.008 1 97 366 PRO A C 1
ATOM 2909 O O . PRO A 1 366 ? 25.234 -19.531 12.469 1 97 366 PRO A O 1
ATOM 2912 N N . PRO A 1 367 ? 26.516 -21.375 12.539 1 95.62 367 PRO A N 1
ATOM 2913 C CA . PRO A 1 3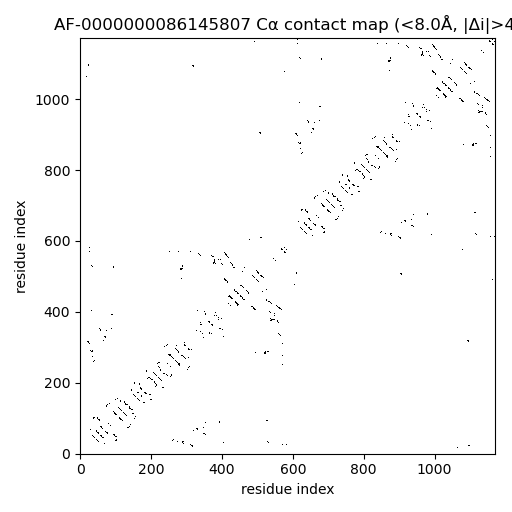67 ? 27.203 -20.891 13.734 1 95.62 367 PRO A CA 1
ATOM 2914 C C . PRO A 1 367 ? 27.797 -19.5 13.555 1 95.62 367 PRO A C 1
ATOM 2916 O O . PRO A 1 367 ? 28.5 -19.234 12.57 1 95.62 367 PRO A O 1
ATOM 2919 N N . GLY A 1 368 ? 27.484 -18.641 14.445 1 96 368 GLY A N 1
ATOM 2920 C CA . GLY A 1 368 ? 28.016 -17.297 14.43 1 96 368 GLY A CA 1
ATOM 2921 C C . GLY A 1 368 ? 27.172 -16.328 13.641 1 96 368 GLY A C 1
ATOM 2922 O O . GLY A 1 368 ? 27.422 -15.117 13.641 1 96 368 GLY A O 1
ATOM 2923 N N . HIS A 1 369 ? 26.203 -16.812 12.93 1 97.19 369 HIS A N 1
ATOM 2924 C CA . HIS A 1 369 ? 25.312 -15.992 12.117 1 97.19 369 HIS A CA 1
ATOM 2925 C C . HIS A 1 369 ? 23.859 -16.391 12.32 1 97.19 369 HIS A C 1
ATOM 2927 O O . HIS A 1 369 ? 23.141 -16.641 11.352 1 97.19 369 HIS A O 1
ATOM 2933 N N . GLU A 1 370 ? 23.469 -16.359 13.609 1 97.62 370 GLU A N 1
ATOM 2934 C CA . GLU A 1 370 ? 22.094 -16.734 13.953 1 97.62 370 GLU A CA 1
ATOM 2935 C C . GLU A 1 370 ? 21.094 -15.773 13.336 1 97.62 370 GLU A C 1
ATOM 2937 O O . GLU A 1 370 ? 21.391 -14.586 13.156 1 97.62 370 GLU A O 1
ATOM 2942 N N . ASN A 1 371 ? 19.938 -16.344 12.977 1 98.19 371 ASN A N 1
ATOM 2943 C CA . ASN A 1 371 ? 18.828 -15.562 12.438 1 98.19 371 ASN A CA 1
ATOM 2944 C C . ASN A 1 371 ? 19.188 -14.961 11.078 1 98.19 371 ASN A C 1
ATOM 2946 O O . ASN A 1 371 ? 18.875 -13.797 10.805 1 98.19 371 ASN A O 1
ATOM 2950 N N . SER A 1 372 ? 19.906 -15.719 10.297 1 98.38 372 SER A N 1
ATOM 2951 C CA . SER A 1 372 ? 20.234 -15.336 8.922 1 98.38 372 SER A CA 1
ATOM 2952 C C . SER A 1 372 ? 20.234 -16.547 7.996 1 98.38 372 SER A C 1
ATOM 2954 O O . SER A 1 372 ? 20.266 -17.688 8.461 1 98.38 372 SER A O 1
ATOM 2956 N N . LEU A 1 373 ? 20.078 -16.281 6.797 1 98.69 373 LEU A N 1
ATOM 2957 C CA . LEU A 1 373 ? 20.312 -17.266 5.738 1 98.69 373 LEU A CA 1
ATOM 2958 C C . LEU A 1 373 ? 21.688 -17.062 5.117 1 98.69 373 LEU A C 1
ATOM 2960 O O . LEU A 1 373 ? 21.953 -16.031 4.5 1 98.69 373 LEU A O 1
ATOM 2964 N N . ALA A 1 374 ? 22.5 -18.047 5.293 1 98.44 374 ALA A N 1
ATOM 2965 C CA . ALA A 1 374 ? 23.781 -18.031 4.578 1 98.44 374 ALA A CA 1
ATOM 2966 C C . ALA A 1 374 ? 23.609 -18.562 3.156 1 98.44 374 ALA A C 1
ATOM 2968 O O . ALA A 1 374 ? 23.094 -19.656 2.947 1 98.44 374 ALA A O 1
ATOM 2969 N N . ILE A 1 375 ? 24 -17.766 2.232 1 98.5 375 ILE A N 1
ATOM 2970 C CA . ILE A 1 375 ? 24.125 -18.234 0.857 1 98.5 375 ILE A CA 1
ATOM 2971 C C . ILE A 1 375 ? 25.609 -18.391 0.504 1 98.5 375 ILE A C 1
ATOM 2973 O O . ILE A 1 375 ? 26.344 -17.406 0.454 1 98.5 375 ILE A O 1
ATOM 2977 N N . LEU A 1 376 ? 26.031 -19.641 0.353 1 97 376 LEU A N 1
ATOM 2978 C CA . LEU A 1 376 ? 27.375 -19.953 -0.113 1 97 376 LEU A CA 1
ATOM 2979 C C . LEU A 1 376 ? 27.5 -19.703 -1.611 1 97 376 LEU A C 1
ATOM 2981 O O . LEU A 1 376 ? 26.656 -20.141 -2.395 1 97 376 LEU A O 1
ATOM 2985 N N . PRO A 1 377 ? 28.547 -18.969 -1.999 1 96.25 377 PRO A N 1
ATOM 2986 C CA . PRO A 1 377 ? 28.609 -18.5 -3.387 1 96.25 377 PRO A CA 1
ATOM 2987 C C . PRO A 1 377 ? 28.797 -19.641 -4.383 1 96.25 377 PRO A C 1
ATOM 2989 O O . PRO A 1 377 ? 29.547 -20.578 -4.121 1 96.25 377 PRO A O 1
ATOM 2992 N N . SER A 1 378 ? 28.109 -19.578 -5.469 1 94.25 378 SER A N 1
ATOM 2993 C CA . SER A 1 378 ? 28.375 -20.453 -6.613 1 94.25 378 SER A CA 1
ATOM 2994 C C . SER A 1 378 ? 29.344 -19.812 -7.59 1 94.25 378 SER A C 1
ATOM 2996 O O . SER A 1 378 ? 29.516 -18.594 -7.605 1 94.25 378 SER A O 1
ATOM 2998 N N . ARG A 1 379 ? 29.984 -20.625 -8.352 1 92.38 379 ARG A N 1
ATOM 2999 C CA . ARG A 1 379 ? 30.797 -20.062 -9.422 1 92.38 379 ARG A CA 1
ATOM 3000 C C . ARG A 1 379 ? 29.938 -19.422 -10.5 1 92.38 379 ARG A C 1
ATOM 3002 O O . ARG A 1 379 ? 30.281 -18.375 -11.039 1 92.38 379 ARG A O 1
ATOM 3009 N N . ALA A 1 380 ? 28.828 -20.125 -10.766 1 90.81 380 ALA A N 1
ATOM 3010 C CA . ALA A 1 380 ? 27.859 -19.516 -11.672 1 90.81 380 ALA A CA 1
ATOM 3011 C C . ALA A 1 380 ? 27.219 -18.281 -11.047 1 90.81 380 ALA A C 1
ATOM 3013 O O . ALA A 1 380 ? 26.859 -18.281 -9.867 1 90.81 380 ALA A O 1
ATOM 3014 N N . ASN A 1 381 ? 27.219 -17.172 -11.797 1 91.62 381 ASN A N 1
ATOM 3015 C CA . ASN A 1 381 ? 26.375 -16.047 -11.422 1 91.62 381 ASN A CA 1
ATOM 3016 C C . ASN A 1 381 ? 24.984 -16.141 -12.039 1 91.62 381 ASN A C 1
ATOM 3018 O O . ASN A 1 381 ? 24.641 -17.172 -12.617 1 91.62 381 ASN A O 1
ATOM 3022 N N . LEU A 1 382 ? 24.125 -15.125 -11.93 1 93.25 382 LEU A N 1
ATOM 3023 C CA . LEU A 1 382 ? 22.734 -15.18 -12.383 1 93.25 382 LEU A CA 1
ATOM 3024 C C . LEU A 1 382 ? 22.672 -15.234 -13.906 1 93.25 382 LEU A C 1
ATOM 3026 O O . LEU A 1 382 ? 21.672 -15.688 -14.469 1 93.25 382 LEU A O 1
ATOM 3030 N N . THR A 1 383 ? 23.656 -14.75 -14.664 1 86.56 383 THR A N 1
ATOM 3031 C CA . THR A 1 383 ? 23.688 -14.672 -16.125 1 86.56 383 THR A CA 1
ATOM 3032 C C . THR A 1 383 ? 24.188 -15.977 -16.734 1 86.56 383 THR A C 1
ATOM 3034 O O . THR A 1 383 ? 23.875 -16.297 -17.875 1 86.56 383 THR A O 1
ATOM 3037 N N . GLY A 1 384 ? 24.922 -16.812 -16.094 1 72.12 384 GLY A N 1
ATOM 3038 C CA . GLY A 1 384 ? 25.781 -17.906 -16.484 1 72.12 384 GLY A CA 1
ATOM 3039 C C . GLY A 1 384 ? 25.672 -18.266 -17.953 1 72.12 384 GLY A C 1
ATOM 3040 O O . GLY A 1 384 ? 24.578 -18.266 -18.516 1 72.12 384 GLY A O 1
ATOM 3041 N N . SER A 1 385 ? 26.609 -18.203 -18.797 1 65.5 385 SER A N 1
ATOM 3042 C CA . SER A 1 385 ? 26.812 -18.438 -20.234 1 65.5 385 SER A CA 1
ATOM 3043 C C . SER A 1 385 ? 26.828 -19.922 -20.547 1 65.5 385 SER A C 1
ATOM 3045 O O . SER A 1 385 ? 27.469 -20.703 -19.859 1 65.5 385 SER A O 1
ATOM 3047 N N . LEU A 1 386 ? 25.891 -20.328 -21.406 1 62.12 386 LEU A N 1
ATOM 3048 C CA . LEU A 1 386 ? 25.828 -21.734 -21.797 1 62.12 386 LEU A CA 1
ATOM 3049 C C . LEU A 1 386 ? 27.141 -22.172 -22.453 1 62.12 386 LEU A C 1
ATOM 3051 O O . LEU A 1 386 ? 27.391 -23.359 -22.625 1 62.12 386 LEU A O 1
ATOM 3055 N N . GLU A 1 387 ? 28.031 -21.125 -22.656 1 63.56 387 GLU A N 1
ATOM 3056 C CA . GLU A 1 387 ? 29.281 -21.484 -23.328 1 63.56 387 GLU A CA 1
ATOM 3057 C C . GLU A 1 387 ? 30.219 -22.234 -22.391 1 63.56 387 GLU A C 1
ATOM 3059 O O . GLU A 1 387 ? 31.094 -22.969 -22.828 1 63.56 387 GLU A O 1
ATOM 3064 N N . SER A 1 388 ? 30.031 -22.031 -21.141 1 71.69 388 SER A N 1
ATOM 3065 C CA . SER A 1 388 ? 30.812 -22.766 -20.141 1 71.69 388 SER A CA 1
ATOM 3066 C C . SER A 1 388 ? 29.891 -23.5 -19.156 1 71.69 388 SER A C 1
ATOM 3068 O O . SER A 1 388 ? 29.328 -22.875 -18.266 1 71.69 388 SER A O 1
ATOM 3070 N N . PRO A 1 389 ? 29.844 -24.781 -19.328 1 71.56 389 PRO A N 1
ATOM 3071 C CA . PRO A 1 389 ? 28.906 -25.578 -18.516 1 71.56 389 PRO A CA 1
ATOM 3072 C C . PRO A 1 389 ? 29.078 -25.344 -17.016 1 71.56 389 PRO A C 1
ATOM 3074 O O . PRO A 1 389 ? 28.094 -25.359 -16.281 1 71.56 389 PRO A O 1
ATOM 3077 N N . GLU A 1 390 ? 30.359 -25.109 -16.625 1 76.56 390 GLU A N 1
ATOM 3078 C CA . GLU A 1 390 ? 30.625 -25.016 -15.195 1 76.56 390 GLU A CA 1
ATOM 3079 C C . GLU A 1 390 ? 30.016 -23.766 -14.602 1 76.56 390 GLU A C 1
ATOM 3081 O O . GLU A 1 390 ? 29.656 -23.734 -13.422 1 76.56 390 GLU A O 1
ATOM 3086 N N . VAL A 1 391 ? 29.828 -22.781 -15.398 1 83.38 391 VAL A N 1
ATOM 3087 C CA . VAL A 1 391 ? 29.344 -21.516 -14.859 1 83.38 391 VAL A CA 1
ATOM 3088 C C . VAL A 1 391 ? 28 -21.156 -15.516 1 83.38 391 VAL A C 1
ATOM 3090 O O . VAL A 1 391 ? 27.531 -20.016 -15.406 1 83.38 391 VAL A O 1
ATOM 3093 N N . SER A 1 392 ? 27.438 -22.156 -16.156 1 83.94 392 SER A N 1
ATOM 3094 C CA . SER A 1 392 ? 26.188 -21.922 -16.891 1 83.94 392 SER A CA 1
ATOM 3095 C C . SER A 1 392 ? 25 -21.781 -15.953 1 83.94 392 SER A C 1
ATOM 3097 O O . SER A 1 392 ? 23.953 -21.297 -16.344 1 83.94 392 SER A O 1
ATOM 3099 N N . GLY A 1 393 ? 25.219 -22.312 -14.766 1 85.94 393 GLY A N 1
ATOM 3100 C CA . GLY A 1 393 ? 24.109 -22.375 -13.828 1 85.94 393 GLY A CA 1
ATOM 3101 C C . GLY A 1 393 ? 23.375 -23.703 -13.867 1 85.94 393 GLY A C 1
ATOM 3102 O O . GLY A 1 393 ? 22.516 -23.969 -13.023 1 85.94 393 GLY A O 1
ATOM 3103 N N . LEU A 1 394 ? 23.734 -24.625 -14.758 1 85.69 394 LEU A N 1
ATOM 3104 C CA . LEU A 1 394 ? 23.062 -25.906 -14.906 1 85.69 394 LEU A CA 1
ATOM 3105 C C . LEU A 1 394 ? 23.422 -26.859 -13.766 1 85.69 394 LEU A C 1
ATOM 3107 O O . LEU A 1 394 ? 22.766 -27.891 -13.57 1 85.69 394 LEU A O 1
ATOM 3111 N N . GLN A 1 395 ? 24.422 -26.5 -13.031 1 83.25 395 GLN A N 1
ATOM 3112 C CA . GLN A 1 395 ? 24.766 -27.266 -11.844 1 83.25 395 GLN A CA 1
ATOM 3113 C C . GLN A 1 395 ? 24.25 -26.578 -10.578 1 83.25 395 GLN A C 1
ATOM 3115 O O . GLN A 1 395 ? 24.641 -26.953 -9.469 1 83.25 395 GLN A O 1
ATOM 3120 N N . GLY A 1 396 ? 23.453 -25.625 -10.852 1 86.75 396 GLY A N 1
ATOM 3121 C CA . GLY A 1 396 ? 22.906 -24.875 -9.734 1 86.75 396 GLY A CA 1
ATOM 3122 C C . GLY A 1 396 ? 23.375 -23.438 -9.68 1 86.75 396 GLY A C 1
ATOM 3123 O O . GLY A 1 396 ? 24.469 -23.125 -10.18 1 86.75 396 GLY A O 1
ATOM 3124 N N . ILE A 1 397 ? 22.594 -22.609 -9.188 1 92.94 397 ILE A N 1
ATOM 3125 C CA . ILE A 1 397 ? 22.922 -21.219 -8.898 1 92.94 397 ILE A CA 1
ATOM 3126 C C . ILE A 1 397 ? 22.562 -20.891 -7.457 1 92.94 397 ILE A C 1
ATOM 3128 O O . ILE A 1 397 ? 21.469 -21.234 -6.992 1 92.94 397 ILE A O 1
ATOM 3132 N N . ALA A 1 398 ? 23.453 -20.297 -6.715 1 96.12 398 ALA A N 1
ATOM 3133 C CA . ALA A 1 398 ? 23.172 -19.875 -5.344 1 96.12 398 ALA A CA 1
ATOM 3134 C C . ALA A 1 398 ? 22.203 -18.703 -5.328 1 96.12 398 ALA A C 1
ATOM 3136 O O . ALA A 1 398 ? 22.609 -17.562 -5.082 1 96.12 398 ALA A O 1
ATOM 3137 N N . PHE A 1 399 ? 20.984 -18.984 -5.605 1 97.38 399 PHE A N 1
ATOM 3138 C CA . PHE A 1 399 ? 19.906 -18.016 -5.746 1 97.38 399 PHE A CA 1
ATOM 3139 C C . PHE A 1 399 ? 18.609 -18.562 -5.164 1 97.38 399 PHE A C 1
ATOM 3141 O O . PHE A 1 399 ? 18.203 -19.688 -5.48 1 97.38 399 PHE A O 1
ATOM 3148 N N . VAL A 1 400 ? 18.016 -17.859 -4.27 1 98.19 400 VAL A N 1
ATOM 3149 C CA . VAL A 1 400 ? 16.734 -18.203 -3.686 1 98.19 400 VAL A CA 1
ATOM 3150 C C . VAL A 1 400 ? 15.789 -17.016 -3.752 1 98.19 400 VAL A C 1
ATOM 3152 O O . VAL A 1 400 ? 16.219 -15.859 -3.615 1 98.19 400 VAL A O 1
ATOM 3155 N N . SER A 1 401 ? 14.523 -17.297 -4 1 98.19 401 SER A N 1
ATOM 3156 C CA . SER A 1 401 ? 13.641 -16.188 -4.348 1 98.19 401 SER A CA 1
ATOM 3157 C C . SER A 1 401 ? 12.195 -16.5 -3.957 1 98.19 401 SER A C 1
ATOM 3159 O O . SER A 1 401 ? 11.883 -17.609 -3.527 1 98.19 401 SER A O 1
ATOM 3161 N N . ARG A 1 402 ? 11.383 -15.539 -4.008 1 97.56 402 ARG A N 1
ATOM 3162 C CA . ARG A 1 402 ? 9.93 -15.625 -3.93 1 97.56 402 ARG A CA 1
ATOM 3163 C C . ARG A 1 402 ? 9.273 -14.914 -5.105 1 97.56 402 ARG A C 1
ATOM 3165 O O . ARG A 1 402 ? 9.906 -14.094 -5.773 1 97.56 402 ARG A O 1
ATOM 3172 N N . LYS A 1 403 ? 8.008 -15.141 -5.297 1 97.94 403 LYS A N 1
ATOM 3173 C CA . LYS A 1 403 ? 7.266 -14.484 -6.367 1 97.94 403 LYS A CA 1
ATOM 3174 C C . LYS A 1 403 ? 6.922 -13.039 -5.996 1 97.94 403 LYS A C 1
ATOM 3176 O O . LYS A 1 403 ? 6.617 -12.75 -4.84 1 97.94 403 LYS A O 1
ATOM 3181 N N . GLN A 1 404 ? 7.027 -12.141 -6.973 1 98.12 404 GLN A N 1
ATOM 3182 C CA . GLN A 1 404 ? 6.316 -10.875 -6.836 1 98.12 404 GLN A CA 1
ATOM 3183 C C . GLN A 1 404 ? 4.809 -11.078 -6.879 1 98.12 404 GLN A C 1
ATOM 3185 O O . GLN A 1 404 ? 4.273 -11.602 -7.859 1 98.12 404 GLN A O 1
ATOM 3190 N N . GLU A 1 405 ? 4.105 -10.633 -5.848 1 97.25 405 GLU A N 1
ATOM 3191 C CA . GLU A 1 405 ? 2.686 -10.961 -5.77 1 97.25 405 GLU A CA 1
ATOM 3192 C C . GLU A 1 405 ? 1.829 -9.695 -5.742 1 97.25 405 GLU A C 1
ATOM 3194 O O . GLU A 1 405 ? 0.605 -9.773 -5.617 1 97.25 405 GLU A O 1
ATOM 3199 N N . HIS A 1 406 ? 2.408 -8.508 -5.848 1 97.5 406 HIS A N 1
ATOM 3200 C CA . HIS A 1 406 ? 1.655 -7.258 -5.816 1 97.5 406 HIS A CA 1
ATOM 3201 C C . HIS A 1 406 ? 2.164 -6.281 -6.875 1 97.5 406 HIS A C 1
ATOM 3203 O O . HIS A 1 406 ? 3.359 -6.25 -7.172 1 97.5 406 HIS A O 1
ATOM 3209 N N . SER A 1 407 ? 1.229 -5.434 -7.441 1 97.69 407 SER A N 1
ATOM 3210 C CA . SER A 1 407 ? 1.61 -4.383 -8.375 1 97.69 407 SER A CA 1
ATOM 3211 C C . SER A 1 407 ? 2.494 -3.336 -7.707 1 97.69 407 SER A C 1
ATOM 3213 O O . SER A 1 407 ? 3.475 -2.875 -8.289 1 97.69 407 SER A O 1
ATOM 3215 N N . LEU A 1 408 ? 2.072 -2.934 -6.555 1 97.75 408 LEU A N 1
ATOM 3216 C CA . LEU A 1 408 ? 2.895 -2.088 -5.695 1 97.75 408 LEU A CA 1
ATOM 3217 C C . LEU A 1 408 ? 3.371 -2.861 -4.469 1 97.75 408 LEU A C 1
ATOM 3219 O O . LEU A 1 408 ? 2.561 -3.436 -3.738 1 97.75 408 LEU A O 1
ATOM 3223 N N . PHE A 1 409 ? 4.715 -2.908 -4.242 1 97.5 409 PHE A N 1
ATOM 3224 C CA . PHE A 1 409 ? 5.258 -3.693 -3.143 1 97.5 409 PHE A CA 1
ATOM 3225 C C . PHE A 1 409 ? 6.598 -3.129 -2.686 1 97.5 409 PHE A C 1
ATOM 3227 O O . PHE A 1 409 ? 7.133 -2.207 -3.307 1 97.5 409 PHE A O 1
ATOM 3234 N N . THR A 1 410 ? 7.09 -3.672 -1.592 1 97.38 410 THR A N 1
ATOM 3235 C CA . THR A 1 410 ? 8.445 -3.479 -1.096 1 97.38 410 THR A CA 1
ATOM 3236 C C . THR A 1 410 ? 9.078 -4.812 -0.718 1 97.38 410 THR A C 1
ATOM 3238 O O . THR A 1 410 ? 8.453 -5.637 -0.047 1 97.38 410 THR A O 1
ATOM 3241 N N . PHE A 1 411 ? 10.242 -5.059 -1.244 1 98.12 411 PHE A N 1
ATOM 3242 C CA . PHE A 1 411 ? 11.102 -6.176 -0.868 1 98.12 411 PHE A CA 1
ATOM 3243 C C . PHE A 1 411 ? 12.438 -5.68 -0.335 1 98.12 411 PHE A C 1
ATOM 3245 O O . PHE A 1 411 ? 13.086 -4.832 -0.957 1 98.12 411 PHE A O 1
ATOM 3252 N N . ALA A 1 412 ? 12.82 -6.207 0.833 1 97.5 412 ALA A N 1
ATOM 3253 C CA . ALA A 1 412 ? 14.086 -5.746 1.399 1 97.5 412 ALA A CA 1
ATOM 3254 C C . ALA A 1 412 ? 14.758 -6.855 2.201 1 97.5 412 ALA A C 1
ATOM 3256 O O . ALA A 1 412 ? 14.086 -7.723 2.766 1 97.5 412 ALA A O 1
ATOM 3257 N N . VAL A 1 413 ? 16.109 -6.809 2.262 1 97.94 413 VAL A N 1
ATOM 3258 C CA . VAL A 1 413 ? 16.922 -7.703 3.08 1 97.94 413 VAL A CA 1
ATOM 3259 C C . VAL A 1 413 ? 18.109 -6.934 3.658 1 97.94 413 VAL A C 1
ATOM 3261 O O . VAL A 1 413 ? 18.516 -5.906 3.113 1 97.94 413 VAL A O 1
ATOM 3264 N N . ASP A 1 414 ? 18.625 -7.398 4.758 1 97.44 414 ASP A N 1
ATOM 3265 C CA . ASP A 1 414 ? 19.938 -6.977 5.246 1 97.44 414 ASP A CA 1
ATOM 3266 C C . ASP A 1 414 ? 21.031 -7.941 4.797 1 97.44 414 ASP A C 1
ATOM 3268 O O . ASP A 1 414 ? 20.906 -9.156 4.984 1 97.44 414 ASP A O 1
ATOM 3272 N N . LEU A 1 415 ? 22.062 -7.43 4.242 1 98.44 415 LEU A N 1
ATOM 3273 C CA . LEU A 1 415 ? 23.172 -8.227 3.75 1 98.44 415 LEU A CA 1
ATOM 3274 C C . LEU A 1 415 ? 24.422 -7.992 4.59 1 98.44 415 LEU A C 1
ATOM 3276 O O . LEU A 1 415 ? 24.938 -6.875 4.648 1 98.44 415 LEU A O 1
ATOM 3280 N N . THR A 1 416 ? 24.875 -8.969 5.293 1 98.25 416 THR A N 1
ATOM 3281 C CA . THR A 1 416 ? 26.219 -9.016 5.863 1 98.25 416 THR A CA 1
ATOM 3282 C C . THR A 1 416 ? 27.156 -9.781 4.945 1 98.25 416 THR A C 1
ATOM 3284 O O . THR A 1 416 ? 26.984 -10.984 4.723 1 98.25 416 THR A O 1
ATOM 3287 N N . PHE A 1 417 ? 28.188 -9.047 4.41 1 97.44 417 PHE A N 1
ATOM 3288 C CA . PHE A 1 417 ? 29.047 -9.609 3.363 1 97.44 417 PHE A CA 1
ATOM 3289 C C . PHE A 1 417 ? 30.453 -9.031 3.447 1 97.44 417 PHE A C 1
ATOM 3291 O O . PHE A 1 417 ? 30.641 -7.816 3.389 1 97.44 417 PHE A O 1
ATOM 3298 N N . ASN A 1 418 ? 31.391 -9.898 3.68 1 94.38 418 ASN A N 1
ATOM 3299 C CA . ASN A 1 418 ? 32.781 -9.516 3.795 1 94.38 418 ASN A CA 1
ATOM 3300 C C . ASN A 1 418 ? 33.656 -10.242 2.771 1 94.38 418 ASN A C 1
ATOM 3302 O O . ASN A 1 418 ? 34.469 -11.094 3.135 1 94.38 418 ASN A O 1
ATOM 3306 N N . PRO A 1 419 ? 33.562 -9.805 1.565 1 95.5 419 PRO A N 1
ATOM 3307 C CA . PRO A 1 419 ? 34.312 -10.469 0.515 1 95.5 419 PRO A CA 1
ATOM 3308 C C . PRO A 1 419 ? 35.844 -10.258 0.667 1 95.5 419 PRO A C 1
ATOM 3310 O O . PRO A 1 419 ? 36.281 -9.188 1.1 1 95.5 419 PRO A O 1
ATOM 3313 N N . ARG A 1 420 ? 36.594 -11.281 0.234 1 94.06 420 ARG A N 1
ATOM 3314 C CA . ARG A 1 420 ? 38.062 -11.25 0.404 1 94.06 420 ARG A CA 1
ATOM 3315 C C . ARG A 1 420 ? 38.75 -11.32 -0.943 1 94.06 420 ARG A C 1
ATOM 3317 O O . ARG A 1 420 ? 39.969 -11.047 -1.035 1 94.06 420 ARG A O 1
ATOM 3324 N N . LYS A 1 421 ? 38.062 -11.766 -1.872 1 93.75 421 LYS A N 1
ATOM 3325 C CA . LYS A 1 421 ? 38.625 -11.898 -3.207 1 93.75 421 LYS A CA 1
ATOM 3326 C C . LYS A 1 421 ? 37.844 -11.078 -4.227 1 93.75 421 LYS A C 1
ATOM 3328 O O . LYS A 1 421 ? 36.625 -11.023 -4.168 1 93.75 421 LYS A O 1
ATOM 3333 N N . ALA A 1 422 ? 38.594 -10.539 -5.152 1 93.19 422 ALA A N 1
ATOM 3334 C CA . ALA A 1 422 ? 37.969 -9.773 -6.223 1 93.19 422 ALA A CA 1
ATOM 3335 C C . ALA A 1 422 ? 36.938 -10.609 -6.969 1 93.19 422 ALA A C 1
ATOM 3337 O O . ALA A 1 422 ? 37.188 -11.789 -7.25 1 93.19 422 ALA A O 1
ATOM 3338 N N . GLY A 1 423 ? 35.812 -9.984 -7.215 1 93.06 423 GLY A N 1
ATOM 3339 C CA . GLY A 1 423 ? 34.75 -10.656 -7.984 1 93.06 423 GLY A CA 1
ATOM 3340 C C . GLY A 1 423 ? 33.688 -11.266 -7.117 1 93.06 423 GLY A C 1
ATOM 3341 O O . GLY A 1 423 ? 32.594 -11.562 -7.602 1 93.06 423 GLY A O 1
ATOM 3342 N N . GLN A 1 424 ? 34.031 -11.531 -5.824 1 96.38 424 GLN A N 1
ATOM 3343 C CA . GLN A 1 424 ? 32.969 -12.008 -4.922 1 96.38 424 GLN A CA 1
ATOM 3344 C C . GLN A 1 424 ? 31.844 -10.984 -4.801 1 96.38 424 GLN A C 1
ATOM 3346 O O . GLN A 1 424 ? 32.094 -9.797 -4.609 1 96.38 424 GLN A O 1
ATOM 3351 N N . GLU A 1 425 ? 30.609 -11.461 -5.055 1 97.31 425 GLU A N 1
ATOM 3352 C CA . GLU A 1 425 ? 29.438 -10.594 -5.188 1 97.31 425 GLU A CA 1
ATOM 3353 C C . GLU A 1 425 ? 28.219 -11.219 -4.539 1 97.31 425 GLU A C 1
ATOM 3355 O O . GLU A 1 425 ? 28 -12.43 -4.637 1 97.31 425 GLU A O 1
ATOM 3360 N N . ALA A 1 426 ? 27.453 -10.453 -3.811 1 98.69 426 ALA A N 1
ATOM 3361 C CA . ALA A 1 426 ? 26.188 -10.891 -3.215 1 98.69 426 ALA A CA 1
ATOM 3362 C C . ALA A 1 426 ? 25.188 -9.75 -3.18 1 98.69 426 ALA A C 1
ATOM 3364 O O . ALA A 1 426 ? 25.547 -8.586 -3.006 1 98.69 426 ALA A O 1
ATOM 3365 N N . GLY A 1 427 ? 23.922 -10.055 -3.389 1 98.81 427 GLY A N 1
ATOM 3366 C CA . GLY A 1 427 ? 22.875 -9.039 -3.393 1 98.81 427 GLY A CA 1
ATOM 3367 C C . GLY A 1 427 ? 21.5 -9.609 -3.672 1 98.81 427 GLY A C 1
ATOM 3368 O O . GLY A 1 427 ? 21.203 -10.742 -3.289 1 98.81 427 GLY A O 1
ATOM 3369 N N . ILE A 1 428 ? 20.609 -8.734 -4.164 1 98.88 428 ILE A N 1
ATOM 3370 C CA . ILE A 1 428 ? 19.234 -9.125 -4.461 1 98.88 428 ILE A CA 1
ATOM 3371 C C . ILE A 1 428 ? 18.969 -8.961 -5.957 1 98.88 428 ILE A C 1
ATOM 3373 O O . ILE A 1 428 ? 19.703 -8.266 -6.656 1 98.88 428 ILE A O 1
ATOM 3377 N N . SER A 1 429 ? 17.938 -9.648 -6.375 1 98.75 429 SER A N 1
ATOM 3378 C CA . SER A 1 429 ? 17.609 -9.648 -7.793 1 98.75 429 SER A CA 1
ATOM 3379 C C . SER A 1 429 ? 16.094 -9.609 -8 1 98.75 429 SER A C 1
ATOM 3381 O O . SER A 1 429 ? 15.336 -10.211 -7.234 1 98.75 429 SER A O 1
ATOM 3383 N N . ALA A 1 430 ? 15.625 -8.805 -8.922 1 98.75 430 ALA A N 1
ATOM 3384 C CA . ALA A 1 430 ? 14.391 -9.055 -9.656 1 98.75 430 ALA A CA 1
ATOM 3385 C C . ALA A 1 430 ? 14.648 -9.891 -10.906 1 98.75 430 ALA A C 1
ATOM 3387 O O . ALA A 1 430 ? 15.25 -9.406 -11.867 1 98.75 430 ALA A O 1
ATOM 3388 N N . PHE A 1 431 ? 14.18 -11.102 -10.852 1 97.88 431 PHE A N 1
ATOM 3389 C CA . PHE A 1 431 ? 14.672 -12.141 -11.75 1 97.88 431 PHE A CA 1
ATOM 3390 C C . PHE A 1 431 ? 13.531 -12.742 -12.555 1 97.88 431 PHE A C 1
ATOM 3392 O O . PHE A 1 431 ? 12.523 -13.172 -11.992 1 97.88 431 PHE A O 1
ATOM 3399 N N . LEU A 1 432 ? 13.688 -12.766 -13.875 1 96.62 432 LEU A N 1
ATOM 3400 C CA . LEU A 1 432 ? 12.773 -13.5 -14.734 1 96.62 432 LEU A CA 1
ATOM 3401 C C . LEU A 1 432 ? 13.414 -14.781 -15.258 1 96.62 432 LEU A C 1
ATOM 3403 O O . LEU A 1 432 ? 12.867 -15.867 -15.078 1 96.62 432 LEU A O 1
ATOM 3407 N N . THR A 1 433 ? 14.523 -14.641 -15.891 1 94.38 433 THR A N 1
ATOM 3408 C CA . THR A 1 433 ? 15.398 -15.719 -16.359 1 94.38 433 THR A CA 1
ATOM 3409 C C . THR A 1 433 ? 16.859 -15.312 -16.234 1 94.38 433 THR A C 1
ATOM 3411 O O . THR A 1 433 ? 17.172 -14.18 -15.852 1 94.38 433 THR A O 1
ATOM 3414 N N . GLN A 1 434 ? 17.75 -16.234 -16.562 1 93 434 GLN A N 1
ATOM 3415 C CA . GLN A 1 434 ? 19.172 -15.922 -16.562 1 93 434 GLN A CA 1
ATOM 3416 C C . GLN A 1 434 ? 19.516 -14.93 -17.672 1 93 434 GLN A C 1
ATOM 3418 O O . GLN A 1 434 ? 20.609 -14.367 -17.688 1 93 434 GLN A O 1
ATOM 3423 N N . GLN A 1 435 ? 18.531 -14.594 -18.484 1 92.06 435 GLN A N 1
ATOM 3424 C CA . GLN A 1 435 ? 18.766 -13.695 -19.609 1 92.06 435 GLN A CA 1
ATOM 3425 C C . GLN A 1 435 ? 18.047 -12.367 -19.406 1 92.06 435 GLN A C 1
ATOM 3427 O O . GLN A 1 435 ? 18.188 -11.445 -20.219 1 92.06 435 GLN A O 1
ATOM 3432 N N . GLN A 1 436 ? 17.234 -12.266 -18.406 1 94.31 436 GLN A N 1
ATOM 3433 C CA . GLN A 1 436 ? 16.469 -11.062 -18.078 1 94.31 436 GLN A CA 1
ATOM 3434 C C . GLN A 1 436 ? 16.359 -10.875 -16.578 1 94.31 436 GLN A C 1
ATOM 3436 O O . GLN A 1 436 ? 15.523 -11.516 -15.93 1 94.31 436 GLN A O 1
ATOM 3441 N N . HIS A 1 437 ? 17.094 -10.023 -15.969 1 96.25 437 HIS A N 1
ATOM 3442 C CA . HIS A 1 437 ? 17.047 -9.75 -14.539 1 96.25 437 HIS A CA 1
ATOM 3443 C C . HIS A 1 437 ? 17.703 -8.414 -14.203 1 96.25 437 HIS A C 1
ATOM 3445 O O . HIS A 1 437 ? 18.453 -7.871 -15.016 1 96.25 437 HIS A O 1
ATOM 3451 N N . ILE A 1 438 ? 17.375 -7.871 -13.125 1 97.75 438 ILE A N 1
ATOM 3452 C CA . ILE A 1 438 ? 17.922 -6.645 -12.562 1 97.75 438 ILE A CA 1
ATOM 3453 C C . ILE A 1 438 ? 18.484 -6.922 -11.172 1 97.75 438 ILE A C 1
ATOM 3455 O O . ILE A 1 438 ? 17.797 -7.449 -10.305 1 97.75 438 ILE A O 1
ATOM 3459 N N . ASP A 1 439 ? 19.781 -6.582 -10.945 1 98.31 439 ASP A N 1
ATOM 3460 C CA . ASP A 1 439 ? 20.453 -6.949 -9.703 1 98.31 439 ASP A CA 1
ATOM 3461 C C . ASP A 1 439 ? 20.984 -5.715 -8.984 1 98.31 439 ASP A C 1
ATOM 3463 O O . ASP A 1 439 ? 21.469 -4.781 -9.617 1 98.31 439 ASP A O 1
ATOM 3467 N N . LEU A 1 440 ? 20.781 -5.676 -7.734 1 98.75 440 LEU A N 1
ATOM 3468 C CA . LEU A 1 440 ? 21.484 -4.77 -6.828 1 98.75 440 LEU A CA 1
ATOM 3469 C C . LEU A 1 440 ? 22.359 -5.543 -5.855 1 98.75 440 LEU A C 1
ATOM 3471 O O . LEU A 1 440 ? 21.859 -6.352 -5.066 1 98.75 440 LEU A O 1
ATOM 3475 N N . SER A 1 441 ? 23.734 -5.27 -5.906 1 98.56 441 SER A N 1
ATOM 3476 C CA . SER A 1 441 ? 24.625 -6.125 -5.129 1 98.56 441 SER A CA 1
ATOM 3477 C C . SER A 1 441 ? 25.812 -5.336 -4.586 1 98.56 441 SER A C 1
ATOM 3479 O O . SER A 1 441 ? 26.016 -4.18 -4.965 1 98.56 441 SER A O 1
ATOM 3481 N N . VAL A 1 442 ? 26.438 -5.918 -3.643 1 97.88 442 VAL A N 1
ATOM 3482 C CA . VAL A 1 442 ? 27.766 -5.52 -3.189 1 97.88 442 VAL A CA 1
ATOM 3483 C C . VAL A 1 442 ? 28.828 -6.445 -3.797 1 97.88 442 VAL A C 1
ATOM 3485 O O . VAL A 1 442 ? 28.656 -7.668 -3.793 1 97.88 442 VAL A O 1
ATOM 3488 N N . ARG A 1 443 ? 29.844 -5.871 -4.301 1 97 443 ARG A N 1
ATOM 3489 C CA . ARG A 1 443 ? 30.906 -6.641 -4.938 1 97 443 ARG A CA 1
ATOM 3490 C C . ARG A 1 443 ? 32.281 -6.105 -4.551 1 97 443 ARG A C 1
ATOM 3492 O O . ARG A 1 443 ? 32.438 -4.898 -4.355 1 97 443 ARG A O 1
ATOM 3499 N N . LEU A 1 444 ? 33.25 -6.992 -4.379 1 95.75 444 LEU A N 1
ATOM 3500 C CA . LEU A 1 444 ? 34.625 -6.559 -4.227 1 95.75 444 LEU A CA 1
ATOM 3501 C C . LEU A 1 444 ? 35.281 -6.34 -5.59 1 95.75 444 LEU A C 1
ATOM 3503 O O . LEU A 1 444 ? 35.469 -7.293 -6.348 1 95.75 444 LEU A O 1
ATOM 3507 N N . ALA A 1 445 ? 35.562 -5.043 -5.883 1 90.75 445 ALA A N 1
ATOM 3508 C CA . ALA A 1 445 ? 36.125 -4.684 -7.18 1 90.75 445 ALA A CA 1
ATOM 3509 C C . ALA A 1 445 ? 37.562 -5.156 -7.297 1 90.75 445 ALA A C 1
ATOM 3511 O O . ALA A 1 445 ? 38.25 -5.367 -6.285 1 90.75 445 ALA A O 1
ATOM 3512 N N . ASN A 1 446 ? 38 -5.383 -8.703 1 77.44 446 ASN A N 1
ATOM 3513 C CA . ASN A 1 446 ? 39.406 -5.68 -9.016 1 77.44 446 ASN A CA 1
ATOM 3514 C C . ASN A 1 446 ? 40.281 -4.457 -8.82 1 77.44 446 ASN A C 1
ATOM 3516 O O . ASN A 1 446 ? 39.969 -3.363 -9.281 1 77.44 446 ASN A O 1
ATOM 3520 N N . SER A 1 447 ? 40.781 -4.164 -7.738 1 61.25 447 SER A N 1
ATOM 3521 C CA . SER A 1 447 ? 41.719 -3.039 -7.77 1 61.25 447 SER A CA 1
ATOM 3522 C C . SER A 1 447 ? 43.125 -3.502 -8.117 1 61.25 447 SER A C 1
ATOM 3524 O O . SER A 1 447 ? 43.531 -4.633 -7.809 1 61.25 447 SER A O 1
ATOM 3526 N N . SER A 1 448 ? 43.625 -2.928 -9.266 1 51.81 448 SER A N 1
ATOM 3527 C CA . SER A 1 448 ? 45.031 -3.135 -9.531 1 51.81 448 SER A CA 1
ATOM 3528 C C . SER A 1 448 ? 45.844 -3.174 -8.234 1 51.81 448 SER A C 1
ATOM 3530 O O . SER A 1 448 ? 46.969 -3.689 -8.211 1 51.81 448 SER A O 1
ATOM 3532 N N . GLY A 1 449 ? 45.5 -2.352 -7.258 1 49.53 449 GLY A N 1
ATOM 3533 C CA . GLY A 1 449 ? 46.344 -2.318 -6.082 1 49.53 449 GLY A CA 1
ATOM 3534 C C . GLY A 1 449 ? 45.938 -3.312 -5.016 1 49.53 449 GLY A C 1
ATOM 3535 O O . GLY A 1 449 ? 45 -4.109 -5.223 1 49.53 449 GLY A O 1
ATOM 3536 N N . THR A 1 450 ? 46.656 -3.453 -3.814 1 52.88 450 THR A N 1
ATOM 3537 C CA . THR A 1 450 ? 46.719 -4.418 -2.725 1 52.88 450 THR A CA 1
ATOM 3538 C C . THR A 1 450 ? 45.375 -4.574 -2.029 1 52.88 450 THR A C 1
ATOM 3540 O O . THR A 1 450 ? 45.156 -5.562 -1.337 1 52.88 450 THR A O 1
ATOM 3543 N N . HIS A 1 451 ? 44.469 -3.525 -2.014 1 61 451 HIS A N 1
ATOM 3544 C CA . HIS A 1 451 ? 43.25 -3.756 -1.219 1 61 451 HIS A CA 1
ATOM 3545 C C . HIS A 1 451 ? 42 -3.461 -2.025 1 61 451 HIS A C 1
ATOM 3547 O O . HIS A 1 451 ? 41.844 -2.357 -2.547 1 61 451 HIS A O 1
ATOM 3553 N N . GLY A 1 452 ? 41.25 -4.414 -2.471 1 70.69 452 GLY A N 1
ATOM 3554 C CA . GLY A 1 452 ? 40 -4.242 -3.197 1 70.69 452 GLY A CA 1
ATOM 3555 C C . GLY A 1 452 ? 39 -3.383 -2.459 1 70.69 452 GLY A C 1
ATOM 3556 O O . GLY A 1 452 ? 39.031 -3.293 -1.229 1 70.69 452 GLY A O 1
ATOM 3557 N N . THR A 1 453 ? 38.312 -2.5 -3.178 1 87.06 453 THR A N 1
ATOM 3558 C CA . THR A 1 453 ? 37.25 -1.661 -2.594 1 87.06 453 THR A CA 1
ATOM 3559 C C . THR A 1 453 ? 35.875 -2.246 -2.869 1 87.06 453 THR A C 1
ATOM 3561 O O . THR A 1 453 ? 35.594 -2.709 -3.979 1 87.06 453 THR A O 1
ATOM 3564 N N . ARG A 1 454 ? 35.125 -2.357 -1.801 1 93.12 454 ARG A N 1
ATOM 3565 C CA . ARG A 1 454 ? 33.719 -2.771 -1.975 1 93.12 454 ARG A CA 1
ATOM 3566 C C . ARG A 1 454 ? 32.938 -1.725 -2.754 1 93.12 454 ARG A C 1
ATOM 3568 O O . ARG A 1 454 ? 33.125 -0.523 -2.537 1 93.12 454 ARG A O 1
ATOM 3575 N N . GLN A 1 455 ? 32.094 -2.166 -3.629 1 96.19 455 GLN A N 1
ATOM 3576 C CA . GLN A 1 455 ? 31.25 -1.277 -4.426 1 96.19 455 GLN A CA 1
ATOM 3577 C C . GLN A 1 455 ? 29.812 -1.771 -4.465 1 96.19 455 GLN A C 1
ATOM 3579 O O . GLN A 1 455 ? 29.562 -2.965 -4.285 1 96.19 455 GLN A O 1
ATOM 3584 N N . LEU A 1 456 ? 28.859 -0.863 -4.609 1 97.06 456 LEU A N 1
ATOM 3585 C CA . LEU A 1 456 ? 27.484 -1.171 -4.992 1 97.06 456 LEU A CA 1
ATOM 3586 C C . LEU A 1 456 ? 27.375 -1.329 -6.504 1 97.06 456 LEU A C 1
ATOM 3588 O O . LEU A 1 456 ? 27.969 -0.57 -7.262 1 97.06 456 LEU A O 1
ATOM 3592 N N . VAL A 1 457 ? 26.672 -2.34 -6.906 1 97.44 457 VAL A N 1
ATOM 3593 C CA . VAL A 1 457 ? 26.5 -2.611 -8.328 1 97.44 457 VAL A CA 1
ATOM 3594 C C . VAL A 1 457 ? 25.016 -2.705 -8.656 1 97.44 457 VAL A C 1
ATOM 3596 O O . VAL A 1 457 ? 24.281 -3.494 -8.055 1 97.44 457 VAL A O 1
ATOM 3599 N N . LEU A 1 458 ? 24.469 -1.894 -9.547 1 98.12 458 LEU A N 1
ATOM 3600 C CA . LEU A 1 458 ? 23.156 -2.051 -10.172 1 98.12 458 LEU A CA 1
ATOM 3601 C C . LEU A 1 458 ? 23.297 -2.564 -11.602 1 98.12 458 LEU A C 1
ATOM 3603 O O . LEU A 1 458 ? 23.828 -1.86 -12.469 1 98.12 458 LEU A O 1
ATOM 3607 N N . ARG A 1 459 ? 22.844 -3.746 -11.805 1 96.81 459 ARG A N 1
ATOM 3608 C CA . ARG A 1 459 ? 23 -4.395 -13.109 1 96.81 459 ARG A CA 1
ATOM 3609 C C . ARG A 1 459 ? 21.641 -4.672 -13.742 1 96.81 459 ARG A C 1
ATOM 3611 O O . ARG A 1 459 ? 20.75 -5.227 -13.094 1 96.81 459 ARG A O 1
ATOM 3618 N N . THR A 1 460 ? 21.422 -4.227 -14.93 1 95.5 460 THR A N 1
ATOM 3619 C CA . THR A 1 460 ? 20.328 -4.668 -15.789 1 95.5 460 THR A CA 1
ATOM 3620 C C . THR A 1 460 ? 20.844 -5.609 -16.875 1 95.5 460 THR A C 1
ATOM 3622 O O . THR A 1 460 ? 21.719 -5.238 -17.656 1 95.5 460 THR A O 1
ATOM 3625 N N . TYR A 1 461 ? 20.391 -6.793 -16.828 1 93.5 461 TYR A N 1
ATOM 3626 C CA . TYR A 1 461 ? 20.812 -7.766 -17.828 1 93.5 461 TYR A CA 1
ATOM 3627 C C . TYR A 1 461 ? 19.641 -8.148 -18.734 1 93.5 461 TYR A C 1
ATOM 3629 O O . TYR A 1 461 ? 18.656 -8.711 -18.266 1 93.5 461 TYR A O 1
ATOM 3637 N N . ALA A 1 462 ? 19.734 -7.82 -19.953 1 88.69 462 ALA A N 1
ATOM 3638 C CA . ALA A 1 462 ? 18.719 -8.117 -20.953 1 88.69 462 ALA A CA 1
ATOM 3639 C C . ALA A 1 462 ? 19.359 -8.68 -22.219 1 88.69 462 ALA A C 1
ATOM 3641 O O . ALA A 1 462 ? 20.047 -7.961 -22.953 1 88.69 462 ALA A O 1
ATOM 3642 N N . ASP A 1 463 ? 19.406 -9.961 -22.469 1 75.44 463 ASP A N 1
ATOM 3643 C CA . ASP A 1 463 ? 19.969 -10.57 -23.656 1 75.44 463 ASP A CA 1
ATOM 3644 C C . ASP A 1 463 ? 18.922 -10.719 -24.766 1 75.44 463 ASP A C 1
ATOM 3646 O O . ASP A 1 463 ? 19.188 -11.305 -25.812 1 75.44 463 ASP A O 1
ATOM 3650 N N . SER A 1 464 ? 17.75 -10.242 -24.531 1 62.5 464 SER A N 1
ATOM 3651 C CA . SER A 1 464 ? 16.75 -10.422 -25.578 1 62.5 464 SER A CA 1
ATOM 3652 C C . SER A 1 464 ? 16.516 -9.125 -26.344 1 62.5 464 SER A C 1
ATOM 3654 O O . SER A 1 464 ? 16.984 -8.062 -25.922 1 62.5 464 SER A O 1
ATOM 3656 N N . ALA A 1 465 ? 15.312 -9.055 -27.141 1 51.72 465 ALA A N 1
ATOM 3657 C CA . ALA A 1 465 ? 14.719 -8.328 -28.266 1 51.72 465 ALA A CA 1
ATOM 3658 C C . ALA A 1 465 ? 14.648 -6.836 -27.984 1 51.72 465 ALA A C 1
ATOM 3660 O O . ALA A 1 465 ? 13.586 -6.219 -28.109 1 51.72 465 ALA A O 1
ATOM 3661 N N . ASN A 1 466 ? 15.609 -6.199 -27.609 1 62.94 466 ASN A N 1
ATOM 3662 C CA . ASN A 1 466 ? 15.609 -4.746 -27.75 1 62.94 466 ASN A CA 1
ATOM 3663 C C . ASN A 1 466 ? 15.672 -4.055 -26.391 1 62.94 466 ASN A C 1
ATOM 3665 O O . ASN A 1 466 ? 15.148 -2.951 -26.219 1 62.94 466 ASN A O 1
ATOM 3669 N N . LEU A 1 467 ? 16.078 -4.941 -25.516 1 76 467 LEU A N 1
ATOM 3670 C CA . LEU A 1 467 ? 16.297 -4.246 -24.25 1 76 467 LEU A CA 1
ATOM 3671 C C . LEU A 1 467 ? 17.797 -4.074 -23.984 1 76 467 LEU A C 1
ATOM 3673 O O . LEU A 1 467 ? 18.609 -4.855 -24.469 1 76 467 LEU A O 1
ATOM 3677 N N . THR A 1 468 ? 18.156 -2.947 -23.406 1 83.06 468 THR A N 1
ATOM 3678 C CA . THR A 1 468 ? 19.562 -2.609 -23.219 1 83.06 468 THR A CA 1
ATOM 3679 C C . THR A 1 468 ? 20.031 -2.996 -21.828 1 83.06 468 THR A C 1
ATOM 3681 O O . THR A 1 468 ? 19.375 -2.695 -20.828 1 83.06 468 THR A O 1
ATOM 3684 N N . SER A 1 469 ? 21.094 -3.84 -21.812 1 90.25 469 SER A N 1
ATOM 3685 C CA . SER A 1 469 ? 21.766 -4.129 -20.562 1 90.25 469 SER A CA 1
ATOM 3686 C C . SER A 1 469 ? 22.578 -2.928 -20.062 1 90.25 469 SER A C 1
ATOM 3688 O O . SER A 1 469 ? 22.984 -2.08 -20.859 1 90.25 469 SER A O 1
ATOM 3690 N N . SER A 1 470 ? 22.703 -2.812 -18.797 1 93.31 470 SER A N 1
ATOM 3691 C CA . SER A 1 470 ? 23.5 -1.751 -18.203 1 93.31 470 SER A CA 1
ATOM 3692 C C . SER A 1 470 ? 24.062 -2.178 -16.844 1 93.31 470 SER A C 1
ATOM 3694 O O . SER A 1 470 ? 23.516 -3.062 -16.188 1 93.31 470 SER A O 1
ATOM 3696 N N . ILE A 1 471 ? 25.234 -1.635 -16.5 1 94.19 471 ILE A N 1
ATOM 3697 C CA . ILE A 1 471 ? 25.844 -1.843 -15.195 1 94.19 471 ILE A CA 1
ATOM 3698 C C . ILE A 1 471 ? 26.344 -0.51 -14.641 1 94.19 471 ILE A C 1
ATOM 3700 O O . ILE A 1 471 ? 27.078 0.214 -15.32 1 94.19 471 ILE A O 1
ATOM 3704 N N . GLU A 1 472 ? 25.891 -0.148 -13.594 1 95.75 472 GLU A N 1
ATOM 3705 C CA . GLU A 1 472 ? 26.344 1.03 -12.859 1 95.75 472 GLU A CA 1
ATOM 3706 C C . GLU A 1 472 ? 26.969 0.643 -11.523 1 95.75 472 GLU A C 1
ATOM 3708 O O . GLU A 1 472 ? 26.438 -0.218 -10.812 1 95.75 472 GLU A O 1
ATOM 3713 N N . THR A 1 473 ? 28.141 1.177 -11.242 1 95.5 473 THR A N 1
ATOM 3714 C CA . THR A 1 473 ? 28.828 0.874 -9.992 1 95.5 473 THR A CA 1
ATOM 3715 C C . THR A 1 473 ? 29.203 2.156 -9.25 1 95.5 473 THR A C 1
ATOM 3717 O O . THR A 1 473 ? 29.359 3.215 -9.867 1 95.5 473 THR A O 1
ATOM 3720 N N . MET A 1 474 ? 29.25 2.08 -8.023 1 94.12 474 MET A N 1
ATOM 3721 C CA . MET A 1 474 ? 29.781 3.145 -7.176 1 94.12 474 MET A CA 1
ATOM 3722 C C . MET A 1 474 ? 30.453 2.568 -5.941 1 94.12 474 MET A C 1
ATOM 3724 O O . MET A 1 474 ? 30.016 1.552 -5.398 1 94.12 474 MET A O 1
ATOM 3728 N N . PRO A 1 475 ? 31.531 3.201 -5.516 1 93.44 475 PRO A N 1
ATOM 3729 C CA . PRO A 1 475 ? 32.156 2.732 -4.27 1 93.44 475 PRO A CA 1
ATOM 3730 C C . PRO A 1 475 ? 31.188 2.791 -3.084 1 93.44 475 PRO A C 1
ATOM 3732 O O . PRO A 1 475 ? 30.375 3.715 -2.986 1 93.44 475 PRO A O 1
ATOM 3735 N N . LEU A 1 476 ? 31.25 1.822 -2.336 1 93.44 476 LEU A N 1
ATOM 3736 C CA . LEU A 1 476 ? 30.5 1.904 -1.085 1 93.44 476 LEU A CA 1
ATOM 3737 C C . LEU A 1 476 ? 30.953 3.113 -0.267 1 93.44 476 LEU A C 1
ATOM 3739 O O . LEU A 1 476 ? 32.156 3.328 -0.066 1 93.44 476 LEU A O 1
ATOM 3743 N N . PRO A 1 477 ? 29.984 3.869 0.201 1 91.88 477 PRO A N 1
ATOM 3744 C CA . PRO A 1 477 ? 30.375 5.031 0.998 1 91.88 477 PRO A CA 1
ATOM 3745 C C . PRO A 1 477 ? 31.219 4.648 2.221 1 91.88 477 PRO A C 1
ATOM 3747 O O . PRO A 1 477 ? 30.922 3.656 2.887 1 91.88 477 PRO A O 1
ATOM 3750 N N . ALA A 1 478 ? 32.188 5.422 2.535 1 90 478 ALA A N 1
ATOM 3751 C CA . ALA A 1 478 ? 33.094 5.148 3.648 1 90 478 ALA A CA 1
ATOM 3752 C C . ALA A 1 478 ? 32.344 5.113 4.973 1 90 478 ALA A C 1
ATOM 3754 O O . ALA A 1 478 ? 32.688 4.344 5.871 1 90 478 ALA A O 1
ATOM 3755 N N . SER A 1 479 ? 31.312 5.918 5.07 1 89.25 479 SER A N 1
ATOM 3756 C CA . SER A 1 479 ? 30.531 6.008 6.305 1 89.25 479 SER A CA 1
ATOM 3757 C C . SER A 1 479 ? 29.781 4.707 6.578 1 89.25 479 SER A C 1
ATOM 3759 O O . SER A 1 479 ? 29.297 4.488 7.691 1 89.25 479 SER A O 1
ATOM 3761 N N . TRP A 1 480 ? 29.734 3.82 5.559 1 91.94 480 TRP A N 1
ATOM 3762 C CA . TRP A 1 480 ? 29 2.564 5.73 1 91.94 480 TRP A CA 1
ATOM 3763 C C . TRP A 1 480 ? 29.906 1.496 6.344 1 91.94 480 TRP A C 1
ATOM 3765 O O . TRP A 1 480 ? 29.422 0.457 6.801 1 91.94 480 TRP A O 1
ATOM 3775 N N . SER A 1 481 ? 31.188 1.721 6.371 1 86.19 481 SER A N 1
ATOM 3776 C CA . SER A 1 481 ? 32.188 0.708 6.727 1 86.19 481 SER A CA 1
ATOM 3777 C C . SER A 1 481 ? 31.984 0.222 8.156 1 86.19 481 SER A C 1
ATOM 3779 O O . SER A 1 481 ? 32.344 -0.902 8.5 1 86.19 481 SER A O 1
ATOM 3781 N N . SER A 1 482 ? 31.406 1.031 8.93 1 83.38 482 SER A N 1
ATOM 3782 C CA . SER A 1 482 ? 31.234 0.677 10.336 1 83.38 482 SER A CA 1
ATOM 3783 C C . SER A 1 482 ? 29.953 -0.137 10.547 1 83.38 482 SER A C 1
ATOM 3785 O O . SER A 1 482 ? 29.75 -0.706 11.617 1 83.38 482 SER A O 1
ATOM 3787 N N . SER A 1 483 ? 29.141 -0.137 9.562 1 86.12 483 SER A N 1
ATOM 3788 C CA . SER A 1 483 ? 27.875 -0.849 9.711 1 86.12 483 SER A CA 1
ATOM 3789 C C . SER A 1 483 ? 28.047 -2.346 9.484 1 86.12 483 SER A C 1
ATOM 3791 O O . SER A 1 483 ? 28.812 -2.76 8.609 1 86.12 483 SER A O 1
ATOM 3793 N N . ALA A 1 484 ? 27.297 -3.084 10.211 1 88.56 484 ALA A N 1
ATOM 3794 C CA . ALA A 1 484 ? 27.391 -4.539 10.156 1 88.56 484 ALA A CA 1
ATOM 3795 C C . ALA A 1 484 ? 26.734 -5.086 8.891 1 88.56 484 ALA A C 1
ATOM 3797 O O . ALA A 1 484 ? 27.094 -6.16 8.406 1 88.56 484 ALA A O 1
ATOM 3798 N N . ALA A 1 485 ? 25.781 -4.395 8.461 1 96.31 485 ALA A N 1
ATOM 3799 C CA . ALA A 1 485 ? 25.016 -4.891 7.312 1 96.31 485 ALA A CA 1
ATOM 3800 C C . ALA A 1 485 ? 24.547 -3.744 6.43 1 96.31 485 ALA A C 1
ATOM 3802 O O . ALA A 1 485 ? 24.422 -2.607 6.895 1 96.31 485 ALA A O 1
ATOM 3803 N N . VAL A 1 486 ? 24.359 -4.016 5.172 1 96.75 486 VAL A N 1
ATOM 3804 C CA . VAL A 1 486 ? 23.766 -3.107 4.199 1 96.75 486 VAL A CA 1
ATOM 3805 C C . VAL A 1 486 ? 22.344 -3.555 3.879 1 96.75 486 VAL A C 1
ATOM 3807 O O . VAL A 1 486 ? 22.109 -4.723 3.559 1 96.75 486 VAL A O 1
ATOM 3810 N N . ARG A 1 487 ? 21.391 -2.684 4.039 1 96.81 487 ARG A N 1
ATOM 3811 C CA . ARG A 1 487 ? 20.031 -2.967 3.578 1 96.81 487 ARG A CA 1
ATOM 3812 C C . ARG A 1 487 ? 19.906 -2.756 2.072 1 96.81 487 ARG A C 1
ATOM 3814 O O . ARG A 1 487 ? 20.328 -1.717 1.551 1 96.81 487 ARG A O 1
ATOM 3821 N N . LEU A 1 488 ? 19.422 -3.738 1.384 1 98.12 488 LEU A N 1
ATOM 3822 C CA . LEU A 1 488 ? 19.078 -3.678 -0.03 1 98.12 488 LEU A CA 1
ATOM 3823 C C . LEU A 1 488 ? 17.562 -3.746 -0.218 1 98.12 488 LEU A C 1
ATOM 3825 O O . LEU A 1 488 ? 16.891 -4.578 0.396 1 98.12 488 LEU A O 1
ATOM 3829 N N . GLN A 1 489 ? 17.047 -2.811 -1.042 1 97.75 489 GLN A N 1
ATOM 3830 C CA . GLN A 1 489 ? 15.602 -2.734 -1.183 1 97.75 489 GLN A CA 1
ATOM 3831 C C . GLN A 1 489 ? 15.195 -2.602 -2.648 1 97.75 489 GLN A C 1
ATOM 3833 O O . GLN A 1 489 ? 15.82 -1.859 -3.406 1 97.75 489 GLN A O 1
ATOM 3838 N N . ILE A 1 490 ? 14.164 -3.307 -3.027 1 98.56 490 ILE A N 1
ATOM 3839 C CA . ILE A 1 490 ? 13.422 -3.113 -4.266 1 98.56 490 ILE A CA 1
ATOM 3840 C C . ILE A 1 490 ? 11.984 -2.699 -3.945 1 98.56 490 ILE A C 1
ATOM 3842 O O . ILE A 1 490 ? 11.305 -3.357 -3.156 1 98.56 490 ILE A O 1
ATOM 3846 N N . HIS A 1 491 ? 11.5 -1.618 -4.453 1 97.75 491 HIS A N 1
ATOM 3847 C CA . HIS A 1 491 ? 10.07 -1.345 -4.453 1 97.75 491 HIS A CA 1
ATOM 3848 C C . HIS A 1 491 ? 9.594 -0.893 -5.832 1 97.75 491 HIS A C 1
ATOM 3850 O O . HIS A 1 491 ? 10.414 -0.553 -6.691 1 97.75 491 HIS A O 1
ATOM 3856 N N . THR A 1 492 ? 8.312 -0.983 -6.059 1 98.12 492 THR A N 1
ATOM 3857 C CA . THR A 1 492 ? 7.75 -0.486 -7.312 1 98.12 492 THR A CA 1
ATOM 3858 C C . THR A 1 492 ? 7.238 0.942 -7.145 1 98.12 492 THR A C 1
ATOM 3860 O O . THR A 1 492 ? 6.625 1.274 -6.129 1 98.12 492 THR A O 1
ATOM 3863 N N . ALA A 1 493 ? 7.504 1.779 -8.172 1 96.94 493 ALA A N 1
ATOM 3864 C CA . ALA A 1 493 ? 6.973 3.141 -8.219 1 96.94 493 ALA A CA 1
ATOM 3865 C C . ALA A 1 493 ? 5.605 3.176 -8.898 1 96.94 493 ALA A C 1
ATOM 3867 O O . ALA A 1 493 ? 4.859 4.148 -8.75 1 96.94 493 ALA A O 1
ATOM 3868 N N . ASN A 1 494 ? 5.293 2.342 -9.68 1 96.44 494 ASN A N 1
ATOM 3869 C CA . ASN A 1 494 ? 4.07 1.995 -10.391 1 96.44 494 ASN A CA 1
ATOM 3870 C C . ASN A 1 494 ? 4.133 0.579 -10.961 1 96.44 494 ASN A C 1
ATOM 3872 O O . ASN A 1 494 ? 5.047 -0.183 -10.633 1 96.44 494 ASN A O 1
ATOM 3876 N N . GLU A 1 495 ? 3.18 0.188 -11.75 1 94.5 495 GLU A N 1
ATOM 3877 C CA . GLU A 1 495 ? 3.121 -1.188 -12.234 1 94.5 495 GLU A CA 1
ATOM 3878 C C . GLU A 1 495 ? 4.219 -1.458 -13.258 1 94.5 495 GLU A C 1
ATOM 3880 O O . GLU A 1 495 ? 4.484 -2.611 -13.602 1 94.5 495 GLU A O 1
ATOM 3885 N N . ALA A 1 496 ? 5.02 -0.454 -13.68 1 95.94 496 ALA A N 1
ATOM 3886 C CA . ALA A 1 496 ? 5.934 -0.625 -14.805 1 95.94 496 ALA A CA 1
ATOM 3887 C C . ALA A 1 496 ? 7.352 -0.189 -14.438 1 95.94 496 ALA A C 1
ATOM 3889 O O . ALA A 1 496 ? 8.219 -0.06 -15.305 1 95.94 496 ALA A O 1
ATOM 3890 N N . SER A 1 497 ? 7.574 0.053 -13.148 1 97.38 497 SER A N 1
ATOM 3891 C CA . SER A 1 497 ? 8.898 0.538 -12.789 1 97.38 497 SER A CA 1
ATOM 3892 C C . SER A 1 497 ? 9.32 0.032 -11.414 1 97.38 497 SER A C 1
ATOM 3894 O O . SER A 1 497 ? 8.531 0.07 -10.469 1 97.38 497 SER A O 1
ATOM 3896 N N . TYR A 1 498 ? 10.625 -0.383 -11.32 1 98.19 498 TYR A N 1
ATOM 3897 C CA . TYR A 1 498 ? 11.242 -0.79 -10.062 1 98.19 498 TYR A CA 1
ATOM 3898 C C . TYR A 1 498 ? 12.258 0.248 -9.602 1 98.19 498 TYR A C 1
ATOM 3900 O O . TYR A 1 498 ? 12.992 0.819 -10.414 1 98.19 498 TYR A O 1
ATOM 3908 N N . VAL A 1 499 ? 12.281 0.49 -8.32 1 97.69 499 VAL A N 1
ATOM 3909 C CA . VAL A 1 499 ? 13.281 1.368 -7.715 1 97.69 499 VAL A CA 1
ATOM 3910 C C . VAL A 1 499 ? 14.203 0.557 -6.809 1 97.69 499 VAL A C 1
ATOM 3912 O O . VAL A 1 499 ? 13.734 -0.269 -6.02 1 97.69 499 VAL A O 1
ATOM 3915 N N . PHE A 1 500 ? 15.523 0.737 -6.93 1 97.94 500 PHE A N 1
ATOM 3916 C CA . PHE A 1 500 ? 16.531 0.031 -6.152 1 97.94 500 PHE A CA 1
ATOM 3917 C C . PHE A 1 500 ? 17.266 0.991 -5.227 1 97.94 500 PHE A C 1
ATOM 3919 O O . PHE A 1 500 ? 17.797 2.018 -5.668 1 97.94 500 PHE A O 1
ATOM 3926 N N . SER A 1 501 ? 17.312 0.6 -3.943 1 96.5 501 SER A N 1
ATOM 3927 C CA . SER A 1 501 ? 17.969 1.446 -2.947 1 96.5 501 SER A CA 1
ATOM 3928 C C . SER A 1 501 ? 18.828 0.62 -1.995 1 96.5 501 SER A C 1
ATOM 3930 O O . SER A 1 501 ? 18.641 -0.592 -1.871 1 96.5 501 SER A O 1
ATOM 3932 N N . ALA A 1 502 ? 19.797 1.298 -1.395 1 96.31 502 ALA A N 1
ATOM 3933 C CA . ALA A 1 502 ? 20.641 0.683 -0.379 1 96.31 502 ALA A CA 1
ATOM 3934 C C . ALA A 1 502 ? 21.031 1.689 0.704 1 96.31 502 ALA A C 1
ATOM 3936 O O . ALA A 1 502 ? 21.109 2.891 0.44 1 96.31 502 ALA A O 1
ATOM 3937 N N . TRP A 1 503 ? 21.219 1.252 1.9 1 94.5 503 TRP A N 1
ATOM 3938 C CA . TRP A 1 503 ? 21.734 2.053 3.008 1 94.5 503 TRP A CA 1
ATOM 3939 C C . TRP A 1 503 ? 22.25 1.161 4.129 1 94.5 503 TRP A C 1
ATOM 3941 O O . TRP A 1 503 ? 22 -0.046 4.137 1 94.5 503 TRP A O 1
ATOM 3951 N N . PRO A 1 504 ? 23.125 1.72 5.051 1 93.31 504 PRO A N 1
ATOM 3952 C CA . PRO A 1 504 ? 23.484 0.922 6.227 1 93.31 504 PRO A CA 1
ATOM 3953 C C . PRO A 1 504 ? 22.266 0.529 7.059 1 93.31 504 PRO A C 1
ATOM 3955 O O . PRO A 1 504 ? 21.422 1.373 7.352 1 93.31 504 PRO A O 1
ATOM 3958 N N . ALA A 1 505 ? 22.172 -0.725 7.441 1 92.25 505 ALA A N 1
ATOM 3959 C CA . ALA A 1 505 ? 20.984 -1.256 8.102 1 92.25 505 ALA A CA 1
ATOM 3960 C C . ALA A 1 505 ? 20.672 -0.464 9.367 1 92.25 505 ALA A C 1
ATOM 3962 O O . ALA A 1 505 ? 19.516 -0.409 9.797 1 92.25 505 ALA A O 1
ATOM 3963 N N . ASP A 1 506 ? 21.641 0.141 9.961 1 89.38 506 ASP A N 1
ATOM 3964 C CA . ASP A 1 506 ? 21.438 0.823 11.234 1 89.38 506 ASP A CA 1
ATOM 3965 C C . ASP A 1 506 ? 21.203 2.316 11.031 1 89.38 506 ASP A C 1
ATOM 3967 O O . ASP A 1 506 ? 21.062 3.068 12 1 89.38 506 ASP A O 1
ATOM 3971 N N . ASN A 1 507 ? 21.172 2.807 9.781 1 89.75 507 ASN A N 1
ATOM 3972 C CA . ASN A 1 507 ? 20.938 4.223 9.516 1 89.75 507 ASN A CA 1
ATOM 3973 C C . ASN A 1 507 ? 20.203 4.438 8.195 1 89.75 507 ASN A C 1
ATOM 3975 O O . ASN A 1 507 ? 20.828 4.766 7.184 1 89.75 507 ASN A O 1
ATOM 3979 N N . ALA A 1 508 ? 18.953 4.477 8.211 1 89.31 508 ALA A N 1
ATOM 3980 C CA . ALA A 1 508 ? 18.109 4.605 7.02 1 89.31 508 ALA A CA 1
ATOM 3981 C C . ALA A 1 508 ? 18.266 5.992 6.395 1 89.31 508 ALA A C 1
ATOM 3983 O O . ALA A 1 508 ? 17.953 6.184 5.219 1 89.31 508 ALA A O 1
ATOM 3984 N N . ASN A 1 509 ? 18.734 6.941 7.125 1 89.44 509 ASN A N 1
ATOM 3985 C CA . ASN A 1 509 ? 18.859 8.305 6.613 1 89.44 509 ASN A CA 1
ATOM 3986 C C . ASN A 1 509 ? 20.016 8.43 5.625 1 89.44 509 ASN A C 1
ATOM 3988 O O . ASN A 1 509 ? 20.156 9.438 4.938 1 89.44 509 ASN A O 1
ATOM 3992 N N . GLU A 1 510 ? 20.797 7.395 5.492 1 90.94 510 GLU A N 1
ATOM 3993 C CA . GLU A 1 510 ? 21.859 7.383 4.492 1 90.94 510 GLU A CA 1
ATOM 3994 C C . GLU A 1 510 ? 21.438 6.625 3.24 1 90.94 510 GLU A C 1
ATOM 3996 O O . GLU A 1 510 ? 22.281 6.215 2.436 1 90.94 510 GLU A O 1
ATOM 4001 N N . ARG A 1 511 ? 20.188 6.496 3.031 1 92.5 511 ARG A N 1
ATOM 4002 C CA . ARG A 1 511 ? 19.641 5.797 1.874 1 92.5 511 ARG A CA 1
ATOM 4003 C C . ARG A 1 511 ? 20.172 6.391 0.572 1 92.5 511 ARG A C 1
ATOM 4005 O O . ARG A 1 511 ? 20.188 7.613 0.406 1 92.5 511 ARG A O 1
ATOM 4012 N N . LEU A 1 512 ? 20.641 5.562 -0.269 1 92.94 512 LEU A N 1
ATOM 4013 C CA . LEU A 1 512 ? 20.969 5.891 -1.653 1 92.94 512 LEU A CA 1
ATOM 4014 C C . LEU A 1 512 ? 19.969 5.246 -2.611 1 92.94 512 LEU A C 1
ATOM 4016 O O . LEU A 1 512 ? 19.75 4.031 -2.566 1 92.94 512 LEU A O 1
ATOM 4020 N N . VAL A 1 513 ? 19.266 6.016 -3.391 1 93.88 513 VAL A N 1
ATOM 4021 C CA . VAL A 1 513 ? 18.5 5.48 -4.508 1 93.88 513 VAL A CA 1
ATOM 4022 C C . VAL A 1 513 ? 19.406 5.285 -5.719 1 93.88 513 VAL A C 1
ATOM 4024 O O . VAL A 1 513 ? 19.859 6.258 -6.328 1 93.88 513 VAL A O 1
ATOM 4027 N N . LEU A 1 514 ? 19.688 4.109 -6.039 1 95.5 514 LEU A N 1
ATOM 4028 C CA . LEU A 1 514 ? 20.656 3.809 -7.074 1 95.5 514 LEU A CA 1
ATOM 4029 C C . LEU A 1 514 ? 20.047 3.965 -8.461 1 95.5 514 LEU A C 1
ATOM 4031 O O . LEU A 1 514 ? 20.75 4.254 -9.43 1 95.5 514 LEU A O 1
ATOM 4035 N N . GLY A 1 515 ? 18.703 3.693 -8.539 1 94.25 515 GLY A N 1
ATOM 4036 C CA . GLY A 1 515 ? 18.078 3.908 -9.836 1 94.25 515 GLY A CA 1
ATOM 4037 C C . GLY A 1 515 ? 16.688 3.301 -9.938 1 94.25 515 GLY A C 1
ATOM 4038 O O . GLY A 1 515 ? 16.25 2.588 -9.039 1 94.25 515 GLY A O 1
ATOM 4039 N N . SER A 1 516 ? 15.992 3.676 -11.047 1 95 516 SER A N 1
ATOM 4040 C CA . SER A 1 516 ? 14.719 3.107 -11.469 1 95 516 SER A CA 1
ATOM 4041 C C . SER A 1 516 ? 14.852 2.365 -12.789 1 95 516 SER A C 1
ATOM 4043 O O . SER A 1 516 ? 15.531 2.84 -13.703 1 95 516 SER A O 1
ATOM 4045 N N . VAL A 1 517 ? 14.336 1.198 -12.805 1 96.31 517 VAL A N 1
ATOM 4046 C CA . VAL A 1 517 ? 14.477 0.375 -14 1 96.31 517 VAL A CA 1
ATOM 4047 C C . VAL A 1 517 ? 13.094 -0.05 -14.492 1 96.31 517 VAL A C 1
ATOM 4049 O O . VAL A 1 517 ? 12.219 -0.385 -13.695 1 96.31 517 VAL A O 1
ATOM 4052 N N . SER A 1 518 ? 12.898 -0.076 -15.789 1 95.44 518 SER A N 1
ATOM 4053 C CA . SER A 1 518 ? 11.633 -0.453 -16.406 1 95.44 518 SER A CA 1
ATOM 4054 C C . SER A 1 518 ? 11.32 -1.926 -16.172 1 95.44 518 SER A C 1
ATOM 4056 O O . SER A 1 518 ? 12.203 -2.777 -16.25 1 95.44 518 SER A O 1
ATOM 4058 N N . ALA A 1 519 ? 10.047 -2.189 -15.922 1 96.38 519 ALA A N 1
ATOM 4059 C CA . ALA A 1 519 ? 9.578 -3.559 -15.719 1 96.38 519 ALA A CA 1
ATOM 4060 C C . ALA A 1 519 ? 9.516 -4.316 -17.047 1 96.38 519 ALA A C 1
ATOM 4062 O O . ALA A 1 519 ? 9.312 -5.531 -17.062 1 96.38 519 ALA A O 1
ATOM 4063 N N . LYS A 1 520 ? 9.68 -3.615 -18.141 1 94.62 520 LYS A N 1
ATOM 4064 C CA . LYS A 1 520 ? 9.688 -4.266 -19.453 1 94.62 520 LYS A CA 1
ATOM 4065 C C . LYS A 1 520 ? 10.758 -5.355 -19.516 1 94.62 520 LYS A C 1
ATOM 4067 O O . LYS A 1 520 ? 10.57 -6.375 -20.172 1 94.62 520 LYS A O 1
ATOM 4072 N N . ILE A 1 521 ? 11.781 -5.105 -18.766 1 94.5 521 ILE A N 1
ATOM 4073 C CA . ILE A 1 521 ? 12.898 -6.047 -18.75 1 94.5 521 ILE A CA 1
ATOM 4074 C C . ILE A 1 521 ? 12.438 -7.383 -18.172 1 94.5 521 ILE A C 1
ATOM 4076 O O . ILE A 1 521 ? 12.945 -8.438 -18.547 1 94.5 521 ILE A O 1
ATOM 4080 N N . LEU A 1 522 ? 11.461 -7.316 -17.312 1 96.94 522 LEU A N 1
ATOM 4081 C CA . LEU A 1 522 ? 10.984 -8.508 -16.625 1 96.94 522 LEU A CA 1
ATOM 4082 C C . LEU A 1 522 ? 9.641 -8.969 -17.188 1 96.94 522 LEU A C 1
ATOM 4084 O O . LEU A 1 522 ? 8.836 -9.578 -16.484 1 96.94 522 LEU A O 1
ATOM 4088 N N . SER A 1 523 ? 9.359 -8.672 -18.453 1 95.19 523 SER A N 1
ATOM 4089 C CA . SER A 1 523 ? 8.094 -9 -19.094 1 95.19 523 SER A CA 1
ATOM 4090 C C . SER A 1 523 ? 8.32 -9.703 -20.422 1 95.19 523 SER A C 1
ATOM 4092 O O . SER A 1 523 ? 8.836 -9.109 -21.375 1 95.19 523 SER A O 1
ATOM 4094 N N . GLY A 1 524 ? 7.895 -10.953 -20.484 1 92.81 524 GLY A N 1
ATOM 4095 C CA . GLY A 1 524 ? 8.008 -11.695 -21.734 1 92.81 524 GLY A CA 1
ATOM 4096 C C . GLY A 1 524 ? 9.438 -12.094 -22.062 1 92.81 524 GLY A C 1
ATOM 4097 O O . GLY A 1 524 ? 10.156 -12.602 -21.203 1 92.81 524 GLY A O 1
ATOM 4098 N N . GLY A 1 525 ? 9.789 -11.984 -23.328 1 91.38 525 GLY A N 1
ATOM 4099 C CA . GLY A 1 525 ? 11.133 -12.375 -23.75 1 91.38 525 GLY A CA 1
ATOM 4100 C C . GLY A 1 525 ? 11.43 -13.844 -23.5 1 91.38 525 GLY A C 1
ATOM 4101 O O . GLY A 1 525 ? 10.688 -14.719 -23.953 1 91.38 525 GLY A O 1
ATOM 4102 N N . THR A 1 526 ? 12.414 -14.102 -22.703 1 91.25 526 THR A N 1
ATOM 4103 C CA . THR A 1 526 ? 12.852 -15.477 -22.453 1 91.25 526 THR A CA 1
ATOM 4104 C C . THR A 1 526 ? 12.047 -16.109 -21.328 1 91.25 526 THR A C 1
ATOM 4106 O O . THR A 1 526 ? 12.219 -17.297 -21.031 1 91.25 526 THR A O 1
ATOM 4109 N N . GLY A 1 527 ? 11.234 -15.383 -20.719 1 92.94 527 GLY A N 1
ATOM 4110 C CA . GLY A 1 527 ? 10.281 -15.875 -19.734 1 92.94 527 GLY A CA 1
ATOM 4111 C C . GLY A 1 527 ? 8.844 -15.5 -20.062 1 92.94 527 GLY A C 1
ATOM 4112 O O . GLY A 1 527 ? 8.172 -14.852 -19.25 1 92.94 527 GLY A O 1
ATOM 4113 N N . PRO A 1 528 ? 8.359 -15.961 -21.156 1 93.5 528 PRO A N 1
ATOM 4114 C CA . PRO A 1 528 ? 7.062 -15.484 -21.656 1 93.5 528 PRO A CA 1
ATOM 4115 C C . PRO A 1 528 ? 5.898 -15.945 -20.781 1 93.5 528 PRO A C 1
ATOM 4117 O O . PRO A 1 528 ? 4.816 -15.352 -20.828 1 93.5 528 PRO A O 1
ATOM 4120 N N . PHE A 1 529 ? 6.086 -17.016 -19.969 1 96.31 529 PHE A N 1
ATOM 4121 C CA . PHE A 1 529 ? 4.949 -17.578 -19.25 1 96.31 529 PHE A CA 1
ATOM 4122 C C . PHE A 1 529 ? 5.062 -17.328 -17.766 1 96.31 529 PHE A C 1
ATOM 4124 O O . PHE A 1 529 ? 4.16 -17.688 -17 1 96.31 529 PHE A O 1
ATOM 4131 N N . THR A 1 530 ? 6.199 -16.781 -17.312 1 97.5 530 THR A N 1
ATOM 4132 C CA . THR A 1 530 ? 6.465 -16.609 -15.883 1 97.5 530 THR A CA 1
ATOM 4133 C C . THR A 1 530 ? 6.492 -15.141 -15.5 1 97.5 530 THR A C 1
ATOM 4135 O O . THR A 1 530 ? 6.324 -14.266 -16.359 1 97.5 530 THR A O 1
ATOM 4138 N N . GLY A 1 531 ? 6.531 -14.898 -14.242 1 98 531 GLY A N 1
ATOM 4139 C CA . GLY A 1 531 ? 6.652 -13.555 -13.695 1 98 531 GLY A CA 1
ATOM 4140 C C . GLY A 1 531 ? 7.895 -13.367 -12.852 1 98 531 GLY A C 1
ATOM 4141 O O . GLY A 1 531 ? 8.719 -14.281 -12.727 1 98 531 GLY A O 1
ATOM 4142 N N . THR A 1 532 ? 7.949 -12.227 -12.289 1 98.62 532 THR A N 1
ATOM 4143 C CA . THR A 1 532 ? 9.164 -11.797 -11.617 1 98.62 532 THR A CA 1
ATOM 4144 C C . THR A 1 532 ? 9.344 -12.539 -10.289 1 98.62 532 THR A C 1
ATOM 4146 O O . THR A 1 532 ? 8.391 -12.672 -9.516 1 98.62 532 THR A O 1
ATOM 4149 N N . LEU A 1 533 ? 10.531 -13.031 -10.062 1 98.5 533 LEU A N 1
ATOM 4150 C CA . LEU A 1 533 ? 11 -13.523 -8.773 1 98.5 533 LEU A CA 1
ATOM 4151 C C . LEU A 1 533 ? 11.875 -12.492 -8.078 1 98.5 533 LEU A C 1
ATOM 4153 O O . LEU A 1 533 ? 12.695 -11.836 -8.727 1 98.5 533 LEU A O 1
ATOM 4157 N N . LEU A 1 534 ? 11.625 -12.281 -6.844 1 98.69 534 LEU A N 1
ATOM 4158 C CA . LEU A 1 534 ? 12.445 -11.422 -5.988 1 98.69 534 LEU A CA 1
ATOM 4159 C C . LEU A 1 534 ? 13.297 -12.258 -5.043 1 98.69 534 LEU A C 1
ATOM 4161 O O . LEU A 1 534 ? 12.766 -13.031 -4.242 1 98.69 534 LEU A O 1
ATOM 4165 N N . GLY A 1 535 ? 14.641 -12.102 -5.125 1 98.5 535 GLY A N 1
ATOM 4166 C CA . GLY A 1 535 ? 15.422 -13.016 -4.309 1 98.5 535 GLY A CA 1
ATOM 4167 C C . GLY A 1 535 ? 16.828 -12.516 -4.035 1 98.5 535 GLY A C 1
ATOM 4168 O O . GLY A 1 535 ? 17.125 -11.336 -4.258 1 98.5 535 GLY A O 1
ATOM 4169 N N . ALA A 1 536 ? 17.656 -13.359 -3.451 1 98.75 536 ALA A N 1
ATOM 4170 C CA . ALA A 1 536 ? 19.031 -13.078 -3.053 1 98.75 536 ALA A CA 1
ATOM 4171 C C . ALA A 1 536 ? 19.984 -14.102 -3.654 1 98.75 536 ALA A C 1
ATOM 4173 O O . ALA A 1 536 ? 19.625 -15.258 -3.881 1 98.75 536 ALA A O 1
ATOM 4174 N N . PHE A 1 537 ? 21.219 -13.625 -3.9 1 98.44 537 PHE A N 1
ATOM 4175 C CA . PHE A 1 537 ? 22.203 -14.5 -4.523 1 98.44 537 PHE A CA 1
ATOM 4176 C C . PHE A 1 537 ? 23.609 -14.188 -4 1 98.44 537 PHE A C 1
ATOM 4178 O O . PHE A 1 537 ? 23.828 -13.141 -3.4 1 98.44 537 PHE A O 1
ATOM 4185 N N . ALA A 1 538 ? 24.5 -15.109 -4.199 1 98.25 538 ALA A N 1
ATOM 4186 C CA . ALA A 1 538 ? 25.938 -14.938 -3.986 1 98.25 538 ALA A CA 1
ATOM 4187 C C . ALA A 1 538 ? 26.75 -15.672 -5.051 1 98.25 538 ALA A C 1
ATOM 4189 O O . ALA A 1 538 ? 26.375 -16.781 -5.465 1 98.25 538 ALA A O 1
ATOM 4190 N N . THR A 1 539 ? 27.859 -15.094 -5.453 1 96.5 539 THR A N 1
ATOM 4191 C CA . THR A 1 539 ? 28.672 -15.695 -6.5 1 96.5 539 THR A CA 1
ATOM 4192 C C . THR A 1 539 ? 30.125 -15.234 -6.387 1 96.5 539 THR A C 1
ATOM 4194 O O . THR A 1 539 ? 30.406 -14.195 -5.789 1 96.5 539 THR A O 1
ATOM 4197 N N . CYS A 1 540 ? 31.062 -16.094 -6.898 1 95.12 540 CYS A N 1
ATOM 4198 C CA . CYS A 1 540 ? 32.438 -15.648 -7.062 1 95.12 540 CYS A CA 1
ATOM 4199 C C . CYS A 1 540 ? 32.75 -15.336 -8.523 1 95.12 540 CYS A C 1
ATOM 4201 O O . CYS A 1 540 ? 33.906 -15.234 -8.914 1 95.12 540 CYS A O 1
ATOM 4203 N N . ASN A 1 541 ? 31.656 -15.305 -9.297 1 92 541 ASN A N 1
ATOM 4204 C CA . ASN A 1 541 ? 31.719 -14.883 -10.688 1 92 541 ASN A CA 1
ATOM 4205 C C . ASN A 1 541 ? 32.75 -15.672 -11.477 1 92 541 ASN A C 1
ATOM 4207 O O . ASN A 1 541 ? 33.562 -15.102 -12.203 1 92 541 ASN A O 1
ATOM 4211 N N . GLY A 1 542 ? 32.719 -16.969 -11.281 1 88.69 542 GLY A N 1
ATOM 4212 C CA . GLY A 1 542 ? 33.531 -17.875 -12.07 1 88.69 542 GLY A CA 1
ATOM 4213 C C . GLY A 1 542 ? 34.938 -17.984 -11.562 1 88.69 542 GLY A C 1
ATOM 4214 O O . GLY A 1 542 ? 35.781 -18.688 -12.156 1 88.69 542 GLY A O 1
ATOM 4215 N N . ALA A 1 543 ? 35.219 -17.312 -10.562 1 86.81 543 ALA A N 1
ATOM 4216 C CA . ALA A 1 543 ? 36.594 -17.328 -10.031 1 86.81 543 ALA A CA 1
ATOM 4217 C C . ALA A 1 543 ? 37.031 -18.75 -9.688 1 86.81 543 ALA A C 1
ATOM 4219 O O . ALA A 1 543 ? 36.375 -19.719 -10.094 1 86.81 543 ALA A O 1
ATOM 4220 N N . ASN A 1 544 ? 38.094 -18.938 -8.883 1 85.38 544 ASN A N 1
ATOM 4221 C CA . ASN A 1 544 ? 38.719 -20.234 -8.594 1 85.38 544 ASN A CA 1
ATOM 4222 C C . ASN A 1 544 ? 37.719 -21.188 -7.969 1 85.38 544 ASN A C 1
ATOM 4224 O O . ASN A 1 544 ? 36.844 -20.781 -7.203 1 85.38 544 ASN A O 1
ATOM 4228 N N . GLY A 1 545 ? 37.594 -22.312 -8.391 1 87.25 545 GLY A N 1
ATOM 4229 C CA . GLY A 1 545 ? 36.719 -23.344 -7.859 1 87.25 545 GLY A CA 1
ATOM 4230 C C . GLY A 1 545 ? 36.469 -24.469 -8.828 1 87.25 545 GLY A C 1
ATOM 4231 O O . GLY A 1 545 ? 37.156 -24.594 -9.836 1 87.25 545 GLY A O 1
ATOM 4232 N N . ARG A 1 546 ? 35.75 -25.438 -8.375 1 86.56 546 ARG A N 1
ATOM 4233 C CA . ARG A 1 546 ? 35.344 -26.578 -9.195 1 86.56 546 ARG A CA 1
ATOM 4234 C C . ARG A 1 546 ? 33.906 -26.969 -8.922 1 86.56 546 ARG A C 1
ATOM 4236 O O . ARG A 1 546 ? 33.375 -26.703 -7.84 1 86.56 546 ARG A O 1
ATOM 4243 N N . ASN A 1 547 ? 33.281 -27.594 -9.961 1 82.56 547 ASN A N 1
ATOM 4244 C CA . ASN A 1 547 ? 31.922 -28.125 -9.859 1 82.56 547 ASN A CA 1
ATOM 4245 C C . ASN A 1 547 ? 30.969 -27.109 -9.242 1 82.56 547 ASN A C 1
ATOM 4247 O O . ASN A 1 547 ? 30.25 -27.422 -8.289 1 82.56 547 ASN A O 1
ATOM 4251 N N . ASN A 1 548 ? 31.016 -25.812 -9.602 1 88.12 548 ASN A N 1
ATOM 4252 C CA . ASN A 1 548 ? 30.156 -24.703 -9.234 1 88.12 548 ASN A CA 1
ATOM 4253 C C . ASN A 1 548 ? 30.375 -24.266 -7.793 1 88.12 548 ASN A C 1
ATOM 4255 O O . ASN A 1 548 ? 29.547 -23.562 -7.219 1 88.12 548 ASN A O 1
ATOM 4259 N N . THR A 1 549 ? 31.453 -24.75 -7.191 1 90.44 549 THR A N 1
ATOM 4260 C CA . THR A 1 549 ? 31.812 -24.344 -5.836 1 90.44 549 THR A CA 1
ATOM 4261 C C . THR A 1 549 ? 33 -23.375 -5.859 1 90.44 549 THR A C 1
ATOM 4263 O O . THR A 1 549 ? 34 -23.641 -6.527 1 90.44 549 THR A O 1
ATOM 4266 N N . CYS A 1 550 ? 32.844 -22.344 -5.188 1 93.38 550 CYS A N 1
ATOM 4267 C CA . CYS A 1 550 ? 33.938 -21.375 -5.082 1 93.38 550 CYS A CA 1
ATOM 4268 C C . CYS A 1 550 ? 35 -21.859 -4.09 1 93.38 550 CYS A C 1
ATOM 4270 O O . CYS A 1 550 ? 34.656 -22.391 -3.031 1 93.38 550 CYS A O 1
ATOM 4272 N N . ALA A 1 551 ? 36.219 -21.656 -4.371 1 92.5 551 ALA A N 1
ATOM 4273 C CA . ALA A 1 551 ? 37.312 -22.188 -3.559 1 92.5 551 ALA A CA 1
ATOM 4274 C C . ALA A 1 551 ? 37.781 -21.188 -2.506 1 92.5 551 ALA A C 1
ATOM 4276 O O . ALA A 1 551 ? 38.219 -21.562 -1.428 1 92.5 551 ALA A O 1
ATOM 4277 N N . ASP A 1 552 ? 37.688 -19.969 -2.84 1 92.06 552 ASP A N 1
ATOM 4278 C CA . ASP A 1 552 ? 38.25 -18.938 -1.97 1 92.06 552 ASP A CA 1
ATOM 4279 C C . ASP A 1 552 ? 37.281 -18.578 -0.843 1 92.06 552 ASP A C 1
ATOM 4281 O O . ASP A 1 552 ? 36.062 -18.547 -1.051 1 92.06 552 ASP A O 1
ATOM 4285 N N . ALA A 1 553 ? 37.844 -18.281 0.271 1 90.88 553 ALA A N 1
ATOM 4286 C CA . ALA A 1 553 ? 37.031 -17.844 1.412 1 90.88 553 ALA A CA 1
ATOM 4287 C C . ALA A 1 553 ? 36.5 -16.438 1.205 1 90.88 553 ALA A C 1
ATOM 4289 O O . ALA A 1 553 ? 37.031 -15.672 0.384 1 90.88 553 ALA A O 1
ATOM 4290 N N . GLY A 1 554 ? 35.469 -16.125 1.904 1 92.56 554 GLY A N 1
ATOM 4291 C CA . GLY A 1 554 ? 34.969 -14.758 1.953 1 92.56 554 GLY A CA 1
ATOM 4292 C C . GLY A 1 554 ? 33.75 -14.539 1.096 1 92.56 554 GLY A C 1
ATOM 4293 O O . GLY A 1 554 ? 33.125 -13.469 1.144 1 92.56 554 GLY A O 1
ATOM 4294 N N . GLY A 1 555 ? 33.375 -15.516 0.35 1 93.31 555 GLY A N 1
ATOM 4295 C CA . GLY A 1 555 ? 32.281 -15.344 -0.577 1 93.31 555 GLY A CA 1
ATOM 4296 C C . GLY A 1 555 ? 30.922 -15.625 0.052 1 93.31 555 GLY A C 1
ATOM 4297 O O . GLY A 1 555 ? 29.891 -15.359 -0.557 1 93.31 555 GLY A O 1
ATOM 4298 N N . GLU A 1 556 ? 30.906 -16.094 1.327 1 96.81 556 GLU A N 1
ATOM 4299 C CA . GLU A 1 556 ? 29.641 -16.359 2.014 1 96.81 556 GLU A CA 1
ATOM 4300 C C . GLU A 1 556 ? 28.906 -15.07 2.34 1 96.81 556 GLU A C 1
ATOM 4302 O O . GLU A 1 556 ? 29.484 -14.125 2.867 1 96.81 556 GLU A O 1
ATOM 4307 N N . ALA A 1 557 ? 27.672 -15.062 1.962 1 98.56 557 ALA A N 1
ATOM 4308 C CA . ALA A 1 557 ? 26.828 -13.906 2.244 1 98.56 557 ALA A CA 1
ATOM 4309 C C . ALA A 1 557 ? 25.719 -14.273 3.221 1 98.56 557 ALA A C 1
ATOM 4311 O O . ALA A 1 557 ? 25.109 -15.344 3.113 1 98.56 557 ALA A O 1
ATOM 4312 N N . TYR A 1 558 ? 25.438 -13.422 4.191 1 98.69 558 TYR A N 1
ATOM 4313 C CA . TYR A 1 558 ? 24.422 -13.656 5.203 1 98.69 558 TYR A CA 1
ATOM 4314 C C . TYR A 1 558 ? 23.281 -12.656 5.074 1 98.69 558 TYR A C 1
ATOM 4316 O O . TYR A 1 558 ? 23.484 -11.453 5.238 1 98.69 558 TYR A O 1
ATOM 4324 N N . PHE A 1 559 ? 22.141 -13.164 4.77 1 98.75 559 PHE A N 1
ATOM 4325 C CA . PHE A 1 559 ? 20.938 -12.352 4.59 1 98.75 559 PHE A CA 1
ATOM 4326 C C . PHE A 1 559 ? 20.016 -12.469 5.797 1 98.75 559 PHE A C 1
ATOM 4328 O O . PHE A 1 559 ? 19.703 -13.578 6.242 1 98.75 559 PHE A O 1
ATOM 4335 N N . SER A 1 560 ? 19.609 -11.398 6.367 1 98 560 SER A N 1
ATOM 4336 C CA . SER A 1 560 ? 18.672 -11.344 7.484 1 98 560 SER A CA 1
ATOM 4337 C C . SER A 1 560 ? 17.562 -10.312 7.234 1 98 560 SER A C 1
ATOM 4339 O O . SER A 1 560 ? 17.609 -9.57 6.25 1 98 560 SER A O 1
ATOM 4341 N N . VAL A 1 561 ? 16.5 -10.336 8.023 1 96.19 561 VAL A N 1
ATOM 4342 C CA . VAL A 1 561 ? 15.406 -9.383 7.93 1 96.19 561 VAL A CA 1
ATOM 4343 C C . VAL A 1 561 ? 14.805 -9.414 6.523 1 96.19 561 VAL A C 1
ATOM 4345 O O . VAL A 1 561 ? 14.711 -8.383 5.859 1 96.19 561 VAL A O 1
ATOM 4348 N N . TRP A 1 562 ? 14.562 -10.648 6.078 1 97.44 562 TRP A N 1
ATOM 4349 C CA . TRP A 1 562 ? 13.906 -10.836 4.789 1 97.44 562 TRP A CA 1
ATOM 4350 C C . TRP A 1 562 ? 12.438 -10.422 4.859 1 97.44 562 TRP A C 1
ATOM 4352 O O . TRP A 1 562 ? 11.633 -11.07 5.527 1 97.44 562 TRP A O 1
ATOM 4362 N N . ARG A 1 563 ? 12.055 -9.266 4.164 1 96.56 563 ARG A N 1
ATOM 4363 C CA . ARG A 1 563 ? 10.719 -8.695 4.258 1 96.56 563 ARG A CA 1
ATOM 4364 C C . ARG A 1 563 ? 10.102 -8.523 2.877 1 96.56 563 ARG A C 1
ATOM 4366 O O . ARG A 1 563 ? 10.773 -8.086 1.94 1 96.56 563 ARG A O 1
ATOM 4373 N N . TYR A 1 564 ? 8.914 -8.898 2.711 1 96.81 564 TYR A N 1
ATOM 4374 C CA . TYR A 1 564 ? 8.07 -8.578 1.565 1 96.81 564 TYR A CA 1
ATOM 4375 C C . TYR A 1 564 ? 6.723 -8.031 2.02 1 96.81 564 TYR A C 1
ATOM 4377 O O . TYR A 1 564 ? 6.012 -8.68 2.795 1 96.81 564 TYR A O 1
ATOM 4385 N N . THR A 1 565 ? 6.352 -6.848 1.549 1 95.44 565 THR A N 1
ATOM 4386 C CA . THR A 1 565 ? 5.07 -6.227 1.875 1 95.44 565 THR A CA 1
ATOM 4387 C C . THR A 1 565 ? 4.367 -5.738 0.612 1 95.44 565 THR A C 1
ATOM 4389 O O . THR A 1 565 ? 4.93 -4.945 -0.149 1 95.44 565 THR A O 1
ATOM 4392 N N . GLY A 1 566 ? 3.162 -6.254 0.451 1 96 566 GLY A N 1
ATOM 4393 C CA . GLY A 1 566 ? 2.33 -5.754 -0.63 1 96 566 GLY A CA 1
ATOM 4394 C C . GLY A 1 566 ? 1.568 -4.492 -0.262 1 96 566 GLY A C 1
ATOM 4395 O O . GLY A 1 566 ? 0.962 -4.418 0.809 1 96 566 GLY A O 1
ATOM 4396 N N . ALA A 1 567 ? 1.565 -3.48 -1.149 1 95.88 567 ALA A N 1
ATOM 4397 C CA . ALA A 1 567 ? 0.844 -2.236 -0.899 1 95.88 567 ALA A CA 1
ATOM 4398 C C . ALA A 1 567 ? -0.508 -2.232 -1.606 1 95.88 567 ALA A C 1
ATOM 4400 O O . ALA A 1 567 ? -1.512 -1.795 -1.04 1 95.88 567 ALA A O 1
ATOM 4401 N N . ALA A 1 568 ? -0.511 -2.713 -2.887 1 96.75 568 ALA A N 1
ATOM 4402 C CA . ALA A 1 568 ? -1.761 -2.648 -3.641 1 96.75 568 ALA A CA 1
ATOM 4403 C C . ALA A 1 568 ? -1.703 -3.547 -4.875 1 96.75 568 ALA A C 1
ATOM 4405 O O . ALA A 1 568 ? -0.62 -3.938 -5.316 1 96.75 568 ALA A O 1
ATOM 4406 N N . GLN A 1 569 ? -2.902 -3.848 -5.359 1 97.12 569 GLN A N 1
ATOM 4407 C CA . GLN A 1 569 ? -3.082 -4.5 -6.652 1 97.12 569 GLN A CA 1
ATOM 4408 C C . GLN A 1 569 ? -3.721 -3.555 -7.664 1 97.12 569 GLN A C 1
ATOM 4410 O O . GLN A 1 569 ? -4.773 -2.969 -7.395 1 97.12 569 GLN A O 1
ATOM 4415 N N . LYS A 1 570 ? -3.037 -3.354 -8.805 1 97.75 570 LYS A N 1
ATOM 4416 C CA . LYS A 1 570 ? -3.727 -2.684 -9.898 1 97.75 570 LYS A CA 1
ATOM 4417 C C . LYS A 1 570 ? -4.75 -3.609 -10.555 1 97.75 570 LYS A C 1
ATOM 4419 O O . LYS A 1 570 ? -4.414 -4.719 -10.977 1 97.75 570 LYS A O 1
ATOM 4424 N N . ILE A 1 571 ? -6.051 -3.186 -10.633 1 97.06 571 ILE A N 1
ATOM 4425 C CA . ILE A 1 571 ? -7.09 -4.121 -11.055 1 97.06 571 ILE A CA 1
ATOM 4426 C C . ILE A 1 571 ? -7.734 -3.635 -12.344 1 97.06 571 ILE A C 1
ATOM 4428 O O . ILE A 1 571 ? -8.617 -4.301 -12.898 1 97.06 571 ILE A O 1
ATOM 4432 N N . SER A 1 572 ? -7.434 -2.521 -12.852 1 97.25 572 SER A N 1
ATOM 4433 C CA . SER A 1 572 ? -7.809 -1.957 -14.148 1 97.25 572 SER A CA 1
ATOM 4434 C C . SER A 1 572 ? -6.75 -0.976 -14.648 1 97.25 572 SER A C 1
ATOM 4436 O O . SER A 1 572 ? -5.73 -0.765 -13.984 1 97.25 572 SER A O 1
ATOM 4438 N N . ALA A 1 573 ? -6.988 -0.371 -15.766 1 95.31 573 ALA A N 1
ATOM 4439 C CA . ALA A 1 573 ? -6.012 0.53 -16.375 1 95.31 573 ALA A CA 1
ATOM 4440 C C . ALA A 1 573 ? -5.707 1.707 -15.445 1 95.31 573 ALA A C 1
ATOM 4442 O O . ALA A 1 573 ? -4.621 2.289 -15.508 1 95.31 573 ALA A O 1
ATOM 4443 N N . SER A 1 574 ? -6.629 1.988 -14.469 1 94.38 574 SER A N 1
ATOM 4444 C CA . SER A 1 574 ? -6.438 3.227 -13.719 1 94.38 574 SER A CA 1
ATOM 4445 C C . SER A 1 574 ? -6.715 3.023 -12.234 1 94.38 574 SER A C 1
ATOM 4447 O O . SER A 1 574 ? -6.68 3.977 -11.453 1 94.38 574 SER A O 1
ATOM 4449 N N . GLU A 1 575 ? -7.027 1.82 -11.844 1 96.31 575 GLU A N 1
ATOM 4450 C CA . GLU A 1 575 ? -7.484 1.632 -10.477 1 96.31 575 GLU A CA 1
ATOM 4451 C C . GLU A 1 575 ? -6.602 0.634 -9.727 1 96.31 575 GLU A C 1
ATOM 4453 O O . GLU A 1 575 ? -6.188 -0.378 -10.297 1 96.31 575 GLU A O 1
ATOM 4458 N N . PHE A 1 576 ? -6.34 0.984 -8.523 1 97.19 576 PHE A N 1
ATOM 4459 C CA . PHE A 1 576 ? -5.715 0.095 -7.547 1 97.19 576 PHE A CA 1
ATOM 4460 C C . PHE A 1 576 ? -6.707 -0.302 -6.461 1 97.19 576 PHE A C 1
ATOM 4462 O O . PHE A 1 576 ? -7.688 0.406 -6.219 1 97.19 576 PHE A O 1
ATOM 4469 N N . VAL A 1 577 ? -6.449 -1.374 -5.844 1 96.19 577 VAL A N 1
ATOM 4470 C CA . VAL A 1 577 ? -7.047 -1.742 -4.566 1 96.19 577 VAL A CA 1
ATOM 4471 C C . VAL A 1 577 ? -5.953 -1.948 -3.521 1 96.19 577 VAL A C 1
ATOM 4473 O O . VAL A 1 577 ? -5.094 -2.816 -3.682 1 96.19 577 VAL A O 1
ATOM 4476 N N . PRO A 1 578 ? -5.965 -1.098 -2.48 1 96.19 578 PRO A N 1
ATOM 4477 C CA . PRO A 1 578 ? -4.988 -1.326 -1.415 1 96.19 578 PRO A CA 1
ATOM 4478 C C . PRO A 1 578 ? -5.109 -2.715 -0.791 1 96.19 578 PRO A C 1
ATOM 4480 O O . PRO A 1 578 ? -6.219 -3.23 -0.634 1 96.19 578 PRO A O 1
ATOM 4483 N N . SER A 1 579 ? -3.926 -3.258 -0.387 1 93.81 579 SER A N 1
ATOM 4484 C CA . SER A 1 579 ? -3.9 -4.613 0.15 1 93.81 579 SER A CA 1
ATOM 4485 C C . SER A 1 579 ? -4.82 -4.746 1.359 1 93.81 579 SER A C 1
ATOM 4487 O O . SER A 1 579 ? -5.473 -5.777 1.538 1 93.81 579 SER A O 1
ATOM 4489 N N . ALA A 1 580 ? -4.906 -3.713 2.156 1 90.31 580 ALA A N 1
ATOM 4490 C CA . ALA A 1 580 ? -5.734 -3.754 3.357 1 90.31 580 ALA A CA 1
ATOM 4491 C C . ALA A 1 580 ? -7.219 -3.785 2.996 1 90.31 580 ALA A C 1
ATOM 4493 O O . ALA A 1 580 ? -8.047 -4.227 3.795 1 90.31 580 ALA A O 1
ATOM 4494 N N . ALA A 1 581 ? -7.566 -3.27 1.86 1 90.12 581 ALA A N 1
ATOM 4495 C CA . ALA A 1 581 ? -8.961 -3.242 1.433 1 90.12 581 ALA A CA 1
ATOM 4496 C C . ALA A 1 581 ? -9.406 -4.609 0.92 1 90.12 581 ALA A C 1
ATOM 4498 O O . ALA A 1 581 ? -10.602 -4.906 0.881 1 90.12 581 ALA A O 1
ATOM 4499 N N . LEU A 1 582 ? -8.492 -5.375 0.429 1 77.31 582 LEU A N 1
ATOM 4500 C CA . LEU A 1 582 ? -8.773 -6.688 -0.141 1 77.31 582 LEU A CA 1
ATOM 4501 C C . LEU A 1 582 ? -9.133 -7.688 0.952 1 77.31 582 LEU A C 1
ATOM 4503 O O . LEU A 1 582 ? -10 -8.547 0.752 1 77.31 582 LEU A O 1
ATOM 4507 N N . HIS A 1 583 ? -8.398 -7.598 2 1 64.81 583 HIS A N 1
ATOM 4508 C CA . HIS A 1 583 ? -8.586 -8.672 2.973 1 64.81 583 HIS A CA 1
ATOM 4509 C C . HIS A 1 583 ? -8.891 -8.109 4.355 1 64.81 583 HIS A C 1
ATOM 4511 O O . HIS A 1 583 ? -8.539 -6.973 4.664 1 64.81 583 HIS A O 1
ATOM 4517 N N . GLU A 1 584 ? -10.172 -8.398 4.895 1 55.47 584 GLU A N 1
ATOM 4518 C CA . GLU A 1 584 ? -10.797 -8.023 6.16 1 55.47 584 GLU A CA 1
ATOM 4519 C C . GLU A 1 584 ? -9.75 -7.719 7.227 1 55.47 584 GLU A C 1
ATOM 4521 O O . GLU A 1 584 ? -10.086 -7.34 8.352 1 55.47 584 GLU A O 1
ATOM 4526 N N . ALA A 1 585 ? -8.453 -8.047 6.934 1 47.44 585 ALA A N 1
ATOM 4527 C CA . ALA A 1 585 ? -7.664 -8.023 8.164 1 47.44 585 ALA A CA 1
ATOM 4528 C C . ALA A 1 585 ? -7.516 -6.594 8.688 1 47.44 585 ALA A C 1
ATOM 4530 O O . ALA A 1 585 ? -6.516 -5.926 8.406 1 47.44 585 ALA A O 1
ATOM 4531 N N . LEU A 1 586 ? -8.523 -5.883 8.477 1 40.16 586 LEU A N 1
ATOM 4532 C CA . LEU A 1 586 ? -8.367 -4.68 9.289 1 40.16 586 LEU A CA 1
ATOM 4533 C C . LEU A 1 586 ? -8.258 -5.035 10.766 1 40.16 586 LEU A C 1
ATOM 4535 O O . LEU A 1 586 ? -9.016 -5.875 11.266 1 40.16 586 LEU A O 1
ATOM 4539 N N . MET B 1 1 ? 81.438 17.266 24.766 1 31.42 1 MET B N 1
ATOM 4540 C CA . MET B 1 1 ? 80.688 17.594 23.547 1 31.42 1 MET B CA 1
ATOM 4541 C C . MET B 1 1 ? 79.375 16.75 23.438 1 31.42 1 MET B C 1
ATOM 4543 O O . MET B 1 1 ? 79.438 15.57 23.094 1 31.42 1 MET B O 1
ATOM 4547 N N . TYR B 1 2 ? 78.438 16.953 24.438 1 31.62 2 TYR B N 1
ATOM 4548 C CA . TYR B 1 2 ? 77.188 16.328 24.734 1 31.62 2 TYR B CA 1
ATOM 4549 C C . TYR B 1 2 ? 76.188 16.594 23.609 1 31.62 2 TYR B C 1
ATOM 4551 O O . TYR B 1 2 ? 75.812 17.734 23.328 1 31.62 2 TYR B O 1
ATOM 4559 N N . VAL B 1 3 ? 76.312 15.805 22.5 1 34.19 3 VAL B N 1
ATOM 4560 C CA . VAL B 1 3 ? 75.375 15.844 21.359 1 34.19 3 VAL B CA 1
ATOM 4561 C C . VAL B 1 3 ? 73.938 15.602 21.844 1 34.19 3 VAL B C 1
ATOM 4563 O O . VAL B 1 3 ? 73.688 14.547 22.406 1 34.19 3 VAL B O 1
ATOM 4566 N N . ILE B 1 4 ? 73.25 16.609 22.281 1 34.28 4 ILE B N 1
ATOM 4567 C CA . ILE B 1 4 ? 71.812 16.641 22.609 1 34.28 4 ILE B CA 1
ATOM 4568 C C . ILE B 1 4 ? 71 16.219 21.391 1 34.28 4 ILE B C 1
ATOM 4570 O O . ILE B 1 4 ? 71.062 16.875 20.344 1 34.28 4 ILE B O 1
ATOM 4574 N N . SER B 1 5 ? 70.875 14.906 21.172 1 30.53 5 SER B N 1
ATOM 4575 C CA . SER B 1 5 ? 70 14.336 20.125 1 30.53 5 SER B CA 1
ATOM 4576 C C . SER B 1 5 ? 68.562 14.859 20.234 1 30.53 5 SER B C 1
ATOM 4578 O O . SER B 1 5 ? 67.938 14.758 21.297 1 30.53 5 SER B O 1
ATOM 4580 N N . CYS B 1 6 ? 68.188 15.945 19.547 1 35.09 6 CYS B N 1
ATOM 4581 C CA . CYS B 1 6 ? 66.875 16.484 19.359 1 35.09 6 CYS B CA 1
ATOM 4582 C C . CYS B 1 6 ? 65.938 15.43 18.781 1 35.09 6 CYS B C 1
ATOM 4584 O O . CYS B 1 6 ? 66.125 14.969 17.656 1 35.09 6 CYS B O 1
ATOM 4586 N N . TRP B 1 7 ? 65.438 14.617 19.609 1 32.03 7 TRP B N 1
ATOM 4587 C CA . TRP B 1 7 ? 64.312 13.719 19.188 1 32.03 7 TRP B CA 1
ATOM 4588 C C . TRP B 1 7 ? 63.188 14.5 18.594 1 32.03 7 TRP B C 1
ATOM 4590 O O . TRP B 1 7 ? 62.594 15.344 19.266 1 32.03 7 TRP B O 1
ATOM 4600 N N . THR B 1 8 ? 63.219 14.805 17.266 1 31.69 8 THR B N 1
ATOM 4601 C CA . THR B 1 8 ? 62.094 15.328 16.531 1 31.69 8 THR B CA 1
ATOM 4602 C C . THR B 1 8 ? 60.844 14.445 16.734 1 31.69 8 THR B C 1
ATOM 4604 O O . THR B 1 8 ? 60.875 13.25 16.438 1 31.69 8 THR B O 1
ATOM 4607 N N . LEU B 1 9 ? 60 14.742 17.734 1 32.72 9 LEU B N 1
ATOM 4608 C CA . LEU B 1 9 ? 58.656 14.164 17.859 1 32.72 9 LEU B CA 1
ATOM 4609 C C . LEU B 1 9 ? 57.844 14.422 16.594 1 32.72 9 LEU B C 1
ATOM 4611 O O . LEU B 1 9 ? 57.531 15.562 16.281 1 32.72 9 LEU B O 1
ATOM 4615 N N . LEU B 1 10 ? 58.062 13.641 15.57 1 33.5 10 LEU B N 1
ATOM 4616 C CA . LEU B 1 10 ? 57.094 13.617 14.461 1 33.5 10 LEU B CA 1
ATOM 4617 C C . LEU B 1 10 ? 55.688 13.406 14.977 1 33.5 10 LEU B C 1
ATOM 4619 O O . LEU B 1 10 ? 55.344 12.344 15.492 1 33.5 10 LEU B O 1
ATOM 4623 N N . LEU B 1 11 ? 55.062 14.508 15.438 1 33.34 11 LEU B N 1
ATOM 4624 C CA . LEU B 1 11 ? 53.594 14.453 15.648 1 33.34 11 LEU B CA 1
ATOM 4625 C C . LEU B 1 11 ? 52.875 13.992 14.383 1 33.34 11 LEU B C 1
ATOM 4627 O O . LEU B 1 11 ? 52.938 14.656 13.352 1 33.34 11 LEU B O 1
ATOM 4631 N N . SER B 1 12 ? 52.719 12.75 14.195 1 30.45 12 SER B N 1
ATOM 4632 C CA . SER B 1 12 ? 51.781 12.211 13.203 1 30.45 12 SER B CA 1
ATOM 4633 C C . SER B 1 12 ? 50.438 12.922 13.258 1 30.45 12 SER B C 1
ATOM 4635 O O . SER B 1 12 ? 49.781 12.914 14.297 1 30.45 12 SER B O 1
ATOM 4637 N N . ARG B 1 13 ? 50.281 14.008 12.523 1 32.81 13 ARG B N 1
ATOM 4638 C CA . ARG B 1 13 ? 48.938 14.484 12.234 1 32.81 13 ARG B CA 1
ATOM 4639 C C . ARG B 1 13 ? 48.062 13.336 11.773 1 32.81 13 ARG B C 1
ATOM 4641 O O . ARG B 1 13 ? 48.219 12.805 10.672 1 32.81 13 ARG B O 1
ATOM 4648 N N . LEU B 1 14 ? 47.5 12.648 12.664 1 33.78 14 LEU B N 1
ATOM 4649 C CA . LEU B 1 14 ? 46.375 11.805 12.328 1 33.78 14 LEU B CA 1
ATOM 4650 C C . LEU B 1 14 ? 45.344 12.578 11.477 1 33.78 14 LEU B C 1
ATOM 4652 O O . LEU B 1 14 ? 44.719 13.516 11.961 1 33.78 14 LEU B O 1
ATOM 4656 N N . LEU B 1 15 ? 45.594 12.688 10.258 1 33 15 LEU B N 1
ATOM 4657 C CA . LEU B 1 15 ? 44.531 13.094 9.367 1 33 15 LEU B CA 1
ATOM 4658 C C . LEU B 1 15 ? 43.281 12.258 9.609 1 33 15 LEU B C 1
ATOM 4660 O O . LEU B 1 15 ? 43.219 11.078 9.258 1 33 15 LEU B O 1
ATOM 4664 N N . ALA B 1 16 ? 42.656 12.672 10.633 1 39.47 16 ALA B N 1
ATOM 4665 C CA . ALA B 1 16 ? 41.281 12.18 10.625 1 39.47 16 ALA B CA 1
ATOM 4666 C C . ALA B 1 16 ? 40.625 12.398 9.266 1 39.47 16 ALA B C 1
ATOM 4668 O O . ALA B 1 16 ? 40.312 13.539 8.898 1 39.47 16 ALA B O 1
ATOM 4669 N N . ILE B 1 17 ? 40.844 11.656 8.375 1 38.25 17 ILE B N 1
ATOM 4670 C CA . ILE B 1 17 ? 39.969 11.602 7.203 1 38.25 17 ILE B CA 1
ATOM 4671 C C . ILE B 1 17 ? 38.5 11.508 7.652 1 38.25 17 ILE B C 1
ATOM 4673 O O . ILE B 1 17 ? 38.094 10.492 8.211 1 38.25 17 ILE B O 1
ATOM 4677 N N . SER B 1 18 ? 37.969 12.5 8.102 1 41.22 18 SER B N 1
ATOM 4678 C CA . SER B 1 18 ? 36.562 12.57 8.469 1 41.22 18 SER B CA 1
ATOM 4679 C C . SER B 1 18 ? 35.688 11.914 7.406 1 41.22 18 SER B C 1
ATOM 4681 O O . SER B 1 18 ? 35.719 12.312 6.242 1 41.22 18 SER B O 1
ATOM 4683 N N . ALA B 1 19 ? 35.344 10.695 7.523 1 53.88 19 ALA B N 1
ATOM 4684 C CA . ALA B 1 19 ? 34.344 10.008 6.75 1 53.88 19 ALA B CA 1
ATOM 4685 C C . ALA B 1 19 ? 33.125 10.922 6.488 1 53.88 19 ALA B C 1
ATOM 4687 O O . ALA B 1 19 ? 32.344 11.195 7.395 1 53.88 19 ALA B O 1
ATOM 4688 N N . GLU B 1 20 ? 33.188 11.82 5.496 1 62.25 20 GLU B N 1
ATOM 4689 C CA . GLU B 1 20 ? 32.125 12.742 5.164 1 62.25 20 GLU B CA 1
ATOM 4690 C C . GLU B 1 20 ? 30.797 12.008 4.977 1 62.25 20 GLU B C 1
ATOM 4692 O O . GLU B 1 20 ? 30.719 11.047 4.207 1 62.25 20 GLU B O 1
ATOM 4697 N N . ALA B 1 21 ? 29.75 12.359 5.773 1 72.06 21 ALA B N 1
ATOM 4698 C CA . ALA B 1 21 ? 28.406 11.789 5.699 1 72.06 21 ALA B CA 1
ATOM 4699 C C . ALA B 1 21 ? 27.766 12.078 4.344 1 72.06 21 ALA B C 1
ATOM 4701 O O . ALA B 1 21 ? 28 13.125 3.746 1 72.06 21 ALA B O 1
ATOM 4702 N N . VAL B 1 22 ? 27.125 11.125 3.834 1 81.38 22 VAL B N 1
ATOM 4703 C CA . VAL B 1 22 ? 26.438 11.242 2.559 1 81.38 22 VAL B CA 1
ATOM 4704 C C . VAL B 1 22 ? 25.125 12.023 2.746 1 81.38 22 VAL B C 1
ATOM 4706 O O . VAL B 1 22 ? 24.469 11.898 3.781 1 81.38 22 VAL B O 1
ATOM 4709 N N . ASN B 1 23 ? 24.875 12.898 1.766 1 90.25 23 ASN B N 1
ATOM 4710 C CA . ASN B 1 23 ? 23.578 13.57 1.761 1 90.25 23 ASN B CA 1
ATOM 4711 C C . ASN B 1 23 ? 22.438 12.578 1.873 1 90.25 23 ASN B C 1
ATOM 4713 O O . ASN B 1 23 ? 22.531 11.445 1.395 1 90.25 23 ASN B O 1
ATOM 4717 N N . SER B 1 24 ? 21.453 13.055 2.541 1 91.31 24 SER B N 1
ATOM 4718 C CA . SER B 1 24 ? 20.297 12.18 2.764 1 91.31 24 SER B CA 1
ATOM 4719 C C . SER B 1 24 ? 19.266 12.336 1.648 1 91.31 24 SER B C 1
ATOM 4721 O O . SER B 1 24 ? 19.047 13.438 1.155 1 91.31 24 SER B O 1
ATOM 4723 N N . THR B 1 25 ? 18.734 11.227 1.229 1 92.5 25 THR B N 1
ATOM 4724 C CA . THR B 1 25 ? 17.562 11.227 0.352 1 92.5 25 THR B CA 1
ATOM 4725 C C . THR B 1 25 ? 16.281 11.016 1.155 1 92.5 25 THR B C 1
ATOM 4727 O O . THR B 1 25 ? 16.219 10.156 2.035 1 92.5 25 THR B O 1
ATOM 4730 N N . PHE B 1 26 ? 15.258 11.875 0.889 1 92.56 26 PHE B N 1
ATOM 4731 C CA . PHE B 1 26 ? 13.992 11.75 1.603 1 92.56 26 PHE B CA 1
ATOM 4732 C C . PHE B 1 26 ? 12.82 12.094 0.69 1 92.56 26 PHE B C 1
ATOM 4734 O O . PHE B 1 26 ? 13.016 12.555 -0.435 1 92.56 26 PHE B O 1
ATOM 4741 N N . TYR B 1 27 ? 11.633 11.805 1.166 1 93.94 27 TYR B N 1
ATOM 4742 C CA . TYR B 1 27 ? 10.43 12.016 0.366 1 93.94 27 TYR B CA 1
ATOM 4743 C C . TYR B 1 27 ? 9.578 13.133 0.955 1 93.94 27 TYR B C 1
ATOM 4745 O O . TYR B 1 27 ? 9.477 13.273 2.178 1 93.94 27 TYR B O 1
ATOM 4753 N N . ASN B 1 28 ? 9.047 13.969 0.077 1 96.75 28 ASN B N 1
ATOM 4754 C CA . ASN B 1 28 ? 7.941 14.844 0.436 1 96.75 28 ASN B CA 1
ATOM 4755 C C . ASN B 1 28 ? 6.594 14.219 0.087 1 96.75 28 ASN B C 1
ATOM 4757 O O . ASN B 1 28 ? 6.488 13.469 -0.882 1 96.75 28 ASN B O 1
ATOM 4761 N N . PRO B 1 29 ? 5.539 14.617 0.936 1 97.38 29 PRO B N 1
ATOM 4762 C CA . PRO B 1 29 ? 5.582 15.523 2.082 1 97.38 29 PRO B CA 1
ATOM 4763 C C . PRO B 1 29 ? 6.09 14.852 3.354 1 97.38 29 PRO B C 1
ATOM 4765 O O . PRO B 1 29 ? 5.973 13.633 3.496 1 97.38 29 PRO B O 1
ATOM 4768 N N . ILE B 1 30 ? 6.594 15.617 4.266 1 96.44 30 ILE B N 1
ATOM 4769 C CA . ILE B 1 30 ? 7.035 15.062 5.539 1 96.44 30 ILE B CA 1
ATOM 4770 C C . ILE B 1 30 ? 5.844 14.938 6.488 1 96.44 30 ILE B C 1
ATOM 4772 O O . ILE B 1 30 ? 5.859 14.125 7.41 1 96.44 30 ILE B O 1
ATOM 4776 N N . LEU B 1 31 ? 4.906 15.766 6.332 1 97.69 31 LEU B N 1
ATOM 4777 C CA . LEU B 1 31 ? 3.6 15.609 6.965 1 97.69 31 LEU B CA 1
ATOM 4778 C C . LEU B 1 31 ? 2.498 15.477 5.918 1 97.69 31 LEU B C 1
ATOM 4780 O O . LEU B 1 31 ? 1.878 16.469 5.531 1 97.69 31 LEU B O 1
ATOM 4784 N N . PRO B 1 32 ? 2.248 14.258 5.504 1 96.75 32 PRO B N 1
ATOM 4785 C CA . PRO B 1 32 ? 1.232 14.047 4.473 1 96.75 32 PRO B CA 1
ATOM 4786 C C . PRO B 1 32 ? -0.188 14.258 4.988 1 96.75 32 PRO B C 1
ATOM 4788 O O . PRO B 1 32 ? -0.46 14.031 6.168 1 96.75 32 PRO B O 1
ATOM 4791 N N . GLY B 1 33 ? -1.072 14.617 4.035 1 97.12 33 GLY B N 1
ATOM 4792 C CA . GLY B 1 33 ? -2.412 15.031 4.422 1 97.12 33 GLY B CA 1
ATOM 4793 C C . GLY B 1 33 ? -2.494 16.484 4.816 1 97.12 33 GLY B C 1
ATOM 4794 O O . GLY B 1 33 ? -1.53 17.234 4.648 1 97.12 33 GLY B O 1
ATOM 4795 N N . TRP B 1 34 ? -3.65 16.906 5.266 1 98.06 34 TRP B N 1
ATOM 4796 C CA . TRP B 1 34 ? -3.885 18.297 5.613 1 98.06 34 TRP B CA 1
ATOM 4797 C C . TRP B 1 34 ? -2.965 18.734 6.746 1 98.06 34 TRP B C 1
ATOM 4799 O O . TRP B 1 34 ? -3.16 18.344 7.898 1 98.06 34 TRP B O 1
ATOM 4809 N N . ASN B 1 35 ? -1.982 19.547 6.434 1 98.56 35 ASN B N 1
ATOM 4810 C CA . ASN B 1 35 ? -1.054 20.234 7.328 1 98.56 35 ASN B CA 1
ATOM 4811 C C . ASN B 1 35 ? -0.603 21.578 6.754 1 98.56 35 ASN B C 1
ATOM 4813 O O . ASN B 1 35 ? 0.562 21.734 6.383 1 98.56 35 ASN B O 1
ATOM 4817 N N . SER B 1 36 ? -1.439 22.5 6.871 1 98.44 36 SER B N 1
ATOM 4818 C CA . SER B 1 36 ? -1.277 23.797 6.227 1 98.44 36 SER B CA 1
ATOM 4819 C C . SER B 1 36 ? -0.356 24.703 7.035 1 98.44 36 SER B C 1
ATOM 4821 O O . SER B 1 36 ? -0.364 24.656 8.266 1 98.44 36 SER B O 1
ATOM 4823 N N . ASP B 1 37 ? 0.406 25.531 6.312 1 98.5 37 ASP B N 1
ATOM 4824 C CA . ASP B 1 37 ? 1.168 26.641 6.871 1 98.5 37 ASP B CA 1
ATOM 4825 C C . ASP B 1 37 ? 2.145 26.156 7.941 1 98.5 37 ASP B C 1
ATOM 4827 O O . ASP B 1 37 ? 2.133 26.656 9.07 1 98.5 37 ASP B O 1
ATOM 4831 N N . PRO B 1 38 ? 2.994 25.25 7.555 1 98.75 38 PRO B N 1
ATOM 4832 C CA . PRO B 1 38 ? 3.887 24.703 8.578 1 98.75 38 PRO B CA 1
ATOM 4833 C C . PRO B 1 38 ? 4.879 25.719 9.117 1 98.75 38 PRO B C 1
ATOM 4835 O O . PRO B 1 38 ? 5.336 26.594 8.375 1 98.75 38 PRO B O 1
ATOM 4838 N N . THR B 1 39 ? 5.168 25.641 10.359 1 98.81 39 THR B N 1
ATOM 4839 C CA . THR B 1 39 ? 6.23 26.359 11.062 1 98.81 39 THR B CA 1
ATOM 4840 C C . THR B 1 39 ? 7.027 25.406 11.953 1 98.81 39 THR B C 1
ATOM 4842 O O . THR B 1 39 ? 6.453 24.547 12.617 1 98.81 39 THR B O 1
ATOM 4845 N N . CYS B 1 40 ? 8.336 25.469 11.859 1 98.62 40 CYS B N 1
ATOM 4846 C CA . CYS B 1 40 ? 9.148 24.5 12.57 1 98.62 40 CYS B CA 1
ATOM 4847 C C . CYS B 1 40 ? 10.258 25.172 13.359 1 98.62 40 CYS B C 1
ATOM 4849 O O . CYS B 1 40 ? 10.648 26.297 13.047 1 98.62 40 CYS B O 1
ATOM 4851 N N . THR B 1 41 ? 10.734 24.562 14.328 1 98.25 41 THR B N 1
ATOM 4852 C CA . THR B 1 41 ? 11.906 24.938 15.109 1 98.25 41 THR B CA 1
ATOM 4853 C C . THR B 1 41 ? 12.617 23.703 15.641 1 98.25 41 THR B C 1
ATOM 4855 O O . THR B 1 41 ? 12.141 22.578 15.477 1 98.25 41 THR B O 1
ATOM 4858 N N . GLN B 1 42 ? 13.773 23.844 16.094 1 97.44 42 GLN B N 1
ATOM 4859 C CA . GLN B 1 42 ? 14.594 22.75 16.625 1 97.44 42 GLN B CA 1
ATOM 4860 C C . GLN B 1 42 ? 15.102 23.094 18.031 1 97.44 42 GLN B C 1
ATOM 4862 O O . GLN B 1 42 ? 15.562 24.203 18.281 1 97.44 42 GLN B O 1
ATOM 4867 N N . VAL B 1 43 ? 14.922 22.234 18.969 1 97 43 VAL B N 1
ATOM 4868 C CA . VAL B 1 43 ? 15.406 22.391 20.328 1 97 43 VAL B CA 1
ATOM 4869 C C . VAL B 1 43 ? 16.109 21.109 20.797 1 97 43 VAL B C 1
ATOM 4871 O O . VAL B 1 43 ? 15.477 20.047 20.875 1 97 43 VAL B O 1
ATOM 4874 N N . ASN B 1 44 ? 17.375 21.188 21.094 1 93.31 44 ASN B N 1
ATOM 4875 C CA . ASN B 1 44 ? 18.172 20.094 21.656 1 93.31 44 ASN B CA 1
ATOM 4876 C C . ASN B 1 44 ? 18.109 18.859 20.766 1 93.31 44 ASN B C 1
ATOM 4878 O O . ASN B 1 44 ? 17.906 17.75 21.266 1 93.31 44 ASN B O 1
ATOM 4882 N N . GLY B 1 45 ? 18.078 19.062 19.562 1 92.81 45 GLY B N 1
ATOM 4883 C CA . GLY B 1 45 ? 18.172 17.953 18.625 1 92.81 45 GLY B CA 1
ATOM 4884 C C . GLY B 1 45 ? 16.828 17.422 18.172 1 92.81 45 GLY B C 1
ATOM 4885 O O . GLY B 1 45 ? 16.75 16.578 17.281 1 92.81 45 GLY B O 1
ATOM 4886 N N . THR B 1 46 ? 15.766 17.891 18.781 1 95.94 46 THR B N 1
ATOM 4887 C CA . THR B 1 46 ? 14.414 17.5 18.391 1 95.94 46 THR B CA 1
ATOM 4888 C C . THR B 1 46 ? 13.758 18.609 17.562 1 95.94 46 THR B C 1
ATOM 4890 O O . THR B 1 46 ? 13.875 19.781 17.891 1 95.94 46 THR B O 1
ATOM 4893 N N . PHE B 1 47 ? 13.219 18.219 16.484 1 97.19 47 PHE B N 1
ATOM 4894 C CA . PHE B 1 47 ? 12.5 19.156 15.625 1 97.19 47 PHE B CA 1
ATOM 4895 C C . PHE B 1 47 ? 11.016 19.188 15.984 1 97.19 47 PHE B C 1
ATOM 4897 O O . PHE B 1 47 ? 10.422 18.141 16.281 1 97.19 47 PHE B O 1
ATOM 4904 N N . PHE B 1 48 ? 10.445 20.375 15.969 1 98.44 48 PHE B N 1
ATOM 4905 C CA . PHE B 1 48 ? 9.023 20.594 16.234 1 98.44 48 PHE B CA 1
ATOM 4906 C C . PHE B 1 48 ? 8.375 21.391 15.125 1 98.44 48 PHE B C 1
ATOM 4908 O O . PHE B 1 48 ? 8.93 22.391 14.672 1 98.44 48 PHE B O 1
ATOM 4915 N N . CYS B 1 49 ? 7.246 20.938 14.664 1 98.69 49 CYS B N 1
ATOM 4916 C CA . CYS B 1 49 ? 6.473 21.688 13.672 1 98.69 49 CYS B CA 1
ATOM 4917 C C . CYS B 1 49 ? 5.027 21.844 14.117 1 98.69 49 CYS B C 1
ATOM 4919 O O . CYS B 1 49 ? 4.484 20.984 14.805 1 98.69 49 CYS B O 1
ATOM 4921 N N . ALA B 1 50 ? 4.434 22.906 13.75 1 98.88 50 ALA B N 1
ATOM 4922 C CA . ALA B 1 50 ? 3.016 23.172 13.969 1 98.88 50 ALA B CA 1
ATOM 4923 C C . ALA B 1 50 ? 2.328 23.594 12.672 1 98.88 50 ALA B C 1
ATOM 4925 O O . ALA B 1 50 ? 2.982 24.062 11.742 1 98.88 50 ALA B O 1
ATOM 4926 N N . THR B 1 51 ? 1.03 23.391 12.609 1 98.75 51 THR B N 1
ATOM 4927 C CA . THR B 1 51 ? 0.273 23.703 11.398 1 98.75 51 THR B CA 1
ATOM 4928 C C . THR B 1 51 ? -1.092 24.281 11.75 1 98.75 51 THR B C 1
ATOM 4930 O O . THR B 1 51 ? -1.514 24.234 12.906 1 98.75 51 THR B O 1
ATOM 4933 N N . SER B 1 52 ? -1.723 24.859 10.758 1 98.5 52 SER B N 1
ATOM 4934 C CA . SER B 1 52 ? -3.074 25.391 10.914 1 98.5 52 SER B CA 1
ATOM 4935 C C . SER B 1 52 ? -4.094 24.266 11.062 1 98.5 52 SER B C 1
ATOM 4937 O O . SER B 1 52 ? -3.883 23.172 10.555 1 98.5 52 SER B O 1
ATOM 4939 N N . THR B 1 53 ? -5.203 24.609 11.766 1 97.56 53 THR B N 1
ATOM 4940 C CA . THR B 1 53 ? -6.254 23.609 11.891 1 97.56 53 THR B CA 1
ATOM 4941 C C . THR B 1 53 ? -7.605 24.188 11.484 1 97.56 53 THR B C 1
ATOM 4943 O O . THR B 1 53 ? -8.594 23.453 11.406 1 97.56 53 THR B O 1
ATOM 4946 N N . PHE B 1 54 ? -7.652 25.531 11.336 1 97 54 PHE B N 1
ATOM 4947 C CA . PHE B 1 54 ? -8.891 26.172 10.898 1 97 54 PHE B CA 1
ATOM 4948 C C . PHE B 1 54 ? -10.047 25.797 11.82 1 97 54 PHE B C 1
ATOM 4950 O O . PHE B 1 54 ? -9.977 26.016 13.031 1 97 54 PHE B O 1
ATOM 4957 N N . ASP B 1 55 ? -11.125 25.172 11.289 1 95.19 55 ASP B N 1
ATOM 4958 C CA . ASP B 1 55 ? -12.328 24.953 12.078 1 95.19 55 ASP B CA 1
ATOM 4959 C C . ASP B 1 55 ? -12.188 23.688 12.938 1 95.19 55 ASP B C 1
ATOM 4961 O O . ASP B 1 55 ? -13.016 23.453 13.82 1 95.19 55 ASP B O 1
ATOM 4965 N N . ALA B 1 56 ? -11.188 22.906 12.781 1 96.75 56 ALA B N 1
ATOM 4966 C CA . ALA B 1 56 ? -11.094 21.609 13.453 1 96.75 56 ALA B CA 1
ATOM 4967 C C . ALA B 1 56 ? -10.594 21.781 14.891 1 96.75 56 ALA B C 1
ATOM 4969 O O . ALA B 1 56 ? -9.82 22.688 15.18 1 96.75 56 ALA B O 1
ATOM 4970 N N . PHE B 1 57 ? -11.07 20.953 15.75 1 96.62 57 PHE B N 1
ATOM 4971 C CA . PHE B 1 57 ? -10.625 20.812 17.125 1 96.62 57 PHE B CA 1
ATOM 4972 C C . PHE B 1 57 ? -10.141 19.391 17.406 1 96.62 57 PHE B C 1
ATOM 4974 O O . PHE B 1 57 ? -10.781 18.422 16.969 1 96.62 57 PHE B O 1
ATOM 4981 N N . PRO B 1 58 ? -9.109 19.188 18.219 1 97.19 58 PRO B N 1
ATOM 4982 C CA . PRO B 1 58 ? -8.195 20.188 18.781 1 97.19 58 PRO B CA 1
ATOM 4983 C C . PRO B 1 58 ? -7.398 20.938 17.703 1 97.19 58 PRO B C 1
ATOM 4985 O O . PRO B 1 58 ? -7.461 20.578 16.531 1 97.19 58 PRO B O 1
ATOM 4988 N N . GLY B 1 59 ? -6.766 21.984 18.172 1 98.31 59 GLY B N 1
ATOM 4989 C CA . GLY B 1 59 ? -6.09 22.828 17.203 1 98.31 59 GLY B CA 1
ATOM 4990 C C . GLY B 1 59 ? -4.625 23.062 17.531 1 98.31 59 GLY B C 1
ATOM 4991 O O . GLY B 1 59 ? -4.172 22.766 18.641 1 98.31 59 GLY B O 1
ATOM 4992 N N . LEU B 1 60 ? -3.934 23.516 16.484 1 98.69 60 LEU B N 1
ATOM 4993 C CA . LEU B 1 60 ? -2.514 23.844 16.578 1 98.69 60 LEU B CA 1
ATOM 4994 C C . LEU B 1 60 ? -1.702 22.625 16.984 1 98.69 60 LEU B C 1
ATOM 4996 O O . LEU B 1 60 ? -0.997 22.656 18 1 98.69 60 LEU B O 1
ATOM 5000 N N . PRO B 1 61 ? -1.772 21.625 16.125 1 98.38 61 PRO B N 1
ATOM 5001 C CA . PRO B 1 61 ? -1.017 20.406 16.422 1 98.38 61 PRO B CA 1
ATOM 5002 C C . PRO B 1 61 ? 0.492 20.641 16.453 1 98.38 61 PRO B C 1
ATOM 5004 O O . PRO B 1 61 ? 1.016 21.422 15.648 1 98.38 61 PRO B O 1
ATOM 5007 N N . ILE B 1 62 ? 1.142 19.984 17.406 1 98.44 62 ILE B N 1
ATOM 5008 C CA . ILE B 1 62 ? 2.598 19.984 17.516 1 98.44 62 ILE B CA 1
ATOM 5009 C C . ILE B 1 62 ? 3.143 18.609 17.125 1 98.44 62 ILE B C 1
ATOM 5011 O O . ILE B 1 62 ? 2.83 17.609 17.766 1 98.44 62 ILE B O 1
ATOM 5015 N N . TYR B 1 63 ? 3.908 18.594 16.078 1 97.75 63 TYR B N 1
ATOM 5016 C CA . TYR B 1 63 ? 4.617 17.391 15.648 1 97.75 63 TYR B CA 1
ATOM 5017 C C . TYR B 1 63 ? 6.078 17.438 16.078 1 97.75 63 TYR B C 1
ATOM 5019 O O . TYR B 1 63 ? 6.691 18.5 16.109 1 97.75 63 TYR B O 1
ATOM 5027 N N . ALA B 1 64 ? 6.617 16.266 16.344 1 97.06 64 ALA B N 1
ATOM 5028 C CA . ALA B 1 64 ? 8.031 16.172 16.703 1 97.06 64 ALA B CA 1
ATOM 5029 C C . ALA B 1 64 ? 8.742 15.117 15.859 1 97.06 64 ALA B C 1
ATOM 5031 O O . ALA B 1 64 ? 8.133 14.125 15.453 1 97.06 64 ALA B O 1
ATOM 5032 N N . SER B 1 65 ? 9.93 15.312 15.609 1 95.31 65 SER B N 1
ATOM 5033 C CA . SER B 1 65 ? 10.82 14.391 14.906 1 95.31 65 SER B CA 1
ATOM 5034 C C . SER B 1 65 ? 12.258 14.516 15.406 1 95.31 65 SER B C 1
ATOM 5036 O O . SER B 1 65 ? 12.719 15.617 15.727 1 95.31 65 SER B O 1
ATOM 5038 N N . ASN B 1 66 ? 12.984 13.438 15.422 1 93.38 66 ASN B N 1
ATOM 5039 C CA . ASN B 1 66 ? 14.398 13.477 15.781 1 93.38 66 ASN B CA 1
ATOM 5040 C C . ASN B 1 66 ? 15.297 13.438 14.539 1 93.38 66 ASN B C 1
ATOM 5042 O O . ASN B 1 66 ? 16.516 13.609 14.641 1 93.38 66 ASN B O 1
ATOM 5046 N N . ASP B 1 67 ? 14.695 13.305 13.359 1 92.38 67 ASP B N 1
ATOM 5047 C CA . ASP B 1 67 ? 15.531 13.109 12.18 1 92.38 67 ASP B CA 1
ATOM 5048 C C . ASP B 1 67 ? 14.969 13.859 10.977 1 92.38 67 ASP B C 1
ATOM 5050 O O . ASP B 1 67 ? 15.438 13.672 9.852 1 92.38 67 ASP B O 1
ATOM 5054 N N . LEU B 1 68 ? 13.844 14.625 11.141 1 94.06 68 LEU B N 1
ATOM 5055 C CA . LEU B 1 68 ? 13.18 15.438 10.133 1 94.06 68 LEU B CA 1
ATOM 5056 C C . LEU B 1 68 ? 12.398 14.562 9.156 1 94.06 68 LEU B C 1
ATOM 5058 O O . LEU B 1 68 ? 11.797 15.07 8.211 1 94.06 68 LEU B O 1
ATOM 5062 N N . ILE B 1 69 ? 12.367 13.289 9.352 1 91 69 ILE B N 1
ATOM 5063 C CA . ILE B 1 69 ? 11.719 12.383 8.406 1 91 69 ILE B CA 1
ATOM 5064 C C . ILE B 1 69 ? 10.539 11.695 9.078 1 91 69 ILE B C 1
ATOM 5066 O O . ILE B 1 69 ? 9.43 11.688 8.539 1 91 69 ILE B O 1
ATOM 5070 N N . ASN B 1 70 ? 10.797 11.156 10.219 1 91.5 70 ASN B N 1
ATOM 5071 C CA . ASN B 1 70 ? 9.758 10.484 10.992 1 91.5 70 ASN B CA 1
ATOM 5072 C C . ASN B 1 70 ? 9.109 11.43 12 1 91.5 70 ASN B C 1
ATOM 5074 O O . ASN B 1 70 ? 9.75 11.875 12.953 1 91.5 70 ASN B O 1
ATOM 5078 N N . TRP B 1 71 ? 7.848 11.648 11.797 1 94.44 71 TRP B N 1
ATOM 5079 C CA . TRP B 1 71 ? 7.168 12.641 12.617 1 94.44 71 TRP B CA 1
ATOM 5080 C C . TRP B 1 71 ? 6.062 12 13.453 1 94.44 71 TRP B C 1
ATOM 5082 O O . TRP B 1 71 ? 5.41 11.055 13 1 94.44 71 TRP B O 1
ATOM 5092 N N . LYS B 1 72 ? 5.891 12.516 14.609 1 94.38 72 LYS B N 1
ATOM 5093 C CA . LYS B 1 72 ? 4.84 12.094 15.531 1 94.38 72 LYS B CA 1
ATOM 5094 C C . LYS B 1 72 ? 4.035 13.289 16.031 1 94.38 72 LYS B C 1
ATOM 5096 O O . LYS B 1 72 ? 4.605 14.32 16.406 1 94.38 72 LYS B O 1
ATOM 5101 N N . LEU B 1 73 ? 2.709 13.188 15.961 1 97 73 LEU B N 1
ATOM 5102 C CA . LEU B 1 73 ? 1.878 14.164 16.656 1 97 73 LEU B CA 1
ATOM 5103 C C . LEU B 1 73 ? 1.993 13.992 18.172 1 97 73 LEU B C 1
ATOM 5105 O O . LEU B 1 73 ? 1.654 12.938 18.703 1 97 73 LEU B O 1
ATOM 5109 N N . ILE B 1 74 ? 2.387 15.008 18.875 1 97 74 ILE B N 1
ATOM 5110 C CA . ILE B 1 74 ? 2.73 14.789 20.281 1 97 74 ILE B CA 1
ATOM 5111 C C . ILE B 1 74 ? 1.779 15.578 21.172 1 97 74 ILE B C 1
ATOM 5113 O O . ILE B 1 74 ? 1.585 15.234 22.344 1 97 74 ILE B O 1
ATOM 5117 N N . SER B 1 75 ? 1.215 16.641 20.641 1 97.5 75 SER B N 1
ATOM 5118 C CA . SER B 1 75 ? 0.255 17.422 21.406 1 97.5 75 SER B CA 1
ATOM 5119 C C . SER B 1 75 ? -0.462 18.438 20.516 1 97.5 75 SER B C 1
ATOM 5121 O O . SER B 1 75 ? -0.216 18.5 19.312 1 97.5 75 SER B O 1
ATOM 5123 N N . HIS B 1 76 ? -1.402 19.156 21.141 1 98.19 76 HIS B N 1
ATOM 5124 C CA . HIS B 1 76 ? -2.047 20.344 20.594 1 98.19 76 HIS B CA 1
ATOM 5125 C C . HIS B 1 76 ? -1.944 21.516 21.578 1 98.19 76 HIS B C 1
ATOM 5127 O O . HIS B 1 76 ? -2.162 21.344 22.781 1 98.19 76 HIS B O 1
ATOM 5133 N N . ALA B 1 77 ? -1.649 22.641 21.016 1 98.75 77 ALA B N 1
ATOM 5134 C CA . ALA B 1 77 ? -1.618 23.812 21.891 1 98.75 77 ALA B CA 1
ATOM 5135 C C . ALA B 1 77 ? -3.025 24.203 22.344 1 98.75 77 ALA B C 1
ATOM 5137 O O . ALA B 1 77 ? -3.227 24.609 23.484 1 98.75 77 ALA B O 1
ATOM 5138 N N . TRP B 1 78 ? -3.979 24.109 21.453 1 98.44 78 TRP B N 1
ATOM 5139 C CA . TRP B 1 78 ? -5.391 24.297 21.766 1 98.44 78 TRP B CA 1
ATOM 5140 C C . TRP B 1 78 ? -6.105 22.953 21.859 1 98.44 78 TRP B C 1
ATOM 5142 O O . TRP B 1 78 ? -6.426 22.328 20.828 1 98.44 78 TRP B O 1
ATOM 5152 N N . ASN B 1 79 ? -6.375 22.5 23.125 1 97.19 79 ASN B N 1
ATOM 5153 C CA . ASN B 1 79 ? -6.84 21.125 23.266 1 97.19 79 ASN B CA 1
ATOM 5154 C C . ASN B 1 79 ? -7.934 21.016 24.328 1 97.19 79 ASN B C 1
ATOM 5156 O O . ASN B 1 79 ? -8.398 19.906 24.625 1 97.19 79 ASN B O 1
ATOM 5160 N N . ARG B 1 80 ? -8.258 22.188 24.875 1 95.38 80 ARG B N 1
ATOM 5161 C CA . ARG B 1 80 ? -9.336 22.234 25.844 1 95.38 80 ARG B CA 1
ATOM 5162 C C . ARG B 1 80 ? -10.297 23.391 25.562 1 95.38 80 ARG B C 1
ATOM 5164 O O . ARG B 1 80 ? -9.867 24.484 25.172 1 95.38 80 ARG B O 1
ATOM 5171 N N . GLU B 1 81 ? -11.531 23.109 25.906 1 93.31 81 GLU B N 1
ATOM 5172 C CA . GLU B 1 81 ? -12.562 24.109 25.656 1 93.31 81 GLU B CA 1
ATOM 5173 C C . GLU B 1 81 ? -12.305 25.375 26.484 1 93.31 81 GLU B C 1
ATOM 5175 O O . GLU B 1 81 ? -12.594 26.484 26.031 1 93.31 81 GLU B O 1
ATOM 5180 N N . GLU B 1 82 ? -11.797 25.219 27.641 1 95.31 82 GLU B N 1
ATOM 5181 C CA . GLU B 1 82 ? -11.633 26.328 28.578 1 95.31 82 GLU B CA 1
ATOM 5182 C C . GLU B 1 82 ? -10.594 27.328 28.078 1 95.31 82 GLU B C 1
ATOM 5184 O O . GLU B 1 82 ? -10.539 28.453 28.547 1 95.31 82 GLU B O 1
ATOM 5189 N N . GLN B 1 83 ? -9.75 26.922 27.172 1 97.19 83 GLN B N 1
ATOM 5190 C CA . GLN B 1 83 ? -8.734 27.828 26.641 1 97.19 83 GLN B CA 1
ATOM 5191 C C . GLN B 1 83 ? -9.359 28.922 25.781 1 97.19 83 GLN B C 1
ATOM 5193 O O . GLN B 1 83 ? -8.844 30.031 25.703 1 97.19 83 GLN B O 1
ATOM 5198 N N . LEU B 1 84 ? -10.375 28.578 25.094 1 95.81 84 LEU B N 1
ATOM 5199 C CA . LEU B 1 84 ? -11.164 29.531 24.312 1 95.81 84 LEU B CA 1
ATOM 5200 C C . LEU B 1 84 ? -12.656 29.234 24.438 1 95.81 84 LEU B C 1
ATOM 5202 O O . LEU B 1 84 ? -13.305 28.844 23.469 1 95.81 84 LEU B O 1
ATOM 5206 N N . PRO B 1 85 ? -13.18 29.562 25.578 1 93.5 85 PRO B N 1
ATOM 5207 C CA . PRO B 1 85 ? -14.555 29.172 25.859 1 93.5 85 PRO B CA 1
ATOM 5208 C C . PRO B 1 85 ? -15.562 29.781 24.875 1 93.5 85 PRO B C 1
ATOM 5210 O O . PRO B 1 85 ? -15.594 31 24.703 1 93.5 85 PRO B O 1
ATOM 5213 N N . GLY B 1 86 ? -16.328 28.938 24.234 1 88.75 86 GLY B N 1
ATOM 5214 C CA . GLY B 1 86 ? -17.453 29.344 23.422 1 88.75 86 GLY B CA 1
ATOM 5215 C C . GLY B 1 86 ? -17.062 29.766 22.016 1 88.75 86 GLY B C 1
ATOM 5216 O O . GLY B 1 86 ? -17.906 30.188 21.234 1 88.75 86 GLY B O 1
ATOM 5217 N N . ILE B 1 87 ? -15.859 29.656 21.672 1 91.19 87 ILE B N 1
ATOM 5218 C CA . ILE B 1 87 ? -15.383 30.188 20.391 1 91.19 87 ILE B CA 1
ATOM 5219 C C . ILE B 1 87 ? -15.977 29.391 19.234 1 91.19 87 ILE B C 1
ATOM 5221 O O . ILE B 1 87 ? -16.219 29.922 18.156 1 91.19 87 ILE B O 1
ATOM 5225 N N . GLY B 1 88 ? -16.266 28.141 19.453 1 87.12 88 GLY B N 1
ATOM 5226 C CA . GLY B 1 88 ? -16.844 27.281 18.438 1 87.12 88 GLY B CA 1
ATOM 5227 C C . GLY B 1 88 ? -18.188 27.766 17.938 1 87.12 88 GLY B C 1
ATOM 5228 O O . GLY B 1 88 ? -18.453 27.75 16.734 1 87.12 88 GLY B O 1
ATOM 5229 N N . GLU B 1 89 ? -19.016 28.203 18.781 1 84.69 89 GLU B N 1
ATOM 5230 C CA . GLU B 1 89 ? -20.344 28.672 18.438 1 84.69 89 GLU B CA 1
ATOM 5231 C C . GLU B 1 89 ? -20.281 29.938 17.578 1 84.69 89 GLU B C 1
ATOM 5233 O O . GLU B 1 89 ? -21.203 30.234 16.828 1 84.69 89 GLU B O 1
ATOM 5238 N N . LYS B 1 90 ? -19.219 30.562 17.703 1 86.25 90 LYS B N 1
ATOM 5239 C CA . LYS B 1 90 ? -19.047 31.828 17 1 86.25 90 LYS B CA 1
ATOM 5240 C C . LYS B 1 90 ? -18.359 31.625 15.656 1 86.25 90 LYS B C 1
ATOM 5242 O O . LYS B 1 90 ? -18.188 32.562 14.883 1 86.25 90 LYS B O 1
ATOM 5247 N N . THR B 1 91 ? -17.953 30.469 15.375 1 89.56 91 THR B N 1
ATOM 5248 C CA . THR B 1 91 ? -17.25 30.141 14.141 1 89.56 91 THR B CA 1
ATOM 5249 C C . THR B 1 91 ? -18.234 29.672 13.07 1 89.56 91 THR B C 1
ATOM 5251 O O . THR B 1 91 ? -18.484 28.484 12.938 1 89.56 91 THR B O 1
ATOM 5254 N N . ILE B 1 92 ? -18.672 30.562 12.258 1 83.56 92 ILE B N 1
ATOM 5255 C CA . ILE B 1 92 ? -19.812 30.281 11.383 1 83.56 92 ILE B CA 1
ATOM 5256 C C . ILE B 1 92 ? -19.312 29.734 10.047 1 83.56 92 ILE B C 1
ATOM 5258 O O . ILE B 1 92 ? -19.922 28.844 9.469 1 83.56 92 ILE B O 1
ATOM 5262 N N . ASP B 1 93 ? -18.203 30.25 9.578 1 87.25 93 ASP B N 1
ATOM 5263 C CA . ASP B 1 93 ? -17.719 29.906 8.242 1 87.25 93 ASP B CA 1
ATOM 5264 C C . ASP B 1 93 ? -17.125 28.5 8.211 1 87.25 93 ASP B C 1
ATOM 5266 O O . ASP B 1 93 ? -16.734 27.969 9.258 1 87.25 93 ASP B O 1
ATOM 5270 N N . GLN B 1 94 ? -17.062 27.922 7.031 1 89.25 94 GLN B N 1
ATOM 5271 C CA . GLN B 1 94 ? -16.531 26.578 6.836 1 89.25 94 GLN B CA 1
ATOM 5272 C C . GLN B 1 94 ? -15 26.578 6.859 1 89.25 94 GLN B C 1
ATOM 5274 O O . GLN B 1 94 ? -14.367 25.531 6.965 1 89.25 94 GLN B O 1
ATOM 5279 N N . GLN B 1 95 ? -14.43 27.719 6.746 1 91.12 95 GLN B N 1
ATOM 5280 C CA . GLN B 1 95 ? -12.984 27.891 6.711 1 91.12 95 GLN B CA 1
ATOM 5281 C C . GLN B 1 95 ? -12.539 29.047 7.602 1 91.12 95 GLN B C 1
ATOM 5283 O O . GLN B 1 95 ? -11.922 30 7.125 1 91.12 95 GLN B O 1
ATOM 5288 N N . ALA B 1 96 ? -12.836 29.031 8.82 1 94.19 96 ALA B N 1
ATOM 5289 C CA . ALA B 1 96 ? -12.391 29.969 9.852 1 94.19 96 ALA B CA 1
ATOM 5290 C C . ALA B 1 96 ? -11.477 29.266 10.859 1 94.19 96 ALA B C 1
ATOM 5292 O O . ALA B 1 96 ? -10.703 28.375 10.484 1 94.19 96 ALA B O 1
ATOM 5293 N N . GLY B 1 97 ? -11.438 29.75 11.992 1 95.56 97 GLY B N 1
ATOM 5294 C CA . GLY B 1 97 ? -10.656 29.094 13.031 1 95.56 97 GLY B CA 1
ATOM 5295 C C . GLY B 1 97 ? -9.203 29.531 13.039 1 95.56 97 GLY B C 1
ATOM 5296 O O . GLY B 1 97 ? -8.898 30.719 12.93 1 95.56 97 GLY B O 1
ATOM 5297 N N . MET B 1 98 ? -8.273 28.625 13.312 1 97.19 98 MET B N 1
ATOM 5298 C CA . MET B 1 98 ? -6.859 28.891 13.539 1 97.19 98 MET B CA 1
ATOM 5299 C C . MET B 1 98 ? -6.109 29.031 12.219 1 97.19 98 MET B C 1
ATOM 5301 O O . MET B 1 98 ? -5.957 28.062 11.484 1 97.19 98 MET B O 1
ATOM 5305 N N . TYR B 1 99 ? -5.473 30.188 11.984 1 96.56 99 TYR B N 1
ATOM 5306 C CA . TYR B 1 99 ? -4.816 30.484 10.711 1 96.56 99 TYR B CA 1
ATOM 5307 C C . TYR B 1 99 ? -3.326 30.719 10.914 1 96.56 99 TYR B C 1
ATOM 5309 O O . TYR B 1 99 ? -2.93 31.703 11.547 1 96.56 99 TYR B O 1
ATOM 5317 N N . ALA B 1 100 ? -2.523 29.828 10.367 1 97.94 100 ALA B N 1
ATOM 5318 C CA . ALA B 1 100 ? -1.1 30.016 10.102 1 97.94 100 ALA B CA 1
ATOM 5319 C C . ALA B 1 100 ? -0.34 30.344 11.383 1 97.94 100 ALA B C 1
ATOM 5321 O O . ALA B 1 100 ? 0.122 31.469 11.57 1 97.94 100 ALA B O 1
ATOM 5322 N N . PRO B 1 101 ? -0.061 29.359 12.172 1 98.69 101 PRO B N 1
ATOM 5323 C CA . PRO B 1 101 ? 0.683 29.594 13.414 1 98.69 101 PRO B CA 1
ATOM 5324 C C . PRO B 1 101 ? 2.17 29.828 13.172 1 98.69 101 PRO B C 1
ATOM 5326 O O . PRO B 1 101 ? 2.678 29.562 12.086 1 98.69 101 PRO B O 1
ATOM 5329 N N . THR B 1 102 ? 2.787 30.422 14.172 1 98.88 102 THR B N 1
ATOM 5330 C CA . THR B 1 102 ? 4.242 30.453 14.273 1 98.88 102 THR B CA 1
ATOM 5331 C C . THR B 1 102 ? 4.703 29.844 15.594 1 98.88 102 THR B C 1
ATOM 5333 O O . THR B 1 102 ? 4.242 30.25 16.672 1 98.88 102 THR B O 1
ATOM 5336 N N . LEU B 1 103 ? 5.504 28.844 15.508 1 98.88 103 LEU B N 1
ATOM 5337 C CA . LEU B 1 103 ? 6.09 28.156 16.656 1 98.88 103 LEU B CA 1
ATOM 5338 C C . LEU B 1 103 ? 7.535 28.594 16.875 1 98.88 103 LEU B C 1
ATOM 5340 O O . LEU B 1 103 ? 8.352 28.516 15.945 1 98.88 103 LEU B O 1
ATOM 5344 N N . ARG B 1 104 ? 7.887 29.094 18.094 1 98.75 104 ARG B N 1
ATOM 5345 C CA . ARG B 1 104 ? 9.242 29.5 18.438 1 98.75 104 ARG B CA 1
ATOM 5346 C C . ARG B 1 104 ? 9.609 29.031 19.844 1 98.75 104 ARG B C 1
ATOM 5348 O O . ARG B 1 104 ? 8.734 28.719 20.656 1 98.75 104 ARG B O 1
ATOM 5355 N N . TYR B 1 105 ? 10.82 28.859 20.047 1 98.44 105 TYR B N 1
ATOM 5356 C CA . TYR B 1 105 ? 11.391 28.547 21.344 1 98.44 105 TYR B CA 1
ATOM 5357 C C . TYR B 1 105 ? 12.219 29.719 21.875 1 98.44 105 TYR B C 1
ATOM 5359 O O . TYR B 1 105 ? 13.055 30.266 21.141 1 98.44 105 TYR B O 1
ATOM 5367 N N . HIS B 1 106 ? 11.969 30.141 23.094 1 97.81 106 HIS B N 1
ATOM 5368 C CA . HIS B 1 106 ? 12.68 31.25 23.719 1 97.81 106 HIS B CA 1
ATOM 5369 C C . HIS B 1 106 ? 12.773 31.094 25.234 1 97.81 106 HIS B C 1
ATOM 5371 O O . HIS B 1 106 ? 11.75 30.906 25.891 1 97.81 106 HIS B O 1
ATOM 5377 N N . ASP B 1 107 ? 13.969 31.078 25.75 1 96.75 107 ASP B N 1
ATOM 5378 C CA . ASP B 1 107 ? 14.25 31.094 27.188 1 96.75 107 ASP B CA 1
ATOM 5379 C C . ASP B 1 107 ? 13.547 29.938 27.891 1 96.75 107 ASP B C 1
ATOM 5381 O O . ASP B 1 107 ? 12.836 30.141 28.875 1 96.75 107 ASP B O 1
ATOM 5385 N N . GLY B 1 108 ? 13.594 28.812 27.344 1 97.44 108 GLY B N 1
ATOM 5386 C CA . GLY B 1 108 ? 13.156 27.609 28.016 1 97.44 108 GLY B CA 1
ATOM 5387 C C . GLY B 1 108 ? 11.703 27.25 27.75 1 97.44 108 GLY B C 1
ATOM 5388 O O . GLY B 1 108 ? 11.195 26.25 28.25 1 97.44 108 GLY B O 1
ATOM 5389 N N . GLU B 1 109 ? 11.062 28.062 26.906 1 98 109 GLU B N 1
ATOM 5390 C CA . GLU B 1 109 ? 9.648 27.812 26.641 1 98 109 GLU B CA 1
ATOM 5391 C C . GLU B 1 109 ? 9.359 27.812 25.141 1 98 109 GLU B C 1
ATOM 5393 O O . GLU B 1 109 ? 10 28.547 24.375 1 98 109 GLU B O 1
ATOM 5398 N N . PHE B 1 110 ? 8.438 26.953 24.797 1 98.81 110 PHE B N 1
ATOM 5399 C CA . PHE B 1 110 ? 7.836 27.016 23.469 1 98.81 110 PHE B CA 1
ATOM 5400 C C . PHE B 1 110 ? 6.691 28.031 23.438 1 98.81 110 PHE B C 1
ATOM 5402 O O . PHE B 1 110 ? 5.891 28.094 24.375 1 98.81 110 PHE B O 1
ATOM 5409 N N . TYR B 1 111 ? 6.68 28.875 22.422 1 98.88 111 TYR B N 1
ATOM 5410 C CA . TYR B 1 111 ? 5.598 29.812 22.141 1 98.88 111 TYR B CA 1
ATOM 5411 C C . TYR B 1 111 ? 4.934 29.5 20.812 1 98.88 111 TYR B C 1
ATOM 5413 O O . TYR B 1 111 ? 5.613 29.188 19.828 1 98.88 111 TYR B O 1
ATOM 5421 N N . ILE B 1 112 ? 3.656 29.5 20.797 1 98.88 112 ILE B N 1
ATOM 5422 C CA . ILE B 1 112 ? 2.951 29.422 19.531 1 98.88 112 ILE B CA 1
ATOM 5423 C C . ILE B 1 112 ? 1.907 30.531 19.438 1 98.88 112 ILE B C 1
ATOM 5425 O O . ILE B 1 112 ? 1.081 30.688 20.344 1 98.88 112 ILE B O 1
ATOM 5429 N N . ILE B 1 113 ? 2.031 31.359 18.406 1 98.88 113 ILE B N 1
ATOM 5430 C CA . ILE B 1 113 ? 1.125 32.469 18.156 1 98.88 113 ILE B CA 1
ATOM 5431 C C . ILE B 1 113 ? 0.269 32.188 16.938 1 98.88 113 ILE B C 1
ATOM 5433 O O . ILE B 1 113 ? 0.728 31.531 15.992 1 98.88 113 ILE B O 1
ATOM 5437 N N . CYS B 1 114 ? -0.964 32.562 16.984 1 98.56 114 CYS B N 1
ATOM 5438 C CA . CYS B 1 114 ? -1.89 32.344 15.883 1 98.56 114 CYS B CA 1
ATOM 5439 C C . CYS B 1 114 ? -3.047 33.344 15.945 1 98.56 114 CYS B C 1
ATOM 5441 O O . CYS B 1 114 ? -3.203 34.062 16.938 1 98.56 114 CYS B O 1
ATOM 5443 N N . THR B 1 115 ? -3.729 33.5 14.867 1 97.44 115 THR B N 1
ATOM 5444 C CA . THR B 1 115 ? -4.98 34.25 14.836 1 97.44 115 THR B CA 1
ATOM 5445 C C . THR B 1 115 ? -6.164 33.312 14.609 1 97.44 115 THR B C 1
ATOM 5447 O O . THR B 1 115 ? -6.129 32.438 13.727 1 97.44 115 THR B O 1
ATOM 5450 N N . TYR B 1 116 ? -7.137 33.406 15.461 1 96.62 116 TYR B N 1
ATOM 5451 C CA . TYR B 1 116 ? -8.406 32.719 15.289 1 96.62 116 TYR B CA 1
ATOM 5452 C C . TYR B 1 116 ? -9.422 33.594 14.578 1 96.62 116 TYR B C 1
ATOM 5454 O O . TYR B 1 116 ? -9.789 34.656 15.086 1 96.62 116 TYR B O 1
ATOM 5462 N N . LEU B 1 117 ? -9.891 33.156 13.453 1 94.5 117 LEU B N 1
ATOM 5463 C CA . LEU B 1 117 ? -10.922 33.875 12.719 1 94.5 117 LEU B CA 1
ATOM 5464 C C . LEU B 1 117 ? -12.312 33.406 13.148 1 94.5 117 LEU B C 1
ATOM 5466 O O . LEU B 1 117 ? -12.602 32.219 13.164 1 94.5 117 LEU B O 1
ATOM 5470 N N . LEU B 1 118 ? -13.148 34.312 13.609 1 85.44 118 LEU B N 1
ATOM 5471 C CA . LEU B 1 118 ? -14.531 34 13.961 1 85.44 118 LEU B CA 1
ATOM 5472 C C . LEU B 1 118 ? -15.406 33.938 12.719 1 85.44 118 LEU B C 1
ATOM 5474 O O . LEU B 1 118 ? -16.312 33.094 12.633 1 85.44 118 LEU B O 1
ATOM 5478 N N . ASN B 1 119 ? -15.336 34.906 11.938 1 74.62 119 ASN B N 1
ATOM 5479 C CA . ASN B 1 119 ? -15.898 34.938 10.594 1 74.62 119 ASN B CA 1
ATOM 5480 C C . ASN B 1 119 ? -14.922 35.562 9.594 1 74.62 119 ASN B C 1
ATOM 5482 O O . ASN B 1 119 ? -14.047 36.344 9.969 1 74.62 119 ASN B O 1
ATOM 5486 N N . ARG B 1 120 ? -14.867 35.125 8.422 1 57.81 120 ARG B N 1
ATOM 5487 C CA . ARG B 1 120 ? -13.828 35.562 7.496 1 57.81 120 ARG B CA 1
ATOM 5488 C C . ARG B 1 120 ? -13.82 37.094 7.359 1 57.81 120 ARG B C 1
ATOM 5490 O O . ARG B 1 120 ? -12.859 37.656 6.867 1 57.81 120 ARG B O 1
ATOM 5497 N N . VAL B 1 121 ? -14.789 37.75 7.578 1 52.19 121 VAL B N 1
ATOM 5498 C CA . VAL B 1 121 ? -14.781 39.188 7.203 1 52.19 121 VAL B CA 1
ATOM 5499 C C . VAL B 1 121 ? -14.516 40.031 8.438 1 52.19 121 VAL B C 1
ATOM 5501 O O . VAL B 1 121 ? -13.836 41.062 8.352 1 52.19 121 VAL B O 1
ATOM 5504 N N . ASN B 1 122 ? -15.125 39.656 9.625 1 58.38 122 ASN B N 1
ATOM 5505 C CA . ASN B 1 122 ? -15.094 40.844 10.477 1 58.38 122 ASN B CA 1
ATOM 5506 C C . ASN B 1 122 ? -14.797 40.469 11.93 1 58.38 122 ASN B C 1
ATOM 5508 O O . ASN B 1 122 ? -15.078 41.25 12.836 1 58.38 122 ASN B O 1
ATOM 5512 N N . SER B 1 123 ? -13.977 39.406 12.211 1 79.31 123 SER B N 1
ATOM 5513 C CA . SER B 1 123 ? -13.711 39.25 13.641 1 79.31 123 SER B CA 1
ATOM 5514 C C . SER B 1 123 ? -12.68 38.156 13.883 1 79.31 123 SER B C 1
ATOM 5516 O O . SER B 1 123 ? -12.859 37.031 13.445 1 79.31 123 SER B O 1
ATOM 5518 N N . SER B 1 124 ? -11.516 38.75 14.438 1 89.56 124 SER B N 1
ATOM 5519 C CA . SER B 1 124 ? -10.438 37.844 14.758 1 89.56 124 SER B CA 1
ATOM 5520 C C . SER B 1 124 ? -9.891 38.094 16.156 1 89.56 124 SER B C 1
ATOM 5522 O O . SER B 1 124 ? -10.062 39.156 16.719 1 89.56 124 SER B O 1
ATOM 5524 N N . VAL B 1 125 ? -9.414 37.125 16.703 1 93.06 125 VAL B N 1
ATOM 5525 C CA . VAL B 1 125 ? -8.727 37.219 17.984 1 93.06 125 VAL B CA 1
ATOM 5526 C C . VAL B 1 125 ? -7.344 36.562 17.891 1 93.06 125 VAL B C 1
ATOM 5528 O O . VAL B 1 125 ? -7.203 35.469 17.328 1 93.06 125 VAL B O 1
ATOM 5531 N N . GLY B 1 126 ? -6.336 37.344 18.344 1 97.31 126 GLY B N 1
ATOM 5532 C CA . GLY B 1 126 ? -5 36.75 18.438 1 97.31 126 GLY B CA 1
ATOM 5533 C C . GLY B 1 126 ? -4.812 35.906 19.688 1 97.31 126 GLY B C 1
ATOM 5534 O O . GLY B 1 126 ? -5.32 36.25 20.75 1 97.31 126 GLY B O 1
ATOM 5535 N N . VAL B 1 127 ? -4.129 34.781 19.531 1 98.5 127 VAL B N 1
ATOM 5536 C CA . VAL B 1 127 ? -3.883 33.906 20.656 1 98.5 127 VAL B CA 1
ATOM 5537 C C . VAL B 1 127 ? -2.393 33.594 20.75 1 98.5 127 VAL B C 1
ATOM 5539 O O . VAL B 1 127 ? -1.729 33.375 19.719 1 98.5 127 VAL B O 1
ATOM 5542 N N . LEU B 1 128 ? -1.84 33.594 21.891 1 98.88 128 LEU B N 1
ATOM 5543 C CA . LEU B 1 128 ? -0.469 33.219 22.203 1 98.88 128 LEU B CA 1
ATOM 5544 C C . LEU B 1 128 ? -0.437 32.156 23.312 1 98.88 128 LEU B C 1
ATOM 5546 O O . LEU B 1 128 ? -0.808 32.469 24.453 1 98.88 128 LEU B O 1
ATOM 5550 N N . PHE B 1 129 ? -0.061 30.906 22.953 1 98.88 129 PHE B N 1
ATOM 5551 C CA . PHE B 1 129 ? 0.117 29.828 23.922 1 98.88 129 PHE B CA 1
ATOM 5552 C C . PHE B 1 129 ? 1.593 29.641 24.266 1 98.88 129 PHE B C 1
ATOM 5554 O O . PHE B 1 129 ? 2.463 30 23.469 1 98.88 129 PHE B O 1
ATOM 5561 N N . ARG B 1 130 ? 1.909 29.125 25.406 1 98.69 130 ARG B N 1
ATOM 5562 C CA . ARG B 1 130 ? 3.281 28.766 25.75 1 98.69 130 ARG B CA 1
ATOM 5563 C C . ARG B 1 130 ? 3.322 27.484 26.578 1 98.69 130 ARG B C 1
ATOM 5565 O O . ARG B 1 130 ? 2.32 27.094 27.172 1 98.69 130 ARG B O 1
ATOM 5572 N N . THR B 1 131 ? 4.375 26.734 26.594 1 98.75 131 THR B N 1
ATOM 5573 C CA . THR B 1 131 ? 4.594 25.547 27.391 1 98.75 131 THR B CA 1
ATOM 5574 C C . THR B 1 131 ? 6.086 25.266 27.562 1 98.75 131 THR B C 1
ATOM 5576 O O . THR B 1 131 ? 6.891 25.625 26.688 1 98.75 131 THR B O 1
ATOM 5579 N N . SER B 1 132 ? 6.453 24.703 28.672 1 98.19 132 SER B N 1
ATOM 5580 C CA . SER B 1 132 ? 7.809 24.203 28.859 1 98.19 132 SER B CA 1
ATOM 5581 C C . SER B 1 132 ? 7.91 22.734 28.484 1 98.19 132 SER B C 1
ATOM 5583 O O . SER B 1 132 ? 9.016 22.188 28.375 1 98.19 132 SER B O 1
ATOM 5585 N N . ASP B 1 133 ? 6.762 22.094 28.281 1 98 133 ASP B N 1
ATOM 5586 C CA . ASP B 1 133 ? 6.723 20.688 27.906 1 98 133 ASP B CA 1
ATOM 5587 C C . ASP B 1 133 ? 5.82 20.484 26.688 1 98 133 ASP B C 1
ATOM 5589 O O . ASP B 1 133 ? 4.641 20.156 26.828 1 98 133 ASP B O 1
ATOM 5593 N N . PRO B 1 134 ? 6.398 20.531 25.531 1 97.38 134 PRO B N 1
ATOM 5594 C CA . PRO B 1 134 ? 5.586 20.438 24.312 1 97.38 134 PRO B CA 1
ATOM 5595 C C . PRO B 1 134 ? 4.992 19.047 24.109 1 97.38 134 PRO B C 1
ATOM 5597 O O . PRO B 1 134 ? 4.145 18.859 23.234 1 97.38 134 PRO B O 1
ATOM 5600 N N . PHE B 1 135 ? 5.355 18 24.891 1 96.75 135 PHE B N 1
ATOM 5601 C CA . PHE B 1 135 ? 4.906 16.625 24.703 1 96.75 135 PHE B CA 1
ATOM 5602 C C . PHE B 1 135 ? 3.615 16.375 25.484 1 96.75 135 PHE B C 1
ATOM 5604 O O . PHE B 1 135 ? 3.064 15.273 25.422 1 96.75 135 PHE B O 1
ATOM 5611 N N . SER B 1 136 ? 3.117 17.391 26.141 1 96.62 136 SER B N 1
ATOM 5612 C CA . SER B 1 136 ? 1.944 17.219 27 1 96.62 136 SER B CA 1
ATOM 5613 C C . SER B 1 136 ? 0.835 18.188 26.609 1 96.62 136 SER B C 1
ATOM 5615 O O . SER B 1 136 ? 1.011 19.406 26.703 1 96.62 136 SER B O 1
ATOM 5617 N N . ASN B 1 137 ? -0.275 17.656 26.328 1 96.44 137 ASN B N 1
ATOM 5618 C CA . ASN B 1 137 ? -1.438 18.5 26.078 1 96.44 137 ASN B CA 1
ATOM 5619 C C . ASN B 1 137 ? -1.751 19.391 27.266 1 96.44 137 ASN B C 1
ATOM 5621 O O . ASN B 1 137 ? -2.012 20.594 27.109 1 96.44 137 ASN B O 1
ATOM 5625 N N . ALA B 1 138 ? -1.686 18.844 28.406 1 96.19 138 ALA B N 1
ATOM 5626 C CA . ALA B 1 138 ? -2.08 19.531 29.641 1 96.19 138 ALA B CA 1
ATOM 5627 C C . ALA B 1 138 ? -1.11 20.656 29.969 1 96.19 138 ALA B C 1
ATOM 5629 O O . ALA B 1 138 ? -1.461 21.594 30.703 1 96.19 138 ALA B O 1
ATOM 5630 N N . ALA B 1 139 ? 0.043 20.578 29.406 1 98.12 139 ALA B N 1
ATOM 5631 C CA . ALA B 1 139 ? 1.089 21.531 29.781 1 98.12 139 ALA B CA 1
ATOM 5632 C C . ALA B 1 139 ? 0.936 22.844 29.016 1 98.12 139 ALA B C 1
ATOM 5634 O O . ALA B 1 139 ? 1.564 23.844 29.375 1 98.12 139 ALA B O 1
ATOM 5635 N N . TRP B 1 140 ? 0.17 22.891 28.047 1 98.69 140 TRP B N 1
ATOM 5636 C CA . TRP B 1 140 ? -0.018 24.125 27.297 1 98.69 140 TRP B CA 1
ATOM 5637 C C . TRP B 1 140 ? -0.866 25.125 28.094 1 98.69 140 TRP B C 1
ATOM 5639 O O . TRP B 1 140 ? -1.87 24.734 28.703 1 98.69 140 TRP B O 1
ATOM 5649 N N . SER B 1 141 ? -0.566 26.344 28.109 1 98.62 141 SER B N 1
ATOM 5650 C CA . SER B 1 141 ? -1.158 27.391 28.938 1 98.62 141 SER B CA 1
ATOM 5651 C C . SER B 1 141 ? -2.535 27.797 28.406 1 98.62 141 SER B C 1
ATOM 5653 O O . SER B 1 141 ? -2.934 27.391 27.312 1 98.62 141 SER B O 1
ATOM 5655 N N . GLN B 1 142 ? -3.209 28.531 29.297 1 98.12 142 GLN B N 1
ATOM 5656 C CA . GLN B 1 142 ? -4.223 29.422 28.719 1 98.12 142 GLN B CA 1
ATOM 5657 C C . GLN B 1 142 ? -3.594 30.438 27.766 1 98.12 142 GLN B C 1
ATOM 5659 O O . GLN B 1 142 ? -2.467 30.875 27.984 1 98.12 142 GLN B O 1
ATOM 5664 N N . PRO B 1 143 ? -4.316 30.797 26.766 1 98.5 143 PRO B N 1
ATOM 5665 C CA . PRO B 1 143 ? -3.701 31.75 25.844 1 98.5 143 PRO B CA 1
ATOM 5666 C C . PRO B 1 143 ? -3.746 33.188 26.359 1 98.5 143 PRO B C 1
ATOM 5668 O O . PRO B 1 143 ? -4.703 33.562 27.031 1 98.5 143 PRO B O 1
ATOM 5671 N N . VAL B 1 144 ? -2.707 33.938 26.047 1 98.5 144 VAL B N 1
ATOM 5672 C CA . VAL B 1 144 ? -2.795 35.406 26.078 1 98.5 144 VAL B CA 1
ATOM 5673 C C . VAL B 1 144 ? -3.506 35.906 24.812 1 98.5 144 VAL B C 1
ATOM 5675 O O . VAL B 1 144 ? -3.076 35.625 23.703 1 98.5 144 VAL B O 1
ATOM 5678 N N . LEU B 1 145 ? -4.613 36.562 25.047 1 97.12 145 LEU B N 1
ATOM 5679 C CA . LEU B 1 145 ? -5.371 37.094 23.922 1 97.12 145 LEU B CA 1
ATOM 5680 C C . LEU B 1 145 ? -4.887 38.469 23.547 1 97.12 145 LEU B C 1
ATOM 5682 O O . LEU B 1 145 ? -4.48 39.25 24.422 1 97.12 145 LEU B O 1
ATOM 5686 N N . PHE B 1 146 ? -4.867 38.781 22.312 1 96.38 146 PHE B N 1
ATOM 5687 C CA . PHE B 1 146 ? -4.52 40.125 21.859 1 96.38 146 PHE B CA 1
ATOM 5688 C C . PHE B 1 146 ? -5.352 40.531 20.656 1 96.38 146 PHE B C 1
ATOM 5690 O O . PHE B 1 146 ? -5.941 39.656 19.984 1 96.38 146 PHE B O 1
ATOM 5697 N N . ASP B 1 147 ? -5.465 41.812 20.406 1 93.81 147 ASP B N 1
ATOM 5698 C CA . ASP B 1 147 ? -6.195 42.344 19.266 1 93.81 147 ASP B CA 1
ATOM 5699 C C . ASP B 1 147 ? -5.367 42.219 17.984 1 93.81 147 ASP B C 1
ATOM 5701 O O . ASP B 1 147 ? -4.641 43.156 17.609 1 93.81 147 ASP B O 1
ATOM 5705 N N . ALA B 1 148 ? -5.527 41.125 17.328 1 91.75 148 ALA B N 1
ATOM 5706 C CA . ALA B 1 148 ? -4.715 40.875 16.141 1 91.75 148 ALA B CA 1
ATOM 5707 C C . ALA B 1 148 ? -5.086 41.812 15 1 91.75 148 ALA B C 1
ATOM 5709 O O . ALA B 1 148 ? -6.25 41.875 14.602 1 91.75 148 ALA B O 1
ATOM 5710 N N . PRO B 1 149 ? -4.105 42.469 14.414 1 93.69 149 PRO B N 1
ATOM 5711 C CA . PRO B 1 149 ? -4.422 43.344 13.273 1 93.69 149 PRO B CA 1
ATOM 5712 C C . PRO B 1 149 ? -4.918 42.562 12.062 1 93.69 149 PRO B C 1
ATOM 5714 O O . PRO B 1 149 ? -5.797 43.031 11.336 1 93.69 149 PRO B O 1
ATOM 5717 N N . THR B 1 150 ? -4.344 41.469 11.789 1 94.44 150 THR B N 1
ATOM 5718 C CA . THR B 1 150 ? -4.715 40.562 10.727 1 94.44 150 THR B CA 1
ATOM 5719 C C . THR B 1 150 ? -4.27 39.125 11.07 1 94.44 150 THR B C 1
ATOM 5721 O O . THR B 1 150 ? -4.105 38.781 12.242 1 94.44 150 THR B O 1
ATOM 5724 N N . ILE B 1 151 ? -4.125 38.281 10.031 1 95.56 151 ILE B N 1
ATOM 5725 C CA . ILE B 1 151 ? -3.768 36.875 10.242 1 95.56 151 ILE B CA 1
ATOM 5726 C C . ILE B 1 151 ? -2.256 36.719 10.117 1 95.56 151 ILE B C 1
ATOM 5728 O O . ILE B 1 151 ? -1.532 37.688 9.867 1 95.56 151 ILE B O 1
ATOM 5732 N N . ASP B 1 152 ? -1.78 35.5 10.406 1 97.69 152 ASP B N 1
ATOM 5733 C CA . ASP B 1 152 ? -0.425 35.031 10.164 1 97.69 152 ASP B CA 1
ATOM 5734 C C . ASP B 1 152 ? 0.587 35.781 11.031 1 97.69 152 ASP B C 1
ATOM 5736 O O . ASP B 1 152 ? 1.595 36.281 10.531 1 97.69 152 ASP B O 1
ATOM 5740 N N . PRO B 1 153 ? 0.413 35.812 12.281 1 98.5 153 PRO B N 1
ATOM 5741 C CA . PRO B 1 153 ? 1.392 36.5 13.133 1 98.5 153 PRO B CA 1
ATOM 5742 C C . PRO B 1 153 ? 2.697 35.719 13.273 1 98.5 153 PRO B C 1
ATOM 5744 O O . PRO B 1 153 ? 2.684 34.5 13.336 1 98.5 153 PRO B O 1
ATOM 5747 N N . ASP B 1 154 ? 3.811 36.438 13.352 1 98.56 154 ASP B N 1
ATOM 5748 C CA . ASP B 1 154 ? 5.145 35.906 13.602 1 98.56 154 ASP B CA 1
ATOM 5749 C C . ASP B 1 154 ? 5.652 36.312 14.977 1 98.56 154 ASP B C 1
ATOM 5751 O O . ASP B 1 154 ? 5.129 37.25 15.578 1 98.56 154 ASP B O 1
ATOM 5755 N N . LEU B 1 155 ? 6.625 35.562 15.492 1 98.62 155 LEU B N 1
ATOM 5756 C CA . LEU B 1 155 ? 7.328 35.906 16.719 1 98.62 155 LEU B CA 1
ATOM 5757 C C . LEU B 1 155 ? 8.828 36.062 16.469 1 98.62 155 LEU B C 1
ATOM 5759 O O . LEU B 1 155 ? 9.469 35.156 15.961 1 98.62 155 LEU B O 1
ATOM 5763 N N . PHE B 1 156 ? 9.352 37.188 16.891 1 98.56 156 PHE B N 1
ATOM 5764 C CA . PHE B 1 156 ? 10.789 37.438 16.797 1 98.56 156 PHE B CA 1
ATOM 5765 C C . PHE B 1 156 ? 11.312 38.156 18.031 1 98.56 156 PHE B C 1
ATOM 5767 O O . PHE B 1 156 ? 10.977 39.312 18.281 1 98.56 156 PHE B O 1
ATOM 5774 N N . TRP B 1 157 ? 12.086 37.438 18.797 1 98.19 157 TRP B N 1
ATOM 5775 C CA . TRP B 1 157 ? 12.805 38.062 19.906 1 98.19 157 TRP B CA 1
ATOM 5776 C C . TRP B 1 157 ? 14.109 38.688 19.422 1 98.19 157 TRP B C 1
ATOM 5778 O O . TRP B 1 157 ? 15.016 38 18.969 1 98.19 157 TRP B O 1
ATOM 5788 N N . ASP B 1 158 ? 14.242 39.938 19.656 1 97.25 158 ASP B N 1
ATOM 5789 C CA . ASP B 1 158 ? 15.43 40.625 19.172 1 97.25 158 ASP B CA 1
ATOM 5790 C C . ASP B 1 158 ? 16.484 40.75 20.266 1 97.25 158 ASP B C 1
ATOM 5792 O O . ASP B 1 158 ? 16.219 40.406 21.422 1 97.25 158 ASP B O 1
ATOM 5796 N N . ASP B 1 159 ? 17.672 41.281 19.906 1 94.5 159 ASP B N 1
ATOM 5797 C CA . ASP B 1 159 ? 18.812 41.406 20.812 1 94.5 159 ASP B CA 1
ATOM 5798 C C . ASP B 1 159 ? 18.547 42.469 21.875 1 94.5 159 ASP B C 1
ATOM 5800 O O . ASP B 1 159 ? 19.172 42.469 22.922 1 94.5 159 ASP B O 1
ATOM 5804 N N . ASP B 1 160 ? 17.703 43.375 21.641 1 93.06 160 ASP B N 1
ATOM 5805 C CA . ASP B 1 160 ? 17.406 44.438 22.578 1 93.06 160 ASP B CA 1
ATOM 5806 C C . ASP B 1 160 ? 16.469 43.938 23.688 1 93.06 160 ASP B C 1
ATOM 5808 O O . ASP B 1 160 ? 16.078 44.719 24.562 1 93.06 160 ASP B O 1
ATOM 5812 N N . GLY B 1 161 ? 16.078 42.656 23.531 1 92.75 161 GLY B N 1
ATOM 5813 C CA . GLY B 1 161 ? 15.242 42.031 24.547 1 92.75 161 GLY B CA 1
ATOM 5814 C C . GLY B 1 161 ? 13.758 42.156 24.25 1 92.75 161 GLY B C 1
ATOM 5815 O O . GLY B 1 161 ? 12.93 41.594 24.953 1 92.75 161 GLY B O 1
ATOM 5816 N N . LYS B 1 162 ? 13.438 42.844 23.188 1 96 162 LYS B N 1
ATOM 5817 C CA . LYS B 1 162 ? 12.031 43.062 22.844 1 96 162 LYS B CA 1
ATOM 5818 C C . LYS B 1 162 ? 11.508 41.906 21.984 1 96 162 LYS B C 1
ATOM 5820 O O . LYS B 1 162 ? 12.273 41.281 21.25 1 96 162 LYS B O 1
ATOM 5825 N N . LEU B 1 163 ? 10.18 41.688 22.125 1 98.44 163 LEU B N 1
ATOM 5826 C CA . LEU B 1 163 ? 9.461 40.75 21.25 1 98.44 163 LEU B CA 1
ATOM 5827 C C . LEU B 1 163 ? 8.688 41.469 20.172 1 98.44 163 LEU B C 1
ATOM 5829 O O . LEU B 1 163 ? 7.895 42.375 20.469 1 98.44 163 LEU B O 1
ATOM 5833 N N . TYR B 1 164 ? 8.984 41.188 18.922 1 98.62 164 TYR B N 1
ATOM 5834 C CA . TYR B 1 164 ? 8.281 41.75 17.781 1 98.62 164 TYR B CA 1
ATOM 5835 C C . TYR B 1 164 ? 7.352 40.75 17.125 1 98.62 164 TYR B C 1
ATOM 5837 O O . TYR B 1 164 ? 7.66 39.531 17.094 1 98.62 164 TYR B O 1
ATOM 5845 N N . MET B 1 165 ? 6.227 41.219 16.703 1 98.69 165 MET B N 1
ATOM 5846 C CA . MET B 1 165 ? 5.25 40.438 15.953 1 98.69 165 MET B CA 1
ATOM 5847 C C . MET B 1 165 ? 5.059 41 14.547 1 98.69 165 MET B C 1
ATOM 5849 O O . MET B 1 165 ? 4.609 42.125 14.383 1 98.69 165 MET B O 1
ATOM 5853 N N . ALA B 1 166 ? 5.469 40.344 13.508 1 98.5 166 ALA B N 1
ATOM 5854 C CA . ALA B 1 166 ? 5.086 40.656 12.133 1 98.5 166 ALA B CA 1
ATOM 5855 C C . ALA B 1 166 ? 3.793 39.938 11.75 1 98.5 166 ALA B C 1
ATOM 5857 O O . ALA B 1 166 ? 3.43 38.938 12.352 1 98.5 166 ALA B O 1
ATOM 5858 N N . TYR B 1 167 ? 3.025 40.406 10.859 1 97.81 167 TYR B N 1
ATOM 5859 C CA . TYR B 1 167 ? 1.745 39.812 10.477 1 97.81 167 TYR B CA 1
ATOM 5860 C C . TYR B 1 167 ? 1.398 40.156 9.031 1 97.81 167 TYR B C 1
ATOM 5862 O O . TYR B 1 167 ? 2.115 40.906 8.375 1 97.81 167 TYR B O 1
ATOM 5870 N N . MET B 1 168 ? 0.357 39.5 8.516 1 97.25 168 MET B N 1
ATOM 5871 C CA . MET B 1 168 ? -0.074 39.688 7.133 1 97.25 168 MET B CA 1
ATOM 5872 C C . MET B 1 168 ? -0.232 41.156 6.797 1 97.25 168 MET B C 1
ATOM 5874 O O . MET B 1 168 ? -0.678 41.938 7.637 1 97.25 168 MET B O 1
ATOM 5878 N N . GLY B 1 169 ? -0.128 41.531 5.5 1 95.44 169 GLY B N 1
ATOM 5879 C CA . GLY B 1 169 ? 0.036 42.938 5.125 1 95.44 169 GLY B CA 1
ATOM 5880 C C . GLY B 1 169 ? 1.4 43.5 5.484 1 95.44 169 GLY B C 1
ATOM 5881 O O . GLY B 1 169 ? 1.708 44.656 5.172 1 95.44 169 GLY B O 1
ATOM 5882 N N . ILE B 1 170 ? 2.078 42.75 6 1 97.19 170 ILE B N 1
ATOM 5883 C CA . ILE B 1 170 ? 3.471 42.781 6.43 1 97.19 170 ILE B CA 1
ATOM 5884 C C . ILE B 1 170 ? 3.668 43.969 7.379 1 97.19 170 ILE B C 1
ATOM 5886 O O . ILE B 1 170 ? 4.516 44.844 7.141 1 97.19 170 ILE B O 1
ATOM 5890 N N . GLY B 1 171 ? 2.934 44 8.344 1 97.56 171 GLY B N 1
ATOM 5891 C CA . GLY B 1 171 ? 3.064 44.938 9.461 1 97.56 171 GLY B CA 1
ATOM 5892 C C . GLY B 1 171 ? 3.924 44.406 10.586 1 97.56 171 GLY B C 1
ATOM 5893 O O . GLY B 1 171 ? 4.238 43.219 10.625 1 97.56 171 GLY B O 1
ATOM 5894 N N . LEU B 1 172 ? 4.398 45.312 11.43 1 98.31 172 LEU B N 1
ATOM 5895 C CA . LEU B 1 172 ? 5.254 45 12.57 1 98.31 172 LEU B CA 1
ATOM 5896 C C . LEU B 1 172 ? 4.812 45.75 13.812 1 98.31 172 LEU B C 1
ATOM 5898 O O . LEU B 1 172 ? 4.465 46.938 13.719 1 98.31 172 LEU B O 1
ATOM 5902 N N . ALA B 1 173 ? 4.766 45.094 14.906 1 98.31 173 ALA B N 1
ATOM 5903 C CA . ALA B 1 173 ? 4.5 45.719 16.203 1 98.31 173 ALA B CA 1
ATOM 5904 C C . ALA B 1 173 ? 5.238 45 17.328 1 98.31 173 ALA B C 1
ATOM 5906 O O . ALA B 1 173 ? 5.516 43.812 17.219 1 98.31 173 ALA B O 1
ATOM 5907 N N . GLU B 1 174 ? 5.598 45.75 18.344 1 98.19 174 GLU B N 1
ATOM 5908 C CA . GLU B 1 174 ? 6.031 45.094 19.562 1 98.19 174 GLU B CA 1
ATOM 5909 C C . GLU B 1 174 ? 4.871 44.344 20.234 1 98.19 174 GLU B C 1
ATOM 5911 O O . GLU B 1 174 ? 3.732 44.812 20.203 1 98.19 174 GLU B O 1
ATOM 5916 N N . LEU B 1 175 ? 5.16 43.219 20.797 1 98.56 175 LEU B N 1
ATOM 5917 C CA . LEU B 1 175 ? 4.152 42.406 21.484 1 98.56 175 LEU B CA 1
ATOM 5918 C C . LEU B 1 175 ? 4.598 42.094 22.906 1 98.56 175 LEU B C 1
ATOM 5920 O O . LEU B 1 175 ? 5.734 41.656 23.125 1 98.56 175 LEU B O 1
ATOM 5924 N N . ASN B 1 176 ? 3.736 42.438 23.875 1 98.25 176 ASN B N 1
ATOM 5925 C CA . ASN B 1 176 ? 3.949 41.969 25.234 1 98.25 176 ASN B CA 1
ATOM 5926 C C . ASN B 1 176 ? 3.402 40.531 25.422 1 98.25 176 ASN B C 1
ATOM 5928 O O . ASN B 1 176 ? 2.188 40.344 25.422 1 98.25 176 ASN B O 1
ATOM 5932 N N . ALA B 1 177 ? 4.246 39.594 25.609 1 97.75 177 ALA B N 1
ATOM 5933 C CA . ALA B 1 177 ? 3.867 38.188 25.641 1 97.75 177 ALA B CA 1
ATOM 5934 C C . ALA B 1 177 ? 3.035 37.875 26.891 1 97.75 177 ALA B C 1
ATOM 5936 O O . ALA B 1 177 ? 2.359 36.844 26.938 1 97.75 177 ALA B O 1
ATOM 5937 N N . GLU B 1 178 ? 3.084 38.688 27.891 1 97.12 178 GLU B N 1
ATOM 5938 C CA . GLU B 1 178 ? 2.361 38.438 29.141 1 97.12 178 GLU B CA 1
ATOM 5939 C C . GLU B 1 178 ? 0.953 39.031 29.078 1 97.12 178 GLU B C 1
ATOM 5941 O O . GLU B 1 178 ? 0.009 38.438 29.625 1 97.12 178 GLU B O 1
ATOM 5946 N N . THR B 1 179 ? 0.842 40.156 28.391 1 97.62 179 THR B N 1
ATOM 5947 C CA . THR B 1 179 ? -0.43 40.844 28.469 1 97.62 179 THR B CA 1
ATOM 5948 C C . THR B 1 179 ? -1.146 40.844 27.125 1 97.62 179 THR B C 1
ATOM 5950 O O . THR B 1 179 ? -2.35 41.094 27.047 1 97.62 179 THR B O 1
ATOM 5953 N N . GLY B 1 180 ? -0.386 40.688 26.109 1 97.81 180 GLY B N 1
ATOM 5954 C CA . GLY B 1 180 ? -0.959 40.719 24.766 1 97.81 180 GLY B CA 1
ATOM 5955 C C . GLY B 1 180 ? -0.984 42.125 24.172 1 97.81 180 GLY B C 1
ATOM 5956 O O . GLY B 1 180 ? -1.398 42.312 23.031 1 97.81 180 GLY B O 1
ATOM 5957 N N . GLU B 1 181 ? -0.495 43.062 24.922 1 97.94 181 GLU B N 1
ATOM 5958 C CA . GLU B 1 181 ? -0.509 44.438 24.453 1 97.94 181 GLU B CA 1
ATOM 5959 C C . GLU B 1 181 ? 0.393 44.625 23.234 1 97.94 181 GLU B C 1
ATOM 5961 O O . GLU B 1 181 ? 1.499 44.062 23.188 1 97.94 181 GLU B O 1
ATOM 5966 N N . LEU B 1 182 ? -0.099 45.375 22.281 1 97.69 182 LEU B N 1
ATOM 5967 C CA . LEU B 1 182 ? 0.647 45.656 21.062 1 97.69 182 LEU B CA 1
ATOM 5968 C C . LEU B 1 182 ? 1.174 47.094 21.078 1 97.69 182 LEU B C 1
ATOM 5970 O O . LEU B 1 182 ? 0.487 48 21.531 1 97.69 182 LEU B O 1
ATOM 5974 N N . GLY B 1 183 ? 2.338 47.25 20.594 1 97.5 183 GLY B N 1
ATOM 5975 C CA . GLY B 1 183 ? 2.875 48.594 20.359 1 97.5 183 GLY B CA 1
ATOM 5976 C C . GLY B 1 183 ? 2.406 49.219 19.062 1 97.5 183 GLY B C 1
ATOM 5977 O O . GLY B 1 183 ? 1.427 48.75 18.469 1 97.5 183 GLY B O 1
ATOM 5978 N N . LYS B 1 184 ? 3.119 50.312 18.719 1 96.5 184 LYS B N 1
ATOM 5979 C CA . LYS B 1 184 ? 2.791 51 17.484 1 96.5 184 LYS B CA 1
ATOM 5980 C C . LYS B 1 184 ? 3.039 50.125 16.266 1 96.5 184 LYS B C 1
ATOM 5982 O O . LYS B 1 184 ? 4.086 49.469 16.156 1 96.5 184 LYS B O 1
ATOM 5987 N N . GLU B 1 185 ? 2.027 50.062 15.406 1 96.06 185 GLU B N 1
ATOM 5988 C CA . GLU B 1 185 ? 2.127 49.281 14.18 1 96.06 185 GLU B CA 1
ATOM 5989 C C . GLU B 1 185 ? 2.875 50.031 13.094 1 96.06 185 GLU B C 1
ATOM 5991 O O . GLU B 1 185 ? 2.707 51.25 12.953 1 96.06 185 GLU B O 1
ATOM 5996 N N . THR B 1 186 ? 3.688 49.375 12.32 1 96.06 186 THR B N 1
ATOM 5997 C CA . THR B 1 186 ? 4.398 49.938 11.172 1 96.06 186 THR B CA 1
ATOM 5998 C C . THR B 1 186 ? 4.426 48.938 10.016 1 96.06 186 THR B C 1
ATOM 6000 O O . THR B 1 186 ? 4.738 47.75 10.219 1 96.06 186 THR B O 1
ATOM 6003 N N . ARG B 1 187 ? 4.066 49.375 8.836 1 96.5 187 ARG B N 1
ATOM 6004 C CA . ARG B 1 187 ? 4.262 48.562 7.648 1 96.5 187 ARG B CA 1
ATOM 6005 C C . ARG B 1 187 ? 5.715 48.594 7.188 1 96.5 187 ARG B C 1
ATOM 6007 O O . ARG B 1 187 ? 6.281 49.656 6.984 1 96.5 187 ARG B O 1
ATOM 6014 N N . ILE B 1 188 ? 6.27 47.438 6.914 1 97.19 188 ILE B N 1
ATOM 6015 C CA . ILE B 1 188 ? 7.719 47.469 6.754 1 97.19 188 ILE B CA 1
ATOM 6016 C C . ILE B 1 188 ? 8.094 47 5.344 1 97.19 188 ILE B C 1
ATOM 6018 O O . ILE B 1 188 ? 9.203 47.281 4.875 1 97.19 188 ILE B O 1
ATOM 6022 N N . TRP B 1 189 ? 7.262 46.312 4.605 1 97.12 189 TRP B N 1
ATOM 6023 C CA . TRP B 1 189 ? 7.547 45.844 3.252 1 97.12 189 TRP B CA 1
ATOM 6024 C C . TRP B 1 189 ? 6.262 45.5 2.51 1 97.12 189 TRP B C 1
ATOM 6026 O O . TRP B 1 189 ? 5.266 45.094 3.123 1 97.12 189 TRP B O 1
ATOM 6036 N N . ASN B 1 190 ? 6.234 45.688 1.245 1 94.5 190 ASN B N 1
ATOM 6037 C CA . ASN B 1 190 ? 5.027 45.438 0.461 1 94.5 190 ASN B CA 1
ATOM 6038 C C . ASN B 1 190 ? 5.141 44.156 -0.348 1 94.5 190 ASN B C 1
ATOM 6040 O O . ASN B 1 190 ? 4.203 43.781 -1.053 1 94.5 190 ASN B O 1
ATOM 6044 N N . GLY B 1 191 ? 6.211 43.469 -0.181 1 96.38 191 GLY B N 1
ATOM 6045 C CA . GLY B 1 191 ? 6.434 42.312 -1.033 1 96.38 191 GLY B CA 1
ATOM 6046 C C . GLY B 1 191 ? 6.922 42.656 -2.422 1 96.38 191 GLY B C 1
A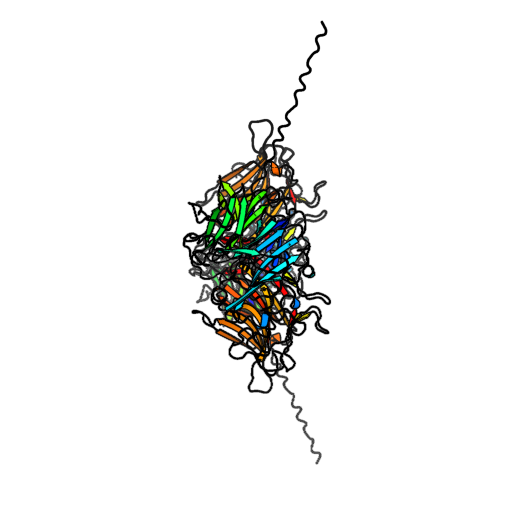TOM 6047 O O . GLY B 1 191 ? 7.441 43.75 -2.633 1 96.38 191 GLY B O 1
ATOM 6048 N N . THR B 1 192 ? 6.863 41.719 -3.381 1 96.88 192 THR B N 1
ATOM 6049 C CA . THR B 1 192 ? 7.363 41.938 -4.738 1 96.88 192 THR B CA 1
ATOM 6050 C C . THR B 1 192 ? 6.211 42.219 -5.699 1 96.88 192 THR B C 1
ATOM 6052 O O . THR B 1 192 ? 6.387 42.156 -6.918 1 96.88 192 THR B O 1
ATOM 6055 N N . GLY B 1 193 ? 5.109 42.406 -5.148 1 93.38 193 GLY B N 1
ATOM 6056 C CA . GLY B 1 193 ? 3.971 42.75 -5.988 1 93.38 193 GLY B CA 1
ATOM 6057 C C . GLY B 1 193 ? 2.951 41.625 -6.09 1 93.38 193 GLY B C 1
ATOM 6058 O O . GLY B 1 193 ? 1.878 41.812 -6.668 1 93.38 193 GLY B O 1
ATOM 6059 N N . GLY B 1 194 ? 3.227 40.5 -5.574 1 92.81 194 GLY B N 1
ATOM 6060 C CA . GLY B 1 194 ? 2.264 39.406 -5.555 1 92.81 194 GLY B CA 1
ATOM 6061 C C . GLY B 1 194 ? 1.065 39.688 -4.668 1 92.81 194 GLY B C 1
ATOM 6062 O O . GLY B 1 194 ? 1.167 40.438 -3.697 1 92.81 194 GLY B O 1
ATOM 6063 N N . VAL B 1 195 ? 0.025 39 -5.035 1 93.38 195 VAL B N 1
ATOM 6064 C CA . VAL B 1 195 ? -1.212 39.188 -4.289 1 93.38 195 VAL B CA 1
ATOM 6065 C C . VAL B 1 195 ? -1.091 38.531 -2.912 1 93.38 195 VAL B C 1
ATOM 6067 O O . VAL B 1 195 ? -0.493 37.469 -2.777 1 93.38 195 VAL B O 1
ATOM 6070 N N . TRP B 1 196 ? -1.626 39.219 -1.822 1 93.38 196 TRP B N 1
ATOM 6071 C CA . TRP B 1 196 ? -1.771 38.719 -0.449 1 93.38 196 TRP B CA 1
ATOM 6072 C C . TRP B 1 196 ? -0.407 38.469 0.182 1 93.38 196 TRP B C 1
ATOM 6074 O O . TRP B 1 196 ? -0.093 37.344 0.547 1 93.38 196 TRP B O 1
ATOM 6084 N N . PRO B 1 197 ? 0.419 39.469 0.278 1 97.06 197 PRO B N 1
ATOM 6085 C CA . PRO B 1 197 ? 1.632 39.281 1.076 1 97.06 197 PRO B CA 1
ATOM 6086 C C . PRO B 1 197 ? 1.332 38.875 2.516 1 97.06 197 PRO B C 1
ATOM 6088 O O . PRO B 1 197 ? 0.667 39.625 3.246 1 97.06 197 PRO B O 1
ATOM 6091 N N . GLU B 1 198 ? 1.786 37.719 2.904 1 97.38 198 GLU B N 1
ATOM 6092 C CA . GLU B 1 198 ? 1.384 37.156 4.184 1 97.38 198 GLU B CA 1
ATOM 6093 C C . GLU B 1 198 ? 2.434 36.156 4.707 1 97.38 198 GLU B C 1
ATOM 6095 O O . GLU B 1 198 ? 3.49 36 4.094 1 97.38 198 GLU B O 1
ATOM 6100 N N . GLY B 1 199 ? 2.15 35.625 5.875 1 98.06 199 GLY B N 1
ATOM 6101 C CA . GLY B 1 199 ? 3 34.594 6.461 1 98.06 199 GLY B CA 1
ATOM 6102 C C . GLY B 1 199 ? 4.418 35.094 6.719 1 98.06 199 GLY B C 1
ATOM 6103 O O . GLY B 1 199 ? 5.379 34.406 6.336 1 98.06 199 GLY B O 1
ATOM 6104 N N . PRO B 1 200 ? 4.625 36.25 7.25 1 98.56 200 PRO B N 1
ATOM 6105 C CA . PRO B 1 200 ? 5.98 36.75 7.461 1 98.56 200 PRO B CA 1
ATOM 6106 C C . PRO B 1 200 ? 6.742 35.969 8.539 1 98.56 200 PRO B C 1
ATOM 6108 O O . PRO B 1 200 ? 6.148 35.531 9.523 1 98.56 200 PRO B O 1
ATOM 6111 N N . HIS B 1 201 ? 7.977 35.812 8.352 1 98.69 201 HIS B N 1
ATOM 6112 C CA . HIS B 1 201 ? 8.945 35.344 9.328 1 98.69 201 HIS B CA 1
ATOM 6113 C C . HIS B 1 201 ? 10.211 36.188 9.305 1 98.69 201 HIS B C 1
ATOM 6115 O O . HIS B 1 201 ? 10.805 36.406 8.25 1 98.69 201 HIS B O 1
ATOM 6121 N N . ILE B 1 202 ? 10.625 36.656 10.453 1 98.69 202 ILE B N 1
ATOM 6122 C CA . ILE B 1 202 ? 11.844 37.438 10.562 1 98.69 202 ILE B CA 1
ATOM 6123 C C . ILE B 1 202 ? 12.977 36.562 11.109 1 98.69 202 ILE B C 1
ATOM 6125 O O . ILE B 1 202 ? 12.773 35.812 12.062 1 98.69 202 ILE B O 1
ATOM 6129 N N . TYR B 1 203 ? 14.094 36.656 10.477 1 97.75 203 TYR B N 1
ATOM 6130 C CA . TYR B 1 203 ? 15.336 36.031 10.914 1 97.75 203 TYR B CA 1
ATOM 6131 C C . TYR B 1 203 ? 16.453 37.062 11.031 1 97.75 203 TYR B C 1
ATOM 6133 O O . TYR B 1 203 ? 16.422 38.125 10.375 1 97.75 203 TYR B O 1
ATOM 6141 N N . LYS B 1 204 ? 17.344 36.75 11.875 1 97.12 204 LYS B N 1
ATOM 6142 C CA . LYS B 1 204 ? 18.531 37.594 11.984 1 97.12 204 LYS B CA 1
ATOM 6143 C C . LYS B 1 204 ? 19.797 36.812 11.727 1 97.12 204 LYS B C 1
ATOM 6145 O O . LYS B 1 204 ? 19.984 35.719 12.289 1 97.12 204 LYS B O 1
ATOM 6150 N N . LYS B 1 205 ? 20.609 37.281 10.867 1 95.5 205 LYS B N 1
ATOM 6151 C CA . LYS B 1 205 ? 21.891 36.656 10.508 1 95.5 205 LYS B CA 1
ATOM 6152 C C . LYS B 1 205 ? 22.891 37.719 10.062 1 95.5 205 LYS B C 1
ATOM 6154 O O . LYS B 1 205 ? 22.594 38.562 9.195 1 95.5 205 LYS B O 1
ATOM 6159 N N . ASN B 1 206 ? 24.109 37.75 10.695 1 94.62 206 ASN B N 1
ATOM 6160 C CA . ASN B 1 206 ? 25.188 38.688 10.383 1 94.62 206 ASN B CA 1
ATOM 6161 C C . ASN B 1 206 ? 24.703 40.125 10.406 1 94.62 206 ASN B C 1
ATOM 6163 O O . ASN B 1 206 ? 24.938 40.875 9.453 1 94.62 206 ASN B O 1
ATOM 6167 N N . ASP B 1 207 ? 23.953 40.5 11.328 1 93.69 207 ASP B N 1
ATOM 6168 C CA . ASP B 1 207 ? 23.484 41.844 11.648 1 93.69 207 ASP B CA 1
ATOM 6169 C C . ASP B 1 207 ? 22.453 42.312 10.625 1 93.69 207 ASP B C 1
ATOM 6171 O O . ASP B 1 207 ? 22.203 43.5 10.5 1 93.69 207 ASP B O 1
ATOM 6175 N N . TRP B 1 208 ? 22 41.344 9.812 1 97.62 208 TRP B N 1
ATOM 6176 C CA . TRP B 1 208 ? 20.875 41.625 8.938 1 97.62 208 TRP B CA 1
ATOM 6177 C C . TRP B 1 208 ? 19.594 41 9.484 1 97.62 208 TRP B C 1
ATOM 6179 O O . TRP B 1 208 ? 19.609 39.875 10 1 97.62 208 TRP B O 1
ATOM 6189 N N . TYR B 1 209 ? 18.531 41.781 9.352 1 98.44 209 TYR B N 1
ATOM 6190 C CA . TYR B 1 209 ? 17.203 41.188 9.492 1 98.44 209 TYR B CA 1
ATOM 6191 C C . TYR B 1 209 ? 16.688 40.688 8.141 1 98.44 209 TYR B C 1
ATOM 6193 O O . TYR B 1 209 ? 16.609 41.469 7.18 1 98.44 209 TYR B O 1
ATOM 6201 N N . TYR B 1 210 ? 16.422 39.5 8.062 1 98.69 210 TYR B N 1
ATOM 6202 C CA . TYR B 1 210 ? 15.797 38.906 6.887 1 98.69 210 TYR B CA 1
ATOM 6203 C C . TYR B 1 210 ? 14.305 38.688 7.105 1 98.69 210 TYR B C 1
ATOM 6205 O O . TYR B 1 210 ? 13.883 38.281 8.188 1 98.69 210 TYR B O 1
ATOM 6213 N N . LEU B 1 211 ? 13.523 39.062 6.137 1 98.81 211 LEU B N 1
ATOM 6214 C CA . LEU B 1 211 ? 12.078 38.906 6.164 1 98.81 211 LEU B CA 1
ATOM 6215 C C . LEU B 1 211 ? 11.609 38 5.031 1 98.81 211 LEU B C 1
ATOM 6217 O O . LEU B 1 211 ? 11.758 38.344 3.855 1 98.81 211 LEU B O 1
ATOM 6221 N N . LEU B 1 212 ? 11.164 36.812 5.383 1 98.81 212 LEU B N 1
ATOM 6222 C CA . LEU B 1 212 ? 10.57 35.844 4.461 1 98.81 212 LEU B CA 1
ATOM 6223 C C . LEU B 1 212 ? 9.047 35.938 4.48 1 98.81 212 LEU B C 1
ATOM 6225 O O . LEU B 1 212 ? 8.438 35.938 5.555 1 98.81 212 LEU B O 1
ATOM 6229 N N . ILE B 1 213 ? 8.406 36.125 3.316 1 98.69 213 ILE B N 1
ATOM 6230 C CA . ILE B 1 213 ? 6.945 36.188 3.281 1 98.69 213 ILE B CA 1
ATOM 6231 C C . ILE B 1 213 ? 6.414 35.281 2.18 1 98.69 213 ILE B C 1
ATOM 6233 O O . ILE B 1 213 ? 7.184 34.75 1.378 1 98.69 213 ILE B O 1
ATOM 6237 N N . ALA B 1 214 ? 5.129 35.031 2.178 1 98.56 214 ALA B N 1
ATOM 6238 C CA . ALA B 1 214 ? 4.398 34.406 1.077 1 98.56 214 ALA B CA 1
ATOM 6239 C C . ALA B 1 214 ? 3.627 35.469 0.273 1 98.56 214 ALA B C 1
ATOM 6241 O O . ALA B 1 214 ? 3.148 36.438 0.827 1 98.56 214 ALA B O 1
ATOM 6242 N N . GLU B 1 215 ? 3.527 35.219 -0.945 1 98.06 215 GLU B N 1
ATOM 6243 C CA . GLU B 1 215 ? 2.676 36.062 -1.794 1 98.06 215 GLU B CA 1
ATOM 6244 C C . GLU B 1 215 ? 2.359 35.344 -3.111 1 98.06 215 GLU B C 1
ATOM 6246 O O . GLU B 1 215 ? 2.65 34.156 -3.273 1 98.06 215 GLU B O 1
ATOM 6251 N N . GLY B 1 216 ? 1.587 36 -4.047 1 97.06 216 GLY B N 1
ATOM 6252 C CA . GLY B 1 216 ? 1.157 35.406 -5.301 1 97.06 216 GLY B CA 1
ATOM 6253 C C . GLY B 1 216 ? -0.147 34.625 -5.176 1 97.06 216 GLY B C 1
ATOM 6254 O O . GLY B 1 216 ? -0.519 33.875 -6.078 1 97.06 216 GLY B O 1
ATOM 6255 N N . GLY B 1 217 ? -0.752 34.906 -4.086 1 93.75 217 GLY B N 1
ATOM 6256 C CA . GLY B 1 217 ? -1.976 34.156 -3.807 1 93.75 217 GLY B CA 1
ATOM 6257 C C . GLY B 1 217 ? -1.734 32.875 -3.068 1 93.75 217 GLY B C 1
ATOM 6258 O O . GLY B 1 217 ? -0.667 32.656 -2.488 1 93.75 217 GLY B O 1
ATOM 6259 N N . THR B 1 218 ? -2.793 32.062 -2.928 1 92.62 218 THR B N 1
ATOM 6260 C CA . THR B 1 218 ? -2.713 30.859 -2.121 1 92.62 218 THR B CA 1
ATOM 6261 C C . THR B 1 218 ? -2.863 29.609 -2.994 1 92.62 218 THR B C 1
ATOM 6263 O O . THR B 1 218 ? -3.018 28.5 -2.48 1 92.62 218 THR B O 1
ATOM 6266 N N . GLU B 1 219 ? -2.867 29.781 -4.289 1 96.5 219 GLU B N 1
ATOM 6267 C CA . GLU B 1 219 ? -3.119 28.688 -5.227 1 96.5 219 GLU B CA 1
ATOM 6268 C C . GLU B 1 219 ? -1.902 28.438 -6.113 1 96.5 219 GLU B C 1
ATOM 6270 O O . GLU B 1 219 ? -0.784 28.297 -5.617 1 96.5 219 GLU B O 1
ATOM 6275 N N . LEU B 1 220 ? -2.062 28.344 -7.422 1 97.44 220 LEU B N 1
ATOM 6276 C CA . LEU B 1 220 ? -1.018 27.875 -8.32 1 97.44 220 LEU B CA 1
ATOM 6277 C C . LEU B 1 220 ? 0.093 28.906 -8.461 1 97.44 220 LEU B C 1
ATOM 6279 O O . LEU B 1 220 ? 1.207 28.578 -8.875 1 97.44 220 LEU B O 1
ATOM 6283 N N . ASN B 1 221 ? -0.151 30.156 -8.102 1 97.94 221 ASN B N 1
ATOM 6284 C CA . ASN B 1 221 ? 0.857 31.203 -8.242 1 97.94 221 ASN B CA 1
ATOM 6285 C C . ASN B 1 221 ? 1.573 31.469 -6.922 1 97.94 221 ASN B C 1
ATOM 6287 O O . ASN B 1 221 ? 2.346 32.438 -6.812 1 97.94 221 ASN B O 1
ATOM 6291 N N . HIS B 1 222 ? 1.328 30.641 -5.957 1 98.25 222 HIS B N 1
ATOM 6292 C CA . HIS B 1 222 ? 1.894 30.828 -4.625 1 98.25 222 HIS B CA 1
ATOM 6293 C C . HIS B 1 222 ? 3.418 30.812 -4.668 1 98.25 222 HIS B C 1
ATOM 6295 O O . HIS B 1 222 ? 4.016 30.141 -5.512 1 98.25 222 HIS B O 1
ATOM 6301 N N . MET B 1 223 ? 4.031 31.641 -3.834 1 98.56 223 MET B N 1
ATOM 6302 C CA . MET B 1 223 ? 5.488 31.719 -3.809 1 98.56 223 MET B CA 1
ATOM 6303 C C . MET B 1 223 ? 5.98 32.281 -2.48 1 98.56 223 MET B C 1
ATOM 6305 O O . MET B 1 223 ? 5.23 32.938 -1.772 1 98.56 223 MET B O 1
ATOM 6309 N N . ALA B 1 224 ? 7.203 32.031 -2.168 1 98.75 224 ALA B N 1
ATOM 6310 C CA . ALA B 1 224 ? 7.926 32.656 -1.077 1 98.75 224 ALA B CA 1
ATOM 6311 C C . ALA B 1 224 ? 8.938 33.688 -1.611 1 98.75 224 ALA B C 1
ATOM 6313 O O . ALA B 1 224 ? 9.68 33.375 -2.553 1 98.75 224 ALA B O 1
ATOM 6314 N N . THR B 1 225 ? 8.93 34.844 -1.012 1 98.69 225 THR B N 1
ATOM 6315 C CA . THR B 1 225 ? 9.875 35.906 -1.347 1 98.69 225 THR B CA 1
ATOM 6316 C C . THR B 1 225 ? 10.562 36.438 -0.092 1 98.69 225 THR B C 1
ATOM 6318 O O . THR B 1 225 ? 10.07 36.25 1.021 1 98.69 225 THR B O 1
ATOM 6321 N N . ILE B 1 226 ? 11.695 37.062 -0.299 1 98.75 226 ILE B N 1
ATOM 6322 C CA . ILE B 1 226 ? 12.5 37.469 0.858 1 98.75 226 ILE B CA 1
ATOM 6323 C C . ILE B 1 226 ? 13.078 38.844 0.637 1 98.75 226 ILE B C 1
ATOM 6325 O O . ILE B 1 226 ? 13.297 39.281 -0.504 1 98.75 226 ILE B O 1
ATOM 6329 N N . ALA B 1 227 ? 13.281 39.594 1.713 1 98.75 227 ALA B N 1
ATOM 6330 C CA . ALA B 1 227 ? 13.93 40.906 1.769 1 98.75 227 ALA B CA 1
ATOM 6331 C C . ALA B 1 227 ? 14.805 41.031 3.014 1 98.75 227 ALA B C 1
ATOM 6333 O O . ALA B 1 227 ? 14.758 40.156 3.9 1 98.75 227 ALA B O 1
ATOM 6334 N N . ARG B 1 228 ? 15.648 42.031 3.062 1 98.5 228 ARG B N 1
ATOM 6335 C CA . ARG B 1 228 ? 16.484 42.219 4.242 1 98.5 228 ARG B CA 1
ATOM 6336 C C . ARG B 1 228 ? 16.625 43.719 4.578 1 98.5 228 ARG B C 1
ATOM 6338 O O . ARG B 1 228 ? 16.359 44.562 3.74 1 98.5 228 ARG B O 1
ATOM 6345 N N . SER B 1 229 ? 17 43.938 5.812 1 98.44 229 SER B N 1
ATOM 6346 C CA . SER B 1 229 ? 17.25 45.281 6.32 1 98.44 229 SER B CA 1
ATOM 6347 C C . SER B 1 229 ? 18.234 45.25 7.492 1 98.44 229 SER B C 1
ATOM 6349 O O . SER B 1 229 ? 18.406 44.219 8.125 1 98.44 229 SER B O 1
ATOM 6351 N N . ARG B 1 230 ? 18.875 46.375 7.746 1 97.31 230 ARG B N 1
ATOM 6352 C CA . ARG B 1 230 ? 19.75 46.531 8.914 1 97.31 230 ARG B CA 1
ATOM 6353 C C . ARG B 1 230 ? 18.953 46.969 10.133 1 97.31 230 ARG B C 1
ATOM 6355 O O . ARG B 1 230 ? 19.438 46.844 11.266 1 97.31 230 ARG B O 1
ATOM 6362 N N . ASN B 1 231 ? 17.797 47.438 9.82 1 96.88 231 ASN B N 1
ATOM 6363 C CA . ASN B 1 231 ? 16.875 47.844 10.875 1 96.88 231 ASN B CA 1
ATOM 6364 C C . ASN B 1 231 ? 15.578 47.031 10.82 1 96.88 231 ASN B C 1
ATOM 6366 O O . ASN B 1 231 ? 14.984 46.875 9.75 1 96.88 231 ASN B O 1
ATOM 6370 N N . ILE B 1 232 ? 15.117 46.531 11.977 1 97.75 232 ILE B N 1
ATOM 6371 C CA . ILE B 1 232 ? 13.977 45.625 11.992 1 97.75 232 ILE B CA 1
ATOM 6372 C C . ILE B 1 232 ? 12.742 46.344 11.445 1 97.75 232 ILE B C 1
ATOM 6374 O O . ILE B 1 232 ? 11.836 45.719 10.906 1 97.75 232 ILE B O 1
ATOM 6378 N N . THR B 1 233 ? 12.688 47.719 11.508 1 96.69 233 THR B N 1
ATOM 6379 C CA . THR B 1 233 ? 11.531 48.5 11.031 1 96.69 233 THR B CA 1
ATOM 6380 C C . THR B 1 233 ? 11.711 48.875 9.57 1 96.69 233 THR B C 1
ATOM 6382 O O . THR B 1 233 ? 10.875 49.594 9.016 1 96.69 233 THR B O 1
ATOM 6385 N N . GLY B 1 234 ? 12.773 48.406 9.008 1 94 234 GLY B N 1
ATOM 6386 C CA . GLY B 1 234 ? 13.008 48.688 7.598 1 94 234 GLY B CA 1
ATOM 6387 C C . GLY B 1 234 ? 13.758 50 7.363 1 94 234 GLY B C 1
ATOM 6388 O O . GLY B 1 234 ? 14.328 50.562 8.297 1 94 234 GLY B O 1
ATOM 6389 N N . PRO B 1 235 ? 13.812 50.406 6.047 1 93.38 235 PRO B N 1
ATOM 6390 C CA . PRO B 1 235 ? 13.203 49.781 4.871 1 93.38 235 PRO B CA 1
ATOM 6391 C C . PRO B 1 235 ? 13.867 48.438 4.488 1 93.38 235 PRO B C 1
ATOM 6393 O O . PRO B 1 235 ? 15.086 48.312 4.621 1 93.38 235 PRO B O 1
ATOM 6396 N N . TYR B 1 236 ? 13.055 47.531 3.959 1 98.06 236 TYR B N 1
ATOM 6397 C CA . TYR B 1 236 ? 13.562 46.219 3.533 1 98.06 236 TYR B CA 1
ATOM 6398 C C . TYR B 1 236 ? 13.867 46.219 2.041 1 98.06 236 TYR B C 1
ATOM 6400 O O . TYR B 1 236 ? 13.094 46.75 1.241 1 98.06 236 TYR B O 1
ATOM 6408 N N . GLU B 1 237 ? 14.969 45.688 1.632 1 96.81 237 GLU B N 1
ATOM 6409 C CA . GLU B 1 237 ? 15.375 45.531 0.24 1 96.81 237 GLU B CA 1
ATOM 6410 C C . GLU B 1 237 ? 15.102 44.094 -0.246 1 96.81 237 GLU B C 1
ATOM 6412 O O . GLU B 1 237 ? 15.547 43.125 0.37 1 96.81 237 GLU B O 1
ATOM 6417 N N . ALA B 1 238 ? 14.461 44.031 -1.324 1 98.19 238 ALA B N 1
ATOM 6418 C CA . ALA B 1 238 ? 14.07 42.75 -1.879 1 98.19 238 ALA B CA 1
ATOM 6419 C C . ALA B 1 238 ? 15.273 42 -2.473 1 98.19 238 ALA B C 1
ATOM 6421 O O . ALA B 1 238 ? 16.141 42.625 -3.09 1 98.19 238 ALA B O 1
ATOM 6422 N N . TYR B 1 239 ? 15.312 40.719 -2.312 1 98.19 239 TYR B N 1
ATOM 6423 C CA . TYR B 1 239 ? 16.281 39.906 -3.047 1 98.19 239 TYR B CA 1
ATOM 6424 C C . TYR B 1 239 ? 16.031 39.969 -4.547 1 98.19 239 TYR B C 1
ATOM 6426 O O . TYR B 1 239 ? 14.898 39.781 -5.004 1 98.19 239 TYR B O 1
ATOM 6434 N N . GLU B 1 240 ? 17.062 40.125 -5.312 1 97 240 GLU B N 1
ATOM 6435 C CA . GLU B 1 240 ? 16.922 40.344 -6.746 1 97 240 GLU B CA 1
ATOM 6436 C C . GLU B 1 240 ? 16.438 39.094 -7.461 1 97 240 GLU B C 1
ATOM 6438 O O . GLU B 1 240 ? 15.828 39.188 -8.531 1 97 240 GLU B O 1
ATOM 6443 N N . LYS B 1 241 ? 16.672 37.938 -6.926 1 96.81 241 LYS B N 1
ATOM 6444 C CA . LYS B 1 241 ? 16.312 36.688 -7.598 1 96.81 241 LYS B CA 1
ATOM 6445 C C . LYS B 1 241 ? 15.039 36.094 -7.02 1 96.81 241 LYS B C 1
ATOM 6447 O O . LYS B 1 241 ? 14.773 34.906 -7.18 1 96.81 241 LYS B O 1
ATOM 6452 N N . ASN B 1 242 ? 14.234 36.844 -6.379 1 98.31 242 ASN B N 1
ATOM 6453 C CA . ASN B 1 242 ? 12.914 36.375 -5.977 1 98.31 242 ASN B CA 1
ATOM 6454 C C . ASN B 1 242 ? 12.102 35.906 -7.172 1 98.31 242 ASN B C 1
ATOM 6456 O O . ASN B 1 242 ? 12.227 36.438 -8.273 1 98.31 242 ASN B O 1
ATOM 6460 N N . PRO B 1 243 ? 11.148 34.938 -6.941 1 98.38 243 PRO B N 1
ATOM 6461 C CA . PRO B 1 243 ? 10.883 34.25 -5.676 1 98.38 243 PRO B CA 1
ATOM 6462 C C . PRO B 1 243 ? 11.992 33.281 -5.305 1 98.38 243 PRO B C 1
ATOM 6464 O O . PRO B 1 243 ? 12.617 32.688 -6.188 1 98.38 243 PRO B O 1
ATOM 6467 N N . ILE B 1 244 ? 12.164 33.094 -4.078 1 98.38 244 ILE B N 1
ATOM 6468 C CA . ILE B 1 244 ? 13.25 32.219 -3.637 1 98.38 244 ILE B CA 1
ATOM 6469 C C . ILE B 1 244 ? 12.75 30.797 -3.508 1 98.38 244 ILE B C 1
ATOM 6471 O O . ILE B 1 244 ? 13.539 29.859 -3.412 1 98.38 244 ILE B O 1
ATOM 6475 N N . LEU B 1 245 ? 11.469 30.562 -3.482 1 98.75 245 LEU B N 1
ATOM 6476 C CA . LEU B 1 245 ? 10.859 29.234 -3.492 1 98.75 245 LEU B CA 1
ATOM 6477 C C . LEU B 1 245 ? 9.477 29.281 -4.137 1 98.75 245 LEU B C 1
ATOM 6479 O O . LEU B 1 245 ? 8.617 30.047 -3.711 1 98.75 245 LEU B O 1
ATOM 6483 N N . SER B 1 246 ? 9.211 28.469 -5.133 1 98.62 246 SER B N 1
ATOM 6484 C CA . SER B 1 246 ? 7.918 28.375 -5.801 1 98.62 246 SER B CA 1
ATOM 6485 C C . SER B 1 246 ? 7.906 27.219 -6.801 1 98.62 246 SER B C 1
ATOM 6487 O O . SER B 1 246 ? 8.961 26.719 -7.195 1 98.62 246 SER B O 1
ATOM 6489 N N . ASN B 1 247 ? 6.762 26.688 -7.078 1 98.56 247 ASN B N 1
ATOM 6490 C CA . ASN B 1 247 ? 6.57 25.828 -8.234 1 98.56 247 ASN B CA 1
ATOM 6491 C C . ASN B 1 247 ? 5.562 26.422 -9.219 1 98.56 247 ASN B C 1
ATOM 6493 O O . ASN B 1 247 ? 4.973 25.688 -10.023 1 98.56 247 ASN B O 1
ATOM 6497 N N . ALA B 1 248 ? 5.336 27.75 -9.094 1 98.12 248 ALA B N 1
ATOM 6498 C CA . ALA B 1 248 ? 4.414 28.406 -10.016 1 98.12 248 ALA B CA 1
ATOM 6499 C C . ALA B 1 248 ? 4.902 28.312 -11.453 1 98.12 248 ALA B C 1
ATOM 6501 O O . ALA B 1 248 ? 6.098 28.438 -11.727 1 98.12 248 ALA B O 1
ATOM 6502 N N . ASN B 1 249 ? 3.967 28.062 -12.359 1 97.38 249 ASN B N 1
ATOM 6503 C CA . ASN B 1 249 ? 4.215 28.016 -13.797 1 97.38 249 ASN B CA 1
ATOM 6504 C C . ASN B 1 249 ? 5.137 26.859 -14.172 1 97.38 249 ASN B C 1
ATOM 6506 O O . ASN B 1 249 ? 5.984 27 -15.047 1 97.38 249 ASN B O 1
ATOM 6510 N N . THR B 1 250 ? 5.113 25.797 -13.398 1 97.88 250 THR B N 1
ATOM 6511 C CA . THR B 1 250 ? 5.828 24.562 -13.734 1 97.88 250 THR B CA 1
ATOM 6512 C C . THR B 1 250 ? 4.848 23.406 -13.938 1 97.88 250 THR B C 1
ATOM 6514 O O . THR B 1 250 ? 3.643 23.562 -13.734 1 97.88 250 THR B O 1
ATOM 6517 N N . THR B 1 251 ? 5.395 22.281 -14.352 1 97.56 251 THR B N 1
ATOM 6518 C CA . THR B 1 251 ? 4.59 21.078 -14.516 1 97.56 251 THR B CA 1
ATOM 6519 C C . THR B 1 251 ? 4.797 20.125 -13.336 1 97.56 251 THR B C 1
ATOM 6521 O O . THR B 1 251 ? 4.484 18.938 -13.43 1 97.56 251 THR B O 1
ATOM 6524 N N . GLU B 1 252 ? 5.395 20.625 -12.25 1 98 252 GLU B N 1
ATOM 6525 C CA . GLU B 1 252 ? 5.668 19.781 -11.086 1 98 252 GLU B CA 1
ATOM 6526 C C . GLU B 1 252 ? 4.375 19.266 -10.469 1 98 252 GLU B C 1
ATOM 6528 O O . GLU B 1 252 ? 3.334 19.922 -10.539 1 98 252 GLU B O 1
ATOM 6533 N N . TYR B 1 253 ? 4.48 18.047 -9.938 1 98.25 253 TYR B N 1
ATOM 6534 C CA . TYR B 1 253 ? 3.334 17.438 -9.266 1 98.25 253 TYR B CA 1
ATOM 6535 C C . TYR B 1 253 ? 2.973 18.203 -8 1 98.25 253 TYR B C 1
ATOM 6537 O O . TYR B 1 253 ? 1.792 18.391 -7.695 1 98.25 253 TYR B O 1
ATOM 6545 N N . PHE B 1 254 ? 3.992 18.625 -7.238 1 98.62 254 PHE B N 1
ATOM 6546 C CA . PHE B 1 254 ? 3.787 19.5 -6.094 1 98.62 254 PHE B CA 1
ATOM 6547 C C . PHE B 1 254 ? 3.557 20.938 -6.551 1 98.62 254 PHE B C 1
ATOM 6549 O O . PHE B 1 254 ? 4.406 21.531 -7.223 1 98.62 254 PHE B O 1
ATOM 6556 N N . GLN B 1 255 ? 2.416 21.484 -6.148 1 98.5 255 GLN B N 1
ATOM 6557 C CA . GLN B 1 255 ? 2.037 22.844 -6.52 1 98.5 255 GLN B CA 1
ATOM 6558 C C . GLN B 1 255 ? 1.685 23.672 -5.289 1 98.5 255 GLN B C 1
ATOM 6560 O O . GLN B 1 255 ? 1.718 23.172 -4.164 1 98.5 255 GLN B O 1
ATOM 6565 N N . THR B 1 256 ? 1.452 24.969 -5.504 1 98.44 256 THR B N 1
ATOM 6566 C CA . THR B 1 256 ? 1.062 25.938 -4.488 1 98.44 256 THR B CA 1
ATOM 6567 C C . THR B 1 256 ? 2.139 26.062 -3.416 1 98.44 256 THR B C 1
ATOM 6569 O O . THR B 1 256 ? 1.83 26.25 -2.238 1 98.44 256 THR B O 1
ATOM 6572 N N . VAL B 1 257 ? 3.338 25.844 -3.83 1 98.69 257 VAL B N 1
ATOM 6573 C CA . VAL B 1 257 ? 4.457 25.891 -2.895 1 98.69 257 VAL B CA 1
ATOM 6574 C C . VAL B 1 257 ? 4.645 27.312 -2.389 1 98.69 257 VAL B C 1
ATOM 6576 O O . VAL B 1 257 ? 4.785 28.25 -3.186 1 98.69 257 VAL B O 1
ATOM 6579 N N . GLY B 1 258 ? 4.598 27.516 -1.153 1 98.31 258 GLY B N 1
ATOM 6580 C CA . GLY B 1 258 ? 4.766 28.797 -0.506 1 98.31 258 GLY B CA 1
ATOM 6581 C C . GLY B 1 258 ? 4.551 28.75 0.995 1 98.31 258 GLY B C 1
ATOM 6582 O O . GLY B 1 258 ? 4.637 27.688 1.604 1 98.31 258 GLY B O 1
ATOM 6583 N N . HIS B 1 259 ? 4.406 29.969 1.567 1 98 259 HIS B N 1
ATOM 6584 C CA . HIS B 1 259 ? 4.238 30.062 3.014 1 98 259 HIS B CA 1
ATOM 6585 C C . HIS B 1 259 ? 5.332 29.281 3.746 1 98 259 HIS B C 1
ATOM 6587 O O . HIS B 1 259 ? 5.035 28.422 4.586 1 98 259 HIS B O 1
ATOM 6593 N N . ALA B 1 260 ? 6.5 29.656 3.551 1 98.5 260 ALA B N 1
ATOM 6594 C CA . ALA B 1 260 ? 7.695 28.906 3.941 1 98.5 260 ALA B CA 1
ATOM 6595 C C . ALA B 1 260 ? 8.219 29.391 5.289 1 98.5 260 ALA B C 1
ATOM 6597 O O . ALA B 1 260 ? 7.891 30.484 5.742 1 98.5 260 ALA B O 1
ATOM 6598 N N . ASP B 1 261 ? 8.969 28.594 5.906 1 98.56 261 ASP B N 1
ATOM 6599 C CA . ASP B 1 261 ? 9.711 28.844 7.133 1 98.56 261 ASP B CA 1
ATOM 6600 C C . ASP B 1 261 ? 11.133 28.281 7.043 1 98.56 261 ASP B C 1
ATOM 6602 O O . ASP B 1 261 ? 11.406 27.406 6.219 1 98.56 261 ASP B O 1
ATOM 6606 N N . LEU B 1 262 ? 12.062 28.891 7.793 1 98.5 262 LEU B N 1
ATOM 6607 C CA . LEU B 1 262 ? 13.445 28.438 7.852 1 98.5 262 LEU B CA 1
ATOM 6608 C C . LEU B 1 262 ? 13.852 28.125 9.289 1 98.5 262 LEU B C 1
ATOM 6610 O O . LEU B 1 262 ? 13.438 28.812 10.219 1 98.5 262 LEU B O 1
ATOM 6614 N N . PHE B 1 263 ? 14.656 27.109 9.453 1 98.12 263 PHE B N 1
ATOM 6615 C CA . PHE B 1 263 ? 15.219 26.734 10.75 1 98.12 263 PHE B CA 1
ATOM 6616 C C . PHE B 1 263 ? 16.531 25.984 10.57 1 98.12 263 PHE B C 1
ATOM 6618 O O . PHE B 1 263 ? 16.938 25.672 9.445 1 98.12 263 PHE B O 1
ATOM 6625 N N . GLN B 1 264 ? 17.234 25.875 11.617 1 97.19 264 GLN B N 1
ATOM 6626 C CA . GLN B 1 264 ? 18.516 25.156 11.57 1 97.19 264 GLN B CA 1
ATOM 6627 C C . GLN B 1 264 ? 18.438 23.844 12.328 1 97.19 264 GLN B C 1
ATOM 6629 O O . GLN B 1 264 ? 17.703 23.719 13.312 1 97.19 264 GLN B O 1
ATOM 6634 N N . ASP B 1 265 ? 19.156 22.875 11.844 1 95.56 265 ASP B N 1
ATOM 6635 C CA . ASP B 1 265 ? 19.297 21.641 12.617 1 95.56 265 ASP B CA 1
ATOM 6636 C C . ASP B 1 265 ? 20.391 21.781 13.672 1 95.56 265 ASP B C 1
ATOM 6638 O O . ASP B 1 265 ? 20.938 22.859 13.875 1 95.56 265 ASP B O 1
ATOM 6642 N N . GLN B 1 266 ? 20.672 20.719 14.391 1 91.69 266 GLN B N 1
ATOM 6643 C CA . GLN B 1 266 ? 21.594 20.766 15.523 1 91.69 266 GLN B CA 1
ATOM 6644 C C . GLN B 1 266 ? 23.031 21.047 15.062 1 91.69 266 GLN B C 1
ATOM 6646 O O . GLN B 1 266 ? 23.875 21.469 15.859 1 91.69 266 GLN B O 1
ATOM 6651 N N . ASN B 1 267 ? 23.328 20.828 13.797 1 92.62 267 ASN B N 1
ATOM 6652 C CA . ASN B 1 267 ? 24.656 21.047 13.25 1 92.62 267 ASN B CA 1
ATOM 6653 C C . ASN B 1 267 ? 24.75 22.406 12.555 1 92.62 267 ASN B C 1
ATOM 6655 O O . ASN B 1 267 ? 25.734 22.688 11.859 1 92.62 267 ASN B O 1
ATOM 6659 N N . GLY B 1 268 ? 23.75 23.156 12.648 1 94.75 268 GLY B N 1
ATOM 6660 C CA . GLY B 1 268 ? 23.75 24.5 12.094 1 94.75 268 GLY B CA 1
ATOM 6661 C C . GLY B 1 268 ? 23.375 24.547 10.625 1 94.75 268 GLY B C 1
ATOM 6662 O O . GLY B 1 268 ? 23.453 25.594 9.984 1 94.75 268 GLY B O 1
ATOM 6663 N N . LYS B 1 269 ? 23.031 23.391 10.102 1 96.44 269 LYS B N 1
ATOM 6664 C CA . LYS B 1 269 ? 22.578 23.359 8.711 1 96.44 269 LYS B CA 1
ATOM 6665 C C . LYS B 1 269 ? 21.156 23.891 8.586 1 96.44 269 LYS B C 1
ATOM 6667 O O . LYS B 1 269 ? 20.297 23.625 9.438 1 96.44 269 LYS B O 1
ATOM 6672 N N . TRP B 1 270 ? 20.922 24.688 7.52 1 98 270 TRP B N 1
ATOM 6673 C CA . TRP B 1 270 ? 19.625 25.328 7.324 1 98 270 TRP B CA 1
ATOM 6674 C C . TRP B 1 270 ? 18.656 24.406 6.598 1 98 270 TRP B C 1
ATOM 6676 O O . TRP B 1 270 ? 19.047 23.719 5.645 1 98 270 TRP B O 1
ATOM 6686 N N . TRP B 1 271 ? 17.516 24.328 7.066 1 98.31 271 TRP B N 1
ATOM 6687 C CA . TRP B 1 271 ? 16.375 23.641 6.5 1 98.31 271 TRP B CA 1
ATOM 6688 C C . TRP B 1 271 ? 15.172 24.578 6.387 1 98.31 271 TRP B C 1
ATOM 6690 O O . TRP B 1 271 ? 15.188 25.688 6.941 1 98.31 271 TRP B O 1
ATOM 6700 N N . GLY B 1 272 ? 14.219 24.125 5.66 1 98.44 272 GLY B N 1
ATOM 6701 C CA . GLY B 1 272 ? 12.969 24.859 5.66 1 98.44 272 GLY B CA 1
ATOM 6702 C C . GLY B 1 272 ? 11.75 23.984 5.438 1 98.44 272 GLY B C 1
ATOM 6703 O O . GLY B 1 272 ? 11.883 22.828 5.016 1 98.44 272 GLY B O 1
ATOM 6704 N N . SER B 1 273 ? 10.609 24.469 5.84 1 98.56 273 SER B N 1
ATOM 6705 C CA . SER B 1 273 ? 9.305 23.859 5.566 1 98.56 273 SER B CA 1
ATOM 6706 C C . SER B 1 273 ? 8.422 24.812 4.758 1 98.56 273 SER B C 1
ATOM 6708 O O . SER B 1 273 ? 8.648 26.016 4.742 1 98.56 273 SER B O 1
ATOM 6710 N N . ALA B 1 274 ? 7.512 24.281 4.012 1 98.81 274 ALA B N 1
ATOM 6711 C CA . ALA B 1 274 ? 6.527 25.031 3.238 1 98.81 274 ALA B CA 1
ATOM 6712 C C . ALA B 1 274 ? 5.254 24.219 3.027 1 98.81 274 ALA B C 1
ATOM 6714 O O . ALA B 1 274 ? 5.211 23.016 3.342 1 98.81 274 ALA B O 1
ATOM 6715 N N . LEU B 1 275 ? 4.23 24.891 2.635 1 98.62 275 LEU B N 1
ATOM 6716 C CA . LEU B 1 275 ? 3.049 24.141 2.234 1 98.62 275 LEU B CA 1
ATOM 6717 C C . LEU B 1 275 ? 3.09 23.812 0.745 1 98.62 275 LEU B C 1
ATOM 6719 O O . LEU B 1 275 ? 3.771 24.484 -0.025 1 98.62 275 LEU B O 1
ATOM 6723 N N . ALA B 1 276 ? 2.455 22.766 0.348 1 98.69 276 ALA B N 1
ATOM 6724 C CA . ALA B 1 276 ? 2.279 22.359 -1.041 1 98.69 276 ALA B CA 1
ATOM 6725 C C . ALA B 1 276 ? 1.032 21.484 -1.202 1 98.69 276 ALA B C 1
ATOM 6727 O O . ALA B 1 276 ? 0.539 20.922 -0.229 1 98.69 276 ALA B O 1
ATOM 6728 N N . THR B 1 277 ? 0.5 21.5 -2.369 1 98.44 277 THR B N 1
ATOM 6729 C CA . THR B 1 277 ? -0.561 20.562 -2.73 1 98.44 277 THR B CA 1
ATOM 6730 C C . THR B 1 277 ? -0.083 19.578 -3.801 1 98.44 277 THR B C 1
ATOM 6732 O O . THR B 1 277 ? 0.688 19.953 -4.688 1 98.44 277 THR B O 1
ATOM 6735 N N . ARG B 1 278 ? -0.435 18.391 -3.715 1 97.94 278 ARG B N 1
ATOM 6736 C CA . ARG B 1 278 ? -0.197 17.391 -4.762 1 97.94 278 ARG B CA 1
ATOM 6737 C C . ARG B 1 278 ? -1.345 17.375 -5.766 1 97.94 278 ARG B C 1
ATOM 6739 O O . ARG B 1 278 ? -2.176 16.469 -5.75 1 97.94 278 ARG B O 1
ATOM 6746 N N . SER B 1 279 ? -1.392 18.266 -6.652 1 97.19 279 SER B N 1
ATOM 6747 C CA . SER B 1 279 ? -2.5 18.5 -7.574 1 97.19 279 SER B CA 1
ATOM 6748 C C . SER B 1 279 ? -2.035 18.438 -9.023 1 97.19 279 SER B C 1
ATOM 6750 O O . SER B 1 279 ? -2.85 18.297 -9.938 1 97.19 279 SER B O 1
ATOM 6752 N N . GLY B 1 280 ? -0.711 18.531 -9.211 1 96.62 280 GLY B N 1
ATOM 6753 C CA . GLY B 1 280 ? -0.25 18.828 -10.555 1 96.62 280 GLY B CA 1
ATOM 6754 C C . GLY B 1 280 ? -0.736 20.172 -11.062 1 96.62 280 GLY B C 1
ATOM 6755 O O . GLY B 1 280 ? -1.461 20.891 -10.359 1 96.62 280 GLY B O 1
ATOM 6756 N N . PRO B 1 281 ? -0.274 20.469 -12.25 1 96 281 PRO B N 1
ATOM 6757 C CA . PRO B 1 281 ? -0.629 21.797 -12.773 1 96 281 PRO B CA 1
ATOM 6758 C C . PRO B 1 281 ? -2.115 21.922 -13.102 1 96 281 PRO B C 1
ATOM 6760 O O . PRO B 1 281 ? -2.629 23.031 -13.242 1 96 281 PRO B O 1
ATOM 6763 N N . GLU B 1 282 ? -2.785 20.797 -13.219 1 94.62 282 GLU B N 1
ATOM 6764 C CA . GLU B 1 282 ? -4.203 20.828 -13.555 1 94.62 282 GLU B CA 1
ATOM 6765 C C . GLU B 1 282 ? -5.039 21.344 -12.391 1 94.62 282 GLU B C 1
ATOM 6767 O O . GLU B 1 282 ? -6.105 21.938 -12.586 1 94.62 282 GLU B O 1
ATOM 6772 N N . TRP B 1 283 ? -4.57 21.109 -11.164 1 95.19 283 TRP B N 1
ATOM 6773 C CA . TRP B 1 283 ? -5.234 21.609 -9.969 1 95.19 283 TRP B CA 1
ATOM 6774 C C . TRP B 1 283 ? -6.707 21.203 -9.953 1 95.19 283 TRP B C 1
ATOM 6776 O O . TRP B 1 283 ? -7.586 22.047 -9.75 1 95.19 283 TRP B O 1
ATOM 6786 N N . ASP B 1 284 ? -6.93 19.922 -10.227 1 92.69 284 ASP B N 1
ATOM 6787 C CA . ASP B 1 284 ? -8.281 19.406 -10.359 1 92.69 284 ASP B CA 1
ATOM 6788 C C . ASP B 1 284 ? -8.68 18.578 -9.133 1 92.69 284 ASP B C 1
ATOM 6790 O O . ASP B 1 284 ? -9.703 18.844 -8.5 1 92.69 284 ASP B O 1
ATOM 6794 N N . ALA B 1 285 ? -7.945 17.609 -8.766 1 95.44 285 ALA B N 1
ATOM 6795 C CA . ALA B 1 285 ? -8.188 16.75 -7.609 1 95.44 285 ALA B CA 1
ATOM 6796 C C . ALA B 1 285 ? -6.992 16.75 -6.664 1 95.44 285 ALA B C 1
ATOM 6798 O O . ALA B 1 285 ? -5.895 16.328 -7.043 1 95.44 285 ALA B O 1
ATOM 6799 N N . TYR B 1 286 ? -7.176 17.203 -5.492 1 97.44 286 TYR B N 1
ATOM 6800 C CA . TYR B 1 286 ? -6.145 17.25 -4.461 1 97.44 286 TYR B CA 1
ATOM 6801 C C . TYR B 1 286 ? -6.754 17.094 -3.072 1 97.44 286 TYR B C 1
ATOM 6803 O O . TYR B 1 286 ? -6.621 17.969 -2.225 1 97.44 286 TYR B O 1
ATOM 6811 N N . PRO B 1 287 ? -7.32 15.898 -2.791 1 97.88 287 PRO B N 1
ATOM 6812 C CA . PRO B 1 287 ? -8.062 15.672 -1.55 1 97.88 287 PRO B CA 1
ATOM 6813 C C . PRO B 1 287 ? -7.176 15.727 -0.31 1 97.88 287 PRO B C 1
ATOM 6815 O O . PRO B 1 287 ? -7.68 15.82 0.812 1 97.88 287 PRO B O 1
ATOM 6818 N N . MET B 1 288 ? -5.867 15.703 -0.507 1 97.69 288 MET B N 1
ATOM 6819 C CA . MET B 1 288 ? -4.941 15.758 0.619 1 97.69 288 MET B CA 1
ATOM 6820 C C . MET B 1 288 ? -4.852 17.172 1.175 1 97.69 288 MET B C 1
ATOM 6822 O O . MET B 1 288 ? -4.348 17.391 2.279 1 97.69 288 MET B O 1
ATOM 6826 N N . GLY B 1 289 ? -5.309 18.188 0.379 1 98 289 GLY B N 1
ATOM 6827 C CA . GLY B 1 289 ? -5.203 19.578 0.774 1 98 289 GLY B CA 1
ATOM 6828 C C . GLY B 1 289 ? -3.775 20.094 0.782 1 98 289 GLY B C 1
ATOM 6829 O O . GLY B 1 289 ? -2.945 19.641 -0.015 1 98 289 GLY B O 1
ATOM 6830 N N . ARG B 1 290 ? -3.58 21.172 1.582 1 98.62 290 ARG B N 1
ATOM 6831 C CA . ARG B 1 290 ? -2.234 21.688 1.771 1 98.62 290 ARG B CA 1
ATOM 6832 C C . ARG B 1 290 ? -1.439 20.828 2.746 1 98.62 290 ARG B C 1
ATOM 6834 O O . ARG B 1 290 ? -1.891 20.578 3.865 1 98.62 290 ARG B O 1
ATOM 6841 N N . GLU B 1 291 ? -0.344 20.391 2.268 1 98.5 291 GLU B N 1
ATOM 6842 C CA . GLU B 1 291 ? 0.523 19.531 3.059 1 98.5 291 GLU B CA 1
ATOM 6843 C C . GLU B 1 291 ? 1.812 20.234 3.449 1 98.5 291 GLU B C 1
ATOM 6845 O O . GLU B 1 291 ? 2.025 21.391 3.076 1 98.5 291 GLU B O 1
ATOM 6850 N N . ALA B 1 292 ? 2.619 19.609 4.32 1 98.75 292 ALA B N 1
ATOM 6851 C CA . ALA B 1 292 ? 3.887 20.203 4.727 1 98.75 292 ALA B CA 1
ATOM 6852 C C . ALA B 1 292 ? 5.066 19.5 4.066 1 98.75 292 ALA B C 1
ATOM 6854 O O . ALA B 1 292 ? 5.184 18.266 4.137 1 98.75 292 ALA B O 1
ATOM 6855 N N . VAL B 1 293 ? 5.871 20.25 3.414 1 98.62 293 VAL B N 1
ATOM 6856 C CA . VAL B 1 293 ? 7.043 19.719 2.723 1 98.62 293 VAL B CA 1
ATOM 6857 C C . VAL B 1 293 ? 8.312 20.25 3.375 1 98.62 293 VAL B C 1
ATOM 6859 O O . VAL B 1 293 ? 8.266 21.219 4.141 1 98.62 293 VAL B O 1
ATOM 6862 N N . LEU B 1 294 ? 9.391 19.562 3.123 1 98.44 294 LEU B N 1
ATOM 6863 C CA . LEU B 1 294 ? 10.711 19.906 3.635 1 98.44 294 LEU B CA 1
ATOM 6864 C C . LEU B 1 294 ? 11.695 20.141 2.49 1 98.44 294 LEU B C 1
ATOM 6866 O O . LEU B 1 294 ? 11.609 19.484 1.451 1 98.44 294 LEU B O 1
ATOM 6870 N N . TYR B 1 295 ? 12.57 21.078 2.672 1 98.44 295 TYR B N 1
ATOM 6871 C CA . TYR B 1 295 ? 13.656 21.312 1.731 1 98.44 295 TYR B CA 1
ATOM 6872 C C . TYR B 1 295 ? 14.93 21.719 2.463 1 98.44 295 TYR B C 1
ATOM 6874 O O . TYR B 1 295 ? 14.875 22.234 3.586 1 98.44 295 TYR B O 1
ATOM 6882 N N . ALA B 1 296 ? 16.047 21.469 1.896 1 98.12 296 ALA B N 1
ATOM 6883 C CA . ALA B 1 296 ? 17.312 21.953 2.41 1 98.12 296 ALA B CA 1
ATOM 6884 C C . ALA B 1 296 ? 17.578 23.391 1.961 1 98.12 296 ALA B C 1
ATOM 6886 O O . ALA B 1 296 ? 17.031 23.844 0.95 1 98.12 296 ALA B O 1
ATOM 6887 N N . ALA B 1 297 ? 18.266 24.062 2.775 1 98.12 297 ALA B N 1
ATOM 6888 C CA . ALA B 1 297 ? 18.672 25.438 2.463 1 98.12 297 ALA B CA 1
ATOM 6889 C C . ALA B 1 297 ? 20.141 25.672 2.785 1 98.12 297 ALA B C 1
ATOM 6891 O O . ALA B 1 297 ? 20.719 24.984 3.639 1 98.12 297 ALA B O 1
ATOM 6892 N N . PHE B 1 298 ? 20.719 26.547 2.035 1 96.62 298 PHE B N 1
ATOM 6893 C CA . PHE B 1 298 ? 22.078 26.984 2.316 1 96.62 298 PHE B CA 1
ATOM 6894 C C . PHE B 1 298 ? 22.266 28.453 1.938 1 96.62 298 PHE B C 1
ATOM 6896 O O . PHE B 1 298 ? 21.406 29.047 1.281 1 96.62 298 PHE B O 1
ATOM 6903 N N . TRP B 1 299 ? 23.312 29.047 2.438 1 96.06 299 TRP B N 1
ATOM 6904 C CA . TRP B 1 299 ? 23.562 30.469 2.176 1 96.06 299 TRP B CA 1
ATOM 6905 C C . TRP B 1 299 ? 24.656 30.641 1.128 1 96.06 299 TRP B C 1
ATOM 6907 O O . TRP B 1 299 ? 25.75 30.094 1.269 1 96.06 299 TRP B O 1
ATOM 6917 N N . ASP B 1 300 ? 24.312 31.188 0.12 1 91.81 300 ASP B N 1
ATOM 6918 C CA . ASP B 1 300 ? 25.25 31.656 -0.89 1 91.81 300 ASP B CA 1
ATOM 6919 C C . ASP B 1 300 ? 25.469 33.156 -0.759 1 91.81 300 ASP B C 1
ATOM 6921 O O . ASP B 1 300 ? 24.656 33.969 -1.236 1 91.81 300 ASP B O 1
ATOM 6925 N N . GLY B 1 301 ? 26.562 33.5 -0.208 1 92.56 301 GLY B N 1
ATOM 6926 C CA . GLY B 1 301 ? 26.734 34.875 0.167 1 92.56 301 GLY B CA 1
ATOM 6927 C C . GLY B 1 301 ? 25.766 35.344 1.242 1 92.56 301 GLY B C 1
ATOM 6928 O O . GLY B 1 301 ? 25.656 34.719 2.301 1 92.56 301 GLY B O 1
ATOM 6929 N N . ASP B 1 302 ? 25 36.438 0.833 1 93.69 302 ASP B N 1
ATOM 6930 C CA . ASP B 1 302 ? 24.172 37.062 1.868 1 93.69 302 ASP B CA 1
ATOM 6931 C C . ASP B 1 302 ? 22.719 36.562 1.757 1 93.69 302 ASP B C 1
ATOM 6933 O O . ASP B 1 302 ? 21.844 37.031 2.494 1 93.69 302 ASP B O 1
ATOM 6937 N N . TRP B 1 303 ? 22.484 35.719 0.894 1 97.69 303 TRP B N 1
ATOM 6938 C CA . TRP B 1 303 ? 21.094 35.312 0.711 1 97.69 303 TRP B CA 1
ATOM 6939 C C . TRP B 1 303 ? 20.938 33.781 0.825 1 97.69 303 TRP B C 1
ATOM 6941 O O . TRP B 1 303 ? 21.828 33.031 0.408 1 97.69 303 TRP B O 1
ATOM 6951 N N . PRO B 1 304 ? 19.844 33.375 1.325 1 97.69 304 PRO B N 1
ATOM 6952 C CA . PRO B 1 304 ? 19.609 31.922 1.36 1 97.69 304 PRO B CA 1
ATOM 6953 C C . PRO B 1 304 ? 19.172 31.359 0.008 1 97.69 304 PRO B C 1
ATOM 6955 O O . PRO B 1 304 ? 18.453 32.031 -0.735 1 97.69 304 PRO B O 1
ATOM 6958 N N . VAL B 1 305 ? 19.625 30.219 -0.304 1 98 305 VAL B N 1
ATOM 6959 C CA . VAL B 1 305 ? 19.219 29.422 -1.457 1 98 305 VAL B CA 1
ATOM 6960 C C . VAL B 1 305 ? 18.422 28.203 -0.989 1 98 305 VAL B C 1
ATOM 6962 O O . VAL B 1 305 ? 18.906 27.422 -0.165 1 98 305 VAL B O 1
ATOM 6965 N N . LEU B 1 306 ? 17.234 28.078 -1.45 1 98.5 306 LEU B N 1
ATOM 6966 C CA . LEU B 1 306 ? 16.328 27 -1.036 1 98.5 306 LEU B CA 1
ATOM 6967 C C . LEU B 1 306 ? 16.188 25.969 -2.143 1 98.5 306 LEU B C 1
ATOM 6969 O O . LEU B 1 306 ? 15.953 26.312 -3.303 1 98.5 306 LEU B O 1
ATOM 6973 N N . ASP B 1 307 ? 16.297 24.641 -1.812 1 98.12 307 ASP B N 1
ATOM 6974 C CA . ASP B 1 307 ? 16.094 23.578 -2.791 1 98.12 307 ASP B CA 1
ATOM 6975 C C . ASP B 1 307 ? 14.648 23.562 -3.291 1 98.12 307 ASP B C 1
ATOM 6977 O O . ASP B 1 307 ? 13.711 23.703 -2.502 1 98.12 307 ASP B O 1
ATOM 6981 N N . PRO B 1 308 ? 14.445 23.422 -4.609 1 98.12 308 PRO B N 1
ATOM 6982 C CA . PRO B 1 308 ? 13.07 23.328 -5.113 1 98.12 308 PRO B CA 1
ATOM 6983 C C . PRO B 1 308 ? 12.32 22.125 -4.555 1 98.12 308 PRO B C 1
ATOM 6985 O O . PRO B 1 308 ? 12.906 21.047 -4.375 1 98.12 308 PRO B O 1
ATOM 6988 N N . VAL B 1 309 ? 11.109 22.281 -4.316 1 98.62 309 VAL B N 1
ATOM 6989 C CA . VAL B 1 309 ? 10.289 21.234 -3.707 1 98.62 309 VAL B CA 1
ATOM 6990 C C . VAL B 1 309 ? 9.945 20.172 -4.746 1 98.62 309 VAL B C 1
ATOM 6992 O O . VAL B 1 309 ? 9.406 20.484 -5.809 1 98.62 309 VAL B O 1
ATOM 6995 N N . ARG B 1 310 ? 10.312 18.953 -4.5 1 98.12 310 ARG B N 1
ATOM 6996 C CA . ARG B 1 310 ? 10.016 17.766 -5.289 1 98.12 310 ARG B CA 1
ATOM 6997 C C . ARG B 1 310 ? 9.578 16.609 -4.395 1 98.12 310 ARG B C 1
ATOM 6999 O O . ARG B 1 310 ? 9.688 16.688 -3.17 1 98.12 310 ARG B O 1
ATOM 7006 N N . GLY B 1 311 ? 9.062 15.555 -5.082 1 96.94 311 GLY B N 1
ATOM 7007 C CA . GLY B 1 311 ? 8.703 14.359 -4.324 1 96.94 311 GLY B CA 1
ATOM 7008 C C . GLY B 1 311 ? 9.898 13.633 -3.75 1 96.94 311 GLY B C 1
ATOM 7009 O O . GLY B 1 311 ? 9.836 13.102 -2.641 1 96.94 311 GLY B O 1
ATOM 7010 N N . VAL B 1 312 ? 10.906 13.523 -4.473 1 95.06 312 VAL B N 1
ATOM 7011 C CA . VAL B 1 312 ? 12.188 13.008 -4.016 1 95.06 312 VAL B CA 1
ATOM 7012 C C . VAL B 1 312 ? 13.156 14.156 -3.779 1 95.06 312 VAL B C 1
ATOM 7014 O O . VAL B 1 312 ? 13.414 14.961 -4.684 1 95.06 312 VAL B O 1
ATOM 7017 N N . MET B 1 313 ? 13.656 14.234 -2.568 1 96.12 313 MET B N 1
ATOM 7018 C CA . MET B 1 313 ? 14.547 15.32 -2.189 1 96.12 313 MET B CA 1
ATOM 7019 C C . MET B 1 313 ? 15.906 14.781 -1.747 1 96.12 313 MET B C 1
ATOM 7021 O O . MET B 1 313 ? 16.016 13.633 -1.325 1 96.12 313 MET B O 1
ATOM 7025 N N . THR B 1 314 ? 16.891 15.547 -1.944 1 93.31 314 THR B N 1
ATOM 7026 C CA . THR B 1 314 ? 18.203 15.359 -1.323 1 93.31 314 THR B CA 1
ATOM 7027 C C . THR B 1 314 ? 18.547 16.547 -0.425 1 93.31 314 THR B C 1
ATOM 7029 O O . THR B 1 314 ? 18.297 17.703 -0.784 1 93.31 314 THR B O 1
ATOM 7032 N N . GLY B 1 315 ? 19.047 16.25 0.711 1 94.56 315 GLY B N 1
ATOM 7033 C CA . GLY B 1 315 ? 19.406 17.297 1.646 1 94.56 315 GLY B CA 1
ATOM 7034 C C . GLY B 1 315 ? 20.625 16.953 2.482 1 94.56 315 GLY B C 1
ATOM 7035 O O . GLY B 1 315 ? 21.406 16.062 2.131 1 94.56 315 GLY B O 1
ATOM 7036 N N . TRP B 1 316 ? 20.906 17.812 3.48 1 95.75 316 TRP B N 1
ATOM 7037 C CA . TRP B 1 316 ? 22.031 17.609 4.375 1 95.75 316 TRP B CA 1
ATOM 7038 C C . TRP B 1 316 ? 21.969 16.25 5.055 1 95.75 316 TRP B C 1
ATOM 7040 O O . TRP B 1 316 ? 20.891 15.656 5.16 1 95.75 316 TRP B O 1
ATOM 7050 N N . PRO B 1 317 ? 23.141 15.688 5.469 1 91.62 317 PRO B N 1
ATOM 7051 C CA . PRO B 1 317 ? 23.109 14.422 6.207 1 91.62 317 PRO B CA 1
ATOM 7052 C C . PRO B 1 317 ? 22.219 14.484 7.449 1 91.62 317 PRO B C 1
ATOM 7054 O O . PRO B 1 317 ? 22.297 15.453 8.211 1 91.62 317 PRO B O 1
ATOM 7057 N N . LEU B 1 318 ? 21.406 13.562 7.531 1 89 318 LEU B N 1
ATOM 7058 C CA . LEU B 1 318 ? 20.516 13.453 8.688 1 89 318 LEU B CA 1
ATOM 7059 C C . LEU B 1 318 ? 20.938 12.305 9.594 1 89 318 LEU B C 1
ATOM 7061 O O . LEU B 1 318 ? 21.516 11.312 9.125 1 89 318 LEU B O 1
ATOM 7065 N N . ARG B 1 319 ? 20.672 12.461 10.891 1 82.81 319 ARG B N 1
ATOM 7066 C CA . ARG B 1 319 ? 20.969 11.406 11.859 1 82.81 319 ARG B CA 1
ATOM 7067 C C . ARG B 1 319 ? 19.938 10.297 11.797 1 82.81 319 ARG B C 1
ATOM 7069 O O . ARG B 1 319 ? 18.828 10.5 11.297 1 82.81 319 ARG B O 1
ATOM 7076 N N . SER B 1 320 ? 20.359 9.086 12.234 1 79.5 320 SER B N 1
ATOM 7077 C CA . SER B 1 320 ? 19.406 7.988 12.344 1 79.5 320 SER B CA 1
ATOM 7078 C C . SER B 1 320 ? 18.344 8.273 13.406 1 79.5 320 SER B C 1
ATOM 7080 O O . SER B 1 320 ? 18.609 8.992 14.375 1 79.5 320 SER B O 1
ATOM 7082 N N . ALA B 1 321 ? 17.094 7.625 13.109 1 69.31 321 ALA B N 1
ATOM 7083 C CA . ALA B 1 321 ? 15.992 7.832 14.055 1 69.31 321 ALA B CA 1
ATOM 7084 C C . ALA B 1 321 ? 16.203 7.016 15.328 1 69.31 321 ALA B C 1
ATOM 7086 O O . ALA B 1 321 ? 15.453 6.082 15.609 1 69.31 321 ALA B O 1
ATOM 7087 N N . SER B 1 322 ? 17.203 6.91 15.891 1 66.19 322 SER B N 1
ATOM 7088 C CA . SER B 1 322 ? 17.578 5.898 16.875 1 66.19 322 SER B CA 1
ATOM 7089 C C . SER B 1 322 ? 16.766 6.051 18.156 1 66.19 322 SER B C 1
ATOM 7091 O O . SER B 1 322 ? 16.656 5.105 18.938 1 66.19 322 SER B O 1
ATOM 7093 N N . THR B 1 323 ? 16.094 7.129 18.375 1 73.69 323 THR B N 1
ATOM 7094 C CA . THR B 1 323 ? 15.375 7.223 19.641 1 73.69 323 THR B CA 1
ATOM 7095 C C . THR B 1 323 ? 13.883 7.453 19.406 1 73.69 323 THR B C 1
ATOM 7097 O O . THR B 1 323 ? 13.5 8.32 18.609 1 73.69 323 THR B O 1
ATOM 7100 N N . GLU B 1 324 ? 13.078 6.598 20.094 1 82.38 324 GLU B N 1
ATOM 7101 C CA . GLU B 1 324 ? 11.625 6.734 19.969 1 82.38 324 GLU B CA 1
ATOM 7102 C C . GLU B 1 324 ? 11.125 7.961 20.719 1 82.38 324 GLU B C 1
ATOM 7104 O O . GLU B 1 324 ? 11.578 8.242 21.844 1 82.38 324 GLU B O 1
ATOM 7109 N N . LEU B 1 325 ? 10.258 8.75 20.062 1 89.19 325 LEU B N 1
ATOM 7110 C CA . LEU B 1 325 ? 9.609 9.906 20.688 1 89.19 325 LEU B CA 1
ATOM 7111 C C . LEU B 1 325 ? 8.461 9.461 21.594 1 89.19 325 LEU B C 1
ATOM 7113 O O . LEU B 1 325 ? 7.762 8.5 21.281 1 89.19 325 LEU B O 1
ATOM 7117 N N . PRO B 1 326 ? 8.273 10.109 22.656 1 87.81 326 PRO B N 1
ATOM 7118 C CA . PRO B 1 326 ? 7.141 9.766 23.516 1 87.81 326 PRO B CA 1
ATOM 7119 C C . PRO B 1 326 ? 5.793 10.094 22.875 1 87.81 326 PRO B C 1
ATOM 7121 O O . PRO B 1 326 ? 5.727 10.906 21.938 1 87.81 326 PRO B O 1
ATOM 7124 N N . GLY B 1 327 ? 4.773 9.375 23.391 1 84.94 327 GLY B N 1
ATOM 7125 C CA . GLY B 1 327 ? 3.418 9.641 22.938 1 84.94 327 GLY B CA 1
ATOM 7126 C C . GLY B 1 327 ? 2.682 8.391 22.5 1 84.94 327 GLY B C 1
ATOM 7127 O O . GLY B 1 327 ? 3.307 7.379 22.156 1 84.94 327 GLY B O 1
ATOM 7128 N N . ASP B 1 328 ? 1.367 8.547 22.391 1 83.06 328 ASP B N 1
ATOM 7129 C CA . ASP B 1 328 ? 0.542 7.371 22.109 1 83.06 328 ASP B CA 1
ATOM 7130 C C . ASP B 1 328 ? 0.049 7.367 20.672 1 83.06 328 ASP B C 1
ATOM 7132 O O . ASP B 1 328 ? -0.519 6.375 20.203 1 83.06 328 ASP B O 1
ATOM 7136 N N . VAL B 1 329 ? 0.227 8.484 20.047 1 88.12 329 VAL B N 1
ATOM 7137 C CA . VAL B 1 329 ? -0.159 8.547 18.641 1 88.12 329 VAL B CA 1
ATOM 7138 C C . VAL B 1 329 ? 0.943 7.934 17.781 1 88.12 329 VAL B C 1
ATOM 7140 O O . VAL B 1 329 ? 2.125 8.227 17.984 1 88.12 329 VAL B O 1
ATOM 7143 N N . PRO B 1 330 ? 0.562 7.105 16.875 1 84.25 330 PRO B N 1
ATOM 7144 C CA . PRO B 1 330 ? 1.571 6.512 16 1 84.25 330 PRO B CA 1
ATOM 7145 C C . PRO B 1 330 ? 2.264 7.551 15.117 1 84.25 330 PRO B C 1
ATOM 7147 O O . PRO B 1 330 ? 1.759 8.664 14.953 1 84.25 330 PRO B O 1
ATOM 7150 N N . TYR B 1 331 ? 3.426 7.141 14.648 1 87.69 331 TYR B N 1
ATOM 7151 C CA . TYR B 1 331 ? 4.055 7.945 13.602 1 87.69 331 TYR B CA 1
ATOM 7152 C C . TYR B 1 331 ? 3.139 8.078 12.391 1 87.69 331 TYR B C 1
ATOM 7154 O O . TYR B 1 331 ? 2.238 7.262 12.195 1 87.69 331 TYR B O 1
ATOM 7162 N N . THR B 1 332 ? 3.346 9.062 11.617 1 83.06 332 THR B N 1
ATOM 7163 C CA . THR B 1 332 ? 2.443 9.445 10.539 1 83.06 332 THR B CA 1
ATOM 7164 C C . THR B 1 332 ? 2.363 8.352 9.477 1 83.06 332 THR B C 1
ATOM 7166 O O . THR B 1 332 ? 1.413 8.305 8.695 1 83.06 332 THR B O 1
ATOM 7169 N N . TRP B 1 333 ? 3.307 7.43 9.438 1 82 333 TRP B N 1
ATOM 7170 C CA . TRP B 1 333 ? 3.322 6.383 8.422 1 82 333 TRP B CA 1
ATOM 7171 C C . TRP B 1 333 ? 2.752 5.082 8.969 1 82 333 TRP B C 1
ATOM 7173 O O . TRP B 1 333 ? 2.504 4.137 8.219 1 82 333 TRP B O 1
ATOM 7183 N N . GLU B 1 334 ? 2.549 4.969 10.234 1 87.69 334 GLU B N 1
ATOM 7184 C CA . GLU B 1 334 ? 2.064 3.746 10.875 1 87.69 334 GLU B CA 1
ATOM 7185 C C . GLU B 1 334 ? 0.549 3.619 10.742 1 87.69 334 GLU B C 1
ATOM 7187 O O . GLU B 1 334 ? -0.166 4.621 10.734 1 87.69 334 GLU B O 1
ATOM 7192 N N . PRO B 1 335 ? 0.107 2.408 10.633 1 91.25 335 PRO B N 1
ATOM 7193 C CA . PRO B 1 335 ? -1.346 2.221 10.656 1 91.25 335 PRO B CA 1
ATOM 7194 C C . PRO B 1 335 ? -1.967 2.594 12 1 91.25 335 PRO B C 1
ATOM 7196 O O . PRO B 1 335 ? -1.274 2.609 13.016 1 91.25 335 PRO B O 1
ATOM 7199 N N . GLU B 1 336 ? -3.207 2.979 11.969 1 93.75 336 GLU B N 1
ATOM 7200 C CA . GLU B 1 336 ? -3.961 3.264 13.188 1 93.75 336 GLU B CA 1
ATOM 7201 C C . GLU B 1 336 ? -4.965 2.156 13.484 1 93.75 336 GLU B C 1
ATOM 7203 O O . GLU B 1 336 ? -5.734 1.753 12.609 1 93.75 336 GLU B O 1
ATOM 7208 N N . ARG B 1 337 ? -4.926 1.633 14.672 1 94.75 337 ARG B N 1
ATOM 7209 C CA . ARG B 1 337 ? -5.852 0.622 15.164 1 94.75 337 ARG B CA 1
ATOM 7210 C C . ARG B 1 337 ? -6.473 1.052 16.484 1 94.75 337 ARG B C 1
ATOM 7212 O O . ARG B 1 337 ? -5.863 0.887 17.547 1 94.75 337 ARG B O 1
ATOM 7219 N N . LEU B 1 338 ? -7.688 1.511 16.438 1 96.5 338 LEU B N 1
ATOM 7220 C CA . LEU B 1 338 ? -8.375 1.944 17.656 1 96.5 338 LEU B CA 1
ATOM 7221 C C . LEU B 1 338 ? -9.477 0.962 18.031 1 96.5 338 LEU B C 1
ATOM 7223 O O . LEU B 1 338 ? -10.406 0.732 17.25 1 96.5 338 LEU B O 1
ATOM 7227 N N . ASP B 1 339 ? -9.422 0.44 19.266 1 97.19 339 ASP B N 1
ATOM 7228 C CA . ASP B 1 339 ? -10.422 -0.504 19.75 1 97.19 339 ASP B CA 1
ATOM 7229 C C . ASP B 1 339 ? -11.242 0.106 20.891 1 97.19 339 ASP B C 1
ATOM 7231 O O . ASP B 1 339 ? -12.141 -0.542 21.422 1 97.19 339 ASP B O 1
ATOM 7235 N N . PHE B 1 340 ? -10.898 1.271 21.188 1 97.88 340 PHE B N 1
ATOM 7236 C CA . PHE B 1 340 ? -11.633 2.041 22.188 1 97.88 340 PHE B CA 1
ATOM 7237 C C . PHE B 1 340 ? -11.82 1.226 23.469 1 97.88 340 PHE B C 1
ATOM 7239 O O . PHE B 1 340 ? -12.945 1.11 23.969 1 97.88 340 PHE B O 1
ATOM 7246 N N . ARG B 1 341 ? -10.805 0.77 24.094 1 97 341 ARG B N 1
ATOM 7247 C CA . ARG B 1 341 ? -10.828 -0.066 25.297 1 97 341 ARG B CA 1
ATOM 7248 C C . ARG B 1 341 ? -11.352 0.713 26.5 1 97 341 ARG B C 1
ATOM 7250 O O . ARG B 1 341 ? -11.203 1.936 26.562 1 97 341 ARG B O 1
ATOM 7257 N N . PRO B 1 342 ? -11.906 -0.027 27.453 1 97.38 342 PRO B N 1
ATOM 7258 C CA . PRO B 1 342 ? -12.344 0.666 28.656 1 97.38 342 PRO B CA 1
ATOM 7259 C C . PRO B 1 342 ? -11.219 1.46 29.328 1 97.38 342 PRO B C 1
ATOM 7261 O O . PRO B 1 342 ? -10.102 0.96 29.453 1 97.38 342 PRO B O 1
ATOM 7264 N N . GLY B 1 343 ? -11.555 2.676 29.688 1 94.69 343 GLY B N 1
ATOM 7265 C CA . GLY B 1 343 ? -10.586 3.504 30.375 1 94.69 343 GLY B CA 1
ATOM 7266 C C . GLY B 1 343 ? -9.711 4.316 29.453 1 94.69 343 GLY B C 1
ATOM 7267 O O . GLY B 1 343 ? -8.969 5.195 29.891 1 94.69 343 GLY B O 1
ATOM 7268 N N . SER B 1 344 ? -9.766 4.027 28.172 1 94.31 344 SER B N 1
ATOM 7269 C CA . SER B 1 344 ? -8.977 4.809 27.219 1 94.31 344 SER B CA 1
ATOM 7270 C C . SER B 1 344 ? -9.641 6.145 26.922 1 94.31 344 SER B C 1
ATOM 7272 O O . SER B 1 344 ? -10.75 6.414 27.391 1 94.31 344 SER B O 1
ATOM 7274 N N . SER B 1 345 ? -8.883 7.047 26.234 1 92.31 345 SER B N 1
ATOM 7275 C CA . SER B 1 345 ? -9.391 8.336 25.797 1 92.31 345 SER B CA 1
ATOM 7276 C C . SER B 1 345 ? -9.305 8.469 24.281 1 92.31 345 SER B C 1
ATOM 7278 O O . SER B 1 345 ? -8.656 7.66 23.609 1 92.31 345 SER B O 1
ATOM 7280 N N . LEU B 1 346 ? -10.031 9.414 23.766 1 93.06 346 LEU B N 1
ATOM 7281 C CA . LEU B 1 346 ? -9.891 9.695 22.344 1 93.06 346 LEU B CA 1
ATOM 7282 C C . LEU B 1 346 ? -8.461 10.125 22.016 1 93.06 346 LEU B C 1
ATOM 7284 O O . LEU B 1 346 ? -7.914 11.016 22.656 1 93.06 346 LEU B O 1
ATOM 7288 N N . PRO B 1 347 ? -7.883 9.484 21.078 1 93.5 347 PRO B N 1
ATOM 7289 C CA . PRO B 1 347 ? -6.52 9.883 20.719 1 93.5 347 PRO B CA 1
ATOM 7290 C C . PRO B 1 347 ? -6.441 11.305 20.172 1 93.5 347 PRO B C 1
ATOM 7292 O O . PRO B 1 347 ? -7.406 11.797 19.578 1 93.5 347 PRO B O 1
ATOM 7295 N N . ALA B 1 348 ? -5.262 11.867 20.297 1 93.38 348 ALA B N 1
ATOM 7296 C CA . ALA B 1 348 ? -5.059 13.273 19.984 1 93.38 348 ALA B CA 1
ATOM 7297 C C . ALA B 1 348 ? -5.168 13.516 18.469 1 93.38 348 ALA B C 1
ATOM 7299 O O . ALA B 1 348 ? -5.359 14.648 18.031 1 93.38 348 ALA B O 1
ATOM 7300 N N . ASN B 1 349 ? -5.016 12.477 17.688 1 95.75 349 ASN B N 1
ATOM 7301 C CA . ASN B 1 349 ? -5.059 12.672 16.25 1 95.75 349 ASN B CA 1
ATOM 7302 C C . ASN B 1 349 ? -6.48 12.586 15.703 1 95.75 349 ASN B C 1
ATOM 7304 O O . ASN B 1 349 ? -6.695 12.609 14.492 1 95.75 349 ASN B O 1
ATOM 7308 N N . LEU B 1 350 ? -7.484 12.477 16.562 1 97 350 LEU B N 1
ATOM 7309 C CA . LEU B 1 350 ? -8.875 12.57 16.141 1 97 350 LEU B CA 1
ATOM 7310 C C . LEU B 1 350 ? -9.391 14 16.297 1 97 350 LEU B C 1
ATOM 7312 O O . LEU B 1 350 ? -9.078 14.68 17.266 1 97 350 LEU B O 1
ATOM 7316 N N . TYR B 1 351 ? -10.203 14.383 15.32 1 97.38 351 TYR B N 1
ATOM 7317 C CA . TYR B 1 351 ? -10.688 15.758 15.25 1 97.38 351 TYR B CA 1
ATOM 7318 C C . TYR B 1 351 ? -12.211 15.797 15.266 1 97.38 351 TYR B C 1
ATOM 7320 O O . TYR B 1 351 ? -12.867 14.945 14.672 1 97.38 351 TYR B O 1
ATOM 7328 N N . THR B 1 352 ? -12.711 16.75 15.961 1 96.62 352 THR B N 1
ATOM 7329 C CA . THR B 1 352 ? -14.109 17.156 15.844 1 96.62 352 THR B CA 1
ATOM 7330 C C . THR B 1 352 ? -14.234 18.469 15.094 1 96.62 352 THR B C 1
ATOM 7332 O O . THR B 1 352 ? -13.234 19.125 14.797 1 96.62 352 THR B O 1
ATOM 7335 N N . TRP B 1 353 ? -15.422 18.75 14.734 1 93.62 353 TRP B N 1
ATOM 7336 C CA . TRP B 1 353 ? -15.656 19.938 13.914 1 93.62 353 TRP B CA 1
ATOM 7337 C C . TRP B 1 353 ? -16.109 21.109 14.773 1 93.62 353 TRP B C 1
ATOM 7339 O O . TRP B 1 353 ? -17.203 21.094 15.352 1 93.62 353 TRP B O 1
ATOM 7349 N N . ARG B 1 354 ? -15.305 22.156 15.031 1 89.25 354 ARG B N 1
ATOM 7350 C CA . ARG B 1 354 ? -15.531 23.453 15.688 1 89.25 354 ARG B CA 1
ATOM 7351 C C . ARG B 1 354 ? -15.445 23.312 17.203 1 89.25 354 ARG B C 1
ATOM 7353 O O . ARG B 1 354 ? -15.055 24.25 17.891 1 89.25 354 ARG B O 1
ATOM 7360 N N . TYR B 1 355 ? -15.852 22.031 17.719 1 87 355 TYR B N 1
ATOM 7361 C CA . TYR B 1 355 ? -16.031 21.953 19.156 1 87 355 TYR B CA 1
ATOM 7362 C C . TYR B 1 355 ? -15.188 20.828 19.75 1 87 355 TYR B C 1
ATOM 7364 O O . TYR B 1 355 ? -14.938 19.828 19.094 1 87 355 TYR B O 1
ATOM 7372 N N . ALA B 1 356 ? -14.898 21.125 21 1 89.69 356 ALA B N 1
ATOM 7373 C CA . ALA B 1 356 ? -14.289 20.047 21.766 1 89.69 356 ALA B CA 1
ATOM 7374 C C . ALA B 1 356 ? -15.266 18.891 21.969 1 89.69 356 ALA B C 1
ATOM 7376 O O . ALA B 1 356 ? -16.469 19.109 22.188 1 89.69 356 ALA B O 1
ATOM 7377 N N . PRO B 1 357 ? -14.711 17.719 21.875 1 87.19 357 PRO B N 1
ATOM 7378 C CA . PRO B 1 357 ? -15.594 16.578 22.141 1 87.19 357 PRO B CA 1
ATOM 7379 C C . PRO B 1 357 ? -16.156 16.578 23.547 1 87.19 357 PRO B C 1
ATOM 7381 O O . PRO B 1 357 ? -15.477 17.016 24.484 1 87.19 357 PRO B O 1
ATOM 7384 N N . SER B 1 358 ? -17.406 16.234 23.641 1 87.31 358 SER B N 1
ATOM 7385 C CA . SER B 1 358 ? -18.047 16.141 24.953 1 87.31 358 SER B CA 1
ATOM 7386 C C . SER B 1 358 ? -18.578 14.742 25.219 1 87.31 358 SER B C 1
ATOM 7388 O O . SER B 1 358 ? -18.844 13.984 24.281 1 87.31 358 SER B O 1
ATOM 7390 N N . ASP B 1 359 ? -18.734 14.453 26.438 1 86.31 359 ASP B N 1
ATOM 7391 C CA . ASP B 1 359 ? -19.266 13.156 26.844 1 86.31 359 ASP B CA 1
ATOM 7392 C C . ASP B 1 359 ? -20.719 12.992 26.375 1 86.31 359 ASP B C 1
ATOM 7394 O O . ASP B 1 359 ? -21.219 11.875 26.312 1 86.31 359 ASP B O 1
ATOM 7398 N N . SER B 1 360 ? -21.281 14.039 26.109 1 87.75 360 SER B N 1
ATOM 7399 C CA . SER B 1 360 ? -22.656 13.977 25.625 1 87.75 360 SER B CA 1
ATOM 7400 C C . SER B 1 360 ? -22.703 13.523 24.172 1 87.75 360 SER B C 1
ATOM 7402 O O . SER B 1 360 ? -23.766 13.125 23.672 1 87.75 360 SER B O 1
ATOM 7404 N N . ALA B 1 361 ? -21.625 13.555 23.547 1 92.62 361 ALA B N 1
ATOM 7405 C CA . ALA B 1 361 ? -21.625 13.164 22.125 1 92.62 361 ALA B CA 1
ATOM 7406 C C . ALA B 1 361 ? -20.812 11.891 21.922 1 92.62 361 ALA B C 1
ATOM 7408 O O . ALA B 1 361 ? -21.109 11.102 21.016 1 92.62 361 ALA B O 1
ATOM 7409 N N . PHE B 1 362 ? -19.766 11.711 22.75 1 96.75 362 PHE B N 1
ATOM 7410 C CA . PHE B 1 362 ? -18.859 10.594 22.547 1 96.75 362 PHE B CA 1
ATOM 7411 C C . PHE B 1 362 ? -18.578 9.875 23.859 1 96.75 362 PHE B C 1
ATOM 7413 O O . PHE B 1 362 ? -18.172 10.5 24.844 1 96.75 362 PHE B O 1
ATOM 7420 N N . GLN B 1 363 ? -18.781 8.609 23.891 1 97.5 363 GLN B N 1
ATOM 7421 C CA . GLN B 1 363 ? -18.484 7.785 25.062 1 97.5 363 GLN B CA 1
ATOM 7422 C C . GLN B 1 363 ? -17.672 6.555 24.672 1 97.5 363 GLN B C 1
ATOM 7424 O O . GLN B 1 363 ? -18.047 5.816 23.766 1 97.5 363 GLN B O 1
ATOM 7429 N N . ILE B 1 364 ? -16.625 6.406 25.312 1 97.88 364 ILE B N 1
ATOM 7430 C CA . ILE B 1 364 ? -15.781 5.242 25.031 1 97.88 364 ILE B CA 1
ATOM 7431 C C . ILE B 1 364 ? -16.219 4.078 25.922 1 97.88 364 ILE B C 1
ATOM 7433 O O . ILE B 1 364 ? -16.297 4.219 27.156 1 97.88 364 ILE B O 1
ATOM 7437 N N . SER B 1 365 ? -16.484 3.008 25.344 1 98 365 SER B N 1
ATOM 7438 C CA . SER B 1 365 ? -16.812 1.751 26.016 1 98 365 SER B CA 1
ATOM 7439 C C . SER B 1 365 ? -17.922 1.943 27.031 1 98 365 SER B C 1
ATOM 7441 O O . SER B 1 365 ? -17.766 1.551 28.203 1 98 365 SER B O 1
ATOM 7443 N N . PRO B 1 366 ? -19.016 2.496 26.641 1 97.06 366 PRO B N 1
ATOM 7444 C CA . PRO B 1 366 ? -20.094 2.586 27.625 1 97.06 366 PRO B CA 1
ATOM 7445 C C . PRO B 1 366 ? -20.594 1.216 28.078 1 97.06 366 PRO B C 1
ATOM 7447 O O . PRO B 1 366 ? -20.281 0.202 27.453 1 97.06 366 PRO B O 1
ATOM 7450 N N . PRO B 1 367 ? -21.328 1.195 29.141 1 95.69 367 PRO B N 1
ATOM 7451 C CA . PRO B 1 367 ? -21.812 -0.097 29.641 1 95.69 367 PRO B CA 1
ATOM 7452 C C . PRO B 1 367 ? -22.562 -0.897 28.578 1 95.69 367 PRO B C 1
ATOM 7454 O O . PRO B 1 367 ? -23.453 -0.369 27.922 1 95.69 367 PRO B O 1
ATOM 7457 N N . GLY B 1 368 ? -22.156 -2.096 28.406 1 96.06 368 GLY B N 1
ATOM 7458 C CA . GLY B 1 368 ? -22.812 -2.992 27.469 1 96.06 368 GLY B CA 1
ATOM 7459 C C . GLY B 1 368 ? -22.219 -2.92 26.062 1 96.06 368 GLY B C 1
ATOM 7460 O O . GLY B 1 368 ? -22.578 -3.713 25.203 1 96.06 368 GLY B O 1
ATOM 7461 N N . HIS B 1 369 ? -21.391 -1.975 25.828 1 97.25 369 HIS B N 1
ATOM 7462 C CA . HIS B 1 369 ? -20.75 -1.792 24.531 1 97.25 369 HIS B CA 1
ATOM 7463 C C . HIS B 1 369 ? -19.25 -1.558 24.672 1 97.25 369 HIS B C 1
ATOM 7465 O O . HIS B 1 369 ? -18.719 -0.586 24.141 1 97.25 369 HIS B O 1
ATOM 7471 N N . GLU B 1 370 ? -18.625 -2.529 25.375 1 97.62 370 GLU B N 1
ATOM 7472 C CA . GLU B 1 370 ? -17.188 -2.426 25.594 1 97.62 370 GLU B CA 1
ATOM 7473 C C . GLU B 1 370 ? -16.406 -2.473 24.281 1 97.62 370 GLU B C 1
ATOM 7475 O O . GLU B 1 370 ? -16.859 -3.109 23.328 1 97.62 370 GLU B O 1
ATOM 7480 N N . ASN B 1 371 ? -15.305 -1.736 24.266 1 98.19 371 ASN B N 1
ATOM 7481 C CA . ASN B 1 371 ? -14.406 -1.707 23.125 1 98.19 371 ASN B CA 1
ATOM 7482 C C . ASN B 1 371 ? -15.07 -1.071 21.906 1 98.19 371 ASN B C 1
ATOM 7484 O O . ASN B 1 371 ? -14.938 -1.572 20.781 1 98.19 371 ASN B O 1
ATOM 7488 N N . SER B 1 372 ? -15.852 -0.056 22.156 1 98.44 372 SER B N 1
ATOM 7489 C CA . SER B 1 372 ? -16.484 0.724 21.094 1 98.44 372 SER B CA 1
ATOM 7490 C C . SER B 1 372 ? -16.547 2.203 21.453 1 98.44 372 SER B C 1
ATOM 7492 O O . SER B 1 372 ? -16.375 2.568 22.609 1 98.44 372 SER B O 1
ATOM 7494 N N . LEU B 1 373 ? -16.641 2.982 20.5 1 98.75 373 LEU B N 1
ATOM 7495 C CA . LEU B 1 373 ? -16.984 4.395 20.656 1 98.75 373 LEU B CA 1
ATOM 7496 C C . LEU B 1 373 ? -18.469 4.625 20.391 1 98.75 373 LEU B C 1
ATOM 7498 O O . LEU B 1 373 ? -18.953 4.418 19.281 1 98.75 373 LEU B O 1
ATOM 7502 N N . ALA B 1 374 ? -19.141 5.023 21.406 1 98.5 374 ALA B N 1
ATOM 7503 C CA . ALA B 1 374 ? -20.516 5.449 21.219 1 98.5 374 ALA B CA 1
ATOM 7504 C C . ALA B 1 374 ? -20.594 6.887 20.719 1 98.5 374 ALA B C 1
ATOM 7506 O O . ALA B 1 374 ? -20.016 7.793 21.328 1 98.5 374 ALA B O 1
ATOM 7507 N N . ILE B 1 375 ? -21.219 7.062 19.625 1 98.56 375 ILE B N 1
ATOM 7508 C CA . ILE B 1 375 ? -21.578 8.406 19.172 1 98.56 375 ILE B CA 1
ATOM 7509 C C . ILE B 1 375 ? -23.078 8.641 19.359 1 98.56 375 ILE B C 1
ATOM 7511 O O . ILE B 1 375 ? -23.891 7.98 18.734 1 98.56 375 ILE B O 1
ATOM 7515 N N . LEU B 1 376 ? -23.391 9.516 20.312 1 97.06 376 LEU B N 1
ATOM 7516 C CA . LEU B 1 376 ? -24.766 9.938 20.531 1 97.06 376 LEU B CA 1
ATOM 7517 C C . LEU B 1 376 ? -25.203 10.922 19.453 1 97.06 376 LEU B C 1
ATOM 7519 O O . LEU B 1 376 ? -24.5 11.883 19.156 1 97.06 376 LEU B O 1
ATOM 7523 N N . PRO B 1 377 ? -26.375 10.648 18.859 1 96.25 377 PRO B N 1
ATOM 7524 C CA . PRO B 1 377 ? -26.766 11.406 17.672 1 96.25 377 PRO B CA 1
ATOM 7525 C C . PRO B 1 377 ? -27.031 12.883 17.969 1 96.25 377 PRO B C 1
ATOM 7527 O O . PRO B 1 377 ? -27.625 13.203 18.984 1 96.25 377 PRO B O 1
ATOM 7530 N N . SER B 1 378 ? -26.578 13.742 17.125 1 94.25 378 SER B N 1
ATOM 7531 C CA . SER B 1 378 ? -26.969 15.156 17.141 1 94.25 378 SER B CA 1
ATOM 7532 C C . SER B 1 378 ? -28.172 15.406 16.25 1 94.25 378 SER B C 1
ATOM 7534 O O . SER B 1 378 ? -28.438 14.625 15.328 1 94.25 378 SER B O 1
ATOM 7536 N N . ARG B 1 379 ? -28.875 16.438 16.531 1 92.25 379 ARG B N 1
ATOM 7537 C CA . ARG B 1 379 ? -29.938 16.828 15.617 1 92.25 379 ARG B CA 1
ATOM 7538 C C . ARG B 1 379 ? -29.375 17.328 14.297 1 92.25 379 ARG B C 1
ATOM 7540 O O . ARG B 1 379 ? -29.922 17.031 13.234 1 92.25 379 ARG B O 1
ATOM 7547 N N . ALA B 1 380 ? -28.297 18.078 14.445 1 90.88 380 ALA B N 1
ATOM 7548 C CA . ALA B 1 380 ? -27.594 18.5 13.227 1 90.88 380 ALA B CA 1
ATOM 7549 C C . ALA B 1 380 ? -26.938 17.297 12.539 1 90.88 380 ALA B C 1
ATOM 7551 O O . ALA B 1 380 ? -26.312 16.469 13.195 1 90.88 380 ALA B O 1
ATOM 7552 N N . ASN B 1 381 ? -27.203 17.156 11.25 1 91.81 381 ASN B N 1
ATOM 7553 C CA . ASN B 1 381 ? -26.422 16.219 10.453 1 91.81 381 ASN B CA 1
ATOM 7554 C C . ASN B 1 381 ? -25.172 16.891 9.875 1 91.81 381 ASN B C 1
ATOM 7556 O O . ASN B 1 381 ? -24.859 18.031 10.227 1 91.81 381 ASN B O 1
ATOM 7560 N N . LEU B 1 382 ? -24.375 16.219 9.023 1 93.25 382 LEU B N 1
ATOM 7561 C CA . LEU B 1 382 ? -23.109 16.719 8.516 1 93.25 382 LEU B CA 1
ATOM 7562 C C . LEU B 1 382 ? -23.328 17.938 7.625 1 93.25 382 LEU B C 1
ATOM 7564 O O . LEU B 1 382 ? -22.438 18.797 7.5 1 93.25 382 LEU B O 1
ATOM 7568 N N . THR B 1 383 ? -24.406 18.094 6.895 1 86.31 383 THR B N 1
ATOM 7569 C CA . THR B 1 383 ? -24.703 19.188 5.98 1 86.31 383 THR B CA 1
ATOM 7570 C C . THR B 1 383 ? -25.094 20.438 6.75 1 86.31 383 THR B C 1
ATOM 7572 O O . THR B 1 383 ? -24.672 21.547 6.406 1 86.31 383 THR B O 1
ATOM 7575 N N . GLY B 1 384 ? -25.625 20.5 7.91 1 72.62 384 GLY B N 1
ATOM 7576 C CA . GLY B 1 384 ? -26.188 21.531 8.766 1 72.62 384 GLY B CA 1
ATOM 7577 C C . GLY B 1 384 ? -26.781 22.688 7.996 1 72.62 384 GLY B C 1
ATOM 7578 O O . GLY B 1 384 ? -26.219 23.109 6.977 1 72.62 384 GLY B O 1
ATOM 7579 N N . SER B 1 385 ? -28 22.953 7.832 1 65.12 385 SER B N 1
ATOM 7580 C CA . SER B 1 385 ? -28.641 24.078 7.16 1 65.12 385 SER B CA 1
ATOM 7581 C C . SER B 1 385 ? -28.562 25.344 8.008 1 65.12 385 SER B C 1
ATOM 7583 O O . SER B 1 385 ? -28.984 25.344 9.164 1 65.12 385 SER B O 1
ATOM 7585 N N . LEU B 1 386 ? -27.625 26.312 7.52 1 59.03 386 LEU B N 1
ATOM 7586 C CA . LEU B 1 386 ? -27.531 27.547 8.281 1 59.03 386 LEU B CA 1
ATOM 7587 C C . LEU B 1 386 ? -28.891 28.219 8.414 1 59.03 386 LEU B C 1
ATOM 7589 O O . LEU B 1 386 ? -29.062 29.156 9.188 1 59.03 386 LEU B O 1
ATOM 7593 N N . GLU B 1 387 ? -29.859 27.625 7.66 1 60.56 387 GLU B N 1
ATOM 7594 C CA . GLU B 1 387 ? -31.172 28.25 7.727 1 60.56 387 GLU B CA 1
ATOM 7595 C C . GLU B 1 387 ? -31.844 28 9.07 1 60.56 387 GLU B C 1
ATOM 7597 O O . GLU B 1 387 ? -32.719 28.766 9.492 1 60.56 387 GLU B O 1
ATOM 7602 N N . SER B 1 388 ? -31.406 26.922 9.695 1 69.12 388 SER B N 1
ATOM 7603 C CA . SER B 1 388 ? -31.922 26.672 11.031 1 69.12 388 SER B CA 1
ATOM 7604 C C . SER B 1 388 ? -30.797 26.5 12.047 1 69.12 388 SER B C 1
ATOM 7606 O O . SER B 1 388 ? -30.047 25.516 11.992 1 69.12 388 SER B O 1
ATOM 7608 N N . PRO B 1 389 ? -30.688 27.484 12.906 1 69.5 389 PRO B N 1
ATOM 7609 C CA . PRO B 1 389 ? -29.578 27.484 13.867 1 69.5 389 PRO B CA 1
ATOM 7610 C C . PRO B 1 389 ? -29.484 26.172 14.648 1 69.5 389 PRO B C 1
ATOM 7612 O O . PRO B 1 389 ? -28.375 25.719 14.969 1 69.5 389 PRO B O 1
ATOM 7615 N N . GLU B 1 390 ? -30.672 25.562 14.891 1 75.06 390 GLU B N 1
ATOM 7616 C CA . GLU B 1 390 ? -30.672 24.391 15.758 1 75.06 390 GLU B CA 1
ATOM 7617 C C . GLU B 1 390 ? -30.016 23.188 15.062 1 75.06 390 GLU B C 1
ATOM 7619 O O . GLU B 1 390 ? -29.469 22.312 15.727 1 75.06 390 GLU B O 1
ATOM 7624 N N . VAL B 1 391 ? -30.016 23.219 13.797 1 82.69 391 VAL B N 1
ATOM 7625 C CA . VAL B 1 391 ? -29.516 22.062 13.07 1 82.69 391 VAL B CA 1
ATOM 7626 C C . VAL B 1 391 ? -28.359 22.469 12.156 1 82.69 391 VAL B C 1
ATOM 7628 O O . VAL B 1 391 ? -28 21.734 11.242 1 82.69 391 VAL B O 1
ATOM 7631 N N . SER B 1 392 ? -27.859 23.656 12.43 1 84.25 392 SER B N 1
ATOM 7632 C CA . SER B 1 392 ? -26.812 24.203 11.586 1 84.25 392 SER B CA 1
ATOM 7633 C C . SER B 1 392 ? -25.484 23.484 11.805 1 84.25 392 SER B C 1
ATOM 7635 O O . SER B 1 392 ? -24.578 23.562 10.969 1 84.25 392 SER B O 1
ATOM 7637 N N . GLY B 1 393 ? -25.391 22.891 12.977 1 86.38 393 GLY B N 1
ATOM 7638 C CA . GLY B 1 393 ? -24.109 22.312 13.367 1 86.38 393 GLY B CA 1
ATOM 7639 C C . GLY B 1 393 ? -23.266 23.234 14.219 1 86.38 393 GLY B C 1
ATOM 7640 O O . GLY B 1 393 ? -22.234 22.828 14.75 1 86.38 393 GLY B O 1
ATOM 7641 N N . LEU B 1 394 ? -23.672 24.469 14.445 1 86 394 LEU B N 1
ATOM 7642 C CA . LEU B 1 394 ? -22.906 25.453 15.203 1 86 394 LEU B CA 1
ATOM 7643 C C . LEU B 1 394 ? -22.922 25.141 16.688 1 86 394 LEU B C 1
ATOM 7645 O O . LEU B 1 394 ? -22.125 25.672 17.453 1 86 394 LEU B O 1
ATOM 7649 N N . GLN B 1 395 ? -23.828 24.281 17.078 1 83.06 395 GLN B N 1
ATOM 7650 C CA . GLN B 1 395 ? -23.844 23.828 18.469 1 83.06 395 GLN B CA 1
ATOM 7651 C C . GLN B 1 395 ? -23.188 22.469 18.609 1 83.06 395 GLN B C 1
ATOM 7653 O O . GLN B 1 395 ? -23.312 21.812 19.656 1 83.06 395 GLN B O 1
ATOM 7658 N N . GLY B 1 396 ? -22.562 22.141 17.547 1 86.5 396 GLY B N 1
ATOM 7659 C CA . GLY B 1 396 ? -21.875 20.859 17.562 1 86.5 396 GLY B CA 1
ATOM 7660 C C . GLY B 1 396 ? -22.469 19.859 16.578 1 86.5 396 GLY B C 1
ATOM 7661 O O . GLY B 1 396 ? -23.641 19.938 16.234 1 86.5 396 GLY B O 1
ATOM 7662 N N . ILE B 1 397 ? -21.672 19.031 16.078 1 92.81 397 ILE B N 1
ATOM 7663 C CA . ILE B 1 397 ? -22.062 17.891 15.258 1 92.81 397 ILE B CA 1
ATOM 7664 C C . ILE B 1 397 ? -21.438 16.625 15.812 1 92.81 397 ILE B C 1
ATOM 7666 O O . ILE B 1 397 ? -20.25 16.594 16.156 1 92.81 397 ILE B O 1
ATOM 7670 N N . ALA B 1 398 ? -22.234 15.586 15.992 1 96.06 398 ALA B N 1
ATOM 7671 C CA . ALA B 1 398 ? -21.719 14.305 16.453 1 96.06 398 ALA B CA 1
ATOM 7672 C C . ALA B 1 398 ? -20.891 13.625 15.375 1 96.06 398 ALA B C 1
ATOM 7674 O O . ALA B 1 398 ? -21.344 12.672 14.734 1 96.06 398 ALA B O 1
ATOM 7675 N N . PHE B 1 399 ? -19.719 14.133 15.18 1 97.38 399 PHE B N 1
ATOM 7676 C CA . PHE B 1 399 ? -18.797 13.727 14.141 1 97.38 399 PHE B CA 1
ATOM 7677 C C . PHE B 1 399 ? -17.359 13.75 14.664 1 97.38 399 PHE B C 1
ATOM 7679 O O . PHE B 1 399 ? -16.922 14.742 15.242 1 97.38 399 PHE B O 1
ATOM 7686 N N . VAL B 1 400 ? -16.672 12.664 14.547 1 98.25 400 VAL B N 1
ATOM 7687 C CA . VAL B 1 400 ? -15.266 12.562 14.922 1 98.25 400 VAL B CA 1
ATOM 7688 C C . VAL B 1 400 ? -14.469 11.938 13.773 1 98.25 400 VAL B C 1
ATOM 7690 O O . VAL B 1 400 ? -14.977 11.062 13.062 1 98.25 400 VAL B O 1
ATOM 7693 N N . SER B 1 401 ? -13.266 12.43 13.586 1 98.25 401 SER B N 1
ATOM 7694 C CA . SER B 1 401 ? -12.57 12.078 12.344 1 98.25 401 SER B CA 1
ATOM 7695 C C . SER B 1 401 ? -11.062 12.109 12.523 1 98.25 401 SER B C 1
ATOM 7697 O O . SER B 1 401 ? -10.562 12.523 13.578 1 98.25 401 SER B O 1
ATOM 7699 N N . ARG B 1 402 ? -10.359 11.617 11.609 1 97.56 402 ARG B N 1
ATOM 7700 C CA . ARG B 1 402 ? -8.922 11.75 11.43 1 97.56 402 ARG B CA 1
ATOM 7701 C C . ARG B 1 402 ? -8.586 12.266 10.039 1 97.56 402 ARG B C 1
ATOM 7703 O O . ARG B 1 402 ? -9.414 12.203 9.125 1 97.56 402 ARG B O 1
ATOM 7710 N N . LYS B 1 403 ? -7.371 12.68 9.852 1 97.94 403 LYS B N 1
ATOM 7711 C CA . LYS B 1 403 ? -6.922 13.156 8.547 1 97.94 403 LYS B CA 1
ATOM 7712 C C . LYS B 1 403 ? -6.648 11.992 7.602 1 97.94 403 LYS B C 1
ATOM 7714 O O . LYS B 1 403 ? -6.152 10.945 8.023 1 97.94 403 LYS B O 1
ATOM 7719 N N . GLN B 1 404 ? -7.02 12.156 6.332 1 98.12 404 GLN B N 1
ATOM 7720 C CA . GLN B 1 404 ? -6.422 11.32 5.301 1 98.12 404 GLN B CA 1
ATOM 7721 C C . GLN B 1 404 ? -4.938 11.617 5.137 1 98.12 404 GLN B C 1
ATOM 7723 O O . GLN B 1 404 ? -4.555 12.742 4.824 1 98.12 404 GLN B O 1
ATOM 7728 N N . GLU B 1 405 ? -4.102 10.609 5.293 1 97.19 405 GLU B N 1
ATOM 7729 C CA . GLU B 1 405 ? -2.668 10.891 5.316 1 97.19 405 GLU B CA 1
ATOM 7730 C C . GLU B 1 405 ? -1.945 10.148 4.195 1 97.19 405 GLU B C 1
ATOM 7732 O O . GLU B 1 405 ? -0.718 10.211 4.09 1 97.19 405 GLU B O 1
ATOM 7737 N N . HIS B 1 406 ? -2.637 9.414 3.33 1 97.44 406 HIS B N 1
ATOM 7738 C CA . HIS B 1 406 ? -2.014 8.672 2.24 1 97.44 406 HIS B CA 1
ATOM 7739 C C . HIS B 1 406 ? -2.811 8.812 0.948 1 97.44 406 HIS B C 1
ATOM 7741 O O . HIS B 1 406 ? -4.039 8.906 0.979 1 97.44 406 HIS B O 1
ATOM 7747 N N . SER B 1 407 ? -2.092 8.805 -0.228 1 97.69 407 SER B N 1
ATOM 7748 C CA . SER B 1 407 ? -2.75 8.828 -1.531 1 97.69 407 SER B CA 1
ATOM 7749 C C . SER B 1 407 ? -3.576 7.562 -1.749 1 97.69 407 SER B C 1
ATOM 7751 O O . SER B 1 407 ? -4.695 7.629 -2.262 1 97.69 407 SER B O 1
ATOM 7753 N N . LEU B 1 408 ? -2.979 6.465 -1.446 1 97.62 408 LEU B N 1
ATOM 7754 C CA . LEU B 1 408 ? -3.691 5.191 -1.406 1 97.62 408 LEU B CA 1
ATOM 7755 C C . LEU B 1 408 ? -3.846 4.699 0.03 1 97.62 408 LEU B C 1
ATOM 7757 O O . LEU B 1 408 ? -2.857 4.578 0.757 1 97.62 408 LEU B O 1
ATOM 7761 N N . PHE B 1 409 ? -5.109 4.434 0.465 1 97.44 409 PHE B N 1
ATOM 7762 C CA . PHE B 1 409 ? -5.352 4.035 1.847 1 97.44 409 PHE B CA 1
ATOM 7763 C C . PHE B 1 409 ? -6.621 3.197 1.955 1 97.44 409 PHE B C 1
ATOM 7765 O O . PHE B 1 409 ? -7.352 3.039 0.975 1 97.44 409 PHE B O 1
ATOM 7772 N N . THR B 1 410 ? -6.828 2.645 3.129 1 97.44 410 THR B N 1
ATOM 7773 C CA . THR B 1 410 ? -8.07 2.016 3.549 1 97.44 410 THR B CA 1
ATOM 7774 C C . THR B 1 410 ? -8.492 2.514 4.93 1 97.44 410 THR B C 1
ATOM 7776 O O . THR B 1 410 ? -7.672 2.576 5.848 1 97.44 410 THR B O 1
ATOM 7779 N N . PHE B 1 411 ? -9.703 2.973 5.035 1 98.12 411 PHE B N 1
ATOM 7780 C CA . PHE B 1 411 ? -10.359 3.312 6.289 1 98.12 411 PHE B CA 1
ATOM 7781 C C . PHE B 1 411 ? -11.609 2.463 6.496 1 98.12 411 PHE B C 1
ATOM 7783 O O . PHE B 1 411 ? -12.445 2.346 5.594 1 98.12 411 PHE B O 1
ATOM 7790 N N . ALA B 1 412 ? -11.703 1.858 7.688 1 97.69 412 ALA B N 1
ATOM 7791 C CA . ALA B 1 412 ? -12.867 1.016 7.934 1 97.69 412 ALA B CA 1
ATOM 7792 C C . ALA B 1 412 ? -13.266 1.038 9.406 1 97.69 412 ALA B C 1
ATOM 7794 O O . ALA B 1 412 ? -12.414 1.214 10.281 1 97.69 412 ALA B O 1
ATOM 7795 N N . VAL B 1 413 ? -14.57 0.838 9.664 1 98 413 VAL B N 1
ATOM 7796 C CA . VAL B 1 413 ? -15.125 0.698 11.008 1 98 413 VAL B CA 1
ATOM 7797 C C . VAL B 1 413 ? -16.234 -0.34 11.008 1 98 413 VAL B C 1
ATOM 7799 O O . VAL B 1 413 ? -16.844 -0.607 9.969 1 98 413 VAL B O 1
ATOM 7802 N N . ASP B 1 414 ? -16.484 -0.946 12.133 1 97.56 414 ASP B N 1
ATOM 7803 C CA . ASP B 1 414 ? -17.703 -1.712 12.367 1 97.56 414 ASP B CA 1
ATOM 7804 C C . ASP B 1 414 ? -18.781 -0.856 13.047 1 97.56 414 ASP B C 1
ATOM 7806 O O . ASP B 1 414 ? -18.5 -0.215 14.07 1 97.56 414 ASP B O 1
ATOM 7810 N N . LEU B 1 415 ? -19.922 -0.856 12.523 1 98.44 415 LEU B N 1
ATOM 7811 C CA . LEU B 1 415 ? -21.031 -0.074 13.062 1 98.44 415 LEU B CA 1
ATOM 7812 C C . LEU B 1 415 ? -22.109 -0.985 13.641 1 98.44 415 LEU B C 1
ATOM 7814 O O . LEU B 1 415 ? -22.703 -1.788 12.922 1 98.44 415 LEU B O 1
ATOM 7818 N N . THR B 1 416 ? -22.312 -0.953 14.906 1 98.31 416 THR B N 1
ATOM 7819 C CA . THR B 1 416 ? -23.516 -1.484 15.555 1 98.31 416 THR B CA 1
ATOM 7820 C C . THR B 1 416 ? -24.547 -0.384 15.773 1 98.31 416 THR B C 1
ATOM 7822 O O . THR B 1 416 ? -24.297 0.562 16.531 1 98.31 416 THR B O 1
ATOM 7825 N N . PHE B 1 417 ? -25.719 -0.538 15.094 1 97.44 417 PHE B N 1
ATOM 7826 C CA . PHE B 1 417 ? -26.703 0.539 15.055 1 97.44 417 PHE B CA 1
ATOM 7827 C C . PHE B 1 417 ? -28.109 -0.021 14.938 1 97.44 417 PHE B C 1
ATOM 7829 O O . PHE B 1 417 ? -28.422 -0.77 14.008 1 97.44 417 PHE B O 1
ATOM 7836 N N . ASN B 1 418 ? -28.906 0.265 15.93 1 94.38 418 ASN B N 1
ATOM 7837 C CA . ASN B 1 418 ? -30.297 -0.198 15.977 1 94.38 418 ASN B CA 1
ATOM 7838 C C . ASN B 1 418 ? -31.266 0.968 16.078 1 94.38 418 ASN B C 1
ATOM 7840 O O . ASN B 1 418 ? -31.922 1.148 17.109 1 94.38 418 ASN B O 1
ATOM 7844 N N . PRO B 1 419 ? -31.453 1.631 14.992 1 95.5 419 PRO B N 1
ATOM 7845 C CA . PRO B 1 419 ? -32.344 2.787 15.016 1 95.5 419 PRO B CA 1
ATOM 7846 C C . PRO B 1 419 ? -33.812 2.395 15.242 1 95.5 419 PRO B C 1
ATOM 7848 O O . PRO B 1 419 ? -34.25 1.344 14.766 1 95.5 419 PRO B O 1
ATOM 7851 N N . ARG B 1 420 ? -34.531 3.297 15.906 1 94 420 ARG B N 1
ATOM 7852 C CA . ARG B 1 420 ? -35.938 3.008 16.281 1 94 420 ARG B CA 1
ATOM 7853 C C . ARG B 1 420 ? -36.875 4.02 15.648 1 94 420 ARG B C 1
ATOM 7855 O O . ARG B 1 420 ? -38.094 3.799 15.609 1 94 420 ARG B O 1
ATOM 7862 N N . LYS B 1 421 ? -36.344 5.09 15.289 1 93.81 421 LYS B N 1
ATOM 7863 C CA . LYS B 1 421 ? -37.156 6.141 14.68 1 93.81 421 LYS B CA 1
ATOM 7864 C C . LYS B 1 421 ? -36.656 6.477 13.281 1 93.81 421 LYS B C 1
ATOM 7866 O O . LYS B 1 421 ? -35.438 6.512 13.023 1 93.81 421 LYS B O 1
ATOM 7871 N N . ALA B 1 422 ? -37.625 6.758 12.445 1 93.19 422 ALA B N 1
ATOM 7872 C CA . ALA B 1 422 ? -37.281 7.148 11.078 1 93.19 422 ALA B CA 1
ATOM 7873 C C . ALA B 1 422 ? -36.344 8.352 11.062 1 93.19 422 ALA B C 1
ATOM 7875 O O . ALA B 1 422 ? -36.531 9.297 11.836 1 93.19 422 ALA B O 1
ATOM 7876 N N . GLY B 1 423 ? -35.344 8.25 10.203 1 92.94 423 GLY B N 1
ATOM 7877 C CA . GLY B 1 423 ? -34.438 9.367 10.047 1 92.94 423 GLY B CA 1
ATOM 7878 C C . GLY B 1 423 ? -33.156 9.195 10.828 1 92.94 423 GLY B C 1
ATOM 7879 O O . GLY B 1 423 ? -32.156 9.852 10.547 1 92.94 423 GLY B O 1
ATOM 7880 N N . GLN B 1 424 ? -33.188 8.344 11.898 1 96.31 424 GLN B N 1
ATOM 7881 C CA . GLN B 1 424 ? -31.953 8.047 12.602 1 96.31 424 GLN B CA 1
ATOM 7882 C C . GLN B 1 424 ? -30.922 7.41 11.672 1 96.31 424 GLN B C 1
ATOM 7884 O O . GLN B 1 424 ? -31.25 6.484 10.93 1 96.31 424 GLN B O 1
ATOM 7889 N N . GLU B 1 425 ? -29.719 8.023 11.641 1 97.31 425 GLU B N 1
ATOM 7890 C CA . GLU B 1 425 ? -28.688 7.688 10.664 1 97.31 425 GLU B CA 1
ATOM 7891 C C . GLU B 1 425 ? -27.297 7.703 11.297 1 97.31 425 GLU B C 1
ATOM 7893 O O . GLU B 1 425 ? -27 8.562 12.125 1 97.31 425 GLU B O 1
ATOM 7898 N N . ALA B 1 426 ? -26.484 6.734 11.008 1 98.69 426 ALA B N 1
ATOM 7899 C CA . ALA B 1 426 ? -25.094 6.676 11.453 1 98.69 426 ALA B CA 1
ATOM 7900 C C . ALA B 1 426 ? -24.219 6.02 10.398 1 98.69 426 ALA B C 1
ATOM 7902 O O . ALA B 1 426 ? -24.656 5.117 9.688 1 98.69 426 ALA B O 1
ATOM 7903 N N . GLY B 1 427 ? -23 6.484 10.258 1 98.81 427 GLY B N 1
ATOM 7904 C CA . GLY B 1 427 ? -22.078 5.945 9.273 1 98.81 427 GLY B CA 1
ATOM 7905 C C . GLY B 1 427 ? -20.734 6.648 9.266 1 98.81 427 GLY B C 1
ATOM 7906 O O . GLY B 1 427 ? -20.25 7.102 10.305 1 98.81 427 GLY B O 1
ATOM 7907 N N . ILE B 1 428 ? -20.047 6.555 8.117 1 98.88 428 ILE B N 1
ATOM 7908 C CA . ILE B 1 428 ? -18.734 7.156 7.961 1 98.88 428 ILE B CA 1
ATOM 7909 C C . ILE B 1 428 ? -18.781 8.227 6.875 1 98.88 428 ILE B C 1
ATOM 7911 O O . ILE B 1 428 ? -19.703 8.258 6.062 1 98.88 428 ILE B O 1
ATOM 7915 N N . SER B 1 429 ? -17.797 9.078 6.938 1 98.75 429 SER B N 1
ATOM 7916 C CA . SER B 1 429 ? -17.75 10.203 6.008 1 98.75 429 SER B CA 1
ATOM 7917 C C . SER B 1 429 ? -16.312 10.484 5.555 1 98.75 429 SER B C 1
ATOM 7919 O O . SER B 1 429 ? -15.375 10.344 6.336 1 98.75 429 SER B O 1
ATOM 7921 N N . ALA B 1 430 ? -16.125 10.727 4.281 1 98.75 430 ALA B N 1
ATOM 7922 C CA . ALA B 1 430 ? -15.031 11.57 3.787 1 98.75 430 ALA B CA 1
ATOM 7923 C C . ALA B 1 430 ? -15.461 13.031 3.721 1 98.75 430 ALA B C 1
ATOM 7925 O O . ALA B 1 430 ? -16.281 13.406 2.879 1 98.75 430 ALA B O 1
ATOM 7926 N N . PHE B 1 431 ? -14.875 13.797 4.59 1 97.81 431 PHE B N 1
ATOM 7927 C CA . PHE B 1 431 ? -15.438 15.102 4.938 1 97.81 431 PHE B CA 1
ATOM 7928 C C . PHE B 1 431 ? -14.43 16.219 4.684 1 97.81 431 PHE B C 1
ATOM 7930 O O . PHE B 1 431 ? -13.289 16.141 5.156 1 97.81 431 PHE B O 1
ATOM 7937 N N . LEU B 1 432 ? -14.844 17.219 3.926 1 96.56 432 LEU B N 1
ATOM 7938 C CA . LEU B 1 432 ? -14.047 18.438 3.787 1 96.56 432 LEU B CA 1
ATOM 7939 C C . LEU B 1 432 ? -14.656 19.594 4.582 1 96.56 432 LEU B C 1
ATOM 7941 O O . LEU B 1 432 ? -13.984 20.203 5.414 1 96.56 432 LEU B O 1
ATOM 7945 N N . THR B 1 433 ? -15.875 19.875 4.312 1 94.31 433 THR B N 1
ATOM 7946 C CA . THR B 1 433 ? -16.719 20.844 5.023 1 94.31 433 THR B CA 1
ATOM 7947 C C . THR B 1 433 ? -18.156 20.359 5.07 1 94.31 433 THR B C 1
ATOM 7949 O O . THR B 1 433 ? -18.5 19.312 4.504 1 94.31 433 THR B O 1
ATOM 7952 N N . GLN B 1 434 ? -19 21.109 5.754 1 93 434 GLN B N 1
ATOM 7953 C CA . GLN B 1 434 ? -20.422 20.781 5.793 1 93 434 GLN B CA 1
ATOM 7954 C C . GLN B 1 434 ? -21.062 20.953 4.422 1 93 434 GLN B C 1
ATOM 7956 O O . GLN B 1 434 ? -22.188 20.516 4.195 1 93 434 GLN B O 1
ATOM 7961 N N . GLN B 1 435 ? -20.297 21.484 3.469 1 91.88 435 GLN B N 1
ATOM 7962 C CA . GLN B 1 435 ? -20.844 21.734 2.141 1 91.88 435 GLN B CA 1
ATOM 7963 C C . GLN B 1 435 ? -20.219 20.812 1.1 1 91.88 435 GLN B C 1
ATOM 7965 O O . GLN B 1 435 ? -20.594 20.844 -0.071 1 91.88 435 GLN B O 1
ATOM 7970 N N . GLN B 1 436 ? -19.25 20.047 1.478 1 94.06 436 GLN B N 1
ATOM 7971 C CA . GLN B 1 436 ? -18.547 19.109 0.602 1 94.06 436 GLN B CA 1
ATOM 7972 C C . GLN B 1 436 ? -18.156 17.844 1.355 1 94.06 436 GLN B C 1
ATOM 7974 O O . GLN B 1 436 ? -17.156 17.828 2.08 1 94.06 436 GLN B O 1
ATOM 7979 N N . HIS B 1 437 ? -18.844 16.781 1.221 1 96.25 437 HIS B N 1
ATOM 7980 C CA . HIS B 1 437 ? -18.531 15.508 1.875 1 96.25 437 HIS B CA 1
ATOM 7981 C C . HIS B 1 437 ? -19.234 14.344 1.184 1 96.25 437 HIS B C 1
ATOM 7983 O O . HIS B 1 437 ? -20.172 14.547 0.42 1 96.25 437 HIS B O 1
ATOM 7989 N N . ILE B 1 438 ? -18.734 13.195 1.356 1 97.69 438 ILE B N 1
ATOM 7990 C CA . ILE B 1 438 ? -19.281 11.938 0.864 1 97.69 438 ILE B CA 1
ATOM 7991 C C . ILE B 1 438 ? -19.531 10.992 2.035 1 97.69 438 ILE B C 1
ATOM 7993 O O . ILE B 1 438 ? -18.625 10.719 2.83 1 97.69 438 ILE B O 1
ATOM 7997 N N . ASP B 1 439 ? -20.781 10.477 2.162 1 98.31 439 ASP B N 1
ATOM 7998 C CA . ASP B 1 439 ? -21.156 9.695 3.338 1 98.31 439 ASP B CA 1
ATOM 7999 C C . ASP B 1 439 ? -21.656 8.312 2.938 1 98.31 439 ASP B C 1
ATOM 8001 O O . ASP B 1 439 ? -22.344 8.156 1.923 1 98.31 439 ASP B O 1
ATOM 8005 N N . LEU B 1 440 ? -21.219 7.344 3.627 1 98.75 440 LEU B N 1
ATOM 8006 C CA . LEU B 1 440 ? -21.797 6.008 3.619 1 98.75 440 LEU B CA 1
ATOM 8007 C C . LEU B 1 440 ? -22.391 5.668 4.98 1 98.75 440 LEU B C 1
ATOM 8009 O O . LEU B 1 440 ? -21.672 5.617 5.984 1 98.75 440 LEU B O 1
ATOM 8013 N N . SER B 1 441 ? -23.766 5.406 5.016 1 98.56 441 SER B N 1
ATOM 8014 C CA . SER B 1 441 ? -24.391 5.262 6.324 1 98.56 441 SER B CA 1
ATOM 8015 C C . SER B 1 441 ? -25.531 4.238 6.281 1 98.56 441 SER B C 1
ATOM 8017 O O . SER B 1 441 ? -25.906 3.773 5.207 1 98.56 441 SER B O 1
ATOM 8019 N N . VAL B 1 442 ? -25.906 3.82 7.43 1 97.88 442 VAL B N 1
ATOM 8020 C CA . VAL B 1 442 ? -27.141 3.1 7.664 1 97.88 442 VAL B CA 1
ATOM 8021 C C . VAL B 1 442 ? -28.203 4.055 8.211 1 97.88 442 VAL B C 1
ATOM 8023 O O . VAL B 1 442 ? -27.922 4.84 9.117 1 97.88 442 VAL B O 1
ATOM 8026 N N . ARG B 1 443 ? -29.344 3.988 7.66 1 97.06 443 ARG B N 1
ATOM 8027 C CA . ARG B 1 443 ? -30.438 4.863 8.07 1 97.06 443 ARG B CA 1
ATOM 8028 C C . ARG B 1 443 ? -31.75 4.098 8.164 1 97.06 443 ARG B C 1
ATOM 8030 O O . ARG B 1 443 ? -32 3.164 7.395 1 97.06 443 ARG B O 1
ATOM 8037 N N . LEU B 1 444 ? -32.562 4.434 9.141 1 95.75 444 LEU B N 1
ATOM 8038 C CA . LEU B 1 444 ? -33.938 3.908 9.172 1 95.75 444 LEU B CA 1
ATOM 8039 C C . LEU B 1 444 ? -34.875 4.75 8.305 1 95.75 444 LEU B C 1
ATOM 8041 O O . LEU B 1 444 ? -35.125 5.918 8.609 1 95.75 444 LEU B O 1
ATOM 8045 N N . ALA B 1 445 ? -35.312 4.125 7.184 1 90.75 445 ALA B N 1
ATOM 8046 C CA . ALA B 1 445 ? -36.156 4.836 6.23 1 90.75 445 ALA B CA 1
ATOM 8047 C C . ALA B 1 445 ? -37.562 5.066 6.801 1 90.75 445 ALA B C 1
ATOM 8049 O O . ALA B 1 445 ? -38 4.355 7.711 1 90.75 445 ALA B O 1
ATOM 8050 N N . ASN B 1 446 ? -38.25 6.242 6.191 1 77.31 446 ASN B N 1
ATOM 8051 C CA . ASN B 1 446 ? -39.656 6.512 6.496 1 77.31 446 ASN B CA 1
ATOM 8052 C C . ASN B 1 446 ? -40.562 5.492 5.836 1 77.31 446 ASN B C 1
ATOM 8054 O O . ASN B 1 446 ? -40.406 5.18 4.656 1 77.31 446 ASN B O 1
ATOM 8058 N N . SER B 1 447 ? -40.906 4.441 6.371 1 61.31 447 SER B N 1
ATOM 8059 C CA . SER B 1 447 ? -41.906 3.664 5.664 1 61.31 447 SER B CA 1
ATOM 8060 C C . SER B 1 447 ? -43.312 4.07 6.09 1 61.31 447 SER B C 1
ATOM 8062 O O . SER B 1 447 ? -43.531 4.516 7.219 1 61.31 447 SER B O 1
ATOM 8064 N N . SER B 1 448 ? -44.094 4.531 5.027 1 52.03 448 SER B N 1
ATOM 8065 C CA . SER B 1 448 ? -45.5 4.719 5.301 1 52.03 448 SER B CA 1
ATOM 8066 C C . SER B 1 448 ? -46.031 3.678 6.285 1 52.03 448 SER B C 1
ATOM 8068 O O . SER B 1 448 ? -47.062 3.875 6.918 1 52.03 448 SER B O 1
ATOM 8070 N N . GLY B 1 449 ? -45.531 2.447 6.199 1 49.84 449 GLY B N 1
ATOM 8071 C CA . GLY B 1 449 ? -46.125 1.442 7.07 1 49.84 449 GLY B CA 1
ATOM 8072 C C . GLY B 1 449 ? -45.438 1.318 8.406 1 49.84 449 GLY B C 1
ATOM 8073 O O . GLY B 1 449 ? -44.5 2.086 8.703 1 49.84 449 GLY B O 1
ATOM 8074 N N . THR B 1 450 ? -45.875 0.42 9.391 1 53.09 450 THR B N 1
ATOM 8075 C CA . THR B 1 450 ? -45.656 0.21 10.82 1 53.09 450 THR B CA 1
ATOM 8076 C C . THR B 1 450 ? -44.188 -0.068 11.102 1 53.09 450 THR B C 1
ATOM 8078 O O . THR B 1 450 ? -43.719 0.077 12.242 1 53.09 450 THR B O 1
ATOM 8081 N N . HIS B 1 451 ? -43.375 -0.648 10.156 1 61.25 451 HIS B N 1
ATOM 8082 C CA . HIS B 1 451 ? -42.031 -0.967 10.586 1 61.25 451 HIS B CA 1
ATOM 8083 C C . HIS B 1 451 ? -40.969 -0.421 9.609 1 61.25 451 HIS B C 1
ATOM 8085 O O . HIS B 1 451 ? -41.031 -0.722 8.414 1 61.25 451 HIS B O 1
ATOM 8091 N N . GLY B 1 452 ? -40.25 0.608 9.906 1 70.69 452 GLY B N 1
ATOM 8092 C CA . GLY B 1 452 ? -39.188 1.17 9.07 1 70.69 452 GLY B CA 1
ATOM 8093 C C . GLY B 1 452 ? -38.156 0.151 8.664 1 70.69 452 GLY B C 1
ATOM 8094 O O . GLY B 1 452 ? -37.938 -0.847 9.359 1 70.69 452 GLY B O 1
ATOM 8095 N N . THR B 1 453 ? -37.719 0.193 7.418 1 87.06 453 THR B N 1
ATOM 8096 C CA . THR B 1 453 ? -36.656 -0.693 6.926 1 87.06 453 THR B CA 1
ATOM 8097 C C . THR B 1 453 ? -35.312 0.014 6.93 1 87.06 453 THR B C 1
ATOM 8099 O O . THR B 1 453 ? -35.219 1.183 6.551 1 87.06 453 THR B O 1
ATOM 8102 N N . ARG B 1 454 ? -34.344 -0.667 7.527 1 93 454 ARG B N 1
ATOM 8103 C CA . ARG B 1 454 ? -33 -0.145 7.465 1 93 454 ARG B CA 1
ATOM 8104 C C . ARG B 1 454 ? -32.469 -0.137 6.031 1 93 454 ARG B C 1
ATOM 8106 O O . ARG B 1 454 ? -32.719 -1.079 5.273 1 93 454 ARG B O 1
ATOM 8113 N N . GLN B 1 455 ? -31.766 0.904 5.668 1 96.12 455 GLN B N 1
ATOM 8114 C CA . GLN B 1 455 ? -31.203 1.03 4.332 1 96.12 455 GLN B CA 1
ATOM 8115 C C . GLN B 1 455 ? -29.75 1.511 4.402 1 96.12 455 GLN B C 1
ATOM 8117 O O . GLN B 1 455 ? -29.344 2.154 5.375 1 96.12 455 GLN B O 1
ATOM 8122 N N . LEU B 1 456 ? -28.938 1.139 3.434 1 97.06 456 LEU B N 1
ATOM 8123 C CA . LEU B 1 456 ? -27.641 1.758 3.164 1 97.06 456 LEU B CA 1
ATOM 8124 C C . LEU B 1 456 ? -27.812 3.033 2.346 1 97.06 456 LEU B C 1
ATOM 8126 O O . LEU B 1 456 ? -28.625 3.078 1.422 1 97.06 456 LEU B O 1
ATOM 8130 N N . VAL B 1 457 ? -27.125 4.039 2.742 1 97.44 457 VAL B N 1
ATOM 8131 C CA . VAL B 1 457 ? -27.203 5.32 2.051 1 97.44 457 VAL B CA 1
ATOM 8132 C C . VAL B 1 457 ? -25.812 5.77 1.626 1 97.44 457 VAL B C 1
ATOM 8134 O O . VAL B 1 457 ? -24.891 5.863 2.455 1 97.44 457 VAL B O 1
ATOM 8137 N N . LEU B 1 458 ? -25.516 5.992 0.349 1 98.06 458 LEU B N 1
ATOM 8138 C CA . LEU B 1 458 ? -24.344 6.695 -0.172 1 98.06 458 LEU B CA 1
ATOM 8139 C C . LEU B 1 458 ? -24.719 8.102 -0.628 1 98.06 458 LEU B C 1
ATOM 8141 O O . LEU B 1 458 ? -25.469 8.273 -1.592 1 98.06 458 LEU B O 1
ATOM 8145 N N . ARG B 1 459 ? -24.203 9.055 0.069 1 96.75 459 ARG B N 1
ATOM 8146 C CA . ARG B 1 459 ? -24.547 10.445 -0.199 1 96.75 459 ARG B CA 1
ATOM 8147 C C . ARG B 1 459 ? -23.328 11.234 -0.638 1 96.75 459 ARG B C 1
ATOM 8149 O O . ARG B 1 459 ? -22.281 11.18 0.007 1 96.75 459 ARG B O 1
ATOM 8156 N N . THR B 1 460 ? -23.391 11.891 -1.743 1 95.44 460 THR B N 1
ATOM 8157 C CA . THR B 1 460 ? -22.453 12.938 -2.146 1 95.44 460 THR B CA 1
ATOM 8158 C C . THR B 1 460 ? -23.094 14.32 -1.981 1 95.44 460 THR B C 1
ATOM 8160 O O . THR B 1 460 ? -24.125 14.602 -2.572 1 95.44 460 THR B O 1
ATOM 8163 N N . TYR B 1 461 ? -22.531 15.078 -1.134 1 93.25 461 TYR B N 1
ATOM 816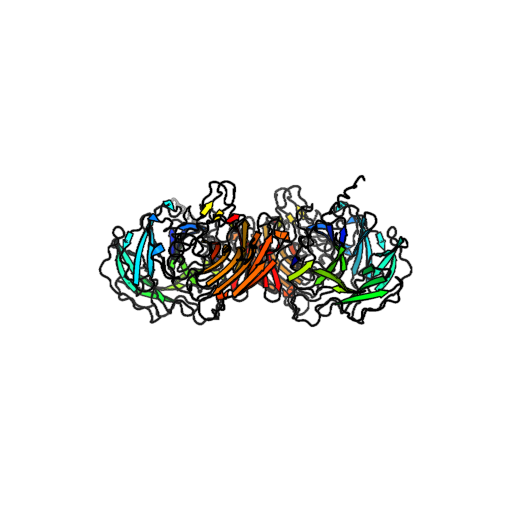4 C CA . TYR B 1 461 ? -23.047 16.422 -0.922 1 93.25 461 TYR B CA 1
ATOM 8165 C C . TYR B 1 461 ? -22.047 17.469 -1.401 1 93.25 461 TYR B C 1
ATOM 8167 O O . TYR B 1 461 ? -20.922 17.562 -0.873 1 93.25 461 TYR B O 1
ATOM 8175 N N . ALA B 1 462 ? -22.406 18.172 -2.381 1 88.5 462 ALA B N 1
ATOM 8176 C CA . ALA B 1 462 ? -21.578 19.234 -2.959 1 88.5 462 ALA B CA 1
ATOM 8177 C C . ALA B 1 462 ? -22.406 20.5 -3.189 1 88.5 462 ALA B C 1
ATOM 8179 O O . ALA B 1 462 ? -23.266 20.531 -4.074 1 88.5 462 ALA B O 1
ATOM 8180 N N . ASP B 1 463 ? -22.406 21.484 -2.324 1 75.19 463 ASP B N 1
ATOM 8181 C CA . ASP B 1 463 ? -23.156 22.734 -2.482 1 75.19 463 ASP B CA 1
ATOM 8182 C C . ASP B 1 463 ? -22.359 23.766 -3.268 1 75.19 463 ASP B C 1
ATOM 8184 O O . ASP B 1 463 ? -22.844 24.859 -3.537 1 75.19 463 ASP B O 1
ATOM 8188 N N . SER B 1 464 ? -21.172 23.453 -3.646 1 61.19 464 SER B N 1
ATOM 8189 C CA . SER B 1 464 ? -20.406 24.484 -4.344 1 61.19 464 SER B CA 1
ATOM 8190 C C . SER B 1 464 ? -20.375 24.234 -5.844 1 61.19 464 SER B C 1
ATOM 8192 O O . SER B 1 464 ? -20.812 23.172 -6.309 1 61.19 464 SER B O 1
ATOM 8194 N N . ALA B 1 465 ? -19.266 24.641 -6.574 1 51.53 465 ALA B N 1
ATOM 8195 C CA . ALA B 1 465 ? -18.734 25.016 -7.879 1 51.53 465 ALA B CA 1
ATOM 8196 C C . ALA B 1 465 ? -18.906 23.891 -8.891 1 51.53 465 ALA B C 1
ATOM 8198 O O . ALA B 1 465 ? -17.953 23.5 -9.57 1 51.53 465 ALA B O 1
ATOM 8199 N N . ASN B 1 466 ? -19.953 23.375 -9.094 1 62.19 466 ASN B N 1
ATOM 8200 C CA . ASN B 1 466 ? -20.172 22.578 -10.289 1 62.19 466 ASN B CA 1
ATOM 8201 C C . ASN B 1 466 ? -20.047 21.078 -9.992 1 62.19 466 ASN B C 1
ATOM 8203 O O . ASN B 1 466 ? -19.641 20.297 -10.852 1 62.19 466 ASN B O 1
ATOM 8207 N N . LEU B 1 467 ? -20.156 20.922 -8.688 1 75.25 467 LEU B N 1
ATOM 8208 C CA . LEU B 1 467 ? -20.203 19.484 -8.406 1 75.25 467 LEU B CA 1
ATOM 8209 C C . LEU B 1 467 ? -21.625 19.047 -8.094 1 75.25 467 LEU B C 1
ATOM 8211 O O . LEU B 1 467 ? -22.453 19.844 -7.648 1 75.25 467 LEU B O 1
ATOM 8215 N N . THR B 1 468 ? -21.969 17.844 -8.539 1 82.75 468 THR B N 1
ATOM 8216 C CA . THR B 1 468 ? -23.344 17.375 -8.414 1 82.75 468 THR B CA 1
ATOM 8217 C C . THR B 1 468 ? -23.5 16.5 -7.168 1 82.75 468 THR B C 1
ATOM 8219 O O . THR B 1 468 ? -22.703 15.602 -6.922 1 82.75 468 THR B O 1
ATOM 8222 N N . SER B 1 469 ? -24.469 16.938 -6.312 1 89.94 469 SER B N 1
ATOM 8223 C CA . SER B 1 469 ? -24.844 16.094 -5.184 1 89.94 469 SER B CA 1
ATOM 8224 C C . SER B 1 469 ? -25.641 14.883 -5.652 1 89.94 469 SER B C 1
ATOM 8226 O O . SER B 1 469 ? -26.281 14.914 -6.707 1 89.94 469 SER B O 1
ATOM 8228 N N . SER B 1 470 ? -25.531 13.828 -4.938 1 93.19 470 SER B N 1
ATOM 8229 C CA . SER B 1 470 ? -26.297 12.625 -5.23 1 93.19 470 SER B CA 1
ATOM 8230 C C . SER B 1 470 ? -26.547 11.805 -3.965 1 93.19 470 SER B C 1
ATOM 8232 O O . SER B 1 470 ? -25.797 11.914 -2.994 1 93.19 470 SER B O 1
ATOM 8234 N N . ILE B 1 471 ? -27.656 11.094 -3.939 1 94.06 471 ILE B N 1
ATOM 8235 C CA . ILE B 1 471 ? -27.984 10.164 -2.861 1 94.06 471 ILE B CA 1
ATOM 8236 C C . ILE B 1 471 ? -28.5 8.852 -3.447 1 94.06 471 ILE B C 1
ATOM 8238 O O . ILE B 1 471 ? -29.406 8.852 -4.273 1 94.06 471 ILE B O 1
ATOM 8242 N N . GLU B 1 472 ? -27.875 7.852 -3.174 1 95.69 472 GLU B N 1
ATOM 8243 C CA . GLU B 1 472 ? -28.297 6.5 -3.543 1 95.69 472 GLU B CA 1
ATOM 8244 C C . GLU B 1 472 ? -28.594 5.66 -2.305 1 95.69 472 GLU B C 1
ATOM 8246 O O . GLU B 1 472 ? -27.859 5.711 -1.318 1 95.69 472 GLU B O 1
ATOM 8251 N N . THR B 1 473 ? -29.75 5.004 -2.32 1 95.44 473 THR B N 1
ATOM 8252 C CA . THR B 1 473 ? -30.141 4.172 -1.19 1 95.44 473 THR B CA 1
ATOM 8253 C C . THR B 1 473 ? -30.469 2.754 -1.651 1 95.44 473 THR B C 1
ATOM 8255 O O . THR B 1 473 ? -30.844 2.543 -2.807 1 95.44 473 THR B O 1
ATOM 8258 N N . MET B 1 474 ? -30.266 1.85 -0.83 1 94.12 474 MET B N 1
ATOM 8259 C CA . MET B 1 474 ? -30.734 0.476 -1.025 1 94.12 474 MET B CA 1
ATOM 8260 C C . MET B 1 474 ? -31.094 -0.17 0.306 1 94.12 474 MET B C 1
ATOM 8262 O O . MET B 1 474 ? -30.469 0.098 1.327 1 94.12 474 MET B O 1
ATOM 8266 N N . PRO B 1 475 ? -32.125 -1.003 0.293 1 93.44 475 PRO B N 1
ATOM 8267 C CA . PRO B 1 475 ? -32.438 -1.72 1.533 1 93.44 475 PRO B CA 1
ATOM 8268 C C . PRO B 1 475 ? -31.25 -2.578 2.02 1 93.44 475 PRO B C 1
ATOM 8270 O O . PRO B 1 475 ? -30.531 -3.162 1.208 1 93.44 475 PRO B O 1
ATOM 8273 N N . LEU B 1 476 ? -31.078 -2.547 3.227 1 93.44 476 LEU B N 1
ATOM 8274 C CA . LEU B 1 476 ? -30.109 -3.49 3.775 1 93.44 476 LEU B CA 1
ATOM 8275 C C . LEU B 1 476 ? -30.5 -4.926 3.426 1 93.44 476 LEU B C 1
ATOM 8277 O O . LEU B 1 476 ? -31.641 -5.332 3.621 1 93.44 476 LEU B O 1
ATOM 8281 N N . PRO B 1 477 ? -29.531 -5.676 2.943 1 92 477 PRO B N 1
ATOM 8282 C CA . PRO B 1 477 ? -29.875 -7.062 2.611 1 92 477 PRO B CA 1
ATOM 8283 C C . PRO B 1 477 ? -30.406 -7.844 3.812 1 92 477 PRO B C 1
ATOM 8285 O O . PRO B 1 477 ? -29.891 -7.699 4.926 1 92 477 PRO B O 1
ATOM 8288 N N . ALA B 1 478 ? -31.359 -8.664 3.602 1 90.06 478 ALA B N 1
ATOM 8289 C CA . ALA B 1 478 ? -32 -9.43 4.668 1 90.06 478 ALA B CA 1
ATOM 8290 C C . ALA B 1 478 ? -30.984 -10.352 5.355 1 90.06 478 ALA B C 1
ATOM 8292 O O . ALA B 1 478 ? -31.078 -10.586 6.562 1 90.06 478 ALA B O 1
ATOM 8293 N N . SER B 1 479 ? -30.047 -10.836 4.594 1 89.5 479 SER B N 1
ATOM 8294 C CA . SER B 1 479 ? -29.047 -11.758 5.125 1 89.5 479 SER B CA 1
ATOM 8295 C C . SER B 1 479 ? -28.156 -11.078 6.148 1 89.5 479 SER B C 1
ATOM 8297 O O . SER B 1 479 ? -27.438 -11.742 6.898 1 89.5 479 SER B O 1
ATOM 8299 N N . TRP B 1 480 ? -28.219 -9.727 6.195 1 92.19 480 TRP B N 1
ATOM 8300 C CA . TRP B 1 480 ? -27.375 -8.992 7.125 1 92.19 480 TRP B CA 1
ATOM 8301 C C . TRP B 1 480 ? -28.031 -8.875 8.492 1 92.19 480 TRP B C 1
ATOM 8303 O O . TRP B 1 480 ? -27.375 -8.516 9.477 1 92.19 480 TRP B O 1
ATOM 8313 N N . SER B 1 481 ? -29.297 -9.164 8.594 1 86.31 481 SER B N 1
ATOM 8314 C CA . SER B 1 481 ? -30.094 -8.898 9.781 1 86.31 481 SER B CA 1
ATOM 8315 C C . SER B 1 481 ? -29.562 -9.672 10.992 1 86.31 481 SER B C 1
ATOM 8317 O O . SER B 1 481 ? -29.766 -9.258 12.133 1 86.31 481 SER B O 1
ATOM 8319 N N . SER B 1 482 ? -28.906 -10.719 10.719 1 83.5 482 SER B N 1
ATOM 8320 C CA . SER B 1 482 ? -28.422 -11.555 11.812 1 83.5 482 SER B CA 1
ATOM 8321 C C . SER B 1 482 ? -27.078 -11.078 12.32 1 83.5 482 SER B C 1
ATOM 8323 O O . SER B 1 482 ? -26.609 -11.523 13.367 1 83.5 482 SER B O 1
ATOM 8325 N N . SER B 1 483 ? -26.469 -10.234 11.555 1 86.31 483 SER B N 1
ATOM 8326 C CA . SER B 1 483 ? -25.141 -9.773 11.945 1 86.31 483 SER B CA 1
ATOM 8327 C C . SER B 1 483 ? -25.219 -8.672 12.992 1 86.31 483 SER B C 1
ATOM 8329 O O . SER B 1 483 ? -26.109 -7.812 12.938 1 86.31 483 SER B O 1
ATOM 8331 N N . ALA B 1 484 ? -24.266 -8.688 13.859 1 88.88 484 ALA B N 1
ATOM 8332 C CA . ALA B 1 484 ? -24.234 -7.73 14.961 1 88.88 484 ALA B CA 1
ATOM 8333 C C . ALA B 1 484 ? -23.797 -6.352 14.484 1 88.88 484 ALA B C 1
ATOM 8335 O O . ALA B 1 484 ? -24.141 -5.336 15.086 1 88.88 484 ALA B O 1
ATOM 8336 N N . ALA B 1 485 ? -23.016 -6.379 13.492 1 96.56 485 ALA B N 1
ATOM 8337 C CA . ALA B 1 485 ? -22.453 -5.109 13.031 1 96.56 485 ALA B CA 1
ATOM 8338 C C . ALA B 1 485 ? -22.266 -5.113 11.516 1 96.56 485 ALA B C 1
ATOM 8340 O O . ALA B 1 485 ? -22.172 -6.176 10.898 1 96.56 485 ALA B O 1
ATOM 8341 N N . VAL B 1 486 ? -22.312 -3.955 10.922 1 96.88 486 VAL B N 1
ATOM 8342 C CA . VAL B 1 486 ? -22.016 -3.723 9.508 1 96.88 486 VAL B CA 1
ATOM 8343 C C . VAL B 1 486 ? -20.641 -3.061 9.383 1 96.88 486 VAL B C 1
ATOM 8345 O O . VAL B 1 486 ? -20.375 -2.055 10.039 1 96.88 486 VAL B O 1
ATOM 8348 N N . ARG B 1 487 ? -19.766 -3.656 8.617 1 96.88 487 ARG B N 1
ATOM 8349 C CA . ARG B 1 487 ? -18.5 -2.996 8.289 1 96.88 487 ARG B CA 1
ATOM 8350 C C . ARG B 1 487 ? -18.703 -1.961 7.188 1 96.88 487 ARG B C 1
ATOM 8352 O O . ARG B 1 487 ? -19.312 -2.256 6.152 1 96.88 487 ARG B O 1
ATOM 8359 N N . LEU B 1 488 ? -18.281 -0.76 7.434 1 98.19 488 LEU B N 1
ATOM 8360 C CA . LEU B 1 488 ? -18.219 0.32 6.457 1 98.19 488 LEU B CA 1
ATOM 8361 C C . LEU B 1 488 ? -16.766 0.649 6.094 1 98.19 488 LEU B C 1
ATOM 8363 O O . LEU B 1 488 ? -15.922 0.768 6.977 1 98.19 488 LEU B O 1
ATOM 8367 N N . GLN B 1 489 ? -16.516 0.743 4.77 1 97.88 489 GLN B N 1
ATOM 8368 C CA . GLN B 1 489 ? -15.133 0.938 4.336 1 97.88 489 GLN B CA 1
ATOM 8369 C C . GLN B 1 489 ? -15.047 2.016 3.26 1 97.88 489 GLN B C 1
ATOM 8371 O O . GLN B 1 489 ? -15.875 2.066 2.352 1 97.88 489 GLN B O 1
ATOM 8376 N N . ILE B 1 490 ? -14.055 2.857 3.373 1 98.56 490 ILE B N 1
ATOM 8377 C CA . ILE B 1 490 ? -13.586 3.756 2.322 1 98.56 490 ILE B CA 1
ATOM 8378 C C . ILE B 1 490 ? -12.164 3.383 1.916 1 98.56 490 ILE B C 1
ATOM 8380 O O . ILE B 1 490 ? -11.281 3.252 2.768 1 98.56 490 ILE B O 1
ATOM 8384 N N . HIS B 1 491 ? -11.891 3.127 0.677 1 97.75 491 HIS B N 1
ATOM 8385 C CA . HIS B 1 491 ? -10.523 3.09 0.185 1 97.75 491 HIS B CA 1
ATOM 8386 C C . HIS B 1 491 ? -10.375 3.906 -1.095 1 97.75 491 HIS B C 1
ATOM 8388 O O . HIS B 1 491 ? -11.367 4.273 -1.722 1 97.75 491 HIS B O 1
ATOM 8394 N N . THR B 1 492 ? -9.156 4.273 -1.411 1 98.06 492 THR B N 1
ATOM 8395 C CA . THR B 1 492 ? -8.898 4.973 -2.666 1 98.06 492 THR B CA 1
ATOM 8396 C C . THR B 1 492 ? -8.5 3.988 -3.762 1 98.06 492 THR B C 1
ATOM 8398 O O . THR B 1 492 ? -7.73 3.059 -3.52 1 98.06 492 THR B O 1
ATOM 8401 N N . ALA B 1 493 ? -9.039 4.219 -4.984 1 96.94 493 ALA B N 1
ATOM 8402 C CA . ALA B 1 493 ? -8.656 3.441 -6.16 1 96.94 493 ALA B CA 1
ATOM 8403 C C . ALA B 1 493 ? -7.457 4.07 -6.867 1 96.94 493 ALA B C 1
ATOM 8405 O O . ALA B 1 493 ? -6.789 3.414 -7.672 1 96.94 493 ALA B O 1
ATOM 8406 N N . ASN B 1 494 ? -7.234 5.227 -6.77 1 96.31 494 ASN B N 1
ATOM 8407 C CA . ASN B 1 494 ? -6.152 6.113 -7.18 1 96.31 494 ASN B CA 1
ATOM 8408 C C . ASN B 1 494 ? -6.191 7.438 -6.426 1 96.31 494 ASN B C 1
ATOM 8410 O O . ASN B 1 494 ? -6.953 7.59 -5.469 1 96.31 494 ASN B O 1
ATOM 8414 N N . GLU B 1 495 ? -5.387 8.383 -6.797 1 94.38 495 GLU B N 1
ATOM 8415 C CA . GLU B 1 495 ? -5.297 9.633 -6.051 1 94.38 495 GLU B CA 1
ATOM 8416 C C . GLU B 1 495 ? -6.543 10.484 -6.254 1 94.38 495 GLU B C 1
ATOM 8418 O O . GLU B 1 495 ? -6.758 11.461 -5.531 1 94.38 495 GLU B O 1
ATOM 8423 N N . ALA B 1 496 ? -7.508 10.094 -7.113 1 95.94 496 ALA B N 1
ATOM 8424 C CA . ALA B 1 496 ? -8.609 10.977 -7.488 1 95.94 496 ALA B CA 1
ATOM 8425 C C . ALA B 1 496 ? -9.953 10.281 -7.316 1 95.94 496 ALA B C 1
ATOM 8427 O O . ALA B 1 496 ? -10.984 10.781 -7.773 1 95.94 496 ALA B O 1
ATOM 8428 N N . SER B 1 497 ? -9.938 9.117 -6.672 1 97.38 497 SER B N 1
ATOM 8429 C CA . SER B 1 497 ? -11.211 8.414 -6.566 1 97.38 497 SER B CA 1
ATOM 8430 C C . SER B 1 497 ? -11.297 7.637 -5.254 1 97.38 497 SER B C 1
ATOM 8432 O O . SER B 1 497 ? -10.352 6.953 -4.867 1 97.38 497 SER B O 1
ATOM 8434 N N . TYR B 1 498 ? -12.516 7.711 -4.621 1 98.19 498 TYR B N 1
ATOM 8435 C CA . TYR B 1 498 ? -12.836 6.945 -3.422 1 98.19 498 TYR B CA 1
ATOM 8436 C C . TYR B 1 498 ? -13.828 5.832 -3.734 1 98.19 498 TYR B C 1
ATOM 8438 O O . TYR B 1 498 ? -14.758 6.027 -4.523 1 98.19 498 TYR B O 1
ATOM 8446 N N . VAL B 1 499 ? -13.617 4.703 -3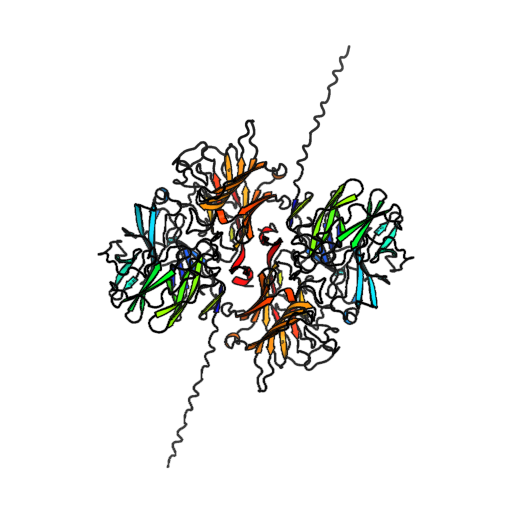.135 1 97.62 499 VAL B N 1
ATOM 8447 C CA . VAL B 1 499 ? -14.555 3.586 -3.244 1 97.62 499 VAL B CA 1
ATOM 8448 C C . VAL B 1 499 ? -15.195 3.314 -1.886 1 97.62 499 VAL B C 1
ATOM 8450 O O . VAL B 1 499 ? -14.508 3.277 -0.863 1 97.62 499 VAL B O 1
ATOM 8453 N N . PHE B 1 500 ? -16.531 3.162 -1.841 1 97.94 500 PHE B N 1
ATOM 8454 C CA . PHE B 1 500 ? -17.297 2.918 -0.626 1 97.94 500 PHE B CA 1
ATOM 8455 C C . PHE B 1 500 ? -17.922 1.529 -0.652 1 97.94 500 PHE B C 1
ATOM 8457 O O . PHE B 1 500 ? -18.609 1.173 -1.607 1 97.94 500 PHE B O 1
ATOM 8464 N N . SER B 1 501 ? -17.672 0.787 0.436 1 96.56 501 SER B N 1
ATOM 8465 C CA . SER B 1 501 ? -18.188 -0.574 0.523 1 96.56 501 SER B CA 1
ATOM 8466 C C . SER B 1 501 ? -18.766 -0.86 1.907 1 96.56 501 SER B C 1
ATOM 8468 O O . SER B 1 501 ? -18.438 -0.167 2.873 1 96.56 501 SER B O 1
ATOM 8470 N N . ALA B 1 502 ? -19.656 -1.852 1.938 1 96.5 502 ALA B N 1
ATOM 8471 C CA . ALA B 1 502 ? -20.234 -2.32 3.197 1 96.5 502 ALA B CA 1
ATOM 8472 C C . ALA B 1 502 ? -20.484 -3.824 3.16 1 96.5 502 ALA B C 1
ATOM 8474 O O . ALA B 1 502 ? -20.734 -4.391 2.096 1 96.5 502 ALA B O 1
ATOM 8475 N N . TRP B 1 503 ? -20.391 -4.48 4.266 1 94.69 503 TRP B N 1
ATOM 8476 C CA . TRP B 1 503 ? -20.75 -5.887 4.426 1 94.69 503 TRP B CA 1
ATOM 8477 C C . TRP B 1 503 ? -20.953 -6.23 5.898 1 94.69 503 TRP B C 1
ATOM 8479 O O . TRP B 1 503 ? -20.594 -5.449 6.781 1 94.69 503 TRP B O 1
ATOM 8489 N N . PRO B 1 504 ? -21.688 -7.379 6.199 1 93.81 504 PRO B N 1
ATOM 8490 C CA . PRO B 1 504 ? -21.719 -7.809 7.602 1 93.81 504 PRO B CA 1
ATOM 8491 C C . PRO B 1 504 ? -20.328 -8.078 8.172 1 93.81 504 PRO B C 1
ATOM 8493 O O . PRO B 1 504 ? -19.516 -8.75 7.539 1 93.81 504 PRO B O 1
ATOM 8496 N N . ALA B 1 505 ? -20.047 -7.566 9.352 1 92.62 505 ALA B N 1
ATOM 8497 C CA . ALA B 1 505 ? -18.703 -7.625 9.93 1 92.62 505 ALA B CA 1
ATOM 8498 C C . ALA B 1 505 ? -18.219 -9.07 10.031 1 92.62 505 ALA B C 1
ATOM 8500 O O . ALA B 1 505 ? -17.016 -9.32 10.023 1 92.62 505 ALA B O 1
ATOM 8501 N N . ASP B 1 506 ? -19.109 -10 10.109 1 89.81 506 ASP B N 1
ATOM 8502 C CA . ASP B 1 506 ? -18.719 -11.391 10.32 1 89.81 506 ASP B CA 1
ATOM 8503 C C . ASP B 1 506 ? -18.672 -12.156 9.008 1 89.81 506 ASP B C 1
ATOM 8505 O O . ASP B 1 506 ? -18.422 -13.359 8.992 1 89.81 506 ASP B O 1
ATOM 8509 N N . ASN B 1 507 ? -18.938 -11.5 7.855 1 90 507 ASN B N 1
ATOM 8510 C CA . ASN B 1 507 ? -18.906 -12.18 6.562 1 90 507 ASN B CA 1
ATOM 8511 C C . ASN B 1 507 ? -18.469 -11.234 5.445 1 90 507 ASN B C 1
ATOM 8513 O O . ASN B 1 507 ? -19.312 -10.719 4.699 1 90 507 ASN B O 1
ATOM 8517 N N . ALA B 1 508 ? -17.234 -11.164 5.184 1 89.56 508 ALA B N 1
ATOM 8518 C CA . ALA B 1 508 ? -16.672 -10.25 4.191 1 89.56 508 ALA B CA 1
ATOM 8519 C C . ALA B 1 508 ? -17.062 -10.664 2.777 1 89.56 508 ALA B C 1
ATOM 8521 O O . ALA B 1 508 ? -17 -9.859 1.849 1 89.56 508 ALA B O 1
ATOM 8522 N N . ASN B 1 509 ? -17.484 -11.859 2.592 1 89.69 509 ASN B N 1
ATOM 8523 C CA . ASN B 1 509 ? -17.844 -12.344 1.261 1 89.69 509 ASN B CA 1
ATOM 8524 C C . ASN B 1 509 ? -19.172 -11.773 0.794 1 89.69 509 ASN B C 1
ATOM 8526 O O . ASN B 1 509 ? -19.531 -11.914 -0.376 1 89.69 509 ASN B O 1
ATOM 8530 N N . GLU B 1 510 ? -19.859 -11.086 1.649 1 91.31 510 GLU B N 1
ATOM 8531 C CA . GLU B 1 510 ? -21.094 -10.406 1.259 1 91.31 510 GLU B CA 1
ATOM 8532 C C . GLU B 1 510 ? -20.844 -8.93 0.996 1 91.31 510 GLU B C 1
ATOM 8534 O O . GLU B 1 510 ? -21.781 -8.125 0.994 1 91.31 510 GLU B O 1
ATOM 8539 N N . ARG B 1 511 ? -19.656 -8.578 0.723 1 92.69 511 ARG B N 1
ATOM 8540 C CA . ARG B 1 511 ? -19.281 -7.191 0.446 1 92.69 511 ARG B CA 1
ATOM 8541 C C . ARG B 1 511 ? -20.109 -6.621 -0.701 1 92.69 511 ARG B C 1
ATOM 8543 O O . ARG B 1 511 ? -20.281 -7.27 -1.733 1 92.69 511 ARG B O 1
ATOM 8550 N N . LEU B 1 512 ? -20.656 -5.484 -0.487 1 93.19 512 LEU B N 1
ATOM 8551 C CA . LEU B 1 512 ? -21.266 -4.66 -1.52 1 93.19 512 LEU B CA 1
ATOM 8552 C C . LEU B 1 512 ? -20.438 -3.424 -1.804 1 93.19 512 LEU B C 1
ATOM 8554 O O . LEU B 1 512 ? -20.094 -2.668 -0.886 1 93.19 512 LEU B O 1
ATOM 8558 N N . VAL B 1 513 ? -19.969 -3.26 -3.008 1 93.94 513 VAL B N 1
ATOM 8559 C CA . VAL B 1 513 ? -19.391 -1.988 -3.43 1 93.94 513 VAL B CA 1
ATOM 8560 C C . VAL B 1 513 ? -20.5 -1.023 -3.836 1 93.94 513 VAL B C 1
ATOM 8562 O O . VAL B 1 513 ? -21.156 -1.215 -4.867 1 93.94 513 VAL B O 1
ATOM 8565 N N . LEU B 1 514 ? -20.719 -0.055 -3.072 1 95.44 514 LEU B N 1
ATOM 8566 C CA . LEU B 1 514 ? -21.859 0.839 -3.281 1 95.44 514 LEU B CA 1
ATOM 8567 C C . LEU B 1 514 ? -21.547 1.865 -4.367 1 95.44 514 LEU B C 1
ATOM 8569 O O . LEU B 1 514 ? -22.453 2.352 -5.043 1 95.44 514 LEU B O 1
ATOM 8573 N N . GLY B 1 515 ? -20.219 2.229 -4.461 1 94.19 515 GLY B N 1
ATOM 8574 C CA . GLY B 1 515 ? -19.891 3.15 -5.539 1 94.19 515 GLY B CA 1
ATOM 8575 C C . GLY B 1 515 ? -18.5 3.742 -5.41 1 94.19 515 GLY B C 1
ATOM 8576 O O . GLY B 1 515 ? -17.828 3.541 -4.402 1 94.19 515 GLY B O 1
ATOM 8577 N N . SER B 1 516 ? -18.078 4.414 -6.512 1 94.88 516 SER B N 1
ATOM 8578 C CA . SER B 1 516 ? -16.859 5.215 -6.586 1 94.88 516 SER B CA 1
ATOM 8579 C C . SER B 1 516 ? -17.188 6.691 -6.801 1 94.88 516 SER B C 1
ATOM 8581 O O . SER B 1 516 ? -18.062 7.031 -7.598 1 94.88 516 SER B O 1
ATOM 8583 N N . VAL B 1 517 ? -16.578 7.492 -6.008 1 96.19 517 VAL B N 1
ATOM 8584 C CA . VAL B 1 517 ? -16.859 8.922 -6.078 1 96.19 517 VAL B CA 1
ATOM 8585 C C . VAL B 1 517 ? -15.578 9.703 -6.324 1 96.19 517 VAL B C 1
ATOM 8587 O O . VAL B 1 517 ? -14.531 9.383 -5.754 1 96.19 517 VAL B O 1
ATOM 8590 N N . SER B 1 518 ? -15.641 10.734 -7.141 1 95.31 518 SER B N 1
ATOM 8591 C CA . SER B 1 518 ? -14.492 11.57 -7.477 1 95.31 518 SER B CA 1
ATOM 8592 C C . SER B 1 518 ? -14 12.352 -6.266 1 95.31 518 SER B C 1
ATOM 8594 O O . SER B 1 518 ? -14.805 12.867 -5.484 1 95.31 518 SER B O 1
ATOM 8596 N N . ALA B 1 519 ? -12.688 12.438 -6.156 1 96.38 519 ALA B N 1
ATOM 8597 C CA . ALA B 1 519 ? -12.062 13.195 -5.074 1 96.38 519 ALA B CA 1
ATOM 8598 C C . ALA B 1 519 ? -12.195 14.695 -5.312 1 96.38 519 ALA B C 1
ATOM 8600 O O . ALA B 1 519 ? -11.883 15.5 -4.434 1 96.38 519 ALA B O 1
ATOM 8601 N N . LYS B 1 520 ? -12.633 15.078 -6.484 1 94.56 520 LYS B N 1
ATOM 8602 C CA . LYS B 1 520 ? -12.828 16.5 -6.781 1 94.56 520 LYS B CA 1
ATOM 8603 C C . LYS B 1 520 ? -13.789 17.141 -5.781 1 94.56 520 LYS B C 1
ATOM 8605 O O . LYS B 1 520 ? -13.641 18.312 -5.438 1 94.56 520 LYS B O 1
ATOM 8610 N N . ILE B 1 521 ? -14.664 16.312 -5.309 1 94.38 521 ILE B N 1
ATOM 8611 C CA . ILE B 1 521 ? -15.656 16.797 -4.359 1 94.38 521 ILE B CA 1
ATOM 8612 C C . ILE B 1 521 ? -14.969 17.234 -3.072 1 94.38 521 ILE B C 1
ATOM 8614 O O . ILE B 1 521 ? -15.445 18.141 -2.389 1 94.38 521 ILE B O 1
ATOM 8618 N N . LEU B 1 522 ? -13.859 16.625 -2.793 1 96.94 522 LEU B N 1
ATOM 8619 C CA . LEU B 1 522 ? -13.141 16.891 -1.549 1 96.94 522 LEU B CA 1
ATOM 8620 C C . LEU B 1 522 ? -11.898 17.734 -1.808 1 96.94 522 LEU B C 1
ATOM 8622 O O . LEU B 1 522 ? -10.922 17.656 -1.061 1 96.94 522 LEU B O 1
ATOM 8626 N N . SER B 1 523 ? -11.906 18.547 -2.855 1 95.12 523 SER B N 1
ATOM 8627 C CA . SER B 1 523 ? -10.766 19.375 -3.252 1 95.12 523 SER B CA 1
ATOM 8628 C C . SER B 1 523 ? -11.18 20.812 -3.475 1 95.12 523 SER B C 1
ATOM 8630 O O . SER B 1 523 ? -11.906 21.125 -4.418 1 95.12 523 SER B O 1
ATOM 8632 N N . GLY B 1 524 ? -10.672 21.703 -2.621 1 92.69 524 GLY B N 1
ATOM 8633 C CA . GLY B 1 524 ? -10.953 23.109 -2.787 1 92.69 524 GLY B CA 1
ATOM 8634 C C . GLY B 1 524 ? -12.375 23.484 -2.404 1 92.69 524 GLY B C 1
ATOM 8635 O O . GLY B 1 524 ? -12.867 23.078 -1.352 1 92.69 524 GLY B O 1
ATOM 8636 N N . GLY B 1 525 ? -12.977 24.359 -3.191 1 91.25 525 GLY B N 1
ATOM 8637 C CA . GLY B 1 525 ? -14.328 24.797 -2.883 1 91.25 525 GLY B CA 1
ATOM 8638 C C . GLY B 1 525 ? -14.43 25.516 -1.546 1 91.25 525 GLY B C 1
ATOM 8639 O O . GLY B 1 525 ? -13.711 26.469 -1.29 1 91.25 525 GLY B O 1
ATOM 8640 N N . THR B 1 526 ? -15.211 24.969 -0.661 1 91.19 526 THR B N 1
ATOM 8641 C CA . THR B 1 526 ? -15.453 25.609 0.622 1 91.19 526 THR B CA 1
ATOM 8642 C C . THR B 1 526 ? -14.383 25.234 1.637 1 91.19 526 THR B C 1
ATOM 8644 O O . THR B 1 526 ? -14.375 25.719 2.766 1 91.19 526 THR B O 1
ATOM 8647 N N . GLY B 1 527 ? -13.547 24.375 1.295 1 92.81 527 GLY B N 1
ATOM 8648 C CA . GLY B 1 527 ? -12.375 24.016 2.078 1 92.81 527 GLY B CA 1
ATOM 8649 C C . GLY B 1 527 ? -11.07 24.156 1.305 1 92.81 527 GLY B C 1
ATOM 8650 O O . GLY B 1 527 ? -10.328 23.188 1.16 1 92.81 527 GLY B O 1
ATOM 8651 N N . PRO B 1 528 ? -10.758 25.344 0.884 1 93.62 528 PRO B N 1
ATOM 8652 C CA . PRO B 1 528 ? -9.641 25.531 -0.038 1 93.62 528 PRO B CA 1
ATOM 8653 C C . PRO B 1 528 ? -8.289 25.266 0.617 1 93.62 528 PRO B C 1
ATOM 8655 O O . PRO B 1 528 ? -7.297 25.031 -0.08 1 93.62 528 PRO B O 1
ATOM 8658 N N . PHE B 1 529 ? -8.211 25.297 1.972 1 96.44 529 PHE B N 1
ATOM 8659 C CA . PHE B 1 529 ? -6.91 25.219 2.621 1 96.44 529 PHE B CA 1
ATOM 8660 C C . PHE B 1 529 ? -6.746 23.906 3.365 1 96.44 529 PHE B C 1
ATOM 8662 O O . PHE B 1 529 ? -5.68 23.625 3.912 1 96.44 529 PHE B O 1
ATOM 8669 N N . THR B 1 530 ? -7.82 23.109 3.447 1 97.56 530 THR B N 1
ATOM 8670 C CA . THR B 1 530 ? -7.812 21.875 4.242 1 97.56 530 THR B CA 1
ATOM 8671 C C . THR B 1 530 ? -7.906 20.656 3.346 1 97.56 530 THR B C 1
ATOM 8673 O O . THR B 1 530 ? -8 20.781 2.123 1 97.56 530 THR B O 1
ATOM 8676 N N . GLY B 1 531 ? -7.719 19.531 3.936 1 98.06 531 GLY B N 1
ATOM 8677 C CA . GLY B 1 531 ? -7.855 18.25 3.258 1 98.06 531 GLY B CA 1
ATOM 8678 C C . GLY B 1 531 ? -8.922 17.359 3.867 1 98.06 531 GLY B C 1
ATOM 8679 O O . GLY B 1 531 ? -9.617 17.766 4.805 1 98.06 531 GLY B O 1
ATOM 8680 N N . THR B 1 532 ? -8.969 16.203 3.34 1 98.56 532 THR B N 1
ATOM 8681 C CA . THR B 1 532 ? -10.062 15.305 3.662 1 98.56 532 THR B CA 1
ATOM 8682 C C . THR B 1 532 ? -9.906 14.742 5.074 1 98.56 532 THR B C 1
ATOM 8684 O O . THR B 1 532 ? -8.812 14.32 5.457 1 98.56 532 THR B O 1
ATOM 8687 N N . LEU B 1 533 ? -10.977 14.773 5.824 1 98.56 533 LEU B N 1
ATOM 8688 C CA . LEU B 1 533 ? -11.125 14.055 7.086 1 98.56 533 LEU B CA 1
ATOM 8689 C C . LEU B 1 533 ? -11.945 12.781 6.891 1 98.56 533 LEU B C 1
ATOM 8691 O O . LEU B 1 533 ? -12.938 12.789 6.156 1 98.56 533 LEU B O 1
ATOM 8695 N N . LEU B 1 534 ? -11.477 11.719 7.422 1 98.69 534 LEU B N 1
ATOM 8696 C CA . LEU B 1 534 ? -12.188 10.445 7.449 1 98.69 534 LEU B CA 1
ATOM 8697 C C . LEU B 1 534 ? -12.758 10.164 8.836 1 98.69 534 LEU B C 1
ATOM 8699 O O . LEU B 1 534 ? -12.008 10.086 9.812 1 98.69 534 LEU B O 1
ATOM 8703 N N . GLY B 1 535 ? -14.094 10.008 8.93 1 98.5 535 GLY B N 1
ATOM 8704 C CA . GLY B 1 535 ? -14.609 9.883 10.281 1 98.5 535 GLY B CA 1
ATOM 8705 C C . GLY B 1 535 ? -15.969 9.219 10.344 1 98.5 535 GLY B C 1
ATOM 8706 O O . GLY B 1 535 ? -16.422 8.609 9.367 1 98.5 535 GLY B O 1
ATOM 8707 N N . ALA B 1 536 ? -16.578 9.227 11.516 1 98.81 536 ALA B N 1
ATOM 8708 C CA . ALA B 1 536 ? -17.875 8.617 11.82 1 98.81 536 ALA B CA 1
ATOM 8709 C C . ALA B 1 536 ? -18.828 9.633 12.43 1 98.81 536 ALA B C 1
ATOM 8711 O O . ALA B 1 536 ? -18.406 10.578 13.102 1 98.81 536 ALA B O 1
ATOM 8712 N N . PHE B 1 537 ? -20.125 9.398 12.148 1 98.44 537 PHE B N 1
ATOM 8713 C CA . PHE B 1 537 ? -21.125 10.344 12.641 1 98.44 537 PHE B CA 1
ATOM 8714 C C . PHE B 1 537 ? -22.422 9.617 13 1 98.44 537 PHE B C 1
ATOM 8716 O O . PHE B 1 537 ? -22.625 8.469 12.602 1 98.44 537 PHE B O 1
ATOM 8723 N N . ALA B 1 538 ? -23.25 10.258 13.758 1 98.19 538 ALA B N 1
ATOM 8724 C CA . ALA B 1 538 ? -24.609 9.852 14.039 1 98.19 538 ALA B CA 1
ATOM 8725 C C . ALA B 1 538 ? -25.547 11.07 14.117 1 98.19 538 ALA B C 1
ATOM 8727 O O . ALA B 1 538 ? -25.156 12.117 14.625 1 98.19 538 ALA B O 1
ATOM 8728 N N . THR B 1 539 ? -26.766 10.898 13.648 1 96.25 539 THR B N 1
ATOM 8729 C CA . THR B 1 539 ? -27.719 12.008 13.633 1 96.25 539 THR B CA 1
ATOM 8730 C C . THR B 1 539 ? -29.141 11.492 13.641 1 96.25 539 THR B C 1
ATOM 8732 O O . THR B 1 539 ? -29.406 10.344 13.266 1 96.25 539 THR B O 1
ATOM 8735 N N . CYS B 1 540 ? -30.078 12.336 14.156 1 94.75 540 CYS B N 1
ATOM 8736 C CA . CYS B 1 540 ? -31.5 12.047 13.992 1 94.75 540 CYS B CA 1
ATOM 8737 C C . CYS B 1 540 ? -32.125 12.938 12.922 1 94.75 540 CYS B C 1
ATOM 8739 O O . CYS B 1 540 ? -33.344 13.055 12.828 1 94.75 540 CYS B O 1
ATOM 8741 N N . ASN B 1 541 ? -31.219 13.617 12.211 1 91.62 541 ASN B N 1
ATOM 8742 C CA . ASN B 1 541 ? -31.594 14.414 11.047 1 91.62 541 ASN B CA 1
ATOM 8743 C C . ASN B 1 541 ? -32.688 15.422 11.383 1 91.62 541 ASN B C 1
ATOM 8745 O O . ASN B 1 541 ? -33.688 15.523 10.664 1 91.62 541 ASN B O 1
ATOM 8749 N N . GLY B 1 542 ? -32.469 16.094 12.477 1 88.56 542 GLY B N 1
ATOM 8750 C CA . GLY B 1 542 ? -33.344 17.203 12.852 1 88.56 542 GLY B CA 1
ATOM 8751 C C . GLY B 1 542 ? -34.625 16.766 13.539 1 88.56 542 GLY B C 1
ATOM 8752 O O . GLY B 1 542 ? -35.469 17.594 13.891 1 88.56 542 GLY B O 1
ATOM 8753 N N . ALA B 1 543 ? -34.75 15.531 13.672 1 86.19 543 ALA B N 1
ATOM 8754 C CA . ALA B 1 543 ? -35.969 15.016 14.289 1 86.19 543 ALA B CA 1
ATOM 8755 C C . ALA B 1 543 ? -36.188 15.617 15.68 1 86.19 543 ALA B C 1
ATOM 8757 O O . ALA B 1 543 ? -35.531 16.594 16.047 1 86.19 543 ALA B O 1
ATOM 8758 N N . ASN B 1 544 ? -37.062 15.023 16.516 1 84.69 544 ASN B N 1
ATOM 8759 C CA . ASN B 1 544 ? -37.469 15.57 17.812 1 84.69 544 ASN B CA 1
ATOM 8760 C C . ASN B 1 544 ? -36.281 15.805 18.734 1 84.69 544 ASN B C 1
ATOM 8762 O O . ASN B 1 544 ? -35.312 15.047 18.703 1 84.69 544 ASN B O 1
ATOM 8766 N N . GLY B 1 545 ? -36.156 16.844 19.328 1 86.75 545 GLY B N 1
ATOM 8767 C CA . GLY B 1 545 ? -35.094 17.172 20.266 1 86.75 545 GLY B CA 1
ATOM 8768 C C . GLY B 1 545 ? -34.938 18.672 20.5 1 86.75 545 GLY B C 1
ATOM 8769 O O . GLY B 1 545 ? -35.812 19.453 20.125 1 86.75 545 GLY B O 1
ATOM 8770 N N . ARG B 1 546 ? -34.031 18.984 21.344 1 86.06 546 ARG B N 1
ATOM 8771 C CA . ARG B 1 546 ? -33.719 20.375 21.641 1 86.06 546 ARG B CA 1
ATOM 8772 C C . ARG B 1 546 ? -32.219 20.547 21.812 1 86.06 546 ARG B C 1
ATOM 8774 O O . ARG B 1 546 ? -31.5 19.609 22.172 1 86.06 546 ARG B O 1
ATOM 8781 N N . ASN B 1 547 ? -31.75 21.797 21.531 1 81.94 547 ASN B N 1
ATOM 8782 C CA . ASN B 1 547 ? -30.359 22.188 21.719 1 81.94 547 ASN B CA 1
ATOM 8783 C C . ASN B 1 547 ? -29.406 21.156 21.141 1 81.94 547 ASN B C 1
ATOM 8785 O O . ASN B 1 547 ? -28.484 20.688 21.812 1 81.94 547 ASN B O 1
ATOM 8789 N N . ASN B 1 548 ? -29.625 20.594 19.938 1 87.75 548 ASN B N 1
ATOM 8790 C CA . ASN B 1 548 ? -28.812 19.672 19.141 1 87.75 548 ASN B CA 1
ATOM 8791 C C . ASN B 1 548 ? -28.797 18.266 19.734 1 87.75 548 ASN B C 1
ATOM 8793 O O . ASN B 1 548 ? -27.953 17.453 19.375 1 87.75 548 ASN B O 1
ATOM 8797 N N . THR B 1 549 ? -29.703 18.031 20.703 1 90 549 THR B N 1
ATOM 8798 C CA . THR B 1 549 ? -29.828 16.703 21.281 1 90 549 THR B CA 1
ATOM 8799 C C . THR B 1 549 ? -31.078 16 20.766 1 90 549 THR B C 1
ATOM 8801 O O . THR B 1 549 ? -32.156 16.594 20.75 1 90 549 THR B O 1
ATOM 8804 N N . CYS B 1 550 ? -30.906 14.828 20.344 1 93.12 550 CYS B N 1
ATOM 8805 C CA . CYS B 1 550 ? -32.031 14.039 19.891 1 93.12 550 CYS B CA 1
ATOM 8806 C C . CYS B 1 550 ? -32.812 13.484 21.062 1 93.12 550 CYS B C 1
ATOM 8808 O O . CYS B 1 550 ? -32.25 13.031 22.062 1 93.12 550 CYS B O 1
ATOM 8810 N N . ALA B 1 551 ? -34.125 13.461 20.984 1 92.38 551 ALA B N 1
ATOM 8811 C CA . ALA B 1 551 ? -34.969 13.078 22.109 1 92.38 551 ALA B CA 1
ATOM 8812 C C . ALA B 1 551 ? -35.281 11.586 22.094 1 92.38 551 ALA B C 1
ATOM 8814 O O . ALA B 1 551 ? -35.469 10.969 23.141 1 92.38 551 ALA B O 1
ATOM 8815 N N . ASP B 1 552 ? -35.375 11.062 20.938 1 92 552 ASP B N 1
ATOM 8816 C CA . ASP B 1 552 ? -35.844 9.688 20.797 1 92 552 ASP B CA 1
ATOM 8817 C C . ASP B 1 552 ? -34.719 8.695 21.016 1 92 552 ASP B C 1
ATOM 8819 O O . ASP B 1 552 ? -33.562 8.945 20.609 1 92 552 ASP B O 1
ATOM 8823 N N . ALA B 1 553 ? -35.062 7.59 21.578 1 90.88 553 ALA B N 1
ATOM 8824 C CA . ALA B 1 553 ? -34.094 6.52 21.781 1 90.88 553 ALA B CA 1
ATOM 8825 C C . ALA B 1 553 ? -33.75 5.832 20.469 1 90.88 553 ALA B C 1
ATOM 8827 O O . ALA B 1 553 ? -34.469 5.961 19.484 1 90.88 553 ALA B O 1
ATOM 8828 N N . GLY B 1 554 ? -32.625 5.188 20.438 1 92.69 554 GLY B N 1
ATOM 8829 C CA . GLY B 1 554 ? -32.281 4.332 19.312 1 92.69 554 GLY B CA 1
ATOM 8830 C C . GLY B 1 554 ? -31.266 4.965 18.375 1 92.69 554 GLY B C 1
ATOM 8831 O O . GLY B 1 554 ? -30.75 4.309 17.469 1 92.69 554 GLY B O 1
ATOM 8832 N N . GLY B 1 555 ? -30.969 6.203 18.609 1 93.38 555 GLY B N 1
ATOM 8833 C CA . GLY B 1 555 ? -30.094 6.91 17.688 1 93.38 555 GLY B CA 1
ATOM 8834 C C . GLY B 1 555 ? -28.625 6.73 18.016 1 93.38 555 GLY B C 1
ATOM 8835 O O . GLY B 1 555 ? -27.75 7.125 17.234 1 93.38 555 GLY B O 1
ATOM 8836 N N . GLU B 1 556 ? -28.312 6.059 19.156 1 96.88 556 GLU B N 1
ATOM 8837 C CA . GLU B 1 556 ? -26.922 5.82 19.531 1 96.88 556 GLU B CA 1
ATOM 8838 C C . GLU B 1 556 ? -26.25 4.816 18.594 1 96.88 556 GLU B C 1
ATOM 8840 O O . GLU B 1 556 ? -26.812 3.758 18.312 1 96.88 556 GLU B O 1
ATOM 8845 N N . ALA B 1 557 ? -25.141 5.211 18.109 1 98.56 557 ALA B N 1
ATOM 8846 C CA . ALA B 1 557 ? -24.359 4.336 17.219 1 98.56 557 ALA B CA 1
ATOM 8847 C C . ALA B 1 557 ? -23.047 3.922 17.875 1 98.56 557 ALA B C 1
ATOM 8849 O O . ALA B 1 557 ? -22.375 4.742 18.516 1 98.56 557 ALA B O 1
ATOM 8850 N N . TYR B 1 558 ? -22.672 2.666 17.766 1 98.69 558 TYR B N 1
ATOM 8851 C CA . TYR B 1 558 ? -21.453 2.137 18.359 1 98.69 558 TYR B CA 1
ATOM 8852 C C . TYR B 1 558 ? -20.469 1.709 17.281 1 98.69 558 TYR B C 1
ATOM 8854 O O . TYR B 1 558 ? -20.734 0.801 16.5 1 98.69 558 TYR B O 1
ATOM 8862 N N . PHE B 1 559 ? -19.359 2.363 17.266 1 98.75 559 PHE B N 1
ATOM 8863 C CA . PHE B 1 559 ? -18.312 2.092 16.297 1 98.75 559 PHE B CA 1
ATOM 8864 C C . PHE B 1 559 ? -17.156 1.328 16.938 1 98.75 559 PHE B C 1
ATOM 8866 O O . PHE B 1 559 ? -16.672 1.717 18 1 98.75 559 PHE B O 1
ATOM 8873 N N . SER B 1 560 ? -16.75 0.261 16.391 1 98.06 560 SER B N 1
ATOM 8874 C CA . SER B 1 560 ? -15.617 -0.546 16.844 1 98.06 560 SER B CA 1
ATOM 8875 C C . SER B 1 560 ? -14.688 -0.903 15.68 1 98.06 560 SER B C 1
ATOM 8877 O O . SER B 1 560 ? -15 -0.623 14.523 1 98.06 560 SER B O 1
ATOM 8879 N N . VAL B 1 561 ? -13.492 -1.408 15.961 1 96.31 561 VAL B N 1
ATOM 8880 C CA . VAL B 1 561 ? -12.531 -1.838 14.961 1 96.31 561 VAL B CA 1
ATOM 8881 C C . VAL B 1 561 ? -12.219 -0.682 14.008 1 96.31 561 VAL B C 1
ATOM 8883 O O . VAL B 1 561 ? -12.359 -0.818 12.789 1 96.31 561 VAL B O 1
ATOM 8886 N N . TRP B 1 562 ? -11.945 0.471 14.633 1 97.5 562 TRP B N 1
ATOM 8887 C CA . TRP B 1 562 ? -11.547 1.644 13.867 1 97.5 562 TRP B CA 1
ATOM 8888 C C . TRP B 1 562 ? -10.141 1.466 13.297 1 97.5 562 TRP B C 1
ATOM 8890 O O . TRP B 1 562 ? -9.164 1.441 14.047 1 97.5 562 TRP B O 1
ATOM 8900 N N . ARG B 1 563 ? -10.016 1.297 11.922 1 96.69 563 ARG B N 1
ATOM 8901 C CA . ARG B 1 563 ? -8.742 0.989 11.273 1 96.69 563 ARG B CA 1
ATOM 8902 C C . ARG B 1 563 ? -8.43 1.997 10.172 1 96.69 563 ARG B C 1
ATOM 8904 O O . ARG B 1 563 ? -9.312 2.373 9.398 1 96.69 563 ARG B O 1
ATOM 8911 N N . TYR B 1 564 ? -7.277 2.492 10.125 1 96.69 564 TYR B N 1
ATOM 8912 C CA . TYR B 1 564 ? -6.707 3.246 9.016 1 96.69 564 TYR B CA 1
ATOM 8913 C C . TYR B 1 564 ? -5.355 2.674 8.602 1 96.69 564 TYR B C 1
ATOM 8915 O O . TYR B 1 564 ? -4.449 2.547 9.43 1 96.69 564 TYR B O 1
ATOM 8923 N N . THR B 1 565 ? -5.191 2.312 7.336 1 95.5 565 THR B N 1
ATOM 8924 C CA . THR B 1 565 ? -3.938 1.79 6.805 1 95.5 565 THR B CA 1
ATOM 8925 C C . THR B 1 565 ? -3.547 2.52 5.523 1 95.5 565 THR B C 1
ATOM 8927 O O . THR B 1 565 ? -4.316 2.547 4.559 1 95.5 565 THR B O 1
ATOM 8930 N N . GLY B 1 566 ? -2.367 3.098 5.59 1 95.81 566 GLY B N 1
ATOM 8931 C CA . GLY B 1 566 ? -1.812 3.689 4.383 1 95.81 566 GLY B CA 1
ATOM 8932 C C . GLY B 1 566 ? -1.11 2.682 3.492 1 95.81 566 GLY B C 1
ATOM 8933 O O . GLY B 1 566 ? -0.314 1.871 3.971 1 95.81 566 GLY B O 1
ATOM 8934 N N . ALA B 1 567 ? -1.372 2.719 2.176 1 95.94 567 ALA B N 1
ATOM 8935 C CA . ALA B 1 567 ? -0.733 1.805 1.233 1 95.94 567 ALA B CA 1
ATOM 8936 C C . ALA B 1 567 ? 0.444 2.475 0.532 1 95.94 567 ALA B C 1
ATOM 8938 O O . ALA B 1 567 ? 1.498 1.86 0.348 1 95.94 567 ALA B O 1
ATOM 8939 N N . ALA B 1 568 ? 0.24 3.76 0.109 1 96.81 568 ALA B N 1
ATOM 8940 C CA . ALA B 1 568 ? 1.303 4.414 -0.649 1 96.81 568 ALA B CA 1
ATOM 8941 C C . ALA B 1 568 ? 1.091 5.926 -0.702 1 96.81 568 ALA B C 1
ATOM 8943 O O . ALA B 1 568 ? -0.015 6.41 -0.455 1 96.81 568 ALA B O 1
ATOM 8944 N N . GLN B 1 569 ? 2.193 6.598 -1.003 1 97.12 569 GLN B N 1
ATOM 8945 C CA . GLN B 1 569 ? 2.176 8.016 -1.326 1 97.12 569 GLN B CA 1
ATOM 8946 C C . GLN B 1 569 ? 2.506 8.258 -2.797 1 97.12 569 GLN B C 1
ATOM 8948 O O . GLN B 1 569 ? 3.529 7.773 -3.293 1 97.12 569 GLN B O 1
ATOM 8953 N N . LYS B 1 570 ? 1.595 8.938 -3.506 1 97.75 570 LYS B N 1
ATOM 8954 C CA . LYS B 1 570 ? 1.983 9.422 -4.828 1 97.75 570 LYS B CA 1
ATOM 8955 C C . LYS B 1 570 ? 2.936 10.609 -4.719 1 97.75 570 LYS B C 1
ATOM 8957 O O . LYS B 1 570 ? 2.619 11.609 -4.07 1 97.75 570 LYS B O 1
ATOM 8962 N N . ILE B 1 571 ? 4.156 10.523 -5.344 1 97.06 571 ILE B N 1
ATOM 8963 C CA . ILE B 1 571 ? 5.172 11.539 -5.078 1 97.06 571 ILE B CA 1
ATOM 8964 C C . ILE B 1 571 ? 5.508 12.281 -6.367 1 97.06 571 ILE B C 1
ATOM 8966 O O . ILE B 1 571 ? 6.32 13.211 -6.363 1 97.06 571 ILE B O 1
ATOM 8970 N N . SER B 1 572 ? 5.008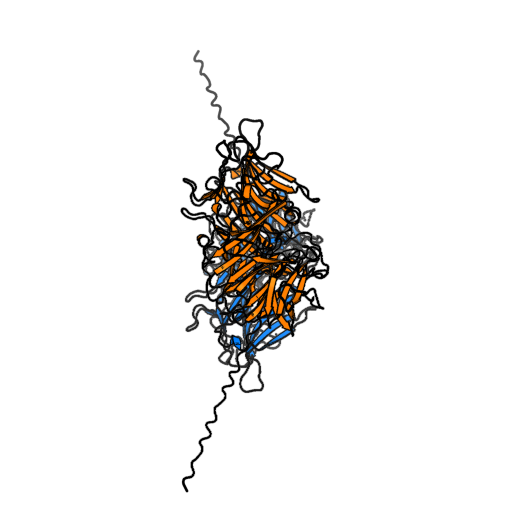 11.93 -7.469 1 97.25 572 SER B N 1
ATOM 8971 C CA . SER B 1 572 ? 5.066 12.602 -8.766 1 97.25 572 SER B CA 1
ATOM 8972 C C . SER B 1 572 ? 3.85 12.258 -9.617 1 97.25 572 SER B C 1
ATOM 8974 O O . SER B 1 572 ? 2.965 11.516 -9.18 1 97.25 572 SER B O 1
ATOM 8976 N N . ALA B 1 573 ? 3.801 12.758 -10.812 1 95.31 573 ALA B N 1
ATOM 8977 C CA . ALA B 1 573 ? 2.645 12.555 -11.68 1 95.31 573 ALA B CA 1
ATOM 8978 C C . ALA B 1 573 ? 2.428 11.07 -11.969 1 95.31 573 ALA B C 1
ATOM 8980 O O . ALA B 1 573 ? 1.306 10.641 -12.242 1 95.31 573 ALA B O 1
ATOM 8981 N N . SER B 1 574 ? 3.488 10.234 -11.766 1 94.38 574 SER B N 1
ATOM 8982 C CA . SER B 1 574 ? 3.342 8.852 -12.227 1 94.38 574 SER B CA 1
ATOM 8983 C C . SER B 1 574 ? 3.932 7.871 -11.219 1 94.38 574 SER B C 1
ATOM 8985 O O . SER B 1 574 ? 3.984 6.668 -11.469 1 94.38 574 SER B O 1
ATOM 8987 N N . GLU B 1 575 ? 4.406 8.367 -10.117 1 96.31 575 GLU B N 1
ATOM 8988 C CA . GLU B 1 575 ? 5.148 7.484 -9.219 1 96.31 575 GLU B CA 1
ATOM 8989 C C . GLU B 1 575 ? 4.523 7.457 -7.828 1 96.31 575 GLU B C 1
ATOM 8991 O O . GLU B 1 575 ? 4.09 8.492 -7.316 1 96.31 575 GLU B O 1
ATOM 8996 N N . PHE B 1 576 ? 4.473 6.289 -7.312 1 97.25 576 PHE B N 1
ATOM 8997 C CA . PHE B 1 576 ? 4.129 6.043 -5.918 1 97.25 576 PHE B CA 1
ATOM 8998 C C . PHE B 1 576 ? 5.348 5.551 -5.141 1 97.25 576 PHE B C 1
ATOM 9000 O O . PHE B 1 576 ? 6.285 5.004 -5.727 1 97.25 576 PHE B O 1
ATOM 9007 N N . VAL B 1 577 ? 5.32 5.73 -3.898 1 96.19 577 VAL B N 1
ATOM 9008 C CA . VAL B 1 577 ? 6.188 5.039 -2.951 1 96.19 577 VAL B CA 1
ATOM 9009 C C . VAL B 1 577 ? 5.344 4.27 -1.938 1 96.19 577 VAL B C 1
ATOM 9011 O O . VAL B 1 577 ? 4.559 4.863 -1.197 1 96.19 577 VAL B O 1
ATOM 9014 N N . PRO B 1 578 ? 5.488 2.928 -1.951 1 96.25 578 PRO B N 1
ATOM 9015 C CA . PRO B 1 578 ? 4.766 2.164 -0.931 1 96.25 578 PRO B CA 1
ATOM 9016 C C . PRO B 1 578 ? 5.137 2.578 0.49 1 96.25 578 PRO B C 1
ATOM 9018 O O . PRO B 1 578 ? 6.301 2.891 0.763 1 96.25 578 PRO B O 1
ATOM 9021 N N . SER B 1 579 ? 4.102 2.525 1.381 1 93.81 579 SER B N 1
ATOM 9022 C CA . SER B 1 579 ? 4.312 2.973 2.754 1 93.81 579 SER B CA 1
ATOM 9023 C C . SER B 1 579 ? 5.461 2.215 3.412 1 93.81 579 SER B C 1
ATOM 9025 O O . SER B 1 579 ? 6.234 2.793 4.176 1 93.81 579 SER B O 1
ATOM 9027 N N . ALA B 1 580 ? 5.586 0.964 3.096 1 90.62 580 ALA B N 1
ATOM 9028 C CA . ALA B 1 580 ? 6.633 0.143 3.697 1 90.62 580 ALA B CA 1
ATOM 9029 C C . ALA B 1 580 ? 8.016 0.576 3.219 1 90.62 580 ALA B C 1
ATOM 9031 O O . ALA B 1 580 ? 9.023 0.317 3.885 1 90.62 580 ALA B O 1
ATOM 9032 N N . ALA B 1 581 ? 8.086 1.167 2.064 1 90.12 581 ALA B N 1
ATOM 9033 C CA . ALA B 1 581 ? 9.367 1.604 1.513 1 90.12 581 ALA B CA 1
ATOM 9034 C C . ALA B 1 581 ? 9.828 2.902 2.166 1 90.12 581 ALA B C 1
ATOM 9036 O O . ALA B 1 581 ? 11.016 3.24 2.117 1 90.12 581 ALA B O 1
ATOM 9037 N N . LEU B 1 582 ? 8.875 3.758 2.654 1 76.88 582 LEU B N 1
ATOM 9038 C CA . LEU B 1 582 ? 9.164 5.062 3.23 1 76.88 582 LEU B CA 1
ATOM 9039 C C . LEU B 1 582 ? 9.82 4.918 4.602 1 76.88 582 LEU B C 1
ATOM 9041 O O . LEU B 1 582 ? 10.703 5.703 4.961 1 76.88 582 LEU B O 1
ATOM 9045 N N . HIS B 1 583 ? 9.18 4.133 5.477 1 62.34 583 HIS B N 1
ATOM 9046 C CA . HIS B 1 583 ? 9.625 4.184 6.867 1 62.34 583 HIS B CA 1
ATOM 9047 C C . HIS B 1 583 ? 10.117 2.82 7.336 1 62.34 583 HIS B C 1
ATOM 9049 O O . HIS B 1 583 ? 10.516 2.664 8.492 1 62.34 583 HIS B O 1
ATOM 9055 N N . GLU B 1 584 ? 9.586 1.8 6.699 1 53.88 584 GLU B N 1
ATOM 9056 C CA . GLU B 1 584 ? 9.773 0.494 7.324 1 53.88 584 GLU B CA 1
ATOM 9057 C C . GLU B 1 584 ? 11.211 0.299 7.777 1 53.88 584 GLU B C 1
ATOM 9059 O O . GLU B 1 584 ? 12.148 0.547 7.016 1 53.88 584 GLU B O 1
ATOM 9064 N N . ALA B 1 585 ? 11.227 0.383 9.047 1 47.22 585 ALA B N 1
ATOM 9065 C CA . ALA B 1 585 ? 11.75 -0.682 9.898 1 47.22 585 ALA B CA 1
ATOM 9066 C C . ALA B 1 585 ? 11.617 -2.043 9.219 1 47.22 585 ALA B C 1
ATOM 9068 O O . ALA B 1 585 ? 10.508 -2.566 9.086 1 47.22 585 ALA B O 1
ATOM 9069 N N . LEU B 1 586 ? 11.773 -2.279 8.047 1 39.91 586 LEU B N 1
ATOM 9070 C CA . LEU B 1 586 ? 11.75 -3.719 7.812 1 39.91 586 LEU B CA 1
ATOM 9071 C C . LEU B 1 586 ? 12.086 -4.484 9.086 1 39.91 586 LEU B C 1
ATOM 9073 O O . LEU B 1 586 ? 12.969 -4.086 9.844 1 39.91 586 LEU B O 1
#

InterPro domains:
  IPR006710 Glycoside hydrolase, family 43 [PF04616] (27-304)
  IPR013320 Concanavalin A-like lectin/glucanase domain superfamily [SSF49899] (333-565)
  IPR023296 Glycosyl hydrolase, five-bladed beta-propeller domain superfamily [G3DSA:2.115.10.20] (25-315)
  IPR023296 Glycosyl hydrolase, five-bladed beta-propeller domain superfamily [SSF75005] (26-317)
  IPR041542 Beta-xylosidase, C-terminal Concanavalin A-like domain [PF17851] (390-547)
  IPR051795 Glycosyl Hydrolase Family 43 [PTHR42812] (18-567)

Solvent-accessible surface area (backbone atoms only — not comparable to full-atom values): 57739 Å² total; per-residue (Å²): 136,82,78,76,78,78,77,77,76,76,74,75,76,73,70,72,72,70,63,68,71,54,56,13,49,48,60,36,50,48,41,51,14,53,25,22,35,26,18,48,40,57,59,96,58,33,34,37,36,31,22,32,39,28,39,36,17,59,23,42,43,33,30,38,19,62,41,80,58,61,37,25,58,34,26,26,58,43,70,53,56,82,58,53,69,70,50,32,59,52,37,74,50,67,68,21,26,38,39,30,36,27,47,46,75,59,94,77,28,40,36,39,32,30,17,35,29,29,34,86,82,79,42,60,41,19,39,36,34,41,25,76,43,74,68,36,50,83,46,32,41,69,50,31,53,27,85,43,90,54,46,17,34,24,78,37,78,47,93,86,71,47,39,35,30,32,20,33,68,33,30,35,24,42,44,38,83,81,66,29,47,67,50,75,74,43,74,35,51,76,72,91,71,43,47,69,38,25,40,33,43,68,46,78,59,95,77,28,33,34,41,38,28,14,20,33,42,86,43,63,50,6,19,18,35,45,27,34,19,81,38,93,73,37,75,52,46,68,50,88,71,56,62,54,40,55,37,44,94,47,82,45,25,52,21,30,23,19,34,48,36,70,37,47,50,85,85,67,49,40,31,32,33,19,17,28,25,66,31,30,68,76,63,58,37,29,29,39,18,22,14,19,33,65,34,32,33,47,69,62,83,94,41,76,46,52,53,78,78,50,29,72,40,70,34,69,64,45,56,47,74,81,67,87,74,79,69,87,51,58,43,76,80,51,60,46,79,45,45,40,45,72,90,58,73,84,58,85,72,44,33,23,58,44,31,68,86,44,75,81,30,43,37,58,22,43,91,94,42,68,35,12,38,34,29,34,25,10,14,6,40,77,57,26,49,80,86,39,64,65,28,28,27,48,83,38,42,28,41,44,25,30,68,41,52,42,44,26,25,29,36,34,32,29,39,33,70,64,56,71,42,63,44,15,30,35,37,37,32,48,34,46,34,52,49,18,32,38,34,47,29,43,31,24,38,80,42,96,57,97,66,58,50,54,22,38,35,44,34,37,44,35,78,51,98,82,47,79,53,47,76,47,72,44,70,52,60,69,64,42,70,80,46,78,28,38,26,42,36,43,33,23,29,35,74,46,32,36,34,36,35,38,22,32,63,86,26,68,30,47,30,40,76,78,47,72,45,62,23,44,65,35,25,41,78,68,24,64,61,42,22,27,25,44,31,41,38,14,11,29,62,55,47,68,57,58,95,35,34,48,64,64,69,37,31,52,27,33,38,23,57,36,33,38,40,58,19,21,36,63,39,42,90,73,32,35,43,27,42,61,67,74,40,82,76,104,136,82,78,77,79,75,77,76,76,76,75,74,76,74,72,71,73,69,64,69,72,55,55,13,49,48,61,35,50,48,40,52,15,54,25,21,34,25,20,48,40,60,57,96,58,34,34,38,35,30,22,34,39,27,40,36,18,59,22,43,43,32,30,36,19,63,40,79,58,62,37,26,59,33,27,26,58,43,69,52,54,80,56,53,68,69,51,33,59,53,37,75,49,69,70,19,25,37,38,31,38,27,44,46,75,58,95,77,28,40,35,39,32,30,19,32,29,31,34,87,83,80,40,62,40,19,39,35,35,41,24,76,43,75,68,37,50,83,47,33,42,68,50,31,54,26,85,43,92,55,46,16,35,23,79,37,78,48,93,89,72,46,38,35,31,32,20,33,68,34,31,35,24,40,42,38,83,82,68,29,49,67,50,75,76,43,75,36,50,74,71,93,71,41,48,70,36,24,39,34,43,70,46,76,58,96,75,28,34,34,39,37,29,12,20,34,43,86,43,63,50,7,19,17,36,46,27,32,20,80,38,93,73,36,74,50,47,68,50,89,70,56,61,54,40,54,38,44,95,47,81,44,26,51,21,30,23,17,34,47,36,70,38,47,50,84,84,67,49,40,32,30,33,20,17,27,25,67,30,29,68,75,64,59,37,29,30,39,18,21,14,19,33,66,35,32,33,47,67,62,83,96,41,78,45,52,52,78,77,50,28,71,40,69,34,68,61,44,55,48,72,81,66,87,74,80,69,88,53,58,42,77,79,50,60,45,78,44,46,39,46,73,90,59,74,84,58,86,72,44,33,22,57,44,32,70,86,43,73,80,31,44,37,58,22,44,92,93,40,68,36,11,37,33,29,33,24,9,13,6,39,76,56,22,50,78,87,38,68,66,26,28,28,49,83,37,42,29,41,44,23,29,68,40,53,43,43,27,25,29,37,34,33,30,39,32,71,63,54,71,42,64,45,15,30,35,38,37,32,46,34,47,34,50,48,17,32,39,35,47,29,43,30,23,36,81,42,98,57,97,66,58,50,53,23,40,36,45,35,37,43,35,76,53,92,85,46,80,55,47,74,49,72,43,70,52,60,68,66,42,71,79,46,78,28,38,26,41,35,44,32,24,30,36,73,47,31,37,34,38,34,40,23,32,61,86,26,66,31,47,29,40,76,77,46,74,45,64,22,44,63,33,27,40,77,70,26,66,61,40,22,26,26,44,30,40,39,14,11,26,62,56,46,66,55,57,95,35,34,47,66,63,71,36,33,52,29,35,38,24,61,36,31,38,40,59,21,22,37,65,40,42,91,74,31,34,43,26,40,62,67,74,65,51,72,110